Protein 5IPP (pdb70)

Radius of gyration: 40.01 Å; Cα contacts (8 Å, |Δi|>4): 2669; chains: 4; bounding box: 71×63×125 Å

Secondary structure (DSSP, 8-state):
-HHHHHHHHHHHHHH-SEEEEE-BSS--HHHHHHHHHHHHHHHHH-TTSEEEE-S---TTTTTT-------GGGGTT-EEEEES-SSGGGBSSTTGGGSSEEEEEESS--SS--SSEEEE-TTSS-HHHHHHHHHHHHGGGT----HHHHHHHHHHHHHHTTTTTSTT--HHHHHHHHHHHTSSS-HHHHHHHHH-B-HHHHHHHHHHHHH-EE-TTSEEEEEE-HHHHHHHT--HHHHHHGGGGGTTBTT--EEEEEEE-SS-EEEEEEESSS--HHHHHHTT-EEETTEEEEEES-HHHHHHHHHHHHHHHT-/--TTHHHHHHHHHHH-SEEEEE-BSS--HHHHHHHHHHHHHHHHH-TTSEEEE-SPPPGGGGGG-------GGGGTT-EEEEES-SSGGGBSSTTGGGSSEEEEEESS--SS---SEEEE-TTSS-HHHHHHHHHHHHGGGT----HHHHHHHHHHHHHHTTTTTSTT--HHHHHHHHHHHTSSS-HHHHHHHHH-B-HHHHHHHHHHHHT-EE-TTSEEEEEE-HHHHHHHT--HHHHHTTGGGGTTBTT--EEEEEEE-SS-EEEEEEESSS--HHHHHHTT-EEETTEEEEEES-HHHHHHHHHHHHHHHHH-/-HHHHHHHHHHHTT-SEEEEE-BSS--HHHHHHHHHHHHHHHHH-TTSEEEE-SPPPGGGGGG-------GGGGTT-EEEEES-SSGGGBSSTTGGGSSEEEEEESS--SS--SSEEEE-TTSS-HHHHHHHHHHHHGGGT----HHHHHHHHHHHHHHTTTTTSTT--HHHHHHHHHHHTSSS-HHHHHHHHH-B-HHHHHHHHHHHHH-EE-TTSEEEEEE-HHHHHHHT--HHHHHHGGGGGTTBTT--EEEEEEE-SS-EEEEEEESSS--HHHHHHTT-EEETTEEEEEES-HHHHHHHHHHHHHHHH-/--TTHHHHHHHHHHH-SEEEEE-BSS--HHHHHHHHHHHHHHHHH-TTSEEEE-SPPPGGGGGG-------GGGGTT-EEEEES-SSGGGBSSTTGGGSSEEEEEESS--SS--SSEEEE-TTSS-HHHHHHHHHHHHGGGT----HHHHHHHHHHHHHHHTTTTSTT--HHHHHHHHHHHTSSS-HHHHHHHHH-B-HHHHHHHHHHHHH-EE-TTSEEEEEE-HHHHHHHT--HHHHHTTGGGGTTBTT--EEEEEEE-SS-EEEEEEESSS--HHHHHHTT-EEETTEEEEEES-HHHHHHHHHHHHHHHHH-

Sequence (1261 aa):
SMASMKTELIRTISLYDTIILHRHVRPDPDAYGSQCGLTEILRETYPEKNIFAVGTPEPSLSFLYSLDEVDNETYEGALVIVCDTANQERIDDQRYPSGAKLMKIDAHPNEDPYGDLLWVDTSASSVSEMIYELYLEGKEHGWKLNTKAAELIYAGIVGDTGRFLFPNTTEKTLKYAGELIQYPFSSSELFNQLYETKLNVVKLNGFIFQNVSLSENGAASVFIKKDTLEKFGTTASEASQLVGTLGNISGIRAWVFFVEEDDQIRVRFRSKGPVINGLARKYNGGGHPLASGASIYSWDEADRILADLETLCKESMASMKTELIRTISLYDTIILHRHVRPDPDAYGSQCGLTEILRETYPEKNIFAVGTPEPSLSFLYSLDEVDNETYEGALVIVCDTANQERIDDQRYPSGAKLMKIDAHPNEDPYGDLLWVDTSASSVSEMIYELYLEGKEHGWKLNTKAAELIYAGIVGDTGRFLFPNTTEKTLKYAGELIQYPFSSSELFNQLYETKLNVVKLNGFIFQNVSLSENGAASVFIKKDTLEKFGTTASEASQLVGTLGNISGIRAWVFFVEEDDQIRVRFRSKGPVINGLARKYNGGGHPLASGASIYSWDEADRILADLETLCKEHMASMKTELIRTISLYDTIILHRHVRPDPDAYGSQCGLTEILRETYPEKNIFAVGTPEPSLSFLYSLDEVDNETYEGALVIVCDTANQERIDDQRYPSGAKLMKIDAHPNEDPYGDLLWVDTSASSVSEMIYELYLEGKEHGWKLNTKAAELIYAGIVGDTGRFLFPNTTEKTLKYAGELIQYPFSSSELFNQLYETKLNVVKLNGFIFQNVSLSENGAASVFIKKDTLEKFGTTASEASQLVGTLGNISGIRAWVFFVEEDDQIRVRFRSKGPVINGLARKYNGGGHPLASGASIYSWDEADRILADLETLCKESMASMKTELIRTISLYDTIILHRHVRPDPDAYGSQCGLTEILRETYPEKNIFAVGTPEPSLSFLYSLDEVDNETYEGALVIVCDTANQERIDDQRYPSGAKLMKIDAHPNEDPYGDLLWVDTSASSVSEMIYELYLEGKEHGWKLNTKAAELIYAGIVGDTGRFLFPNTTEKTLKYAGELIQYPFSSSELFNQLYETKLNVVKLNGFIFQNVSLSENGAASVFIKKDTLEKFGTTASEASQLVGTLGNISGIRAWVFFVEEDDQIRVRFRSKGPVINGLARKYNGGGHPLASGASIYSWDEADRILADLETLCKEH

Structure (mmCIF, N/CA/C/O backbone):
data_5IPP
#
_entry.id   5IPP
#
_cell.length_a   51.031
_cell.length_b   125.193
_cell.length_c   116.818
_cell.angle_alpha   90.00
_cell.angle_beta   90.20
_cell.angle_gamma   90.00
#
_symmetry.space_group_name_H-M   'P 1 21 1'
#
loop_
_entity.id
_entity.type
_entity.pdbx_description
1 polymer 'Bifunctional oligoribonuclease and PAP phosphatase NrnA'
2 non-polymer 'ADENOSINE MONOPHOSPHATE'
3 water water
#
loop_
_atom_site.group_PDB
_atom_site.id
_atom_site.type_symbol
_atom_site.label_atom_id
_atom_site.label_alt_id
_atom_site.label_comp_id
_atom_site.label_asym_id
_atom_site.label_entity_id
_atom_site.label_seq_id
_atom_site.pdbx_PDB_ins_code
_atom_site.Cartn_x
_atom_site.Cartn_y
_atom_site.Cartn_z
_atom_site.occupancy
_atom_site.B_iso_or_equiv
_atom_site.auth_seq_id
_atom_site.auth_comp_id
_atom_site.auth_asym_id
_atom_site.auth_atom_id
_atom_site.pdbx_PDB_model_num
ATOM 1 N N . SER A 1 17 ? 4.935 27.550 116.077 1.00 54.01 -4 SER A N 1
ATOM 2 C CA . SER A 1 17 ? 4.854 27.205 114.663 1.00 54.12 -4 SER A CA 1
ATOM 3 C C . SER A 1 17 ? 6.197 26.712 114.137 1.00 53.88 -4 SER A C 1
ATOM 4 O O . SER A 1 17 ? 7.223 26.847 114.803 1.00 53.54 -4 SER A O 1
ATOM 7 N N . MET A 1 18 ? 6.183 26.139 112.938 1.00 52.89 -3 MET A N 1
ATOM 8 C CA . MET A 1 18 ? 7.399 25.625 112.320 1.00 51.44 -3 MET A CA 1
ATOM 9 C C . MET A 1 18 ? 8.286 26.762 111.823 1.00 49.67 -3 MET A C 1
ATOM 10 O O . MET A 1 18 ? 9.511 26.648 111.813 1.00 49.00 -3 MET A O 1
ATOM 15 N N . ALA A 1 19 ? 7.657 27.858 111.411 1.00 46.86 -2 ALA A N 1
ATOM 16 C CA . ALA A 1 19 ? 8.387 29.019 110.914 1.00 45.20 -2 ALA A CA 1
ATOM 17 C C . ALA A 1 19 ? 9.296 29.600 111.992 1.00 43.09 -2 ALA A C 1
ATOM 18 O O . ALA A 1 19 ? 10.409 30.042 111.706 1.00 42.69 -2 ALA A O 1
ATOM 20 N N . SER A 1 20 ? 8.815 29.596 113.231 1.00 40.86 -1 SER A N 1
ATOM 21 C CA . SER A 1 20 ? 9.582 30.124 114.353 1.00 39.13 -1 SER A CA 1
ATOM 22 C C . SER A 1 20 ? 10.724 29.186 114.730 1.00 37.30 -1 SER A C 1
ATOM 23 O O . SER A 1 20 ? 11.784 29.629 115.170 0.00 36.26 -1 SER A O 1
ATOM 26 N N . MET A 1 21 ? 10.502 27.885 114.559 1.00 34.76 1 MET A N 1
ATOM 27 C CA . MET A 1 21 ? 11.520 26.897 114.893 1.00 34.03 1 MET A CA 1
ATOM 28 C C . MET A 1 21 ? 12.621 26.840 113.840 1.00 32.19 1 MET A C 1
ATOM 29 O O . MET A 1 21 ? 13.787 26.627 114.172 1.00 32.44 1 MET A O 1
ATOM 34 N N . LYS A 1 22 ? 12.261 27.032 112.573 1.00 29.32 2 LYS A N 1
ATOM 35 C CA . LYS A 1 22 ? 13.284 27.022 111.512 1.00 26.78 2 LYS A CA 1
ATOM 36 C C . LYS A 1 22 ? 14.195 28.228 111.669 1.00 25.94 2 LYS A C 1
ATOM 37 O O . LYS A 1 22 ? 15.407 28.154 111.487 1.00 26.14 2 LYS A O 1
ATOM 43 N N . THR A 1 23 ? 13.595 29.369 111.970 1.00 24.24 3 THR A N 1
ATOM 44 C CA . THR A 1 23 ? 14.369 30.597 112.155 1.00 25.56 3 THR A CA 1
ATOM 45 C C . THR A 1 23 ? 15.364 30.435 113.315 1.00 23.59 3 THR A C 1
ATOM 46 O O . THR A 1 23 ? 16.505 30.821 113.168 1.00 25.02 3 THR A O 1
ATOM 50 N N . GLU A 1 24 ? 14.939 29.833 114.432 1.00 22.99 4 GLU A N 1
ATOM 51 C CA . GLU A 1 24 ? 15.800 29.597 115.630 1.00 23.39 4 GLU A CA 1
ATOM 52 C C . GLU A 1 24 ? 16.924 28.639 115.361 1.00 21.63 4 GLU A C 1
ATOM 53 O O . GLU A 1 24 ? 18.045 28.785 115.897 1.00 19.69 4 GLU A O 1
ATOM 59 N N . LEU A 1 25 ? 16.636 27.662 114.493 1.00 20.42 5 LEU A N 1
ATOM 60 C CA . LEU A 1 25 ? 17.651 26.690 114.117 1.00 18.78 5 LEU A CA 1
ATOM 61 C C . LEU A 1 25 ? 18.756 27.402 113.381 1.00 17.53 5 LEU A C 1
ATOM 62 O O . LEU A 1 25 ? 19.930 27.179 113.639 1.00 16.11 5 LEU A O 1
ATOM 67 N N . ILE A 1 26 ? 18.359 28.230 112.419 1.00 16.43 6 ILE A N 1
ATOM 68 C CA . ILE A 1 26 ? 19.310 28.967 111.560 1.00 17.58 6 ILE A CA 1
ATOM 69 C C . ILE A 1 26 ? 20.141 29.941 112.456 1.00 19.06 6 ILE A C 1
ATOM 70 O O . ILE A 1 26 ? 21.365 30.041 112.319 1.00 18.17 6 ILE A O 1
ATOM 75 N N . ARG A 1 27 ? 19.464 30.642 113.369 1.00 20.95 7 ARG A N 1
ATOM 76 C CA . ARG A 1 27 ? 20.159 31.590 114.282 1.00 21.92 7 ARG A CA 1
ATOM 77 C C . ARG A 1 27 ? 21.187 30.840 115.082 1.00 20.99 7 ARG A C 1
ATOM 78 O O . ARG A 1 27 ? 22.325 31.235 115.119 1.00 20.41 7 ARG A O 1
ATOM 86 N N . THR A 1 28 ? 20.797 29.676 115.621 1.00 21.03 8 THR A N 1
ATOM 87 C CA . THR A 1 28 ? 21.673 28.882 116.467 1.00 19.58 8 THR A CA 1
ATOM 88 C C . THR A 1 28 ? 22.869 28.352 115.656 1.00 19.73 8 THR A C 1
ATOM 89 O O . THR A 1 28 ? 24.034 28.497 116.079 1.00 19.10 8 THR A O 1
ATOM 93 N N . ILE A 1 29 ? 22.597 27.795 114.456 1.00 19.22 9 ILE A N 1
ATOM 94 C CA . ILE A 1 29 ? 23.692 27.356 113.581 1.00 18.97 9 ILE A CA 1
ATOM 95 C C . ILE A 1 29 ? 24.699 28.476 113.297 1.00 20.23 9 ILE A C 1
ATOM 96 O O . ILE A 1 29 ? 25.885 28.230 113.310 1.00 19.05 9 ILE A O 1
ATOM 101 N N . SER A 1 30 ? 24.211 29.702 113.059 1.00 21.79 10 SER A N 1
ATOM 102 C CA . SER A 1 30 ? 25.042 30.906 112.916 1.00 24.99 10 SER A CA 1
ATOM 103 C C . SER A 1 30 ? 26.082 31.108 113.997 1.00 23.65 10 SER A C 1
ATOM 104 O O . SER A 1 30 ? 27.214 31.524 113.735 1.00 25.73 10 SER A O 1
ATOM 107 N N . LEU A 1 31 ? 25.672 30.851 115.222 1.00 24.76 11 LEU A N 1
ATOM 108 C CA . LEU A 1 31 ? 26.514 31.164 116.405 1.00 25.72 11 LEU A CA 1
ATOM 109 C C . LEU A 1 31 ? 27.722 30.261 116.656 1.00 26.80 11 LEU A C 1
ATOM 110 O O . LEU A 1 31 ? 28.718 30.694 117.252 1.00 26.75 11 LEU A O 1
ATOM 115 N N . TYR A 1 32 ? 27.636 28.995 116.250 1.00 24.91 12 TYR A N 1
ATOM 116 C CA . TYR A 1 32 ? 28.674 28.038 116.616 1.00 25.43 12 TYR A CA 1
ATOM 117 C C . TYR A 1 32 ? 29.828 27.928 115.669 1.00 26.12 12 TYR A C 1
ATOM 118 O O . TYR A 1 32 ? 29.634 27.720 114.474 1.00 26.35 12 TYR A O 1
ATOM 127 N N . ASP A 1 33 ? 31.032 28.015 116.209 1.00 26.58 13 ASP A N 1
ATOM 128 C CA . ASP A 1 33 ? 32.258 27.812 115.416 1.00 27.94 13 ASP A CA 1
ATOM 129 C C . ASP A 1 33 ? 32.390 26.377 114.885 1.00 25.30 13 ASP A C 1
ATOM 130 O O . ASP A 1 33 ? 32.856 26.154 113.781 1.00 23.45 13 ASP A O 1
ATOM 135 N N . THR A 1 34 ? 32.029 25.410 115.717 1.00 23.20 14 THR A N 1
ATOM 136 C CA . THR A 1 34 ? 32.170 23.998 115.356 1.00 21.24 14 THR A CA 1
ATOM 137 C C . THR A 1 34 ? 30.795 23.285 115.406 1.00 19.81 14 THR A C 1
ATOM 138 O O . THR A 1 34 ? 30.035 23.444 116.368 1.00 18.15 14 THR A O 1
ATOM 142 N N . ILE A 1 35 ? 30.486 22.521 114.359 1.00 19.19 15 ILE A N 1
ATOM 143 C CA . ILE A 1 35 ? 29.189 21.855 114.216 1.00 17.51 15 ILE A CA 1
ATOM 144 C C . ILE A 1 35 ? 29.400 20.402 113.743 1.00 16.49 15 ILE A C 1
ATOM 145 O O . ILE A 1 35 ? 30.097 20.143 112.747 1.00 18.34 15 ILE A O 1
ATOM 150 N N . ILE A 1 36 ? 28.823 19.469 114.464 1.00 15.87 16 ILE A N 1
ATOM 151 C CA . ILE A 1 36 ? 29.080 18.068 114.186 1.00 15.54 16 ILE A CA 1
ATOM 152 C C . ILE A 1 36 ? 27.727 17.384 113.992 1.00 16.09 16 ILE A C 1
ATOM 153 O O . ILE A 1 36 ? 26.793 17.565 114.841 1.00 18.07 16 ILE A O 1
ATOM 158 N N . LEU A 1 37 ? 27.578 16.569 112.945 1.00 15.52 17 LEU A N 1
ATOM 159 C CA . LEU A 1 37 ? 26.223 16.084 112.616 1.00 14.72 17 LEU A CA 1
ATOM 160 C C . LEU A 1 37 ? 26.206 14.576 112.675 1.00 15.34 17 LEU A C 1
ATOM 161 O O . LEU A 1 37 ? 27.097 13.908 112.108 1.00 15.63 17 LEU A O 1
ATOM 166 N N . HIS A 1 38 ? 25.175 14.055 113.342 1.00 16.50 18 HIS A N 1
ATOM 167 C CA . HIS A 1 38 ? 24.995 12.619 113.454 1.00 16.30 18 HIS A CA 1
ATOM 168 C C . HIS A 1 38 ? 23.685 12.229 112.772 1.00 15.27 18 HIS A C 1
ATOM 169 O O . HIS A 1 38 ? 22.784 13.047 112.507 1.00 15.80 18 HIS A O 1
ATOM 176 N N . ARG A 1 39 ? 23.542 10.922 112.565 1.00 15.70 19 ARG A N 1
ATOM 177 C CA . ARG A 1 39 ? 22.254 10.347 112.270 1.00 14.59 19 ARG A CA 1
ATOM 178 C C . ARG A 1 39 ? 22.162 8.900 112.888 1.00 16.19 19 ARG A C 1
ATOM 179 O O . ARG A 1 39 ? 22.979 8.559 113.747 1.00 16.25 19 ARG A O 1
ATOM 187 N N . HIS A 1 40 ? 21.159 8.110 112.454 1.00 16.69 20 HIS A N 1
ATOM 188 C CA . HIS A 1 40 ? 20.869 6.757 113.034 1.00 16.97 20 HIS A CA 1
ATOM 189 C C . HIS A 1 40 ? 21.846 5.664 112.617 1.00 18.07 20 HIS A C 1
ATOM 190 O O . HIS A 1 40 ? 22.414 5.745 111.505 1.00 18.04 20 HIS A O 1
ATOM 197 N N . VAL A 1 41 ? 22.107 4.659 113.508 1.00 17.49 21 VAL A N 1
ATOM 198 C CA . VAL A 1 41 ? 22.896 3.469 113.097 1.00 20.03 21 VAL A CA 1
ATOM 199 C C . VAL A 1 41 ? 22.230 2.738 111.939 1.00 17.52 21 VAL A C 1
ATOM 200 O O . VAL A 1 41 ? 20.998 2.829 111.800 1.00 18.80 21 VAL A O 1
ATOM 204 N N . ARG A 1 42 ? 23.012 1.993 111.141 1.00 18.19 22 ARG A N 1
ATOM 205 C CA . ARG A 1 42 ? 22.491 1.353 109.927 1.00 19.27 22 ARG A CA 1
ATOM 206 C C . ARG A 1 42 ? 21.800 2.372 109.032 1.00 17.98 22 ARG A C 1
ATOM 207 O O . ARG A 1 42 ? 20.591 2.384 108.901 1.00 17.43 22 ARG A O 1
ATOM 215 N N . PRO A 1 43 ? 22.589 3.305 108.503 1.00 18.11 23 PRO A N 1
ATOM 216 C CA . PRO A 1 43 ? 21.984 4.476 107.857 1.00 18.25 23 PRO A CA 1
ATOM 217 C C . PRO A 1 43 ? 21.334 4.069 106.542 1.00 17.54 23 PRO A C 1
ATOM 218 O O . PRO A 1 43 ? 21.790 3.146 105.888 1.00 18.54 23 PRO A O 1
ATOM 222 N N . ASP A 1 44 ? 20.296 4.781 106.167 1.00 17.80 24 ASP A N 1
ATOM 223 C CA . ASP A 1 44 ? 19.598 4.562 104.877 1.00 17.27 24 ASP A CA 1
ATOM 224 C C . ASP A 1 44 ? 19.787 5.854 104.040 1.00 16.36 24 ASP A C 1
ATOM 225 O O . ASP A 1 44 ? 20.540 6.733 104.439 1.00 17.70 24 ASP A O 1
ATOM 230 N N . PRO A 1 45 ? 19.217 5.906 102.840 1.00 16.68 25 PRO A N 1
ATOM 231 C CA . PRO A 1 45 ? 19.349 7.116 102.045 1.00 15.71 25 PRO A CA 1
ATOM 232 C C . PRO A 1 45 ? 18.907 8.364 102.797 1.00 14.73 25 PRO A C 1
ATOM 233 O O . PRO A 1 45 ? 19.585 9.371 102.683 1.00 15.93 25 PRO A O 1
ATOM 237 N N . ASP A 1 46 ? 17.822 8.315 103.563 1.00 14.22 26 ASP A N 1
ATOM 238 C CA . ASP A 1 46 ? 17.342 9.562 104.226 1.00 15.03 26 ASP A CA 1
ATOM 239 C C . ASP A 1 46 ? 18.399 10.014 105.282 1.00 14.88 26 ASP A C 1
ATOM 240 O O . ASP A 1 46 ? 18.584 11.224 105.517 1.00 14.74 26 ASP A O 1
ATOM 245 N N . ALA A 1 47 ? 19.109 9.058 105.888 1.00 14.13 27 ALA A N 1
ATOM 246 C CA . ALA A 1 47 ? 20.109 9.432 106.916 1.00 14.12 27 ALA A CA 1
ATOM 247 C C . ALA A 1 47 ? 21.233 10.169 106.262 1.00 14.10 27 ALA A C 1
ATOM 248 O O . ALA A 1 47 ? 21.704 11.227 106.749 1.00 13.74 27 ALA A O 1
ATOM 250 N N . TYR A 1 48 ? 21.705 9.629 105.138 1.00 15.10 28 TYR A N 1
ATOM 251 C CA . TYR A 1 48 ? 22.760 10.324 104.400 1.00 15.83 28 TYR A CA 1
ATOM 252 C C . TYR A 1 48 ? 22.286 11.656 103.828 1.00 16.06 28 TYR A C 1
ATOM 253 O O . TYR A 1 48 ? 22.977 12.674 103.935 1.00 17.79 28 TYR A O 1
ATOM 262 N N . GLY A 1 49 ? 21.128 11.644 103.200 1.00 16.92 29 GLY A N 1
ATOM 263 C CA . GLY A 1 49 ? 20.578 12.874 102.557 1.00 16.33 29 GLY A CA 1
ATOM 264 C C . GLY A 1 49 ? 20.366 14.008 103.550 1.00 17.36 29 GLY A C 1
ATOM 265 O O . GLY A 1 49 ? 20.668 15.149 103.245 1.00 16.81 29 GLY A O 1
ATOM 266 N N . SER A 1 50 ? 19.886 13.692 104.758 1.00 15.06 30 SER A N 1
ATOM 267 C CA . SER A 1 50 ? 19.649 14.759 105.729 1.00 16.27 30 SER A CA 1
ATOM 268 C C . SER A 1 50 ? 20.954 15.155 106.403 1.00 14.72 30 SER A C 1
ATOM 269 O O . SER A 1 50 ? 21.326 16.339 106.419 1.00 16.42 30 SER A O 1
ATOM 272 N N . GLN A 1 51 ? 21.659 14.187 106.993 1.00 17.37 31 GLN A N 1
ATOM 273 C CA . GLN A 1 51 ? 22.924 14.526 107.675 1.00 15.40 31 GLN A CA 1
ATOM 274 C C . GLN A 1 51 ? 23.993 15.150 106.755 1.00 16.07 31 GLN A C 1
ATOM 275 O O . GLN A 1 51 ? 24.558 16.209 107.072 1.00 13.80 31 GLN A O 1
ATOM 281 N N . CYS A 1 52 ? 24.287 14.474 105.639 1.00 15.15 32 CYS A N 1
ATOM 282 C CA . CYS A 1 52 ? 25.305 14.947 104.735 1.00 14.81 32 CYS A CA 1
ATOM 283 C C . CYS A 1 52 ? 24.859 16.137 103.850 1.00 15.52 32 CYS A C 1
ATOM 284 O O . CYS A 1 52 ? 25.676 16.982 103.469 1.00 16.53 32 CYS A O 1
ATOM 287 N N . GLY A 1 53 ? 23.577 16.166 103.507 1.00 14.77 33 GLY A N 1
ATOM 288 C CA . GLY A 1 53 ? 23.063 17.286 102.725 1.00 12.66 33 GLY A CA 1
ATOM 289 C C . GLY A 1 53 ? 23.205 18.553 103.550 1.00 13.70 33 GLY A C 1
ATOM 290 O O . GLY A 1 53 ? 23.626 19.617 103.029 1.00 12.77 33 GLY A O 1
ATOM 291 N N . LEU A 1 54 ? 22.792 18.468 104.817 1.00 12.46 34 LEU A N 1
ATOM 292 C CA . LEU A 1 54 ? 22.981 19.610 105.721 1.00 13.78 34 LEU A CA 1
ATOM 293 C C . LEU A 1 54 ? 24.453 19.922 105.949 1.00 13.91 34 LEU A C 1
ATOM 294 O O . LEU A 1 54 ? 24.849 21.075 105.923 1.00 15.66 34 LEU A O 1
ATOM 299 N N . THR A 1 55 ? 25.287 18.918 106.176 1.00 15.02 35 THR A N 1
ATOM 300 C CA . THR A 1 55 ? 26.733 19.171 106.281 1.00 14.83 35 THR A CA 1
ATOM 301 C C . THR A 1 55 ? 27.278 19.995 105.080 1.00 16.48 35 THR A C 1
ATOM 302 O O . THR A 1 55 ? 27.960 21.015 105.241 1.00 15.10 35 THR A O 1
ATOM 306 N N . GLU A 1 56 ? 26.915 19.567 103.882 1.00 15.30 36 GLU A N 1
ATOM 307 C CA . GLU A 1 56 ? 27.312 20.212 102.640 1.00 15.86 36 GLU A CA 1
ATOM 308 C C . GLU A 1 56 ? 26.768 21.618 102.424 1.00 16.54 36 GLU A C 1
ATOM 309 O O . GLU A 1 56 ? 27.507 22.492 101.916 1.00 16.73 36 GLU A O 1
ATOM 315 N N . ILE A 1 57 ? 25.528 21.879 102.849 1.00 17.26 37 ILE A N 1
ATOM 316 C CA . ILE A 1 57 ? 25.005 23.269 102.914 1.00 16.54 37 ILE A CA 1
ATOM 317 C C . ILE A 1 57 ? 25.867 24.146 103.823 1.00 17.80 37 ILE A C 1
ATOM 318 O O . ILE A 1 57 ? 26.292 25.240 103.452 1.00 16.48 37 ILE A O 1
ATOM 323 N N . LEU A 1 58 ? 26.207 23.616 104.987 1.00 16.37 38 LEU A N 1
ATOM 324 C CA . LEU A 1 58 ? 26.913 24.403 105.984 1.00 16.27 38 LEU A CA 1
ATOM 325 C C . LEU A 1 58 ? 28.379 24.601 105.546 1.00 17.06 38 LEU A C 1
ATOM 326 O O . LEU A 1 58 ? 28.935 25.714 105.690 1.00 17.83 38 LEU A O 1
ATOM 331 N N . ARG A 1 59 ? 28.972 23.594 104.930 1.00 15.96 39 ARG A N 1
ATOM 332 C CA . ARG A 1 59 ? 30.330 23.773 104.413 1.00 18.82 39 ARG A CA 1
ATOM 333 C C . ARG A 1 59 ? 30.361 24.820 103.297 1.00 20.34 39 ARG A C 1
ATOM 334 O O . ARG A 1 59 ? 31.256 25.700 103.280 1.00 21.57 39 ARG A O 1
ATOM 342 N N . GLU A 1 60 ? 29.403 24.747 102.389 1.00 19.95 40 GLU A N 1
ATOM 343 C CA . GLU A 1 60 ? 29.366 25.704 101.289 1.00 20.96 40 GLU A CA 1
ATOM 344 C C . GLU A 1 60 ? 29.059 27.143 101.829 1.00 20.06 40 GLU A C 1
ATOM 345 O O . GLU A 1 60 ? 29.566 28.147 101.347 1.00 21.73 40 GLU A O 1
ATOM 351 N N . THR A 1 61 ? 28.232 27.239 102.835 1.00 20.53 41 THR A N 1
ATOM 352 C CA . THR A 1 61 ? 27.718 28.525 103.320 1.00 20.13 41 THR A CA 1
ATOM 353 C C . THR A 1 61 ? 28.724 29.200 104.283 1.00 22.53 41 THR A C 1
ATOM 354 O O . THR A 1 61 ? 28.827 30.454 104.330 1.00 22.60 41 THR A O 1
ATOM 358 N N . TYR A 1 62 ? 29.415 28.360 105.068 1.00 21.20 42 TYR A N 1
ATOM 359 C CA . TYR A 1 62 ? 30.265 28.817 106.166 1.00 21.92 42 TYR A CA 1
ATOM 360 C C . TYR A 1 62 ? 31.634 28.132 106.062 1.00 22.64 42 TYR A C 1
ATOM 361 O O . TYR A 1 62 ? 31.978 27.286 106.905 1.00 22.37 42 TYR A O 1
ATOM 370 N N . PRO A 1 63 ? 32.431 28.500 105.023 1.00 24.66 43 PRO A N 1
ATOM 371 C CA . PRO A 1 63 ? 33.796 28.013 104.867 1.00 26.59 43 PRO A CA 1
ATOM 372 C C . PRO A 1 63 ? 34.628 28.216 106.116 1.00 26.92 43 PRO A C 1
ATOM 373 O O . PRO A 1 63 ? 35.495 27.405 106.363 1.00 29.85 43 PRO A O 1
ATOM 377 N N . GLU A 1 64 ? 34.353 29.246 106.913 1.00 28.34 44 GLU A N 1
ATOM 378 C CA . GLU A 1 64 ? 35.100 29.476 108.174 1.00 28.52 44 GLU A CA 1
ATOM 379 C C . GLU A 1 64 ? 34.787 28.459 109.294 1.00 29.17 44 GLU A C 1
ATOM 380 O O . GLU A 1 64 ? 35.630 28.236 110.184 1.00 29.53 44 GLU A O 1
ATOM 386 N N . LYS A 1 65 ? 33.603 27.837 109.266 1.00 26.68 45 LYS A N 1
ATOM 387 C CA . LYS A 1 65 ? 33.234 26.928 110.360 1.00 24.46 45 LYS A CA 1
ATOM 388 C C . LYS A 1 65 ? 33.945 25.570 110.250 1.00 24.27 45 LYS A C 1
ATOM 389 O O . LYS A 1 65 ? 34.420 25.174 109.172 1.00 23.35 45 LYS A O 1
ATOM 395 N N . ASN A 1 66 ? 33.995 24.836 111.364 1.00 23.82 46 ASN A N 1
ATOM 396 C CA . ASN A 1 66 ? 34.512 23.481 111.294 1.00 25.18 46 ASN A CA 1
ATOM 397 C C . ASN A 1 66 ? 33.323 22.541 111.340 1.00 22.93 46 ASN A C 1
ATOM 398 O O . ASN A 1 66 ? 32.651 22.454 112.369 1.00 24.08 46 ASN A O 1
ATOM 403 N N . ILE A 1 67 ? 33.036 21.881 110.230 1.00 22.40 47 ILE A N 1
ATOM 404 C CA . ILE A 1 67 ? 31.802 21.107 110.119 1.00 20.61 47 ILE A CA 1
ATOM 405 C C . ILE A 1 67 ? 32.176 19.646 109.881 1.00 19.63 47 ILE A C 1
ATOM 406 O O . ILE A 1 67 ? 32.973 19.353 108.988 1.00 20.37 47 ILE A O 1
ATOM 411 N N . PHE A 1 68 ? 31.585 18.735 110.659 1.00 18.12 48 PHE A N 1
ATOM 412 C CA . PHE A 1 68 ? 31.896 17.298 110.540 1.00 19.26 48 PHE A CA 1
ATOM 413 C C . PHE A 1 68 ? 30.665 16.437 110.511 1.00 17.89 48 PHE A C 1
ATOM 414 O O . PHE A 1 68 ? 29.708 16.734 111.186 1.00 16.29 48 PHE A O 1
ATOM 422 N N . ALA A 1 69 ? 30.749 15.326 109.798 1.00 18.62 49 ALA A N 1
ATOM 423 C CA . ALA A 1 69 ? 29.673 14.364 109.764 1.00 19.06 49 ALA A CA 1
ATOM 424 C C . ALA A 1 69 ? 30.288 13.068 110.208 1.00 18.52 49 ALA A C 1
ATOM 425 O O . ALA A 1 69 ? 31.202 12.611 109.541 1.00 20.17 49 ALA A O 1
ATOM 427 N N . VAL A 1 70 ? 29.736 12.479 111.260 1.00 18.99 50 VAL A N 1
ATOM 428 C CA . VAL A 1 70 ? 30.350 11.344 111.953 1.00 20.56 50 VAL A CA 1
ATOM 429 C C . VAL A 1 70 ? 29.431 10.128 111.857 1.00 20.52 50 VAL A C 1
ATOM 430 O O . VAL A 1 70 ? 28.300 10.266 111.448 1.00 20.53 50 VAL A O 1
ATOM 434 N N . GLY A 1 71 ? 29.918 8.947 112.252 1.00 21.19 51 GLY A N 1
ATOM 435 C CA . GLY A 1 71 ? 29.129 7.686 112.086 1.00 19.80 51 GLY A CA 1
ATOM 436 C C . GLY A 1 71 ? 29.910 6.688 111.272 1.00 21.22 51 GLY A C 1
ATOM 437 O O . GLY A 1 71 ? 30.943 7.027 110.698 1.00 21.34 51 GLY A O 1
ATOM 438 N N . THR A 1 72 ? 29.479 5.434 111.266 1.00 21.67 52 THR A N 1
ATOM 439 C CA . THR A 1 72 ? 30.169 4.421 110.462 1.00 22.69 52 THR A CA 1
ATOM 440 C C . THR A 1 72 ? 29.479 4.451 109.056 1.00 23.08 52 THR A C 1
ATOM 441 O O . THR A 1 72 ? 28.272 4.490 109.015 1.00 21.27 52 THR A O 1
ATOM 445 N N . PRO A 1 73 ? 30.250 4.491 107.951 1.00 24.05 53 PRO A N 1
ATOM 446 C CA . PRO A 1 73 ? 29.666 4.430 106.593 1.00 25.89 53 PRO A CA 1
ATOM 447 C C . PRO A 1 73 ? 28.891 3.151 106.354 1.00 27.96 53 PRO A C 1
ATOM 448 O O . PRO A 1 73 ? 29.195 2.107 106.969 1.00 28.41 53 PRO A O 1
ATOM 452 N N . GLU A 1 74 ? 27.849 3.257 105.526 1.00 27.20 54 GLU A N 1
ATOM 453 C CA . GLU A 1 74 ? 27.178 2.115 104.950 1.00 26.55 54 GLU A CA 1
ATOM 454 C C . GLU A 1 74 ? 27.845 1.919 103.580 1.00 27.47 54 GLU A C 1
ATOM 455 O O . GLU A 1 74 ? 27.836 2.830 102.726 1.00 26.09 54 GLU A O 1
ATOM 461 N N . PRO A 1 75 ? 28.532 0.768 103.393 1.00 28.45 55 PRO A N 1
ATOM 462 C CA . PRO A 1 75 ? 29.318 0.622 102.150 1.00 29.19 55 PRO A CA 1
ATOM 463 C C . PRO A 1 75 ? 28.462 0.818 100.865 1.00 28.72 55 PRO A C 1
ATOM 464 O O . PRO A 1 75 ? 28.970 1.362 99.878 1.00 28.68 55 PRO A O 1
ATOM 468 N N . SER A 1 76 ? 27.187 0.405 100.900 1.00 27.49 56 SER A N 1
ATOM 469 C CA . SER A 1 76 ? 26.265 0.618 99.758 1.00 26.72 56 SER A CA 1
ATOM 470 C C . SER A 1 76 ? 25.855 2.061 99.489 1.00 26.86 56 SER A C 1
ATOM 471 O O . SER A 1 76 ? 25.326 2.340 98.394 1.00 26.48 56 SER A O 1
ATOM 474 N N . LEU A 1 77 ? 26.136 2.975 100.430 1.00 24.48 57 LEU A N 1
ATOM 475 C CA . LEU A 1 77 ? 25.727 4.373 100.315 1.00 24.47 57 LEU A CA 1
ATOM 476 C C . LEU A 1 77 ? 26.945 5.289 100.385 1.00 25.87 57 LEU A C 1
ATOM 477 O O . LEU A 1 77 ? 26.880 6.538 100.220 1.00 23.02 57 LEU A O 1
ATOM 482 N N . SER A 1 78 ? 28.087 4.629 100.584 1.00 26.11 58 SER A N 1
ATOM 483 C CA . SER A 1 78 ? 29.373 5.310 100.685 1.00 27.83 58 SER A CA 1
ATOM 484 C C . SER A 1 78 ? 29.679 6.204 99.462 1.00 26.56 58 SER A C 1
ATOM 485 O O . SER A 1 78 ? 30.452 7.199 99.548 1.00 27.55 58 SER A O 1
ATOM 488 N N . PHE A 1 79 ? 29.070 5.889 98.312 1.00 24.65 59 PHE A N 1
ATOM 489 C CA . PHE A 1 79 ? 29.269 6.716 97.123 1.00 23.70 59 PHE A CA 1
ATOM 490 C C . PHE A 1 79 ? 28.725 8.151 97.226 1.00 23.00 59 PHE A C 1
ATOM 491 O O . PHE A 1 79 ? 29.221 9.033 96.514 1.00 22.08 59 PHE A O 1
ATOM 499 N N . LEU A 1 80 ? 27.673 8.364 98.041 1.00 21.76 60 LEU A N 1
ATOM 500 C CA . LEU A 1 80 ? 27.082 9.719 98.262 1.00 19.70 60 LEU A CA 1
ATOM 501 C C . LEU A 1 80 ? 28.029 10.724 98.950 1.00 20.89 60 LEU A C 1
ATOM 502 O O . LEU A 1 80 ? 28.035 11.908 98.647 1.00 21.00 60 LEU A O 1
ATOM 507 N N . TYR A 1 81 ? 28.845 10.269 99.900 1.00 20.93 61 TYR A N 1
ATOM 508 C CA . TYR A 1 81 ? 29.605 11.245 100.699 1.00 21.77 61 TYR A CA 1
ATOM 509 C C . TYR A 1 81 ? 30.542 10.421 101.616 1.00 21.42 61 TYR A C 1
ATOM 510 O O . TYR A 1 81 ? 30.165 9.343 102.090 1.00 21.39 61 TYR A O 1
ATOM 519 N N . SER A 1 82 ? 31.706 10.979 101.915 1.00 21.41 62 SER A N 1
ATOM 520 C CA . SER A 1 82 ? 32.602 10.424 102.944 1.00 21.95 62 SER A CA 1
ATOM 521 C C . SER A 1 82 ? 32.481 11.103 104.319 1.00 21.61 62 SER A C 1
ATOM 522 O O . SER A 1 82 ? 32.268 12.337 104.436 1.00 20.49 62 SER A O 1
ATOM 525 N N . LEU A 1 83 ? 32.650 10.300 105.363 1.00 19.81 63 LEU A N 1
ATOM 526 C CA . LEU A 1 83 ? 32.407 10.759 106.734 1.00 20.63 63 LEU A CA 1
ATOM 527 C C . LEU A 1 83 ? 33.707 11.166 107.405 1.00 21.57 63 LEU A C 1
ATOM 528 O O . LEU A 1 83 ? 34.762 10.852 106.880 1.00 21.47 63 LEU A O 1
ATOM 533 N N . ASP A 1 84 ? 33.624 11.806 108.568 1.00 20.87 64 ASP A N 1
ATOM 534 C CA . ASP A 1 84 ? 34.788 12.325 109.237 1.00 22.29 64 ASP A CA 1
ATOM 535 C C . ASP A 1 84 ? 35.089 11.525 110.498 1.00 24.15 64 ASP A C 1
ATOM 536 O O . ASP A 1 84 ? 34.167 11.083 111.185 1.00 24.13 64 ASP A O 1
ATOM 541 N N . GLU A 1 85 ? 36.365 11.455 110.845 1.00 26.07 65 GLU A N 1
ATOM 542 C CA . GLU A 1 85 ? 36.767 11.045 112.174 1.00 28.16 65 GLU A CA 1
ATOM 543 C C . GLU A 1 85 ? 37.194 12.215 113.015 1.00 27.94 65 GLU A C 1
ATOM 544 O O . GLU A 1 85 ? 38.025 13.025 112.611 1.00 29.57 65 GLU A O 1
ATOM 550 N N . VAL A 1 86 ? 36.625 12.318 114.194 1.00 26.35 66 VAL A N 1
ATOM 551 C CA . VAL A 1 86 ? 36.807 13.474 114.999 1.00 28.54 66 VAL A CA 1
ATOM 552 C C . VAL A 1 86 ? 37.224 13.067 116.417 1.00 29.26 66 VAL A C 1
ATOM 553 O O . VAL A 1 86 ? 36.754 12.031 116.896 1.00 28.22 66 VAL A O 1
ATOM 557 N N . ASP A 1 87 ? 38.080 13.880 117.052 1.00 31.06 67 ASP A N 1
ATOM 558 C CA . ASP A 1 87 ? 38.582 13.667 118.412 1.00 32.28 67 ASP A CA 1
ATOM 559 C C . ASP A 1 87 ? 37.481 14.034 119.400 1.00 31.30 67 ASP A C 1
ATOM 560 O O . ASP A 1 87 ? 36.655 14.900 119.089 1.00 29.61 67 ASP A O 1
ATOM 565 N N . ASN A 1 88 ? 37.482 13.444 120.607 1.00 30.65 68 ASN A N 1
ATOM 566 C CA . ASN A 1 88 ? 36.549 13.857 121.663 1.00 31.06 68 ASN A CA 1
ATOM 567 C C . ASN A 1 88 ? 36.646 15.376 121.922 1.00 31.33 68 ASN A C 1
ATOM 568 O O . ASN A 1 88 ? 35.626 16.018 122.077 1.00 31.65 68 ASN A O 1
ATOM 573 N N . GLU A 1 89 ? 37.844 15.929 121.929 1.00 31.31 69 GLU A N 1
ATOM 574 C CA . GLU A 1 89 ? 38.095 17.355 122.151 1.00 31.82 69 GLU A CA 1
ATOM 575 C C . GLU A 1 89 ? 37.227 18.282 121.295 1.00 30.50 69 GLU A C 1
ATOM 576 O O . GLU A 1 89 ? 36.718 19.271 121.723 1.00 31.84 69 GLU A O 1
ATOM 582 N N . THR A 1 90 ? 37.090 17.881 120.063 1.00 29.64 70 THR A N 1
ATOM 583 C CA . THR A 1 90 ? 36.357 18.591 118.989 1.00 27.21 70 THR A CA 1
ATOM 584 C C . THR A 1 90 ? 34.964 18.961 119.401 1.00 26.16 70 THR A C 1
ATOM 585 O O . THR A 1 90 ? 34.471 20.002 118.969 1.00 25.94 70 THR A O 1
ATOM 589 N N . TYR A 1 91 ? 34.351 18.146 120.276 1.00 24.72 71 TYR A N 1
ATOM 590 C CA . TYR A 1 91 ? 32.985 18.364 120.801 1.00 24.89 71 TYR A CA 1
ATOM 591 C C . TYR A 1 91 ? 32.874 19.517 121.790 1.00 25.34 71 TYR A C 1
ATOM 592 O O . TYR A 1 91 ? 31.789 20.059 122.017 1.00 23.96 71 TYR A O 1
ATOM 601 N N . GLU A 1 92 ? 33.982 19.812 122.473 1.00 26.95 72 GLU A N 1
ATOM 602 C CA . GLU A 1 92 ? 34.008 20.878 123.487 1.00 27.85 72 GLU A CA 1
ATOM 603 C C . GLU A 1 92 ? 33.420 22.209 122.950 1.00 25.57 72 GLU A C 1
ATOM 604 O O . GLU A 1 92 ? 33.984 22.837 122.056 1.00 24.12 72 GLU A O 1
ATOM 610 N N . GLY A 1 93 ? 32.264 22.628 123.446 1.00 24.19 73 GLY A N 1
ATOM 611 C CA . GLY A 1 93 ? 31.714 23.916 122.926 1.00 24.71 73 GLY A CA 1
ATOM 612 C C . GLY A 1 93 ? 31.042 23.853 121.529 1.00 23.99 73 GLY A C 1
ATOM 613 O O . GLY A 1 93 ? 30.533 24.860 121.021 1.00 23.92 73 GLY A O 1
ATOM 614 N N . ALA A 1 94 ? 31.014 22.658 120.937 1.00 22.74 74 ALA A N 1
ATOM 615 C CA . ALA A 1 94 ? 30.342 22.411 119.631 1.00 21.75 74 ALA A CA 1
ATOM 616 C C . ALA A 1 94 ? 28.817 22.368 119.680 1.00 20.55 74 ALA A C 1
ATOM 617 O O . ALA A 1 94 ? 28.162 22.048 120.728 1.00 20.04 74 ALA A O 1
ATOM 619 N N . LEU A 1 95 ? 28.216 22.718 118.539 1.00 19.20 75 LEU A N 1
ATOM 620 C CA . LEU A 1 95 ? 26.817 22.460 118.305 1.00 16.52 75 LEU A CA 1
ATOM 621 C C . LEU A 1 95 ? 26.750 21.039 117.712 1.00 16.77 75 LEU A C 1
ATOM 622 O O . LEU A 1 95 ? 27.446 20.735 116.718 1.00 16.34 75 LEU A O 1
ATOM 627 N N . VAL A 1 96 ? 25.897 20.199 118.270 1.00 16.64 76 VAL A N 1
ATOM 628 C CA . VAL A 1 96 ? 25.719 18.848 117.711 1.00 16.12 76 VAL A CA 1
ATOM 629 C C . VAL A 1 96 ? 24.304 18.779 117.135 1.00 15.87 76 VAL A C 1
ATOM 630 O O . VAL A 1 96 ? 23.364 19.188 117.775 1.00 15.91 76 VAL A O 1
ATOM 634 N N . ILE A 1 97 ? 24.174 18.312 115.893 1.00 16.22 77 ILE A N 1
ATOM 635 C CA . ILE A 1 97 ? 22.847 18.243 115.245 1.00 15.54 77 ILE A CA 1
ATOM 636 C C . ILE A 1 97 ? 22.620 16.754 114.942 1.00 15.65 77 ILE A C 1
ATOM 637 O O . ILE A 1 97 ? 23.486 16.101 114.371 1.00 17.09 77 ILE A O 1
ATOM 642 N N . VAL A 1 98 ? 21.487 16.219 115.352 1.00 16.90 78 VAL A N 1
ATOM 643 C CA . VAL A 1 98 ? 21.205 14.800 115.055 1.00 16.01 78 VAL A CA 1
ATOM 644 C C . VAL A 1 98 ? 20.036 14.783 114.092 1.00 14.39 78 VAL A C 1
ATOM 645 O O . VAL A 1 98 ? 18.970 15.345 114.392 1.00 15.55 78 VAL A O 1
ATOM 649 N N . CYS A 1 99 ? 20.229 14.145 112.940 1.00 14.26 79 CYS A N 1
ATOM 650 C CA . CYS A 1 99 ? 19.180 14.028 111.946 1.00 13.83 79 CYS A CA 1
ATOM 651 C C . CYS A 1 99 ? 18.560 12.669 111.916 1.00 13.19 79 CYS A C 1
ATOM 652 O O . CYS A 1 99 ? 19.307 11.697 112.008 1.00 12.88 79 CYS A O 1
ATOM 655 N N . ASP A 1 100 ? 17.219 12.617 111.746 1.00 13.55 80 ASP A N 1
ATOM 656 C CA . ASP A 1 100 ? 16.539 11.376 111.309 1.00 15.74 80 ASP A CA 1
ATOM 657 C C . ASP A 1 100 ? 16.731 10.217 112.348 1.00 17.19 80 ASP A C 1
ATOM 658 O O . ASP A 1 100 ? 16.841 9.058 111.947 1.00 16.31 80 ASP A O 1
ATOM 663 N N . THR A 1 101 ? 16.767 10.552 113.652 1.00 16.27 81 THR A N 1
ATOM 664 C CA . THR A 1 101 ? 16.930 9.498 114.682 1.00 16.41 81 THR A CA 1
ATOM 665 C C . THR A 1 101 ? 15.842 9.683 115.766 1.00 17.49 81 THR A C 1
ATOM 666 O O . THR A 1 101 ? 15.930 10.620 116.578 1.00 17.93 81 THR A O 1
ATOM 670 N N . ALA A 1 102 ? 14.841 8.800 115.764 1.00 16.25 82 ALA A N 1
ATOM 671 C CA . ALA A 1 102 ? 13.641 8.954 116.627 1.00 19.03 82 ALA A CA 1
ATOM 672 C C . ALA A 1 102 ? 14.062 8.699 118.069 1.00 20.20 82 ALA A C 1
ATOM 673 O O . ALA A 1 102 ? 13.552 9.351 118.999 1.00 22.28 82 ALA A O 1
ATOM 675 N N . ASN A 1 103 ? 14.926 7.710 118.262 1.00 19.45 83 ASN A N 1
ATOM 676 C CA . ASN A 1 103 ? 15.347 7.312 119.598 1.00 21.34 83 ASN A CA 1
ATOM 677 C C . ASN A 1 103 ? 16.823 7.593 119.798 1.00 19.45 83 ASN A C 1
ATOM 678 O O . ASN A 1 103 ? 17.663 7.116 119.034 1.00 19.58 83 ASN A O 1
ATOM 683 N N . GLN A 1 104 ? 17.141 8.374 120.822 1.00 19.77 84 GLN A N 1
ATOM 684 C CA . GLN A 1 104 ? 18.551 8.778 121.049 1.00 21.09 84 GLN A CA 1
ATOM 685 C C . GLN A 1 104 ? 19.485 7.618 121.273 1.00 20.83 84 GLN A C 1
ATOM 686 O O . GLN A 1 104 ? 20.658 7.684 120.926 1.00 21.18 84 GLN A O 1
ATOM 692 N N . GLU A 1 105 ? 18.958 6.490 121.731 1.00 23.62 85 GLU A N 1
ATOM 693 C CA . GLU A 1 105 ? 19.738 5.275 121.881 1.00 23.13 85 GLU A CA 1
ATOM 694 C C . GLU A 1 105 ? 20.221 4.667 120.561 1.00 24.27 85 GLU A C 1
ATOM 695 O O . GLU A 1 105 ? 21.203 3.895 120.528 1.00 23.79 85 GLU A O 1
ATOM 701 N N . ARG A 1 106 ? 19.590 5.060 119.446 1.00 22.20 86 ARG A N 1
ATOM 702 C CA . ARG A 1 106 ? 19.959 4.548 118.137 1.00 22.53 86 ARG A CA 1
ATOM 703 C C . ARG A 1 106 ? 20.903 5.541 117.349 1.00 22.16 86 ARG A C 1
ATOM 704 O O . ARG A 1 106 ? 21.228 5.335 116.155 1.00 21.85 86 ARG A O 1
ATOM 712 N N . ILE A 1 107 ? 21.320 6.620 118.007 1.00 20.22 87 ILE A N 1
ATOM 713 C CA . ILE A 1 107 ? 22.243 7.553 117.360 1.00 18.54 87 ILE A CA 1
ATOM 714 C C . ILE A 1 107 ? 23.592 6.889 117.139 1.00 18.44 87 ILE A C 1
ATOM 715 O O . ILE A 1 107 ? 24.172 6.317 118.077 1.00 18.45 87 ILE A O 1
ATOM 720 N N . ASP A 1 108 ? 24.086 7.020 115.910 1.00 16.86 88 ASP A N 1
ATOM 721 C CA . ASP A 1 108 ? 25.433 6.619 115.550 1.00 18.61 88 ASP A CA 1
ATOM 722 C C . ASP A 1 108 ? 26.432 7.597 116.158 1.00 20.05 88 ASP A C 1
ATOM 723 O O . ASP A 1 108 ? 26.353 8.808 115.949 1.00 18.17 88 ASP A O 1
ATOM 728 N N . ASP A 1 109 ? 27.366 7.043 116.915 1.00 19.86 89 ASP A N 1
ATOM 729 C CA . ASP A 1 109 ? 28.384 7.801 117.662 1.00 20.19 89 ASP A CA 1
ATOM 730 C C . ASP A 1 109 ? 27.681 8.436 118.838 1.00 19.77 89 ASP A C 1
ATOM 731 O O . ASP A 1 109 ? 26.929 9.430 118.721 1.00 16.67 89 ASP A O 1
ATOM 736 N N . GLN A 1 110 ? 27.881 7.817 120.007 1.00 19.48 90 GLN A N 1
ATOM 737 C CA . GLN A 1 110 ? 27.117 8.221 121.178 1.00 19.87 90 GLN A CA 1
ATOM 738 C C . GLN A 1 110 ? 27.700 9.422 121.914 1.00 20.54 90 GLN A C 1
ATOM 739 O O . GLN A 1 110 ? 27.288 9.737 123.030 1.00 23.08 90 GLN A O 1
ATOM 745 N N . ARG A 1 111 ? 28.622 10.122 121.277 1.00 21.33 91 ARG A N 1
ATOM 746 C CA . ARG A 1 111 ? 29.140 11.404 121.823 1.00 21.84 91 ARG A CA 1
ATOM 747 C C . ARG A 1 111 ? 28.204 12.630 121.622 1.00 22.38 91 ARG A C 1
ATOM 748 O O . ARG A 1 111 ? 28.508 13.771 122.056 1.00 20.51 91 ARG A O 1
ATOM 756 N N . TYR A 1 112 ? 27.059 12.382 120.996 1.00 20.80 92 TYR A N 1
ATOM 757 C CA . TYR A 1 112 ? 26.179 13.482 120.603 1.00 20.65 92 TYR A CA 1
ATOM 758 C C . TYR A 1 112 ? 25.749 14.445 121.776 1.00 21.45 92 TYR A C 1
ATOM 759 O O . TYR A 1 112 ? 25.534 15.619 121.519 1.00 19.70 92 TYR A O 1
ATOM 768 N N . PRO A 1 113 ? 25.639 13.968 123.071 1.00 21.90 93 PRO A N 1
ATOM 769 C CA . PRO A 1 113 ? 25.207 14.931 124.109 1.00 22.58 93 PRO A CA 1
ATOM 770 C C . PRO A 1 113 ? 26.391 15.690 124.777 1.00 24.56 93 PRO A C 1
ATOM 771 O O . PRO A 1 113 ? 26.185 16.416 125.781 1.00 23.96 93 PRO A O 1
ATOM 775 N N . SER A 1 114 ? 27.586 15.512 124.236 1.00 23.59 94 SER A N 1
ATOM 776 C CA . SER A 1 114 ? 28.799 16.062 124.802 1.00 25.50 94 SER A CA 1
ATOM 777 C C . SER A 1 114 ? 29.218 17.450 124.274 1.00 25.16 94 SER A C 1
ATOM 778 O O . SER A 1 114 ? 30.228 17.951 124.656 1.00 24.24 94 SER A O 1
ATOM 781 N N . GLY A 1 115 ? 28.416 18.055 123.408 1.00 25.08 95 GLY A N 1
ATOM 782 C CA . GLY A 1 115 ? 28.763 19.419 122.920 1.00 24.89 95 GLY A CA 1
ATOM 783 C C . GLY A 1 115 ? 28.182 20.471 123.861 1.00 24.23 95 GLY A C 1
ATOM 784 O O . GLY A 1 115 ? 27.623 20.140 124.884 1.00 23.14 95 GLY A O 1
ATOM 785 N N . ALA A 1 116 ? 28.266 21.746 123.490 1.00 23.22 96 ALA A N 1
ATOM 786 C CA . ALA A 1 116 ? 27.609 22.794 124.260 1.00 23.93 96 ALA A CA 1
ATOM 787 C C . ALA A 1 116 ? 26.112 22.804 124.036 1.00 24.42 96 ALA A C 1
ATOM 788 O O . ALA A 1 116 ? 25.366 23.314 124.898 1.00 23.89 96 ALA A O 1
ATOM 790 N N . LYS A 1 117 ? 25.667 22.268 122.905 1.00 22.05 97 LYS A N 1
ATOM 791 C CA . LYS A 1 117 ? 24.248 22.246 122.579 1.00 23.17 97 LYS A CA 1
ATOM 792 C C . LYS A 1 117 ? 23.875 20.977 121.823 1.00 21.13 97 LYS A C 1
ATOM 793 O O . LYS A 1 117 ? 24.744 20.235 121.366 1.00 20.09 97 LYS A O 1
ATOM 799 N N . LEU A 1 118 ? 22.575 20.737 121.695 1.00 20.82 98 LEU A N 1
ATOM 800 C CA . LEU A 1 118 ? 22.073 19.551 120.989 1.00 19.11 98 LEU A CA 1
ATOM 801 C C . LEU A 1 118 ? 20.825 19.978 120.214 1.00 19.24 98 LEU A C 1
ATOM 802 O O . LEU A 1 118 ? 19.843 20.521 120.768 1.00 17.22 98 LEU A O 1
ATOM 807 N N . MET A 1 119 ? 20.818 19.678 118.916 1.00 18.65 99 MET A N 1
ATOM 808 C CA . MET A 1 119 ? 19.696 20.035 118.063 1.00 17.62 99 MET A CA 1
ATOM 809 C C . MET A 1 119 ? 19.157 18.742 117.446 1.00 17.11 99 MET A C 1
ATOM 810 O O . MET A 1 119 ? 19.923 17.981 116.874 1.00 17.08 99 MET A O 1
ATOM 815 N N . LYS A 1 120 ? 17.849 18.529 117.550 1.00 16.38 100 LYS A N 1
ATOM 816 C CA . LYS A 1 120 ? 17.203 17.361 116.949 1.00 16.44 100 LYS A CA 1
ATOM 817 C C . LYS A 1 120 ? 16.323 17.758 115.762 1.00 15.42 100 LYS A C 1
ATOM 818 O O . LYS A 1 120 ? 15.460 18.577 115.912 1.00 15.68 100 LYS A O 1
ATOM 824 N N . ILE A 1 121 ? 16.517 17.119 114.605 1.00 14.75 101 ILE A N 1
ATOM 825 C CA . ILE A 1 121 ? 15.687 17.374 113.446 1.00 15.12 101 ILE A CA 1
ATOM 826 C C . ILE A 1 121 ? 15.182 15.969 112.981 1.00 14.72 101 ILE A C 1
ATOM 827 O O . ILE A 1 121 ? 15.965 15.170 112.591 1.00 16.47 101 ILE A O 1
ATOM 832 N N . ASP A 1 122 ? 13.886 15.735 112.980 1.00 16.92 102 ASP A N 1
ATOM 833 C CA . ASP A 1 122 ? 13.406 14.425 112.601 1.00 17.82 102 ASP A CA 1
ATOM 834 C C . ASP A 1 122 ? 12.016 14.512 112.064 1.00 17.90 102 ASP A C 1
ATOM 835 O O . ASP A 1 122 ? 11.269 15.495 112.309 1.00 18.35 102 ASP A O 1
ATOM 840 N N . ALA A 1 123 ? 11.638 13.483 111.299 1.00 18.20 103 ALA A N 1
ATOM 841 C CA . ALA A 1 123 ? 10.312 13.443 110.750 1.00 20.00 103 ALA A CA 1
ATOM 842 C C . ALA A 1 123 ? 9.464 12.310 111.353 1.00 20.70 103 ALA A C 1
ATOM 843 O O . ALA A 1 123 ? 8.393 12.009 110.808 1.00 21.98 103 ALA A O 1
ATOM 845 N N . HIS A 1 124 ? 9.919 11.687 112.436 1.00 20.24 104 HIS A N 1
ATOM 846 C CA . HIS A 1 124 ? 9.188 10.565 113.047 1.00 20.42 104 HIS A CA 1
ATOM 847 C C . HIS A 1 124 ? 8.560 11.089 114.333 1.00 19.40 104 HIS A C 1
ATOM 848 O O . HIS A 1 124 ? 9.039 12.093 114.891 1.00 18.62 104 HIS A O 1
ATOM 855 N N . PRO A 1 125 ? 7.526 10.405 114.840 1.00 19.89 105 PRO A N 1
ATOM 856 C CA . PRO A 1 125 ? 6.896 10.884 116.087 1.00 20.37 105 PRO A CA 1
ATOM 857 C C . PRO A 1 125 ? 7.890 11.131 117.213 1.00 19.74 105 PRO A C 1
ATOM 858 O O . PRO A 1 125 ? 8.830 10.364 117.425 1.00 19.09 105 PRO A O 1
ATOM 862 N N . ASN A 1 126 ? 7.680 12.240 117.896 1.00 20.31 106 ASN A N 1
ATOM 863 C CA . ASN A 1 126 ? 8.609 12.729 118.902 1.00 19.98 106 ASN A CA 1
ATOM 864 C C . ASN A 1 126 ? 8.412 12.013 120.257 1.00 21.54 106 ASN A C 1
ATOM 865 O O . ASN A 1 126 ? 8.272 12.657 121.303 1.00 20.94 106 ASN A O 1
ATOM 870 N N . GLU A 1 127 ? 8.445 10.685 120.228 1.00 20.77 107 GLU A N 1
ATOM 871 C CA . GLU A 1 127 ? 8.313 9.873 121.445 1.00 21.00 107 GLU A CA 1
ATOM 872 C C . GLU A 1 127 ? 9.466 10.024 122.401 1.00 21.58 107 GLU A C 1
ATOM 873 O O . GLU A 1 127 ? 9.288 9.782 123.607 1.00 20.84 107 GLU A O 1
ATOM 879 N N . ASP A 1 128 ? 10.648 10.338 121.859 1.00 19.91 108 ASP A N 1
ATOM 880 C CA . ASP A 1 128 ? 11.850 10.583 122.632 1.00 20.24 108 ASP A CA 1
ATOM 881 C C . ASP A 1 128 ? 12.271 12.029 122.368 1.00 21.03 108 ASP A C 1
ATOM 882 O O . ASP A 1 128 ? 13.129 12.281 121.491 1.00 20.99 108 ASP A O 1
ATOM 887 N N . PRO A 1 129 ? 11.706 12.980 123.137 1.00 21.20 109 PRO A N 1
ATOM 888 C CA . PRO A 1 129 ? 11.941 14.405 122.808 1.00 21.14 109 PRO A CA 1
ATOM 889 C C . PRO A 1 129 ? 13.234 14.990 123.402 1.00 20.81 109 PRO A C 1
ATOM 890 O O . PRO A 1 129 ? 13.217 15.914 124.252 1.00 20.55 109 PRO A O 1
ATOM 894 N N . TYR A 1 130 ? 14.361 14.485 122.913 1.00 19.63 110 TYR A N 1
ATOM 895 C CA . TYR A 1 130 ? 15.637 14.907 123.328 1.00 19.85 110 TYR A CA 1
ATOM 896 C C . TYR A 1 130 ? 16.082 16.175 122.563 1.00 19.81 110 TYR A C 1
ATOM 897 O O . TYR A 1 130 ? 15.574 16.440 121.474 1.00 20.05 110 TYR A O 1
ATOM 906 N N . GLY A 1 131 ? 17.059 16.882 123.115 1.00 19.49 111 GLY A N 1
ATOM 907 C CA . GLY A 1 131 ? 17.672 18.037 122.429 1.00 20.40 111 GLY A CA 1
ATOM 908 C C . GLY A 1 131 ? 17.364 19.326 123.195 1.00 19.98 111 GLY A C 1
ATOM 909 O O . GLY A 1 131 ? 16.393 19.406 123.960 1.00 19.96 111 GLY A O 1
ATOM 910 N N . ASP A 1 132 ? 18.198 20.329 122.968 1.00 20.25 112 ASP A N 1
ATOM 911 C CA . ASP A 1 132 ? 17.915 21.720 123.395 1.00 21.10 112 ASP A CA 1
ATOM 912 C C . ASP A 1 132 ? 17.015 22.446 122.418 1.00 22.08 112 ASP A C 1
ATOM 913 O O . ASP A 1 132 ? 16.190 23.265 122.798 1.00 23.71 112 ASP A O 1
ATOM 918 N N . LEU A 1 133 ? 17.177 22.197 121.127 1.00 21.99 113 LEU A N 1
ATOM 919 C CA . LEU A 1 133 ? 16.266 22.769 120.112 1.00 21.56 113 LEU A CA 1
ATOM 920 C C . LEU A 1 133 ? 15.743 21.543 119.352 1.00 21.23 113 LEU A C 1
ATOM 921 O O . LEU A 1 133 ? 16.541 20.723 118.963 1.00 20.52 113 LEU A O 1
ATOM 926 N N . LEU A 1 134 ? 14.433 21.467 119.146 1.00 20.49 114 LEU A N 1
ATOM 927 C CA . LEU A 1 134 ? 13.803 20.326 118.500 1.00 23.50 114 LEU A CA 1
ATOM 928 C C . LEU A 1 134 ? 12.962 20.796 117.330 1.00 22.93 114 LEU A C 1
ATOM 929 O O . LEU A 1 134 ? 12.163 21.763 117.437 1.00 24.66 114 LEU A O 1
ATOM 934 N N . TRP A 1 135 ? 13.135 20.165 116.183 1.00 20.29 115 TRP A N 1
ATOM 935 C CA . TRP A 1 135 ? 12.195 20.454 115.113 1.00 18.21 115 TRP A CA 1
ATOM 936 C C . TRP A 1 135 ? 11.789 19.082 114.585 1.00 18.38 115 TRP A C 1
ATOM 937 O O . TRP A 1 135 ? 12.608 18.382 114.014 1.00 16.57 115 TRP A O 1
ATOM 948 N N . VAL A 1 136 ? 10.546 18.696 114.827 1.00 18.09 116 VAL A N 1
ATOM 949 C CA . VAL A 1 136 ? 10.077 17.383 114.410 1.00 18.78 116 VAL A CA 1
ATOM 950 C C . VAL A 1 136 ? 8.795 17.653 113.603 1.00 20.70 116 VAL A C 1
ATOM 951 O O . VAL A 1 136 ? 7.854 18.262 114.073 1.00 21.15 116 VAL A O 1
ATOM 955 N N . ASP A 1 137 ? 8.762 17.229 112.364 1.00 21.58 117 ASP A N 1
ATOM 956 C CA . ASP A 1 137 ? 7.589 17.466 111.565 1.00 23.17 117 ASP A CA 1
ATOM 957 C C . ASP A 1 137 ? 7.200 16.146 110.948 1.00 23.08 117 ASP A C 1
ATOM 958 O O . ASP A 1 137 ? 7.838 15.690 109.992 1.00 21.55 117 ASP A O 1
ATOM 963 N N . THR A 1 138 ? 6.129 15.560 111.487 1.00 24.86 118 THR A N 1
ATOM 964 C CA . THR A 1 138 ? 5.668 14.238 111.008 1.00 25.45 118 THR A CA 1
ATOM 965 C C . THR A 1 138 ? 4.909 14.324 109.703 1.00 24.64 118 THR A C 1
ATOM 966 O O . THR A 1 138 ? 4.605 13.271 109.103 1.00 25.16 118 THR A O 1
ATOM 970 N N . SER A 1 139 ? 4.647 15.539 109.222 1.00 24.59 119 SER A N 1
ATOM 971 C CA . SER A 1 139 ? 3.982 15.693 107.909 1.00 24.06 119 SER A CA 1
ATOM 972 C C . SER A 1 139 ? 4.985 15.596 106.731 1.00 23.83 119 SER A C 1
ATOM 973 O O . SER A 1 139 ? 4.604 15.387 105.517 1.00 21.18 119 SER A O 1
ATOM 976 N N . ALA A 1 140 ? 6.273 15.728 107.072 1.00 20.66 120 ALA A N 1
ATOM 977 C CA . ALA A 1 140 ? 7.322 15.749 106.090 1.00 20.16 120 ALA A CA 1
ATOM 978 C C . ALA A 1 140 ? 7.522 14.310 105.595 1.00 20.11 120 ALA A C 1
ATOM 979 O O . ALA A 1 140 ? 7.376 13.321 106.379 1.00 21.39 120 ALA A O 1
ATOM 981 N N . SER A 1 141 ? 7.829 14.170 104.324 1.00 17.97 121 SER A N 1
ATOM 982 C CA . SER A 1 141 ? 8.138 12.837 103.764 1.00 17.62 121 SER A CA 1
ATOM 983 C C . SER A 1 141 ? 9.297 12.166 104.451 1.00 16.58 121 SER A C 1
ATOM 984 O O . SER A 1 141 ? 9.333 10.952 104.556 1.00 18.24 121 SER A O 1
ATOM 987 N N . SER A 1 142 ? 10.294 12.959 104.854 1.00 15.35 122 SER A N 1
ATOM 988 C CA . SER A 1 142 ? 11.609 12.418 105.092 1.00 14.47 122 SER A CA 1
ATOM 989 C C . SER A 1 142 ? 12.313 13.564 105.774 1.00 15.27 122 SER A C 1
ATOM 990 O O . SER A 1 142 ? 11.903 14.745 105.632 1.00 14.27 122 SER A O 1
ATOM 993 N N . VAL A 1 143 ? 13.437 13.287 106.414 1.00 15.25 123 VAL A N 1
ATOM 994 C CA . VAL A 1 143 ? 14.204 14.412 106.984 1.00 14.13 123 VAL A CA 1
ATOM 995 C C . VAL A 1 143 ? 14.978 15.137 105.891 1.00 15.84 123 VAL A C 1
ATOM 996 O O . VAL A 1 143 ? 15.255 16.323 105.992 1.00 15.45 123 VAL A O 1
ATOM 1000 N N . SER A 1 144 ? 15.287 14.448 104.793 1.00 14.78 124 SER A N 1
ATOM 1001 C CA . SER A 1 144 ? 15.905 15.158 103.673 1.00 16.21 124 SER A CA 1
ATOM 1002 C C . SER A 1 144 ? 14.973 16.278 103.136 1.00 15.36 124 SER A C 1
ATOM 1003 O O . SER A 1 144 ? 15.417 17.381 102.833 1.00 13.34 124 SER A O 1
ATOM 1006 N N . GLU A 1 145 ? 13.678 15.998 103.034 1.00 15.17 125 GLU A N 1
ATOM 1007 C CA . GLU A 1 145 ? 12.729 17.049 102.712 1.00 15.38 125 GLU A CA 1
ATOM 1008 C C . GLU A 1 145 ? 12.762 18.209 103.732 1.00 15.76 125 GLU A C 1
ATOM 1009 O O . GLU A 1 145 ? 12.765 19.403 103.332 1.00 14.29 125 GLU A O 1
ATOM 1015 N N . MET A 1 146 ? 12.771 17.852 105.025 1.00 14.01 126 MET A N 1
ATOM 1016 C CA . MET A 1 146 ? 12.978 18.860 106.085 1.00 14.23 126 MET A CA 1
ATOM 1017 C C . MET A 1 146 ? 14.278 19.695 105.898 1.00 14.02 126 MET A C 1
ATOM 1018 O O . MET A 1 146 ? 14.267 20.922 106.123 1.00 16.42 126 MET A O 1
ATOM 1023 N N . ILE A 1 147 ? 15.359 19.093 105.422 1.00 13.74 127 ILE A N 1
ATOM 1024 C CA . ILE A 1 147 ? 16.593 19.866 105.210 1.00 13.29 127 ILE A CA 1
ATOM 1025 C C . ILE A 1 147 ? 16.403 20.873 104.040 1.00 14.08 127 ILE A C 1
ATOM 1026 O O . ILE A 1 147 ? 16.878 22.014 104.114 1.00 13.47 127 ILE A O 1
ATOM 1031 N N . TYR A 1 148 ? 15.711 20.435 102.987 1.00 12.39 128 TYR A N 1
ATOM 1032 C CA . TYR A 1 148 ? 15.485 21.323 101.844 1.00 14.40 128 TYR A CA 1
ATOM 1033 C C . TYR A 1 148 ? 14.609 22.523 102.342 1.00 14.83 128 TYR A C 1
ATOM 1034 O O . TYR A 1 148 ? 14.842 23.695 101.957 1.00 17.31 128 TYR A O 1
ATOM 1043 N N . GLU A 1 149 ? 13.601 22.234 103.135 1.00 14.42 129 GLU A N 1
ATOM 1044 C CA . GLU A 1 149 ? 12.734 23.228 103.703 1.00 16.30 129 GLU A CA 1
ATOM 1045 C C . GLU A 1 149 ? 13.520 24.236 104.528 1.00 17.54 129 GLU A C 1
ATOM 1046 O O . GLU A 1 149 ? 13.307 25.406 104.412 1.00 18.61 129 GLU A O 1
ATOM 1052 N N . LEU A 1 150 ? 14.451 23.754 105.319 1.00 16.64 130 LEU A N 1
ATOM 1053 C CA . LEU A 1 150 ? 15.264 24.599 106.161 1.00 16.71 130 LEU A CA 1
ATOM 1054 C C . LEU A 1 150 ? 16.205 25.466 105.289 1.00 17.21 130 LEU A C 1
ATOM 1055 O O . LEU A 1 150 ? 16.441 26.675 105.578 1.00 15.34 130 LEU A O 1
ATOM 1060 N N . TYR A 1 151 ? 16.750 24.853 104.233 1.00 16.54 131 TYR A N 1
ATOM 1061 C CA . TYR A 1 151 ? 17.536 25.573 103.261 1.00 16.65 131 TYR A CA 1
ATOM 1062 C C . TYR A 1 151 ? 16.661 26.720 102.655 1.00 17.15 131 TYR A C 1
ATOM 1063 O O . TYR A 1 151 ? 17.166 27.867 102.511 1.00 17.24 131 TYR A O 1
ATOM 1072 N N . LEU A 1 152 ? 15.386 26.454 102.334 1.00 15.22 132 LEU A N 1
ATOM 1073 C CA . LEU A 1 152 ? 14.582 27.492 101.679 1.00 17.62 132 LEU A CA 1
ATOM 1074 C C . LEU A 1 152 ? 14.491 28.736 102.589 1.00 19.29 132 LEU A C 1
ATOM 1075 O O . LEU A 1 152 ? 14.589 29.888 102.107 1.00 18.05 132 LEU A O 1
ATOM 1080 N N . GLU A 1 153 ? 14.391 28.508 103.902 1.00 17.79 133 GLU A N 1
ATOM 1081 C CA . GLU A 1 153 ? 14.381 29.626 104.835 1.00 18.29 133 GLU A CA 1
ATOM 1082 C C . GLU A 1 153 ? 15.775 30.177 104.957 1.00 18.62 133 GLU A C 1
ATOM 1083 O O . GLU A 1 153 ? 15.965 31.408 104.899 1.00 19.25 133 GLU A O 1
ATOM 1089 N N . GLY A 1 154 ? 16.750 29.295 105.114 1.00 16.47 134 GLY A N 1
ATOM 1090 C CA . GLY A 1 154 ? 18.126 29.689 105.199 1.00 17.26 134 GLY A CA 1
ATOM 1091 C C . GLY A 1 154 ? 18.642 30.520 104.014 1.00 16.76 134 GLY A C 1
ATOM 1092 O O . GLY A 1 154 ? 19.589 31.296 104.159 1.00 16.74 134 GLY A O 1
ATOM 1093 N N . LYS A 1 155 ? 18.031 30.379 102.874 1.00 18.46 135 LYS A N 1
ATOM 1094 C CA . LYS A 1 155 ? 18.401 31.104 101.699 1.00 20.67 135 LYS A CA 1
ATOM 1095 C C . LYS A 1 155 ? 18.368 32.612 102.004 1.00 20.62 135 LYS A C 1
ATOM 1096 O O . LYS A 1 155 ? 19.178 33.353 101.559 1.00 19.94 135 LYS A O 1
ATOM 1102 N N . GLU A 1 156 ? 17.416 33.006 102.817 1.00 19.66 136 GLU A N 1
ATOM 1103 C CA . GLU A 1 156 ? 17.163 34.402 103.162 1.00 21.42 136 GLU A CA 1
ATOM 1104 C C . GLU A 1 156 ? 18.157 34.857 104.230 1.00 21.00 136 GLU A C 1
ATOM 1105 O O . GLU A 1 156 ? 18.147 36.036 104.681 1.00 20.88 136 GLU A O 1
ATOM 1111 N N . HIS A 1 157 ? 18.994 33.921 104.653 1.00 18.56 137 HIS A N 1
ATOM 1112 C CA . HIS A 1 157 ? 20.106 34.208 105.583 1.00 21.19 137 HIS A CA 1
ATOM 1113 C C . HIS A 1 157 ? 21.459 33.904 104.942 1.00 21.53 137 HIS A C 1
ATOM 1114 O O . HIS A 1 157 ? 22.501 33.780 105.643 1.00 22.92 137 HIS A O 1
ATOM 1121 N N . GLY A 1 158 ? 21.466 33.737 103.616 1.00 20.61 138 GLY A N 1
ATOM 1122 C CA . GLY A 1 158 ? 22.712 33.620 102.934 1.00 20.44 138 GLY A CA 1
ATOM 1123 C C . GLY A 1 158 ? 23.124 32.159 102.699 1.00 21.05 138 GLY A C 1
ATOM 1124 O O . GLY A 1 158 ? 24.206 31.905 102.166 1.00 18.33 138 GLY A O 1
ATOM 1125 N N . TRP A 1 159 ? 22.267 31.195 103.083 1.00 18.24 139 TRP A N 1
ATOM 1126 C CA . TRP A 1 159 ? 22.662 29.756 102.866 1.00 18.17 139 TRP A CA 1
ATOM 1127 C C . TRP A 1 159 ? 22.802 29.451 101.366 1.00 17.34 139 TRP A C 1
ATOM 1128 O O . TRP A 1 159 ? 22.024 29.964 100.566 1.00 18.57 139 TRP A O 1
ATOM 1139 N N . LYS A 1 160 ? 23.752 28.601 100.992 1.00 16.69 140 LYS A N 1
ATOM 1140 C CA . LYS A 1 160 ? 23.931 28.260 99.581 1.00 18.21 140 LYS A CA 1
ATOM 1141 C C . LYS A 1 160 ? 23.873 26.755 99.320 1.00 18.06 140 LYS A C 1
ATOM 1142 O O . LYS A 1 160 ? 24.585 25.981 99.958 1.00 19.10 140 LYS A O 1
ATOM 1148 N N . LEU A 1 161 ? 23.029 26.345 98.374 1.00 18.67 141 LEU A N 1
ATOM 1149 C CA . LEU A 1 161 ? 22.960 24.930 97.981 1.00 19.22 141 LEU A CA 1
ATOM 1150 C C . LEU A 1 161 ? 23.762 24.667 96.742 1.00 19.63 141 LEU A C 1
ATOM 1151 O O . LEU A 1 161 ? 23.505 25.281 95.694 1.00 20.33 141 LEU A O 1
ATOM 1156 N N . ASN A 1 162 ? 24.736 23.764 96.832 1.00 18.51 142 ASN A N 1
ATOM 1157 C CA . ASN A 1 162 ? 25.507 23.376 95.642 1.00 18.59 142 ASN A CA 1
ATOM 1158 C C . ASN A 1 162 ? 25.006 22.075 95.050 1.00 18.52 142 ASN A C 1
ATOM 1159 O O . ASN A 1 162 ? 24.060 21.493 95.571 1.00 17.20 142 ASN A O 1
ATOM 1164 N N . THR A 1 163 ? 25.652 21.645 93.963 1.00 18.14 143 THR A N 1
ATOM 1165 C CA . THR A 1 163 ? 25.305 20.420 93.264 1.00 19.69 143 THR A CA 1
ATOM 1166 C C . THR A 1 163 ? 25.401 19.150 94.13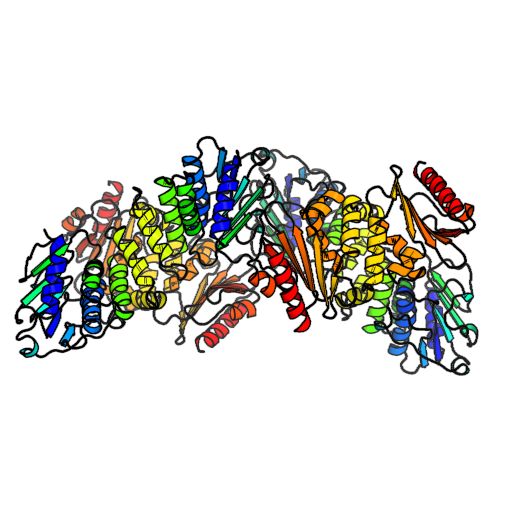5 1.00 19.24 143 THR A C 1
ATOM 1167 O O . THR A 1 163 ? 24.524 18.273 94.049 1.00 18.23 143 THR A O 1
ATOM 1171 N N . LYS A 1 164 ? 26.449 19.067 94.970 1.00 18.57 144 LYS A N 1
ATOM 1172 C CA . LYS A 1 164 ? 26.576 17.884 95.811 1.00 18.24 144 LYS A CA 1
ATOM 1173 C C . LYS A 1 164 ? 25.420 17.840 96.840 1.00 16.41 144 LYS A C 1
ATOM 1174 O O . LYS A 1 164 ? 24.760 16.774 97.028 1.00 17.37 144 LYS A O 1
ATOM 1180 N N . ALA A 1 165 ? 25.177 18.965 97.524 1.00 16.72 145 ALA A N 1
ATOM 1181 C CA . ALA A 1 165 ? 24.095 19.021 98.495 1.00 17.53 145 ALA A CA 1
ATOM 1182 C C . ALA A 1 165 ? 22.705 18.704 97.828 1.00 18.53 145 ALA A C 1
ATOM 1183 O O . ALA A 1 165 ? 21.813 18.013 98.415 1.00 15.28 145 ALA A O 1
ATOM 1185 N N . ALA A 1 166 ? 22.509 19.199 96.593 1.00 19.27 146 ALA A N 1
ATOM 1186 C CA . ALA A 1 166 ? 21.180 18.937 95.943 1.00 17.10 146 ALA A CA 1
ATOM 1187 C C . ALA A 1 166 ? 21.047 17.430 95.685 1.00 17.60 146 ALA A C 1
ATOM 1188 O O . ALA A 1 166 ? 19.952 16.796 95.835 1.00 18.21 146 ALA A O 1
ATOM 1190 N N . GLU A 1 167 ? 22.168 16.829 95.274 1.00 17.50 147 GLU A N 1
ATOM 1191 C CA . GLU A 1 167 ? 22.186 15.434 94.939 1.00 18.56 147 GLU A CA 1
ATOM 1192 C C . GLU A 1 167 ? 21.883 14.590 96.163 1.00 18.29 147 GLU A C 1
ATOM 1193 O O . GLU A 1 167 ? 21.049 13.670 96.126 1.00 17.78 147 GLU A O 1
ATOM 1199 N N . LEU A 1 168 ? 22.560 14.921 97.255 1.00 17.07 148 LEU A N 1
ATOM 1200 C CA . LEU A 1 168 ? 22.321 14.243 98.555 1.00 17.30 148 LEU A CA 1
ATOM 1201 C C . LEU A 1 168 ? 20.840 14.296 99.028 1.00 15.86 148 LEU A C 1
ATOM 1202 O O . LEU A 1 168 ? 20.248 13.296 99.463 1.00 15.41 148 LEU A O 1
ATOM 1207 N N . ILE A 1 169 ? 20.232 15.483 98.950 1.00 14.33 149 ILE A N 1
ATOM 1208 C CA . ILE A 1 169 ? 18.873 15.684 99.445 1.00 13.45 149 ILE A CA 1
ATOM 1209 C C . ILE A 1 169 ? 17.907 14.904 98.531 1.00 14.46 149 ILE A C 1
ATOM 1210 O O . ILE A 1 169 ? 16.980 14.163 98.990 1.00 14.71 149 ILE A O 1
ATOM 1215 N N . TYR A 1 170 ? 18.206 14.962 97.224 1.00 15.45 150 TYR A N 1
ATOM 1216 C CA . TYR A 1 170 ? 17.406 14.219 96.253 1.00 15.35 150 TYR A CA 1
ATOM 1217 C C . TYR A 1 170 ? 17.489 12.707 96.514 1.00 16.64 150 TYR A C 1
ATOM 1218 O O . TYR A 1 170 ? 16.467 12.017 96.569 1.00 16.60 150 TYR A O 1
ATOM 1227 N N . ALA A 1 171 ? 18.691 12.234 96.784 1.00 16.23 151 ALA A N 1
ATOM 1228 C CA . ALA A 1 171 ? 18.894 10.790 97.132 1.00 16.58 151 ALA A CA 1
ATOM 1229 C C . ALA A 1 171 ? 18.072 10.405 98.356 1.00 16.03 151 ALA A C 1
ATOM 1230 O O . ALA A 1 171 ? 17.475 9.335 98.399 1.00 16.07 151 ALA A O 1
ATOM 1232 N N . GLY A 1 172 ? 18.046 11.283 99.353 1.00 15.63 152 GLY A N 1
ATOM 1233 C CA . GLY A 1 172 ? 17.294 11.027 100.568 1.00 15.24 152 GLY A CA 1
ATOM 1234 C C . GLY A 1 172 ? 15.802 10.932 100.311 1.00 16.25 152 GLY A C 1
ATOM 1235 O O . GLY A 1 172 ? 15.147 9.978 100.728 1.00 16.75 152 GLY A O 1
ATOM 1236 N N . ILE A 1 173 ? 15.268 11.932 99.618 1.00 13.98 153 ILE A N 1
ATOM 1237 C CA . ILE A 1 173 ? 13.850 11.978 99.283 1.00 16.00 153 ILE A CA 1
ATOM 1238 C C . ILE A 1 173 ? 13.428 10.749 98.489 1.00 15.28 153 ILE A C 1
ATOM 1239 O O . ILE A 1 173 ? 12.424 10.104 98.793 1.00 16.85 153 ILE A O 1
ATOM 1244 N N . VAL A 1 174 ? 14.210 10.444 97.462 1.00 16.36 154 VAL A N 1
ATOM 1245 C CA . VAL A 1 174 ? 13.915 9.352 96.515 1.00 18.60 154 VAL A CA 1
ATOM 1246 C C . VAL A 1 174 ? 14.020 8.020 97.261 1.00 18.77 154 VAL A C 1
ATOM 1247 O O . VAL A 1 174 ? 13.127 7.167 97.109 1.00 19.36 154 VAL A O 1
ATOM 1251 N N . GLY A 1 175 ? 15.083 7.802 98.042 1.00 18.09 155 GLY A N 1
ATOM 1252 C CA . GLY A 1 175 ? 15.212 6.666 98.947 1.00 17.19 155 GLY A CA 1
ATOM 1253 C C . GLY A 1 175 ? 14.048 6.449 99.852 1.00 19.12 155 GLY A C 1
ATOM 1254 O O . GLY A 1 175 ? 13.495 5.330 99.953 1.00 20.51 155 GLY A O 1
ATOM 1255 N N . ASP A 1 176 ? 13.620 7.508 100.530 1.00 17.44 156 ASP A N 1
ATOM 1256 C CA . ASP A 1 176 ? 12.708 7.320 101.611 1.00 17.35 156 ASP A CA 1
ATOM 1257 C C . ASP A 1 176 ? 11.290 7.156 101.143 1.00 17.61 156 ASP A C 1
ATOM 1258 O O . ASP A 1 176 ? 10.463 6.662 101.899 1.00 17.38 156 ASP A O 1
ATOM 1263 N N . THR A 1 177 ? 10.985 7.616 99.914 1.00 17.03 157 THR A N 1
ATOM 1264 C CA . THR A 1 177 ? 9.618 7.484 99.400 1.00 15.52 157 THR A CA 1
ATOM 1265 C C . THR A 1 177 ? 9.492 6.373 98.427 1.00 15.48 157 THR A C 1
ATOM 1266 O O . THR A 1 177 ? 8.435 6.261 97.776 1.00 17.67 157 THR A O 1
ATOM 1270 N N . GLY A 1 178 ? 10.545 5.575 98.272 1.00 16.92 158 GLY A N 1
ATOM 1271 C CA . GLY A 1 178 ? 10.555 4.509 97.260 1.00 18.22 158 GLY A CA 1
ATOM 1272 C C . GLY A 1 178 ? 10.387 5.153 95.851 1.00 17.93 158 GLY A C 1
ATOM 1273 O O . GLY A 1 178 ? 9.718 4.614 95.003 1.00 19.58 158 GLY A O 1
ATOM 1274 N N . ARG A 1 179 ? 11.044 6.287 95.628 1.00 17.30 159 ARG A N 1
ATOM 1275 C CA . ARG A 1 179 ? 10.903 7.076 94.387 1.00 16.24 159 ARG A CA 1
ATOM 1276 C C . ARG A 1 179 ? 9.432 7.476 94.169 1.00 17.23 159 ARG A C 1
ATOM 1277 O O . ARG A 1 179 ? 8.806 7.136 93.144 1.00 20.19 159 ARG A O 1
ATOM 1285 N N . PHE A 1 180 ? 8.881 8.222 95.141 1.00 15.19 160 PHE A N 1
ATOM 1286 C CA . PHE A 1 180 ? 7.507 8.824 95.096 1.00 15.34 160 PHE A CA 1
ATOM 1287 C C . PHE A 1 180 ? 6.409 7.791 95.024 1.00 15.43 160 PHE A C 1
ATOM 1288 O O . PHE A 1 180 ? 5.336 8.082 94.492 1.00 17.48 160 PHE A O 1
ATOM 1296 N N . LEU A 1 181 ? 6.696 6.575 95.494 1.00 15.83 161 LEU A N 1
ATOM 1297 C CA . LEU A 1 181 ? 5.743 5.474 95.544 1.00 16.46 161 LEU A CA 1
ATOM 1298 C C . LEU A 1 181 ? 4.934 5.487 96.841 1.00 17.80 161 LEU A C 1
ATOM 1299 O O . LEU A 1 181 ? 3.717 5.376 96.792 1.00 18.72 161 LEU A O 1
ATOM 1304 N N . PHE A 1 182 ? 5.616 5.653 97.980 1.00 18.72 162 PHE A N 1
ATOM 1305 C CA . PHE A 1 182 ? 5.016 5.405 99.286 1.00 21.19 162 PHE A CA 1
ATOM 1306 C C . PHE A 1 182 ? 4.104 6.556 99.736 1.00 22.20 162 PHE A C 1
ATOM 1307 O O . PHE A 1 182 ? 4.232 7.682 99.260 1.00 21.28 162 PHE A O 1
ATOM 1315 N N . PRO A 1 183 ? 3.199 6.283 100.697 1.00 23.23 163 PRO A N 1
ATOM 1316 C CA . PRO A 1 183 ? 2.215 7.286 101.116 1.00 23.71 163 PRO A CA 1
ATOM 1317 C C . PRO A 1 183 ? 2.811 8.504 101.849 1.00 22.94 163 PRO A C 1
ATOM 1318 O O . PRO A 1 183 ? 2.104 9.469 102.045 1.00 22.04 163 PRO A O 1
ATOM 1322 N N . ASN A 1 184 ? 4.092 8.480 102.233 1.00 23.36 164 ASN A N 1
ATOM 1323 C CA . ASN A 1 184 ? 4.755 9.704 102.807 1.00 22.21 164 ASN A CA 1
ATOM 1324 C C . ASN A 1 184 ? 5.060 10.763 101.736 1.00 22.03 164 ASN A C 1
ATOM 1325 O O . ASN A 1 184 ? 5.363 11.902 102.099 1.00 20.60 164 ASN A O 1
ATOM 1330 N N . THR A 1 185 ? 4.918 10.400 100.436 1.00 19.95 165 THR A N 1
ATOM 1331 C CA . THR A 1 185 ? 5.108 11.342 99.329 1.00 20.70 165 THR A CA 1
ATOM 1332 C C . THR A 1 185 ? 3.986 12.362 99.344 1.00 20.95 165 THR A C 1
ATOM 1333 O O . THR A 1 185 ? 2.849 11.980 99.350 1.00 22.44 165 THR A O 1
ATOM 1337 N N . THR A 1 186 ? 4.267 13.661 99.312 1.00 20.77 166 THR A N 1
ATOM 1338 C CA . THR A 1 186 ? 3.195 14.649 99.201 1.00 19.40 166 THR A CA 1
ATOM 1339 C C . THR A 1 186 ? 3.475 15.605 98.053 1.00 20.04 166 THR A C 1
ATOM 1340 O O . THR A 1 186 ? 4.467 15.433 97.341 1.00 19.26 166 THR A O 1
ATOM 1344 N N . GLU A 1 187 ? 2.701 16.578 97.918 1.00 19.23 167 GLU A N 1
ATOM 1345 C CA . GLU A 1 187 ? 2.867 17.593 96.835 1.00 20.23 167 GLU A CA 1
ATOM 1346 C C . GLU A 1 187 ? 4.112 18.404 97.027 1.00 21.05 167 GLU A C 1
ATOM 1347 O O . GLU A 1 187 ? 4.763 18.778 96.059 1.00 20.21 167 GLU A O 1
ATOM 1353 N N . LYS A 1 188 ? 4.434 18.696 98.272 1.00 21.30 168 LYS A N 1
ATOM 1354 C CA . LYS A 1 188 ? 5.702 19.327 98.604 1.00 21.94 168 LYS A CA 1
ATOM 1355 C C . LYS A 1 188 ? 6.873 18.458 98.146 1.00 19.91 168 LYS A C 1
ATOM 1356 O O . LYS A 1 188 ? 7.803 18.922 97.581 1.00 20.54 168 LYS A O 1
ATOM 1362 N N . THR A 1 189 ? 6.789 17.175 98.418 1.00 18.61 169 THR A N 1
ATOM 1363 C CA . THR A 1 189 ? 7.900 16.275 98.101 1.00 17.66 169 THR A CA 1
ATOM 1364 C C . THR A 1 189 ? 8.247 16.358 96.618 1.00 18.20 169 THR A C 1
ATOM 1365 O O . THR A 1 189 ? 9.432 16.452 96.185 1.00 17.66 169 THR A O 1
ATOM 1369 N N . LEU A 1 190 ? 7.202 16.306 95.807 1.00 18.21 170 LEU A N 1
ATOM 1370 C CA . LEU A 1 190 ? 7.416 16.316 94.360 1.00 17.44 170 LEU A CA 1
ATOM 1371 C C . LEU A 1 190 ? 7.889 17.713 93.848 1.00 16.58 170 LEU A C 1
ATOM 1372 O O . LEU A 1 190 ? 8.775 17.839 92.985 1.00 17.07 170 LEU A O 1
ATOM 1377 N N . LYS A 1 191 ? 7.314 18.751 94.402 1.00 16.73 171 LYS A N 1
ATOM 1378 C CA . LYS A 1 191 ? 7.725 20.078 94.093 1.00 16.51 171 LYS A CA 1
ATOM 1379 C C . LYS A 1 191 ? 9.207 20.252 94.368 1.00 18.02 171 LYS A C 1
ATOM 1380 O O . LYS A 1 191 ? 9.915 20.670 93.501 1.00 17.32 171 LYS A O 1
ATOM 1386 N N . TYR A 1 192 ? 9.653 19.904 95.578 1.00 16.52 172 TYR A N 1
ATOM 1387 C CA . TYR A 1 192 ? 11.056 20.048 95.906 1.00 17.55 172 TYR A CA 1
ATOM 1388 C C . TYR A 1 192 ? 11.941 19.188 95.012 1.00 15.87 172 TYR A C 1
ATOM 1389 O O . TYR A 1 192 ? 12.994 19.630 94.613 1.00 16.50 172 TYR A O 1
ATOM 1398 N N . ALA A 1 193 ? 11.492 17.985 94.654 1.00 17.96 173 ALA A N 1
ATOM 1399 C CA . ALA A 1 193 ? 12.328 17.102 93.793 1.00 16.75 173 ALA A CA 1
ATOM 1400 C C . ALA A 1 193 ? 12.572 17.805 92.423 1.00 17.12 173 ALA A C 1
ATOM 1401 O O . ALA A 1 193 ? 13.634 17.707 91.801 1.00 16.31 173 ALA A O 1
ATOM 1403 N N . GLY A 1 194 ? 11.532 18.475 91.944 1.00 18.27 174 GLY A N 1
ATOM 1404 C CA . GLY A 1 194 ? 11.631 19.204 90.640 1.00 17.84 174 GLY A CA 1
ATOM 1405 C C . GLY A 1 194 ? 12.581 20.377 90.737 1.00 17.30 174 GLY A C 1
ATOM 1406 O O . GLY A 1 194 ? 13.333 20.616 89.824 1.00 18.45 174 GLY A O 1
ATOM 1407 N N . GLU A 1 195 ? 12.567 21.085 91.866 1.00 17.42 175 GLU A N 1
ATOM 1408 C CA . GLU A 1 195 ? 13.607 22.111 92.140 1.00 19.24 175 GLU A CA 1
ATOM 1409 C C . GLU A 1 195 ? 15.047 21.523 92.206 1.00 19.72 175 GLU A C 1
ATOM 1410 O O . GLU A 1 195 ? 15.978 22.110 91.634 1.00 18.77 175 GLU A O 1
ATOM 1416 N N . LEU A 1 196 ? 15.215 20.374 92.884 1.00 17.42 176 LEU A N 1
ATOM 1417 C CA . LEU A 1 196 ? 16.527 19.702 93.074 1.00 16.69 176 LEU A CA 1
ATOM 1418 C C . LEU A 1 196 ? 17.109 19.102 91.800 1.00 17.35 176 LEU A C 1
ATOM 1419 O O . LEU A 1 196 ? 18.327 19.155 91.556 1.00 16.89 176 LEU A O 1
ATOM 1424 N N . ILE A 1 197 ? 16.228 18.555 90.985 1.00 17.06 177 ILE A N 1
ATOM 1425 C CA . ILE A 1 197 ? 16.700 17.923 89.750 1.00 18.70 177 ILE A CA 1
ATOM 1426 C C . ILE A 1 197 ? 17.236 18.951 88.762 1.00 19.65 177 ILE A C 1
ATOM 1427 O O . ILE A 1 197 ? 17.976 18.587 87.801 1.00 19.71 177 ILE A O 1
ATOM 1432 N N . GLN A 1 198 ? 16.876 20.219 88.956 1.00 20.03 178 GLN A N 1
ATOM 1433 C CA . GLN A 1 198 ? 17.566 21.301 88.178 1.00 21.68 178 GLN A CA 1
ATOM 1434 C C . GLN A 1 198 ? 19.109 21.437 88.338 1.00 22.37 178 GLN A C 1
ATOM 1435 O O . GLN A 1 198 ? 19.810 22.024 87.458 1.00 22.27 178 GLN A O 1
ATOM 1441 N N . TYR A 1 199 ? 19.670 20.892 89.434 1.00 21.99 179 TYR A N 1
ATOM 1442 C CA . TYR A 1 199 ? 21.120 20.918 89.649 1.00 22.41 179 TYR A CA 1
ATOM 1443 C C . TYR A 1 199 ? 21.829 19.895 88.786 1.00 22.38 179 TYR A C 1
ATOM 1444 O O . TYR A 1 199 ? 21.286 18.795 88.539 1.00 22.27 179 TYR A O 1
ATOM 1453 N N . PRO A 1 200 ? 23.056 20.230 88.339 1.00 21.99 180 PRO A N 1
ATOM 1454 C CA . PRO A 1 200 ? 23.657 19.331 87.311 1.00 23.30 180 PRO A CA 1
ATOM 1455 C C . PRO A 1 200 ? 24.334 18.038 87.866 1.00 23.61 180 PRO A C 1
ATOM 1456 O O . PRO A 1 200 ? 25.502 17.817 87.655 1.00 24.27 180 PRO A O 1
ATOM 1460 N N . PHE A 1 201 ? 23.609 17.227 88.640 1.00 23.43 181 PHE A N 1
ATOM 1461 C CA . PHE A 1 201 ? 24.072 15.889 88.943 1.00 23.00 181 PHE A CA 1
ATOM 1462 C C . PHE A 1 201 ? 23.275 14.937 88.059 1.00 22.07 181 PHE A C 1
ATOM 1463 O O . PHE A 1 201 ? 22.171 15.252 87.609 1.00 22.18 181 PHE A O 1
ATOM 1471 N N . SER A 1 202 ? 23.815 13.757 87.875 1.00 23.17 182 SER A N 1
ATOM 1472 C CA . SER A 1 202 ? 23.173 12.774 87.040 1.00 23.55 182 SER A CA 1
ATOM 1473 C C . SER A 1 202 ? 22.211 11.938 87.853 1.00 23.64 182 SER A C 1
ATOM 1474 O O . SER A 1 202 ? 22.620 11.122 88.655 1.00 23.06 182 SER A O 1
ATOM 1477 N N . SER A 1 203 ? 20.919 12.151 87.610 1.00 24.47 183 SER A N 1
ATOM 1478 C CA . SER A 1 203 ? 19.870 11.418 88.256 1.00 25.09 183 SER A CA 1
ATOM 1479 C C . SER A 1 203 ? 19.922 9.919 87.917 1.00 25.66 183 SER A C 1
ATOM 1480 O O . SER A 1 203 ? 19.749 9.004 88.797 1.00 24.60 183 SER A O 1
ATOM 1483 N N . SER A 1 204 ? 20.156 9.643 86.635 1.00 24.67 184 SER A N 1
ATOM 1484 C CA . SER A 1 204 ? 20.247 8.252 86.201 1.00 26.26 184 SER A CA 1
ATOM 1485 C C . SER A 1 204 ? 21.441 7.513 86.868 1.00 24.73 184 SER A C 1
ATOM 1486 O O . SER A 1 204 ? 21.287 6.384 87.277 1.00 25.82 184 SER A O 1
ATOM 1489 N N . GLU A 1 205 ? 22.589 8.139 87.014 1.00 24.82 185 GLU A N 1
ATOM 1490 C CA . GLU A 1 205 ? 23.710 7.517 87.699 1.00 24.56 185 GLU A CA 1
ATOM 1491 C C . GLU A 1 205 ? 23.406 7.323 89.190 1.00 23.50 185 GLU A C 1
ATOM 1492 O O . GLU A 1 205 ? 23.805 6.348 89.774 1.00 22.10 185 GLU A O 1
ATOM 1498 N N . LEU A 1 206 ? 22.773 8.315 89.788 1.00 21.07 186 LEU A N 1
ATOM 1499 C CA . LEU A 1 206 ? 22.356 8.181 91.208 1.00 19.66 186 LEU A CA 1
ATOM 1500 C C . LEU A 1 206 ? 21.472 6.937 91.377 1.00 17.25 186 LEU A C 1
ATOM 1501 O O . LEU A 1 206 ? 21.673 6.137 92.278 1.00 15.05 186 LEU A O 1
ATOM 1506 N N . PHE A 1 207 ? 20.461 6.814 90.523 1.00 17.84 187 PHE A N 1
ATOM 1507 C CA . PHE A 1 207 ? 19.523 5.700 90.613 1.00 17.22 187 PHE A CA 1
ATOM 1508 C C . PHE A 1 207 ? 20.265 4.378 90.478 1.00 17.66 187 PHE A C 1
ATOM 1509 O O . PHE A 1 207 ? 20.087 3.462 91.282 1.00 16.22 187 PHE A O 1
ATOM 1517 N N . ASN A 1 208 ? 21.102 4.295 89.452 1.00 17.73 188 ASN A N 1
ATOM 1518 C CA . ASN A 1 208 ? 21.938 3.103 89.201 1.00 20.66 188 ASN A CA 1
ATOM 1519 C C . ASN A 1 208 ? 22.761 2.631 90.434 1.00 20.56 188 ASN A C 1
ATOM 1520 O O . ASN A 1 208 ? 22.806 1.448 90.753 1.00 19.21 188 ASN A O 1
ATOM 1525 N N . GLN A 1 209 ? 23.358 3.583 91.143 1.00 19.64 189 GLN A N 1
ATOM 1526 C CA . GLN A 1 209 ? 24.096 3.252 92.339 1.00 19.88 189 GLN A CA 1
ATOM 1527 C C . GLN A 1 209 ? 23.235 2.934 93.558 1.00 18.84 189 GLN A C 1
ATOM 1528 O O . GLN A 1 209 ? 23.592 2.052 94.347 1.00 17.65 189 GLN A O 1
ATOM 1534 N N . LEU A 1 210 ? 22.119 3.654 93.733 1.00 17.95 190 LEU A N 1
ATOM 1535 C CA . LEU A 1 210 ? 21.200 3.347 94.827 1.00 17.99 190 LEU A CA 1
ATOM 1536 C C . LEU A 1 210 ? 20.538 2.001 94.720 1.00 18.25 190 LEU A C 1
ATOM 1537 O O . LEU A 1 210 ? 20.268 1.383 95.754 1.00 15.80 190 LEU A O 1
ATOM 1542 N N . TYR A 1 211 ? 20.221 1.556 93.480 1.00 15.71 191 TYR A N 1
ATOM 1543 C CA . TYR A 1 211 ? 19.457 0.306 93.307 1.00 17.16 191 TYR A CA 1
ATOM 1544 C C . TYR A 1 211 ? 20.310 -0.945 93.098 1.00 16.88 191 TYR A C 1
ATOM 1545 O O . TYR A 1 211 ? 19.790 -2.050 93.043 1.00 17.61 191 TYR A O 1
ATOM 1554 N N . GLU A 1 212 ? 21.621 -0.777 92.987 1.00 18.38 192 GLU A N 1
ATOM 1555 C CA . GLU A 1 212 ? 22.573 -1.893 92.777 1.00 18.71 192 GLU A CA 1
ATOM 1556 C C . GLU A 1 212 ? 22.452 -2.888 93.852 1.00 19.27 192 GLU A C 1
ATOM 1557 O O . GLU A 1 212 ? 22.539 -2.539 95.038 1.00 19.17 192 GLU A O 1
ATOM 1563 N N . THR A 1 213 ? 22.254 -4.132 93.449 1.00 18.42 193 THR A N 1
ATOM 1564 C CA . THR A 1 213 ? 21.953 -5.209 94.352 1.00 19.98 193 THR A CA 1
ATOM 1565 C C . THR A 1 213 ? 22.922 -6.370 94.162 1.00 20.65 193 THR A C 1
ATOM 1566 O O . THR A 1 213 ? 23.145 -6.816 93.026 1.00 20.08 193 THR A O 1
ATOM 1570 N N . LYS A 1 214 ? 23.484 -6.865 95.285 1.00 21.31 194 LYS A N 1
ATOM 1571 C CA . LYS A 1 214 ? 24.348 -8.037 95.226 1.00 21.75 194 LYS A CA 1
ATOM 1572 C C . LYS A 1 214 ? 23.618 -9.206 94.595 1.00 21.37 194 LYS A C 1
ATOM 1573 O O . LYS A 1 214 ? 22.508 -9.557 94.979 1.00 20.01 194 LYS A O 1
ATOM 1579 N N . LEU A 1 215 ? 24.298 -9.870 93.672 1.00 20.62 195 LEU A N 1
ATOM 1580 C CA . LEU A 1 215 ? 23.788 -11.072 93.054 1.00 21.22 195 LEU A CA 1
ATOM 1581 C C . LEU A 1 215 ? 23.144 -12.092 94.051 1.00 21.71 195 LEU A C 1
ATOM 1582 O O . LEU A 1 215 ? 22.119 -12.692 93.735 1.00 21.07 195 LEU A O 1
ATOM 1587 N N . ASN A 1 216 ? 23.737 -12.323 95.210 1.00 21.24 196 ASN A N 1
ATOM 1588 C CA . ASN A 1 216 ? 23.201 -13.405 96.025 1.00 23.34 196 ASN A CA 1
ATOM 1589 C C . ASN A 1 216 ? 21.852 -13.020 96.682 1.00 22.24 196 ASN A C 1
ATOM 1590 O O . ASN A 1 216 ? 20.963 -13.886 96.809 1.00 21.74 196 ASN A O 1
ATOM 1595 N N . VAL A 1 217 ? 21.691 -11.733 97.006 1.00 19.78 197 VAL A N 1
ATOM 1596 C CA . VAL A 1 217 ? 20.438 -11.137 97.515 1.00 19.59 197 VAL A CA 1
ATOM 1597 C C . VAL A 1 217 ? 19.438 -11.205 96.377 1.00 19.01 197 VAL A C 1
ATOM 1598 O O . VAL A 1 217 ? 18.315 -11.616 96.592 1.00 18.79 197 VAL A O 1
ATOM 1602 N N . VAL A 1 218 ? 19.888 -10.925 95.134 1.00 18.36 198 VAL A N 1
ATOM 1603 C CA . VAL A 1 218 ? 18.999 -11.208 93.962 1.00 18.53 198 VAL A CA 1
ATOM 1604 C C . VAL A 1 218 ? 18.497 -12.671 93.872 1.00 18.50 198 VAL A C 1
ATOM 1605 O O . VAL A 1 218 ? 17.309 -12.961 93.610 1.00 18.34 198 VAL A O 1
ATOM 1609 N N . LYS A 1 219 ? 19.414 -13.590 94.067 1.00 18.42 199 LYS A N 1
ATOM 1610 C CA . LYS A 1 219 ? 19.054 -14.990 94.001 1.00 19.05 199 LYS A CA 1
ATOM 1611 C C . LYS A 1 219 ? 18.126 -15.384 95.128 1.00 18.06 199 LYS A C 1
ATOM 1612 O O . LYS A 1 219 ? 17.193 -16.140 94.915 1.00 19.72 199 LYS A O 1
ATOM 1618 N N . LEU A 1 220 ? 18.423 -14.903 96.335 1.00 20.56 200 LEU A N 1
ATOM 1619 C CA . LEU A 1 220 ? 17.512 -15.103 97.482 1.00 20.42 200 LEU A CA 1
ATOM 1620 C C . LEU A 1 220 ? 16.109 -14.541 97.134 1.00 19.32 200 LEU A C 1
ATOM 1621 O O . LEU A 1 220 ? 15.095 -15.189 97.376 1.00 20.17 200 LEU A O 1
ATOM 1626 N N . ASN A 1 221 ? 16.044 -13.345 96.529 1.00 18.97 201 ASN A N 1
ATOM 1627 C CA . ASN A 1 221 ? 14.732 -12.760 96.164 1.00 18.52 201 ASN A CA 1
ATOM 1628 C C . ASN A 1 221 ? 14.004 -13.674 95.185 1.00 18.43 201 ASN A C 1
ATOM 1629 O O . ASN A 1 221 ? 12.768 -13.766 95.202 1.00 20.98 201 ASN A O 1
ATOM 1634 N N . GLY A 1 222 ? 14.755 -14.363 94.318 1.00 18.50 202 GLY A N 1
ATOM 1635 C CA . GLY A 1 222 ? 14.142 -15.271 93.406 1.00 20.28 202 GLY A CA 1
ATOM 1636 C C . GLY A 1 222 ? 13.618 -16.507 94.118 1.00 20.75 202 GLY A C 1
ATOM 1637 O O . GLY A 1 222 ? 12.579 -16.991 93.785 1.00 18.66 202 GLY A O 1
ATOM 1638 N N . PHE A 1 223 ? 14.390 -17.027 95.083 1.00 20.65 203 PHE A N 1
ATOM 1639 C CA . PHE A 1 223 ? 13.846 -18.083 95.981 1.00 21.52 203 PHE A CA 1
ATOM 1640 C C . PHE A 1 223 ? 12.528 -17.593 96.618 1.00 19.68 203 PHE A C 1
ATOM 1641 O O . PHE A 1 223 ? 11.497 -18.297 96.572 1.00 21.65 203 PHE A O 1
ATOM 1649 N N . ILE A 1 224 ? 12.542 -16.375 97.152 1.00 21.37 204 ILE A N 1
ATOM 1650 C CA . ILE A 1 224 ? 11.349 -15.812 97.832 1.00 21.50 204 ILE A CA 1
ATOM 1651 C C . ILE A 1 224 ? 10.143 -15.775 96.851 1.00 23.42 204 ILE A C 1
ATOM 1652 O O . ILE A 1 224 ? 9.056 -16.263 97.177 1.00 22.63 204 ILE A O 1
ATOM 1657 N N . PHE A 1 225 ? 10.385 -15.276 95.626 1.00 22.47 205 PHE A N 1
ATOM 1658 C CA . PHE A 1 225 ? 9.346 -15.174 94.614 1.00 22.55 205 PHE A CA 1
ATOM 1659 C C . PHE A 1 225 ? 8.833 -16.531 94.185 1.00 23.71 205 PHE A C 1
ATOM 1660 O O . PHE A 1 225 ? 7.681 -16.694 94.007 1.00 24.12 205 PHE A O 1
ATOM 1668 N N . GLN A 1 226 ? 9.688 -17.529 94.033 1.00 24.69 206 GLN A N 1
ATOM 1669 C CA . GLN A 1 226 ? 9.183 -18.870 93.716 1.00 25.88 206 GLN A CA 1
ATOM 1670 C C . GLN A 1 226 ? 8.495 -19.565 94.882 1.00 25.26 206 GLN A C 1
ATOM 1671 O O . GLN A 1 226 ? 7.710 -20.437 94.652 1.00 24.53 206 GLN A O 1
ATOM 1677 N N . ASN A 1 227 ? 8.797 -19.191 96.126 1.00 25.76 207 ASN A N 1
ATOM 1678 C CA . ASN A 1 227 ? 8.294 -19.960 97.260 1.00 28.33 207 ASN A CA 1
ATOM 1679 C C . ASN A 1 227 ? 7.218 -19.266 98.100 1.00 28.53 207 ASN A C 1
ATOM 1680 O O . ASN A 1 227 ? 6.894 -19.721 99.166 1.00 29.61 207 ASN A O 1
ATOM 1685 N N . VAL A 1 228 ? 6.652 -18.195 97.552 1.00 28.01 208 VAL A N 1
ATOM 1686 C CA . VAL A 1 228 ? 5.554 -17.481 98.191 1.00 28.20 208 VAL A CA 1
ATOM 1687 C C . VAL A 1 228 ? 4.221 -18.202 97.989 1.00 28.34 208 VAL A C 1
ATOM 1688 O O . VAL A 1 228 ? 3.811 -18.479 96.862 1.00 27.77 208 VAL A O 1
ATOM 1692 N N . SER A 1 229 ? 3.561 -18.481 99.109 1.00 26.68 209 SER A N 1
ATOM 1693 C CA . SER A 1 229 ? 2.241 -19.092 99.117 1.00 28.26 209 SER A CA 1
ATOM 1694 C C . SER A 1 229 ? 1.175 -18.027 99.357 1.00 27.24 209 SER A C 1
ATOM 1695 O O . SER A 1 229 ? 1.269 -17.231 100.292 1.00 27.97 209 SER A O 1
ATOM 1698 N N . LEU A 1 230 ? 0.166 -18.026 98.497 1.00 26.98 210 LEU A N 1
ATOM 1699 C CA . LEU A 1 230 ? -0.925 -17.044 98.536 1.00 26.25 210 LEU A CA 1
ATOM 1700 C C . LEU A 1 230 ? -2.275 -17.797 98.682 1.00 27.27 210 LEU A C 1
ATOM 1701 O O . LEU A 1 230 ? -2.600 -18.680 97.863 1.00 26.39 210 LEU A O 1
ATOM 1706 N N . SER A 1 231 ? -3.024 -17.509 99.749 1.00 27.95 211 SER A N 1
ATOM 1707 C CA . SER A 1 231 ? -4.342 -18.145 99.950 1.00 29.92 211 SER A CA 1
ATOM 1708 C C . SER A 1 231 ? -5.404 -17.396 99.186 1.00 31.23 211 SER A C 1
ATOM 1709 O O . SER A 1 231 ? -5.161 -16.271 98.691 1.00 30.98 211 SER A O 1
ATOM 1712 N N . GLU A 1 232 ? -6.607 -17.983 99.134 1.00 33.47 212 GLU A N 1
ATOM 1713 C CA . GLU A 1 232 ? -7.733 -17.345 98.423 1.00 35.50 212 GLU A CA 1
ATOM 1714 C C . GLU A 1 232 ? -8.177 -16.070 99.108 1.00 34.98 212 GLU A C 1
ATOM 1715 O O . GLU A 1 232 ? -8.823 -15.231 98.487 1.00 35.13 212 GLU A O 1
ATOM 1721 N N . ASN A 1 233 ? -7.814 -15.917 100.374 1.00 32.62 213 ASN A N 1
ATOM 1722 C CA . ASN A 1 233 ? -8.136 -14.703 101.069 1.00 31.79 213 ASN A CA 1
ATOM 1723 C C . ASN A 1 233 ? -7.013 -13.674 101.021 1.00 30.32 213 ASN A C 1
ATOM 1724 O O . ASN A 1 233 ? -7.111 -12.630 101.663 1.00 29.43 213 ASN A O 1
ATOM 1729 N N . GLY A 1 234 ? -5.959 -13.941 100.252 1.00 29.50 214 GLY A N 1
ATOM 1730 C CA . GLY A 1 234 ? -4.968 -12.888 100.014 1.00 26.56 214 GLY A CA 1
ATOM 1731 C C . GLY A 1 234 ? -3.889 -12.883 101.081 1.00 25.98 214 GLY A C 1
ATOM 1732 O O . GLY A 1 234 ? -3.125 -11.885 101.195 1.00 25.60 214 GLY A O 1
ATOM 1733 N N . ALA A 1 235 ? -3.813 -13.981 101.863 1.00 23.42 215 ALA A N 1
ATOM 1734 C CA . ALA A 1 235 ? -2.755 -14.113 102.868 1.00 21.67 215 ALA A CA 1
ATOM 1735 C C . ALA A 1 235 ? -1.548 -14.790 102.275 1.00 19.97 215 ALA A C 1
ATOM 1736 O O . ALA A 1 235 ? -1.702 -15.748 101.578 1.00 20.84 215 ALA A O 1
ATOM 1738 N N . ALA A 1 236 ? -0.358 -14.251 102.505 1.00 20.85 216 ALA A N 1
ATOM 1739 C CA . ALA A 1 236 ? 0.841 -14.804 101.887 1.00 21.05 216 ALA A CA 1
ATOM 1740 C C . ALA A 1 236 ? 1.935 -15.006 102.920 1.00 21.52 216 ALA A C 1
ATOM 1741 O O . ALA A 1 236 ? 1.979 -14.301 103.928 1.00 21.43 216 ALA A O 1
ATOM 1743 N N . SER A 1 237 ? 2.802 -15.977 102.640 1.00 21.51 217 SER A N 1
ATOM 1744 C CA . SER A 1 237 ? 3.888 -16.344 103.534 1.00 22.88 217 SER A CA 1
ATOM 1745 C C . SER A 1 237 ? 5.142 -16.813 102.790 1.00 22.11 217 SER A C 1
ATOM 1746 O O . SER A 1 237 ? 5.076 -17.369 101.693 1.00 22.82 217 SER A O 1
ATOM 1749 N N . VAL A 1 238 ? 6.247 -16.465 103.420 1.00 21.32 218 VAL A N 1
ATOM 1750 C CA . VAL A 1 238 ? 7.528 -16.931 103.022 1.00 21.45 218 VAL A CA 1
ATOM 1751 C C . VAL A 1 238 ? 8.332 -17.311 104.261 1.00 20.42 218 VAL A C 1
ATOM 1752 O O . VAL A 1 238 ? 8.482 -16.516 105.202 1.00 19.45 218 VAL A O 1
ATOM 1756 N N . PHE A 1 239 ? 8.838 -18.542 104.234 1.00 20.97 219 PHE A N 1
ATOM 1757 C CA . PHE A 1 239 ? 9.705 -19.080 105.271 1.00 22.16 219 PHE A CA 1
ATOM 1758 C C . PHE A 1 239 ? 11.147 -19.030 104.789 1.00 21.48 219 PHE A C 1
ATOM 1759 O O . PHE A 1 239 ? 11.474 -19.561 103.727 1.00 19.91 219 PHE A O 1
ATOM 1767 N N . ILE A 1 240 ? 12.008 -18.393 105.572 1.00 20.56 220 ILE A N 1
ATOM 1768 C CA . ILE A 1 240 ? 13.426 -18.301 105.239 1.00 21.21 220 ILE A CA 1
ATOM 1769 C C . ILE A 1 240 ? 14.293 -18.899 106.346 1.00 23.34 220 ILE A C 1
ATOM 1770 O O . ILE A 1 240 ? 14.752 -18.194 107.244 1.00 22.09 220 ILE A O 1
ATOM 1775 N N . LYS A 1 241 ? 14.508 -20.208 106.267 1.00 23.31 221 LYS A N 1
ATOM 1776 C CA . LYS A 1 241 ? 15.298 -20.940 107.226 1.00 25.64 221 LYS A CA 1
ATOM 1777 C C . LYS A 1 241 ? 16.813 -20.930 106.992 1.00 25.90 221 LYS A C 1
ATOM 1778 O O . LYS A 1 241 ? 17.284 -20.555 105.954 1.00 24.39 221 LYS A O 1
ATOM 1784 N N . LYS A 1 242 ? 17.541 -21.327 108.032 1.00 26.83 222 LYS A N 1
ATOM 1785 C CA . LYS A 1 242 ? 18.997 -21.291 108.041 1.00 27.70 222 LYS A CA 1
ATOM 1786 C C . LYS A 1 242 ? 19.594 -21.938 106.799 1.00 27.91 222 LYS A C 1
ATOM 1787 O O . LYS A 1 242 ? 20.578 -21.449 106.245 1.00 28.28 222 LYS A O 1
ATOM 1793 N N . ASP A 1 243 ? 18.996 -23.042 106.366 1.00 28.71 223 ASP A N 1
ATOM 1794 C CA . ASP A 1 243 ? 19.489 -23.759 105.195 1.00 30.23 223 ASP A CA 1
ATOM 1795 C C . ASP A 1 243 ? 19.482 -22.871 103.954 1.00 29.12 223 ASP A C 1
ATOM 1796 O O . ASP A 1 243 ? 20.410 -22.908 103.146 1.00 27.92 223 ASP A O 1
ATOM 1801 N N . THR A 1 244 ? 18.428 -22.075 103.812 1.00 27.86 224 THR A N 1
ATOM 1802 C CA . THR A 1 244 ? 18.283 -21.180 102.673 1.00 27.23 224 THR A CA 1
ATOM 1803 C C . THR A 1 244 ? 19.268 -20.030 102.802 1.00 26.70 224 THR A C 1
ATOM 1804 O O . THR A 1 244 ? 19.964 -19.684 101.847 1.00 26.62 224 THR A O 1
ATOM 1808 N N . LEU A 1 245 ? 19.328 -19.444 103.993 1.00 26.84 225 LEU A N 1
ATOM 1809 C CA . LEU A 1 245 ? 20.293 -18.375 104.263 1.00 26.07 225 LEU A CA 1
ATOM 1810 C C . LEU A 1 245 ? 21.724 -18.822 103.868 1.00 27.60 225 LEU A C 1
ATOM 1811 O O . LEU A 1 245 ? 22.444 -18.125 103.156 1.00 26.09 225 LEU A O 1
ATOM 1816 N N . GLU A 1 246 ? 22.122 -19.998 104.365 1.00 29.56 226 GLU A N 1
ATOM 1817 C CA . GLU A 1 246 ? 23.429 -20.594 104.028 1.00 31.38 226 GLU A CA 1
ATOM 1818 C C . GLU A 1 246 ? 23.583 -20.850 102.556 1.00 30.43 226 GLU A C 1
ATOM 1819 O O . GLU A 1 246 ? 24.616 -20.512 102.007 1.00 30.20 226 GLU A O 1
ATOM 1825 N N . LYS A 1 247 ? 22.589 -21.457 101.915 1.00 28.95 227 LYS A N 1
ATOM 1826 C CA . LYS A 1 247 ? 22.706 -21.661 100.471 1.00 28.91 227 LYS A CA 1
ATOM 1827 C C . LYS A 1 247 ? 23.031 -20.382 99.645 1.00 29.79 227 LYS A C 1
ATOM 1828 O O . LYS A 1 247 ? 23.855 -20.403 98.724 1.00 27.02 227 LYS A O 1
ATOM 1834 N N . PHE A 1 248 ? 22.376 -19.264 99.965 1.00 28.45 228 PHE A N 1
ATOM 1835 C CA . PHE A 1 248 ? 22.530 -18.046 99.160 1.00 28.18 228 PHE A CA 1
ATOM 1836 C C . PHE A 1 248 ? 23.664 -17.149 99.679 1.00 28.06 228 PHE A C 1
ATOM 1837 O O . PHE A 1 248 ? 24.155 -16.242 98.990 1.00 28.28 228 PHE A O 1
ATOM 1845 N N . GLY A 1 249 ? 24.143 -17.446 100.877 1.00 28.11 229 GLY A N 1
ATOM 1846 C CA . GLY A 1 249 ? 25.213 -16.617 101.433 1.00 27.46 229 GLY A CA 1
ATOM 1847 C C . GLY A 1 249 ? 24.673 -15.268 101.869 1.00 27.91 229 GLY A C 1
ATOM 1848 O O . GLY A 1 249 ? 25.390 -14.234 101.833 1.00 28.51 229 GLY A O 1
ATOM 1849 N N . THR A 1 250 ? 23.405 -15.249 102.293 1.00 26.79 230 THR A N 1
ATOM 1850 C CA . THR A 1 250 ? 22.767 -13.995 102.681 1.00 25.01 230 THR A CA 1
ATOM 1851 C C . THR A 1 250 ? 22.563 -13.976 104.176 1.00 25.39 230 THR A C 1
ATOM 1852 O O . THR A 1 250 ? 22.305 -15.019 104.795 1.00 25.61 230 THR A O 1
ATOM 1856 N N . THR A 1 251 ? 22.676 -12.803 104.774 1.00 24.44 231 THR A N 1
ATOM 1857 C CA . THR A 1 251 ? 22.401 -12.700 106.214 1.00 24.95 231 THR A CA 1
ATOM 1858 C C . THR A 1 251 ? 20.888 -12.688 106.428 1.00 25.74 231 THR A C 1
ATOM 1859 O O . THR A 1 251 ? 20.087 -12.422 105.488 1.00 23.73 231 THR A O 1
ATOM 1863 N N . ALA A 1 252 ? 20.497 -12.958 107.672 1.00 26.17 232 ALA A N 1
ATOM 1864 C CA . ALA A 1 252 ? 19.124 -12.809 108.072 1.00 27.98 232 ALA A CA 1
ATOM 1865 C C . ALA A 1 252 ? 18.592 -11.372 107.859 1.00 27.89 232 ALA A C 1
ATOM 1866 O O . ALA A 1 252 ? 17.440 -11.226 107.501 1.00 28.43 232 ALA A O 1
ATOM 1868 N N . SER A 1 253 ? 19.396 -10.317 108.082 1.00 28.87 233 SER A N 1
ATOM 1869 C CA . SER A 1 253 ? 18.894 -8.949 107.811 1.00 29.11 233 SER A CA 1
ATOM 1870 C C . SER A 1 253 ? 18.613 -8.708 106.325 1.00 27.18 233 SER A C 1
ATOM 1871 O O . SER A 1 253 ? 17.638 -8.066 105.949 1.00 25.83 233 SER A O 1
ATOM 1874 N N . GLU A 1 254 ? 19.450 -9.273 105.483 1.00 26.48 234 GLU A N 1
ATOM 1875 C CA . GLU A 1 254 ? 19.251 -9.191 104.026 1.00 25.89 234 GLU A CA 1
ATOM 1876 C C . GLU A 1 254 ? 17.940 -9.825 103.627 1.00 25.86 234 GLU A C 1
ATOM 1877 O O . GLU A 1 254 ? 17.175 -9.259 102.842 1.00 24.76 234 GLU A O 1
ATOM 1883 N N . ALA A 1 255 ? 17.652 -10.987 104.188 1.00 24.44 235 ALA A N 1
ATOM 1884 C CA . ALA A 1 255 ? 16.395 -11.628 103.918 1.00 24.94 235 ALA A CA 1
ATOM 1885 C C . ALA A 1 255 ? 15.187 -10.793 104.362 1.00 25.11 235 ALA A C 1
ATOM 1886 O O . ALA A 1 255 ? 14.206 -10.643 103.594 1.00 25.31 235 ALA A O 1
ATOM 1888 N N . SER A 1 256 ? 15.249 -10.278 105.586 1.00 24.56 236 SER A N 1
ATOM 1889 C CA . SER A 1 256 ? 14.154 -9.505 106.156 1.00 26.54 236 SER A CA 1
ATOM 1890 C C . SER A 1 256 ? 13.892 -8.238 105.355 1.00 26.15 236 SER A C 1
ATOM 1891 O O . SER A 1 256 ? 12.751 -7.789 105.246 1.00 26.93 236 SER A O 1
ATOM 1894 N N . GLN A 1 257 ? 14.945 -7.665 104.781 1.00 26.19 237 GLN A N 1
ATOM 1895 C CA . GLN A 1 257 ? 14.818 -6.431 104.008 1.00 26.77 237 GLN A CA 1
ATOM 1896 C C . GLN A 1 257 ? 13.960 -6.607 102.754 1.00 25.70 237 GLN A C 1
ATOM 1897 O O . GLN A 1 257 ? 13.389 -5.644 102.242 1.00 26.68 237 GLN A O 1
ATOM 1903 N N . LEU A 1 258 ? 13.878 -7.840 102.265 1.00 23.12 238 LEU A N 1
ATOM 1904 C CA . LEU A 1 258 ? 13.124 -8.154 101.050 1.00 20.98 238 LEU A CA 1
ATOM 1905 C C . LEU A 1 258 ? 11.629 -8.310 101.302 1.00 20.48 238 LEU A C 1
ATOM 1906 O O . LEU A 1 258 ? 10.865 -8.642 100.357 1.00 18.03 238 LEU A O 1
ATOM 1911 N N . VAL A 1 259 ? 11.188 -8.061 102.541 1.00 20.33 239 VAL A N 1
ATOM 1912 C CA . VAL A 1 259 ? 9.739 -8.299 102.836 1.00 18.78 239 VAL A CA 1
ATOM 1913 C C . VAL A 1 259 ? 8.825 -7.433 102.001 1.00 18.52 239 VAL A C 1
ATOM 1914 O O . VAL A 1 259 ? 7.738 -7.853 101.710 1.00 20.33 239 VAL A O 1
ATOM 1918 N N . GLY A 1 260 ? 9.306 -6.294 101.525 1.00 18.01 240 GLY A N 1
ATOM 1919 C CA . GLY A 1 260 ? 8.440 -5.353 100.795 1.00 19.42 240 GLY A CA 1
ATOM 1920 C C . GLY A 1 260 ? 8.253 -5.783 99.340 1.00 20.04 240 GLY A C 1
ATOM 1921 O O . GLY A 1 260 ? 7.368 -5.281 98.656 1.00 20.09 240 GLY A O 1
ATOM 1922 N N . THR A 1 261 ? 9.026 -6.770 98.875 1.00 18.86 241 THR A N 1
ATOM 1923 C CA . THR A 1 261 ? 9.002 -7.093 97.430 1.00 18.61 241 THR A CA 1
ATOM 1924 C C . THR A 1 261 ? 7.787 -7.893 96.961 1.00 18.25 241 THR A C 1
ATOM 1925 O O . THR A 1 261 ? 7.647 -8.116 95.771 1.00 17.93 241 THR A O 1
ATOM 1929 N N . LEU A 1 262 ? 6.940 -8.323 97.869 1.00 16.82 242 LEU A N 1
ATOM 1930 C CA . LEU A 1 262 ? 5.734 -9.035 97.516 1.00 17.62 242 LEU A CA 1
ATOM 1931 C C . LEU A 1 262 ? 4.558 -8.123 97.197 1.00 15.92 242 LEU A C 1
ATOM 1932 O O . LEU A 1 262 ? 3.524 -8.611 96.811 1.00 15.66 242 LEU A O 1
ATOM 1937 N N . GLY A 1 263 ? 4.723 -6.819 97.404 1.00 18.44 243 GLY A N 1
ATOM 1938 C CA . GLY A 1 263 ? 3.622 -5.868 97.409 1.00 19.63 243 GLY A CA 1
ATOM 1939 C C . GLY A 1 263 ? 2.667 -5.780 96.228 1.00 21.47 243 GLY A C 1
ATOM 1940 O O . GLY A 1 263 ? 1.556 -5.270 96.370 1.00 21.93 243 GLY A O 1
ATOM 1941 N N . ASN A 1 264 ? 3.091 -6.259 95.065 1.00 20.75 244 ASN A N 1
ATOM 1942 C CA . ASN A 1 264 ? 2.312 -6.109 93.842 1.00 21.88 244 ASN A CA 1
ATOM 1943 C C . ASN A 1 264 ? 1.611 -7.383 93.384 1.00 22.28 244 ASN A C 1
ATOM 1944 O O . ASN A 1 264 ? 0.769 -7.342 92.487 1.00 20.02 244 ASN A O 1
ATOM 1949 N N . ILE A 1 265 ? 1.954 -8.513 93.993 1.00 20.45 245 ILE A N 1
ATOM 1950 C CA . ILE A 1 265 ? 1.334 -9.803 93.587 1.00 20.76 245 ILE A CA 1
ATOM 1951 C C . ILE A 1 265 ? -0.153 -9.628 93.554 1.00 20.88 245 ILE A C 1
ATOM 1952 O O . ILE A 1 265 ? -0.737 -9.126 94.543 1.00 21.35 245 ILE A O 1
ATOM 1957 N N . SER A 1 266 ? -0.779 -10.014 92.437 1.00 20.10 246 SER A N 1
ATOM 1958 C CA . SER A 1 266 ? -2.228 -9.819 92.268 1.00 21.18 246 SER A CA 1
ATOM 1959 C C . SER A 1 266 ? -3.015 -10.567 93.368 1.00 22.00 246 SER A C 1
ATOM 1960 O O . SER A 1 266 ? -2.722 -11.722 93.648 1.00 21.61 246 SER A O 1
ATOM 1963 N N . GLY A 1 267 ? -3.979 -9.891 93.992 1.00 21.89 247 GLY A N 1
ATOM 1964 C CA . GLY A 1 267 ? -4.779 -10.489 95.069 1.00 24.06 247 GLY A CA 1
ATOM 1965 C C . GLY A 1 267 ? -4.132 -10.466 96.471 1.00 24.63 247 GLY A C 1
ATOM 1966 O O . GLY A 1 267 ? -4.765 -10.902 97.456 1.00 26.34 247 GLY A O 1
ATOM 1967 N N . ILE A 1 268 ? -2.898 -9.965 96.610 1.00 23.11 248 ILE A N 1
ATOM 1968 C CA . ILE A 1 268 ? -2.234 -10.057 97.928 1.00 22.21 248 ILE A CA 1
ATOM 1969 C C . ILE A 1 268 ? -2.899 -9.038 98.870 1.00 23.76 248 ILE A C 1
ATOM 1970 O O . ILE A 1 268 ? -3.136 -7.934 98.473 1.00 22.52 248 ILE A O 1
ATOM 1975 N N . ARG A 1 269 ? -3.216 -9.429 100.105 1.00 23.89 249 ARG A N 1
ATOM 1976 C CA . ARG A 1 269 ? -3.759 -8.494 101.076 1.00 26.54 249 ARG A CA 1
ATOM 1977 C C . ARG A 1 269 ? -2.815 -8.247 102.261 1.00 24.68 249 ARG A C 1
ATOM 1978 O O . ARG A 1 269 ? -2.589 -7.125 102.667 1.00 24.75 249 ARG A O 1
ATOM 1986 N N . ALA A 1 270 ? -2.272 -9.319 102.824 1.00 24.26 250 ALA A N 1
ATOM 1987 C CA . ALA A 1 270 ? -1.351 -9.195 103.951 1.00 22.86 250 ALA A CA 1
ATOM 1988 C C . ALA A 1 270 ? -0.367 -10.351 103.920 1.00 21.41 250 ALA A C 1
ATOM 1989 O O . ALA A 1 270 ? -0.703 -11.432 103.438 1.00 22.48 250 ALA A O 1
ATOM 1991 N N . TRP A 1 271 ? 0.848 -10.142 104.420 1.00 21.11 251 TRP A N 1
ATOM 1992 C CA . TRP A 1 271 ? 1.830 -11.228 104.331 1.00 19.43 251 TRP A CA 1
ATOM 1993 C C . TRP A 1 271 ? 2.842 -11.190 105.432 1.00 19.04 251 TRP A C 1
ATOM 1994 O O . TRP A 1 271 ? 3.021 -10.178 106.169 1.00 18.25 251 TRP A O 1
ATOM 2005 N N . VAL A 1 272 ? 3.481 -12.332 105.598 1.00 18.76 252 VAL A N 1
ATOM 2006 C CA . VAL A 1 272 ? 4.502 -12.470 106.619 1.00 19.34 252 VAL A CA 1
ATOM 2007 C C . VAL A 1 272 ? 5.733 -13.192 106.082 1.00 18.63 252 VAL A C 1
ATOM 2008 O O . VAL A 1 272 ? 5.620 -14.114 105.254 1.00 19.31 252 VAL A O 1
ATOM 2012 N N . PHE A 1 273 ? 6.917 -12.758 106.552 1.00 20.53 253 PHE A N 1
ATOM 2013 C CA . PHE A 1 273 ? 8.181 -13.508 106.398 1.00 18.91 253 PHE A CA 1
ATOM 2014 C C . PHE A 1 273 ? 8.558 -14.077 107.763 1.00 19.60 253 PHE A C 1
ATOM 2015 O O . PHE A 1 273 ? 8.464 -13.387 108.786 1.00 18.84 253 PHE A O 1
ATOM 2023 N N . PHE A 1 274 ? 9.061 -15.309 107.755 1.00 19.00 254 PHE A N 1
ATOM 2024 C CA . PHE A 1 274 ? 9.676 -15.917 108.929 1.00 20.41 254 PHE A CA 1
ATOM 2025 C C . PHE A 1 274 ? 11.156 -16.185 108.645 1.00 19.38 254 PHE A C 1
ATOM 2026 O O . PHE A 1 274 ? 11.493 -17.093 107.885 1.00 19.72 254 PHE A O 1
ATOM 2034 N N . VAL A 1 275 ? 12.032 -15.388 109.251 1.00 20.48 255 VAL A N 1
ATOM 2035 C CA . VAL A 1 275 ? 13.468 -15.465 108.988 1.00 20.01 255 VAL A CA 1
ATOM 2036 C C . VAL A 1 275 ? 14.205 -16.038 110.219 1.00 20.66 255 VAL A C 1
ATOM 2037 O O . VAL A 1 275 ? 14.260 -15.386 111.257 1.00 20.48 255 VAL A O 1
ATOM 2041 N N . GLU A 1 276 ? 14.810 -17.219 110.056 1.00 22.44 256 GLU A N 1
ATOM 2042 C CA . GLU A 1 276 ? 15.443 -17.937 111.188 1.00 24.35 256 GLU A CA 1
ATOM 2043 C C . GLU A 1 276 ? 16.752 -17.294 111.568 1.00 25.43 256 GLU A C 1
ATOM 2044 O O . GLU A 1 276 ? 17.635 -17.054 110.712 1.00 24.01 256 GLU A O 1
ATOM 2050 N N . GLU A 1 277 ? 16.861 -16.944 112.842 1.00 25.93 257 GLU A N 1
ATOM 2051 C CA . GLU A 1 277 ? 18.174 -16.540 113.391 1.00 27.31 257 GLU A CA 1
ATOM 2052 C C . GLU A 1 277 ? 18.678 -17.577 114.412 1.00 28.20 257 GLU A C 1
ATOM 2053 O O . GLU A 1 277 ? 18.077 -18.641 114.602 1.00 27.37 257 GLU A O 1
ATOM 2059 N N . ASP A 1 278 ? 19.796 -17.278 115.057 1.00 30.16 258 ASP A N 1
ATOM 2060 C CA . ASP A 1 278 ? 20.406 -18.217 116.001 1.00 32.64 258 ASP A CA 1
ATOM 2061 C C . ASP A 1 278 ? 19.547 -18.406 117.238 1.00 32.84 258 ASP A C 1
ATOM 2062 O O . ASP A 1 278 ? 19.420 -19.536 117.742 1.00 32.73 258 ASP A O 1
ATOM 2067 N N . ASP A 1 279 ? 18.938 -17.321 117.728 1.00 32.41 259 ASP A N 1
ATOM 2068 C CA . ASP A 1 279 ? 18.242 -17.405 119.021 1.00 32.95 259 ASP A CA 1
ATOM 2069 C C . ASP A 1 279 ? 16.765 -16.989 118.977 1.00 31.82 259 ASP A C 1
ATOM 2070 O O . ASP A 1 279 ? 16.080 -16.914 120.029 1.00 31.12 259 ASP A O 1
ATOM 2075 N N . GLN A 1 280 ? 16.261 -16.814 117.751 1.00 30.55 260 GLN A N 1
ATOM 2076 C CA . GLN A 1 280 ? 14.876 -16.458 117.510 1.00 29.55 260 GLN A CA 1
ATOM 2077 C C . GLN A 1 280 ? 14.531 -16.608 116.030 1.00 27.82 260 GLN A C 1
ATOM 2078 O O . GLN A 1 280 ? 15.410 -16.659 115.171 1.00 28.13 260 GLN A O 1
ATOM 2084 N N . ILE A 1 281 ? 13.237 -16.715 115.759 1.00 26.68 261 ILE A N 1
ATOM 2085 C CA . ILE A 1 281 ? 12.728 -16.572 114.403 1.00 24.72 261 ILE A CA 1
ATOM 2086 C C . ILE A 1 281 ? 12.180 -15.130 114.309 1.00 24.28 261 ILE A C 1
ATOM 2087 O O . ILE A 1 281 ? 11.262 -14.771 115.063 1.00 21.93 261 ILE A O 1
ATOM 2092 N N . ARG A 1 282 ? 12.717 -14.318 113.386 1.00 25.06 262 ARG A N 1
ATOM 2093 C CA . ARG A 1 282 ? 12.150 -12.978 113.158 1.00 24.75 262 ARG A CA 1
ATOM 2094 C C . ARG A 1 282 ? 10.905 -13.075 112.331 1.00 24.88 262 ARG A C 1
ATOM 2095 O O . ARG A 1 282 ? 10.901 -13.766 111.283 1.00 25.97 262 ARG A O 1
ATOM 2103 N N . VAL A 1 283 ? 9.887 -12.342 112.715 1.00 22.66 263 VAL A N 1
ATOM 2104 C CA . VAL A 1 283 ? 8.673 -12.242 111.949 1.00 23.24 263 VAL A CA 1
ATOM 2105 C C . VAL A 1 283 ? 8.471 -10.809 111.454 1.00 24.39 263 VAL A C 1
ATOM 2106 O O . VAL A 1 283 ? 8.509 -9.909 112.233 1.00 22.75 263 VAL A O 1
ATOM 2110 N N . ARG A 1 284 ? 8.238 -10.663 110.152 1.00 23.02 264 ARG A N 1
ATOM 2111 C CA . ARG A 1 284 ? 7.963 -9.369 109.541 1.00 22.72 264 ARG A CA 1
ATOM 2112 C C . ARG A 1 284 ? 6.595 -9.376 108.859 1.00 21.21 264 ARG A C 1
ATOM 2113 O O . ARG A 1 284 ? 6.362 -10.126 107.912 1.00 20.12 264 ARG A O 1
ATOM 2121 N N . PHE A 1 285 ? 5.697 -8.532 109.356 1.00 19.96 265 PHE A N 1
ATOM 2122 C CA . PHE A 1 285 ? 4.355 -8.432 108.856 1.00 19.68 265 PHE A CA 1
ATOM 2123 C C . PHE A 1 285 ? 4.219 -7.254 107.907 1.00 18.44 265 PHE A C 1
ATOM 2124 O O . PHE A 1 285 ? 4.638 -6.213 108.236 1.00 19.20 265 PHE A O 1
ATOM 2132 N N . ARG A 1 286 ? 3.557 -7.439 106.768 1.00 18.40 266 ARG A N 1
ATOM 2133 C CA . ARG A 1 286 ? 3.257 -6.325 105.864 1.00 19.60 266 ARG A CA 1
ATOM 2134 C C . ARG A 1 286 ? 1.818 -6.418 105.353 1.00 17.95 266 ARG A C 1
ATOM 2135 O O . ARG A 1 286 ? 1.301 -7.520 105.170 1.00 18.46 266 ARG A O 1
ATOM 2143 N N . SER A 1 287 ? 1.164 -5.278 105.122 1.00 19.95 267 SER A N 1
ATOM 2144 C CA . SER A 1 287 ? -0.245 -5.327 104.647 1.00 21.57 267 SER A CA 1
ATOM 2145 C C . SER A 1 287 ? -0.524 -4.260 103.577 1.00 22.78 267 SER A C 1
ATOM 2146 O O . SER A 1 287 ? 0.079 -3.158 103.629 1.00 23.76 267 SER A O 1
ATOM 2149 N N . LYS A 1 288 ? -1.509 -4.540 102.730 1.00 24.91 268 LYS A N 1
ATOM 2150 C CA . LYS A 1 288 ? -2.092 -3.568 101.739 1.00 27.75 268 LYS A CA 1
ATOM 2151 C C . LYS A 1 288 ? -3.281 -2.765 102.328 1.00 28.70 268 LYS A C 1
ATOM 2152 O O . LYS A 1 288 ? -3.725 -1.765 101.751 1.00 28.97 268 LYS A O 1
ATOM 2158 N N . GLY A 1 289 ? -3.818 -3.261 103.438 1.00 29.04 269 GLY A N 1
ATOM 2159 C CA . GLY A 1 289 ? -5.010 -2.691 104.031 1.00 31.08 269 GLY A CA 1
ATOM 2160 C C . GLY A 1 289 ? -5.271 -3.198 105.435 1.00 29.88 269 GLY A C 1
ATOM 2161 O O . GLY A 1 289 ? -5.060 -2.470 106.405 1.00 30.60 269 GLY A O 1
ATOM 2162 N N . PRO A 1 290 ? -5.729 -4.442 105.557 1.00 30.95 270 PRO A N 1
ATOM 2163 C CA . PRO A 1 290 ? -6.018 -4.983 106.885 1.00 30.77 270 PRO A CA 1
ATOM 2164 C C . PRO A 1 290 ? -4.941 -4.684 107.935 1.00 30.36 270 PRO A C 1
ATOM 2165 O O . PRO A 1 290 ? -3.766 -4.949 107.727 1.00 31.58 270 PRO A O 1
ATOM 2169 N N . VAL A 1 291 ? -5.351 -4.151 109.079 1.00 29.47 271 VAL A N 1
ATOM 2170 C CA . VAL A 1 291 ? -4.449 -3.717 110.138 1.00 27.89 271 VAL A CA 1
ATOM 2171 C C . VAL A 1 291 ? -3.781 -4.952 110.785 1.00 26.69 271 VAL A C 1
ATOM 2172 O O . VAL A 1 291 ? -4.460 -5.911 111.126 1.00 25.17 271 VAL A O 1
ATOM 2176 N N . ILE A 1 292 ? -2.452 -4.921 110.923 1.00 24.79 272 ILE A N 1
ATOM 2177 C CA . ILE A 1 292 ? -1.700 -6.107 111.389 1.00 23.68 272 ILE A CA 1
ATOM 2178 C C . ILE A 1 292 ? -0.818 -5.822 112.611 1.00 22.15 272 ILE A C 1
ATOM 2179 O O . ILE A 1 292 ? -0.055 -6.664 113.048 1.00 19.68 272 ILE A O 1
ATOM 2184 N N . ASN A 1 293 ? -0.931 -4.640 113.193 1.00 22.51 273 ASN A N 1
ATOM 2185 C CA . ASN A 1 293 ? -0.148 -4.432 114.386 1.00 23.61 273 ASN A CA 1
ATOM 2186 C C . ASN A 1 293 ? -0.719 -5.051 115.634 1.00 23.47 273 ASN A C 1
ATOM 2187 O O . ASN A 1 293 ? 0.042 -5.347 116.554 1.00 22.01 273 ASN A O 1
ATOM 2192 N N . GLY A 1 294 ? -2.047 -5.242 115.674 1.00 25.21 274 GLY A N 1
ATOM 2193 C CA . GLY A 1 294 ? -2.660 -6.128 116.705 1.00 23.25 274 GLY A CA 1
ATOM 2194 C C . GLY A 1 294 ? -2.108 -7.550 116.622 1.00 24.16 274 GLY A C 1
ATOM 2195 O O . GLY A 1 294 ? -1.753 -8.158 117.665 1.00 24.12 274 GLY A O 1
ATOM 2196 N N . LEU A 1 295 ? -2.079 -8.129 115.398 1.00 23.37 275 LEU A N 1
ATOM 2197 C CA . LEU A 1 295 ? -1.534 -9.480 115.218 1.00 22.73 275 LEU A CA 1
ATOM 2198 C C . LEU A 1 295 ? -0.099 -9.529 115.715 1.00 22.56 275 LEU A C 1
ATOM 2199 O O . LEU A 1 295 ? 0.285 -10.483 116.412 1.00 22.52 275 LEU A O 1
ATOM 2204 N N . ALA A 1 296 ? 0.705 -8.524 115.388 1.00 22.13 276 ALA A N 1
ATOM 2205 C CA . ALA A 1 296 ? 2.094 -8.494 115.918 1.00 24.39 276 ALA A CA 1
ATOM 2206 C C . ALA A 1 296 ? 2.112 -8.394 117.474 1.00 25.38 276 ALA A C 1
ATOM 2207 O O . ALA A 1 296 ? 2.857 -9.121 118.133 1.00 26.34 276 ALA A O 1
ATOM 2209 N N . ARG A 1 297 ? 1.314 -7.475 118.025 1.00 25.96 277 ARG A N 1
ATOM 2210 C CA . ARG A 1 297 ? 1.069 -7.457 119.467 1.00 27.69 277 ARG A CA 1
ATOM 2211 C C . ARG A 1 297 ? 0.666 -8.833 120.026 1.00 27.71 277 ARG A C 1
ATOM 2212 O O . ARG A 1 297 ? 1.305 -9.326 120.963 1.00 29.16 277 ARG A O 1
ATOM 2220 N N . LYS A 1 298 ? -0.334 -9.476 119.441 1.00 27.32 278 LYS A N 1
ATOM 2221 C CA . LYS A 1 298 ? -0.754 -10.775 119.979 1.00 27.45 278 LYS A CA 1
ATOM 2222 C C . LYS A 1 298 ? 0.465 -11.702 120.204 1.00 28.25 278 LYS A C 1
ATOM 2223 O O . LYS A 1 298 ? 0.456 -12.503 121.151 1.00 27.07 278 LYS A O 1
ATOM 2229 N N . TYR A 1 299 ? 1.506 -11.581 119.363 1.00 27.15 279 TYR A N 1
ATOM 2230 C CA . TYR A 1 299 ? 2.735 -12.414 119.450 1.00 26.91 279 TYR A CA 1
ATOM 2231 C C . TYR A 1 299 ? 3.950 -11.703 120.034 1.00 28.15 279 TYR A C 1
ATOM 2232 O O . TYR A 1 299 ? 5.092 -12.005 119.707 1.00 27.14 279 TYR A O 1
ATOM 2241 N N . ASN A 1 300 ? 3.666 -10.732 120.888 1.00 30.27 280 ASN A N 1
ATOM 2242 C CA . ASN A 1 300 ? 4.659 -9.963 121.708 1.00 31.70 280 ASN A CA 1
ATOM 2243 C C . ASN A 1 300 ? 5.529 -9.006 120.919 1.00 31.99 280 ASN A C 1
ATOM 2244 O O . ASN A 1 300 ? 6.631 -8.614 121.407 1.00 31.06 280 ASN A O 1
ATOM 2249 N N . GLY A 1 301 ? 5.079 -8.641 119.712 1.00 31.00 281 GLY A N 1
ATOM 2250 C CA . GLY A 1 301 ? 5.787 -7.573 118.943 1.00 31.83 281 GLY A CA 1
ATOM 2251 C C . GLY A 1 301 ? 4.928 -6.305 118.836 1.00 31.60 281 GLY A C 1
ATOM 2252 O O . GLY A 1 301 ? 4.143 -6.006 119.754 1.00 30.28 281 GLY A O 1
ATOM 2253 N N . GLY A 1 302 ? 5.017 -5.606 117.702 1.00 30.93 282 GLY A N 1
ATOM 2254 C CA . GLY A 1 302 ? 4.167 -4.437 117.440 1.00 31.32 282 GLY A CA 1
ATOM 2255 C C . GLY A 1 302 ? 4.692 -3.683 116.235 1.00 31.82 282 GLY A C 1
ATOM 2256 O O . GLY A 1 302 ? 5.487 -4.232 115.469 1.00 30.34 282 GLY A O 1
ATOM 2257 N N . GLY A 1 303 ? 4.254 -2.436 116.063 1.00 30.92 283 GLY A N 1
ATOM 2258 C CA . GLY A 1 303 ? 4.730 -1.582 114.971 1.00 31.74 283 GLY A CA 1
ATOM 2259 C C . GLY A 1 303 ? 3.582 -0.791 114.380 1.00 32.46 283 GLY A C 1
ATOM 2260 O O . GLY A 1 303 ? 2.591 -0.560 115.062 1.00 31.98 283 GLY A O 1
ATOM 2261 N N . HIS A 1 304 ? 3.534 -0.441 113.150 1.00 33.78 284 HIS A N 1
ATOM 2262 C CA . HIS A 1 304 ? 2.545 0.301 112.398 1.00 34.09 284 HIS A CA 1
ATOM 2263 C C . HIS A 1 304 ? 1.430 -0.536 111.828 1.00 32.98 284 HIS A C 1
ATOM 2264 O O . HIS A 1 304 ? 1.566 -1.725 111.654 1.00 31.69 284 HIS A O 1
ATOM 2271 N N . PRO A 1 305 ? 0.343 0.055 111.661 1.00 32.08 285 PRO A N 1
ATOM 2272 C CA . PRO A 1 305 ? -0.834 -0.688 111.193 1.00 31.54 285 PRO A CA 1
ATOM 2273 C C . PRO A 1 305 ? -0.528 -1.587 109.986 1.00 30.50 285 PRO A C 1
ATOM 2274 O O . PRO A 1 305 ? -1.142 -2.646 109.849 1.00 30.48 285 PRO A O 1
ATOM 2278 N N . LEU A 1 306 ? 0.415 -1.153 109.135 1.00 28.78 286 LEU A N 1
ATOM 2279 C CA . LEU A 1 306 ? 0.698 -1.851 107.880 1.00 28.30 286 LEU A CA 1
ATOM 2280 C C . LEU A 1 306 ? 2.089 -2.473 107.793 1.00 25.81 286 LEU A C 1
ATOM 2281 O O . LEU A 1 306 ? 2.444 -2.983 106.743 1.00 26.25 286 LEU A O 1
ATOM 2286 N N . ALA A 1 307 ? 2.871 -2.389 108.881 1.00 25.09 287 ALA A N 1
ATOM 2287 C CA . ALA A 1 307 ? 4.262 -2.836 108.892 1.00 24.07 287 ALA A CA 1
ATOM 2288 C C . ALA A 1 307 ? 4.621 -3.084 110.355 1.00 24.83 287 ALA A C 1
ATOM 2289 O O . ALA A 1 307 ? 4.810 -2.127 111.128 1.00 23.63 287 ALA A O 1
ATOM 2291 N N . SER A 1 308 ? 4.696 -4.362 110.741 1.00 22.75 288 SER A N 1
ATOM 2292 C CA . SER A 1 308 ? 5.016 -4.677 112.116 1.00 24.52 288 SER A CA 1
ATOM 2293 C C . SER A 1 308 ? 5.944 -5.834 112.183 1.00 25.02 288 SER A C 1
ATOM 2294 O O . SER A 1 308 ? 6.211 -6.501 111.152 1.00 24.59 288 SER A O 1
ATOM 2297 N N . GLY A 1 309 ? 6.437 -6.109 113.399 1.00 25.38 289 GLY A N 1
ATOM 2298 C CA . GLY A 1 309 ? 7.301 -7.278 113.552 1.00 24.91 289 GLY A CA 1
ATOM 2299 C C . GLY A 1 309 ? 7.095 -7.938 114.913 1.00 26.41 289 GLY A C 1
ATOM 2300 O O . GLY A 1 309 ? 6.454 -7.370 115.819 1.00 26.24 289 GLY A O 1
ATOM 2301 N N . ALA A 1 310 ? 7.650 -9.130 115.042 1.00 25.20 290 ALA A N 1
ATOM 2302 C CA . ALA A 1 310 ? 7.676 -9.878 116.305 1.00 26.08 290 ALA A CA 1
ATOM 2303 C C . ALA A 1 310 ? 8.828 -10.857 116.229 1.00 26.92 290 ALA A C 1
ATOM 2304 O O . ALA A 1 310 ? 9.439 -11.016 115.175 1.00 24.80 290 ALA A O 1
ATOM 2306 N N . SER A 1 311 ? 9.105 -11.531 117.342 1.00 27.97 291 SER A N 1
ATOM 2307 C CA . SER A 1 311 ? 10.119 -12.566 117.421 1.00 28.62 291 SER A CA 1
ATOM 2308 C C . SER A 1 311 ? 9.496 -13.765 118.101 1.00 28.03 291 SER A C 1
ATOM 2309 O O . SER A 1 311 ? 8.903 -13.616 119.157 1.00 27.77 291 SER A O 1
ATOM 2312 N N . ILE A 1 312 ? 9.604 -14.940 117.500 1.00 25.91 292 ILE A N 1
ATOM 2313 C CA . ILE A 1 312 ? 8.985 -16.154 118.056 1.00 27.08 292 ILE A CA 1
ATOM 2314 C C . ILE A 1 312 ? 10.062 -17.214 118.255 1.00 28.62 292 ILE A C 1
ATOM 2315 O O . ILE A 1 312 ? 11.214 -17.007 117.838 1.00 28.50 292 ILE A O 1
ATOM 2320 N N . TYR A 1 313 ? 9.704 -18.341 118.889 1.00 30.15 293 TYR A N 1
ATOM 2321 C CA . TYR A 1 313 ? 10.709 -19.313 119.317 1.00 30.71 293 TYR A CA 1
ATOM 2322 C C . TYR A 1 313 ? 10.482 -20.749 118.867 1.00 32.03 293 TYR A C 1
ATOM 2323 O O . TYR A 1 313 ? 11.279 -21.643 119.216 1.00 32.83 293 TYR A O 1
ATOM 2332 N N . SER A 1 314 ? 9.439 -20.985 118.084 1.00 30.39 294 SER A N 1
ATOM 2333 C CA . SER A 1 314 ? 9.266 -22.312 117.492 1.00 31.54 294 SER A CA 1
ATOM 2334 C C . SER A 1 314 ? 8.543 -22.224 116.159 1.00 30.73 294 SER A C 1
ATOM 2335 O O . SER A 1 314 ? 7.820 -21.261 115.917 1.00 29.69 294 SER A O 1
ATOM 2338 N N . TRP A 1 315 ? 8.724 -23.234 115.309 1.00 31.00 295 TRP A N 1
ATOM 2339 C CA . TRP A 1 315 ? 7.996 -23.326 114.032 1.00 31.54 295 TRP A CA 1
ATOM 2340 C C . TRP A 1 315 ? 6.507 -23.598 114.260 1.00 32.34 295 TRP A C 1
ATOM 2341 O O . TRP A 1 315 ? 5.677 -23.408 113.345 1.00 30.62 295 TRP A O 1
ATOM 2352 N N . ASP A 1 316 ? 6.176 -24.047 115.482 1.00 32.64 296 ASP A N 1
ATOM 2353 C CA . ASP A 1 316 ? 4.781 -24.352 115.804 1.00 33.75 296 ASP A CA 1
ATOM 2354 C C . ASP A 1 316 ? 4.013 -23.041 115.948 1.00 32.17 296 ASP A C 1
ATOM 2355 O O . ASP A 1 316 ? 2.871 -22.931 115.459 1.00 32.04 296 ASP A O 1
ATOM 2360 N N . GLU A 1 317 ? 4.650 -22.063 116.585 1.00 30.57 297 GLU A N 1
ATOM 2361 C CA . GLU A 1 317 ? 4.090 -20.729 116.719 1.00 28.72 297 GLU A CA 1
ATOM 2362 C C . GLU A 1 317 ? 3.900 -20.099 115.345 1.00 28.99 297 GLU A C 1
ATOM 2363 O O . GLU A 1 317 ? 2.880 -19.459 115.089 1.00 28.02 297 GLU A O 1
ATOM 2369 N N . ALA A 1 318 ? 4.877 -20.281 114.459 1.00 28.64 298 ALA A N 1
ATOM 2370 C CA . ALA A 1 318 ? 4.743 -19.740 113.100 1.00 28.96 298 ALA A CA 1
ATOM 2371 C C . ALA A 1 318 ? 3.455 -20.207 112.462 1.00 29.15 298 ALA A C 1
ATOM 2372 O O . ALA A 1 318 ? 2.755 -19.421 111.851 1.00 27.78 298 ALA A O 1
ATOM 2374 N N . ASP A 1 319 ? 3.128 -21.495 112.607 1.00 29.98 299 ASP A N 1
ATOM 2375 C CA . ASP A 1 319 ? 1.886 -21.992 112.058 1.00 31.17 299 ASP A CA 1
ATOM 2376 C C . ASP A 1 319 ? 0.685 -21.323 112.714 1.00 31.02 299 ASP A C 1
ATOM 2377 O O . ASP A 1 319 ? -0.326 -21.091 112.038 1.00 29.88 299 ASP A O 1
ATOM 2382 N N . ARG A 1 320 ? 0.776 -21.043 114.023 1.00 30.63 300 ARG A N 1
ATOM 2383 C CA . ARG A 1 320 ? -0.316 -20.294 114.700 1.00 29.69 300 ARG A CA 1
ATOM 2384 C C . ARG A 1 320 ? -0.482 -18.872 114.096 1.00 27.78 300 ARG A C 1
ATOM 2385 O O . ARG A 1 320 ? -1.600 -18.430 113.799 1.00 26.53 300 ARG A O 1
ATOM 2393 N N . ILE A 1 321 ? 0.636 -18.192 113.864 1.00 26.28 301 ILE A N 1
ATOM 2394 C CA . ILE A 1 321 ? 0.604 -16.898 113.193 1.00 24.89 301 ILE A CA 1
ATOM 2395 C C . ILE A 1 321 ? -0.153 -16.994 111.867 1.00 24.33 301 ILE A C 1
ATOM 2396 O O . ILE A 1 321 ? -1.105 -16.250 111.629 1.00 25.50 301 ILE A O 1
ATOM 2401 N N . LEU A 1 322 ? 0.284 -17.919 111.016 1.00 24.96 302 LEU A N 1
ATOM 2402 C CA . LEU A 1 322 ? -0.355 -18.145 109.727 1.00 25.41 302 LEU A CA 1
ATOM 2403 C C . LEU A 1 322 ? -1.867 -18.219 109.890 1.00 26.21 302 LEU A C 1
ATOM 2404 O O . LEU A 1 322 ? -2.596 -17.368 109.382 1.00 24.77 302 LEU A O 1
ATOM 2409 N N . ALA A 1 323 ? -2.328 -19.218 110.634 1.00 25.13 303 ALA A N 1
ATOM 2410 C CA . ALA A 1 323 ? -3.750 -19.379 110.910 1.00 26.46 303 ALA A CA 1
ATOM 2411 C C . ALA A 1 323 ? -4.429 -18.048 111.231 1.00 24.75 303 ALA A C 1
ATOM 2412 O O . ALA A 1 323 ? -5.496 -17.746 110.697 1.00 27.29 303 ALA A O 1
ATOM 2414 N N . ASP A 1 324 ? -3.813 -17.255 112.105 1.00 24.46 304 ASP A N 1
ATOM 2415 C CA . ASP A 1 324 ? -4.402 -15.983 112.511 1.00 25.20 304 ASP A CA 1
ATOM 2416 C C . ASP A 1 324 ? -4.406 -14.953 111.362 1.00 26.07 304 ASP A C 1
ATOM 2417 O O . ASP A 1 324 ? -5.352 -14.125 111.195 1.00 25.96 304 ASP A O 1
ATOM 2422 N N . LEU A 1 325 ? -3.360 -15.030 110.547 1.00 24.77 305 LEU A N 1
ATOM 2423 C CA . LEU A 1 325 ? -3.272 -14.188 109.381 1.00 23.81 305 LEU A CA 1
ATOM 2424 C C . LEU A 1 325 ? -4.370 -14.559 108.380 1.00 24.13 305 LEU A C 1
ATOM 2425 O O . LEU A 1 325 ? -4.955 -13.646 107.790 1.00 24.18 305 LEU A O 1
ATOM 2430 N N . GLU A 1 326 ? -4.668 -15.826 108.177 1.00 25.42 306 GLU A N 1
ATOM 2431 C CA . GLU A 1 326 ? -5.721 -16.221 107.259 1.00 26.52 306 GLU A CA 1
ATOM 2432 C C . GLU A 1 326 ? -7.034 -15.630 107.715 1.00 28.39 306 GLU A C 1
ATOM 2433 O O . GLU A 1 326 ? -7.790 -15.095 106.975 1.00 28.21 306 GLU A O 1
ATOM 2439 N N . THR A 1 327 ? -7.242 -15.733 109.000 1.00 30.88 307 THR A N 1
ATOM 2440 C CA . THR A 1 327 ? -8.495 -15.234 109.605 1.00 31.88 307 THR A CA 1
ATOM 2441 C C . THR A 1 327 ? -8.660 -13.747 109.445 1.00 31.71 307 THR A C 1
ATOM 2442 O O . THR A 1 327 ? -9.706 -13.295 108.959 1.00 32.07 307 THR A O 1
ATOM 2446 N N . LEU A 1 328 ? -7.648 -12.983 109.844 1.00 30.91 308 LEU A N 1
ATOM 2447 C CA . LEU A 1 328 ? -7.697 -11.530 109.736 1.00 30.89 308 LEU A CA 1
ATOM 2448 C C . LEU A 1 328 ? -7.974 -11.093 108.302 1.00 31.74 308 LEU A C 1
ATOM 2449 O O . LEU A 1 328 ? -8.862 -10.278 108.051 1.00 32.40 308 LEU A O 1
ATOM 2454 N N . CYS A 1 329 ? -7.208 -11.641 107.364 1.00 31.66 309 CYS A N 1
ATOM 2455 C CA . CYS A 1 329 ? -7.370 -11.313 105.953 1.00 33.67 309 CYS A CA 1
ATOM 2456 C C . CYS A 1 329 ? -8.772 -11.655 105.464 1.00 36.14 309 CYS A C 1
ATOM 2457 O O . CYS A 1 329 ? -9.360 -10.922 104.669 1.00 37.61 309 CYS A O 1
ATOM 2460 N N . LYS A 1 330 ? -9.300 -12.776 105.943 1.00 38.08 310 LYS A N 1
ATOM 2461 C CA . LYS A 1 330 ? -10.615 -13.240 105.530 1.00 39.97 310 LYS A CA 1
ATOM 2462 C C . LYS A 1 330 ? -11.726 -12.350 106.076 1.00 41.08 310 LYS A C 1
ATOM 2463 O O . LYS A 1 330 ? -12.899 -12.558 105.770 1.00 40.70 310 LYS A O 1
ATOM 2469 N N . GLU A 1 331 ? -11.350 -11.363 106.884 1.00 30.00 311 GLU A N 1
ATOM 2470 C CA . GLU A 1 331 ? -12.317 -10.444 107.472 1.00 30.00 311 GLU A CA 1
ATOM 2471 C C . GLU A 1 331 ? -11.972 -8.996 107.145 1.00 30.00 311 GLU A C 1
ATOM 2472 O O . GLU A 1 331 ? -12.502 -8.068 107.756 1.00 30.00 311 GLU A O 1
ATOM 2478 N N . SER B 1 17 ? 19.982 -24.564 124.213 1.00 52.36 -4 SER B N 1
ATOM 2479 C CA . SER B 1 17 ? 19.066 -23.578 124.719 1.00 52.15 -4 SER B CA 1
ATOM 2480 C C . SER B 1 17 ? 19.846 -22.357 125.142 1.00 52.03 -4 SER B C 1
ATOM 2481 O O . SER B 1 17 ? 20.679 -21.875 124.413 1.00 52.36 -4 SER B O 1
ATOM 2484 N N . MET B 1 18 ? 19.537 -21.855 126.333 1.00 51.13 -3 MET B N 1
ATOM 2485 C CA . MET B 1 18 ? 20.148 -20.630 126.830 1.00 49.01 -3 MET B CA 1
ATOM 2486 C C . MET B 1 18 ? 20.735 -20.795 128.228 1.00 48.10 -3 MET B C 1
ATOM 2487 O O . MET B 1 18 ? 21.909 -20.499 128.449 1.00 47.89 -3 MET B O 1
ATOM 2492 N N . ALA B 1 19 ? 19.922 -21.258 129.174 1.00 46.71 -2 ALA B N 1
ATOM 2493 C CA . ALA B 1 19 ? 20.391 -21.371 130.550 1.00 44.00 -2 ALA B CA 1
ATOM 2494 C C . ALA B 1 19 ? 21.573 -22.330 130.651 1.00 42.26 -2 ALA B C 1
ATOM 2495 O O . ALA B 1 19 ? 22.152 -22.506 131.723 1.00 41.83 -2 ALA B O 1
ATOM 2497 N N . SER B 1 20 ? 21.926 -22.947 129.528 1.00 38.72 -1 SER B N 1
ATOM 2498 C CA . SER B 1 20 ? 23.039 -23.887 129.488 1.00 35.82 -1 SER B CA 1
ATOM 2499 C C . SER B 1 20 ? 24.283 -23.243 128.885 1.00 33.07 -1 SER B C 1
ATOM 2500 O O . SER B 1 20 ? 25.368 -23.824 128.909 1.00 32.27 -1 SER B O 1
ATOM 2503 N N . MET B 1 21 ? 24.118 -22.039 128.345 1.00 30.03 1 MET B N 1
ATOM 2504 C CA . MET B 1 21 ? 25.226 -21.313 127.736 1.00 27.95 1 MET B CA 1
ATOM 2505 C C . MET B 1 21 ? 26.217 -20.832 128.790 1.00 24.52 1 MET B C 1
ATOM 2506 O O . MET B 1 21 ? 27.296 -20.339 128.463 1.00 23.93 1 MET B O 1
ATOM 2511 N N . LYS B 1 22 ? 25.843 -20.980 130.057 1.00 23.02 2 LYS B N 1
ATOM 2512 C CA . LYS B 1 22 ? 26.694 -20.564 131.158 1.00 22.22 2 LYS B CA 1
ATOM 2513 C C . LYS B 1 22 ? 28.003 -21.334 131.132 1.00 21.39 2 LYS B C 1
ATOM 2514 O O . LYS B 1 22 ? 29.070 -20.755 131.337 1.00 20.37 2 LYS B O 1
ATOM 2520 N N . THR B 1 23 ? 27.892 -22.627 130.849 1.00 20.63 3 THR B N 1
ATOM 2521 C CA . THR B 1 23 ? 29.044 -23.499 130.725 1.00 22.01 3 THR B CA 1
ATOM 2522 C C . THR B 1 23 ? 29.841 -23.179 129.468 1.00 20.99 3 THR B C 1
ATOM 2523 O O . THR B 1 23 ? 31.052 -23.402 129.433 1.00 20.49 3 THR B O 1
ATOM 2527 N N . GLU B 1 24 ? 29.183 -22.659 128.432 1.00 21.04 4 GLU B N 1
ATOM 2528 C CA . GLU B 1 24 ? 29.943 -22.342 127.205 1.00 19.71 4 GLU B CA 1
ATOM 2529 C C . GLU B 1 24 ? 30.779 -21.075 127.447 1.00 18.36 4 GLU B C 1
ATOM 2530 O O . GLU B 1 24 ? 31.927 -20.948 127.016 1.00 16.72 4 GLU B O 1
ATOM 2536 N N . LEU B 1 25 ? 30.187 -20.138 128.181 1.00 17.10 5 LEU B N 1
ATOM 2537 C CA . LEU B 1 25 ? 30.872 -18.903 128.543 1.00 17.80 5 LEU B CA 1
ATOM 2538 C C . LEU B 1 25 ? 32.099 -19.185 129.407 1.00 14.90 5 LEU B C 1
ATOM 2539 O O . LEU B 1 25 ? 33.185 -18.668 129.145 1.00 14.80 5 LEU B O 1
ATOM 2544 N N . ILE B 1 26 ? 31.921 -20.008 130.437 1.00 15.99 6 ILE B N 1
ATOM 2545 C CA . ILE B 1 26 ? 33.034 -20.362 131.352 1.00 16.38 6 ILE B CA 1
ATOM 2546 C C . ILE B 1 26 ? 34.221 -21.042 130.603 1.00 16.04 6 ILE B C 1
ATOM 2547 O O . ILE B 1 26 ? 35.433 -20.691 130.730 1.00 14.84 6 ILE B O 1
ATOM 2552 N N . ARG B 1 27 ? 33.866 -22.039 129.796 1.00 15.83 7 ARG B N 1
ATOM 2553 C CA . ARG B 1 27 ? 34.868 -22.751 129.006 1.00 18.13 7 ARG B CA 1
ATOM 2554 C C . ARG B 1 27 ? 35.657 -21.767 128.096 1.00 16.77 7 ARG B C 1
ATOM 2555 O O . ARG B 1 27 ? 36.890 -21.827 128.013 1.00 17.51 7 ARG B O 1
ATOM 2563 N N . THR B 1 28 ? 34.953 -20.856 127.405 1.00 16.26 8 THR B N 1
ATOM 2564 C CA . THR B 1 28 ? 35.621 -19.955 126.442 1.00 17.89 8 THR B CA 1
ATOM 2565 C C . THR B 1 28 ? 36.563 -19.051 127.238 1.00 18.03 8 THR B C 1
ATOM 2566 O O . THR B 1 28 ? 37.728 -18.839 126.872 1.00 18.99 8 THR B O 1
ATOM 2570 N N . ILE B 1 29 ? 36.072 -18.528 128.373 1.00 18.66 9 ILE B N 1
ATOM 2571 C CA . ILE B 1 29 ? 36.872 -17.653 129.214 1.00 16.90 9 ILE B CA 1
ATOM 2572 C C . ILE B 1 29 ? 38.180 -18.335 129.614 1.00 18.81 9 ILE B C 1
ATOM 2573 O O . ILE B 1 29 ? 39.210 -17.699 129.613 1.00 19.84 9 ILE B O 1
ATOM 2578 N N . SER B 1 30 ? 38.131 -19.619 129.984 1.00 20.54 10 SER B N 1
ATOM 2579 C CA . SER B 1 30 ? 39.321 -20.362 130.399 1.00 20.97 10 SER B CA 1
ATOM 2580 C C . SER B 1 30 ? 40.396 -20.454 129.250 1.00 22.43 10 SER B C 1
ATOM 2581 O O . SER B 1 30 ? 41.574 -20.469 129.542 1.00 23.29 10 SER B O 1
ATOM 2584 N N . LEU B 1 31 ? 39.989 -20.442 127.976 1.00 22.65 11 LEU B N 1
ATOM 2585 C CA . LEU B 1 31 ? 40.906 -20.557 126.840 1.00 23.83 11 LEU B CA 1
ATOM 2586 C C . LEU B 1 31 ? 41.737 -19.337 126.477 1.00 24.15 11 LEU B C 1
ATOM 2587 O O . LEU B 1 31 ? 42.720 -19.490 125.772 1.00 25.29 11 LEU B O 1
ATOM 2592 N N . TYR B 1 32 ? 41.359 -18.145 126.880 1.00 21.77 12 TYR B N 1
ATOM 2593 C CA . TYR B 1 32 ? 41.992 -16.953 126.355 1.00 22.41 12 TYR B CA 1
ATOM 2594 C C . TYR B 1 32 ? 42.900 -16.285 127.372 1.00 22.58 12 TYR B C 1
ATOM 2595 O O . TYR B 1 32 ? 42.516 -16.148 128.491 1.00 23.72 12 TYR B O 1
ATOM 2604 N N . ASP B 1 33 ? 44.087 -15.879 126.940 1.00 23.74 13 ASP B N 1
ATOM 2605 C CA . ASP B 1 33 ? 45.050 -15.244 127.794 1.00 24.50 13 ASP B CA 1
ATOM 2606 C C . ASP B 1 33 ? 44.721 -13.789 128.084 1.00 21.62 13 ASP B C 1
ATOM 2607 O O . ASP B 1 33 ? 45.048 -13.281 129.098 1.00 20.77 13 ASP B O 1
ATOM 2612 N N . THR B 1 34 ? 44.111 -13.124 127.136 1.00 20.33 14 THR B N 1
ATOM 2613 C CA . THR B 1 34 ? 43.703 -11.736 127.320 1.00 18.96 14 THR B CA 1
ATOM 2614 C C . THR B 1 34 ? 42.190 -11.579 127.213 1.00 18.07 14 THR B C 1
ATOM 2615 O O . THR B 1 34 ? 41.578 -12.014 126.238 1.00 17.02 14 THR B O 1
ATOM 2619 N N . ILE B 1 35 ? 41.593 -10.953 128.222 1.00 17.75 15 ILE B N 1
ATOM 2620 C CA . ILE B 1 35 ? 40.162 -10.723 128.237 1.00 15.81 15 ILE B CA 1
ATOM 2621 C C . ILE B 1 35 ? 39.866 -9.252 128.538 1.00 16.04 15 ILE B C 1
ATOM 2622 O O . ILE B 1 35 ? 40.340 -8.727 129.526 1.00 16.35 15 ILE B O 1
ATOM 2627 N N . ILE B 1 36 ? 39.031 -8.605 127.733 1.00 15.47 16 ILE B N 1
ATOM 2628 C CA . ILE B 1 36 ? 38.804 -7.167 127.868 1.00 16.05 16 ILE B CA 1
ATOM 2629 C C . ILE B 1 36 ? 37.277 -7.018 127.979 1.00 15.58 16 ILE B C 1
ATOM 2630 O O . ILE B 1 36 ? 36.536 -7.614 127.178 1.00 14.74 16 ILE B O 1
ATOM 2635 N N . LEU B 1 37 ? 36.806 -6.247 128.982 1.00 14.25 17 LEU B N 1
ATOM 2636 C CA . LEU B 1 37 ? 35.357 -6.230 129.276 1.00 14.27 17 LEU B CA 1
ATOM 2637 C C . LEU B 1 37 ? 34.840 -4.789 129.058 1.00 12.88 17 LEU B C 1
ATOM 2638 O O . LEU B 1 37 ? 35.443 -3.840 129.546 1.00 13.49 17 LEU B O 1
ATOM 2643 N N . HIS B 1 38 ? 33.739 -4.663 128.354 1.00 14.06 18 HIS B N 1
ATOM 2644 C CA . HIS B 1 38 ? 33.087 -3.378 128.111 1.00 13.49 18 HIS B CA 1
ATOM 2645 C C . HIS B 1 38 ? 31.717 -3.389 128.747 1.00 13.15 18 HIS B C 1
ATOM 2646 O O . HIS B 1 38 ? 31.124 -4.481 129.056 1.00 13.40 18 HIS B O 1
ATOM 2653 N N . ARG B 1 39 ? 31.109 -2.204 128.807 1.00 12.26 19 ARG B N 1
ATOM 2654 C CA . ARG B 1 39 ? 29.712 -2.139 129.061 1.00 12.05 19 ARG B CA 1
ATOM 2655 C C . ARG B 1 39 ? 29.162 -0.906 128.353 1.00 13.22 19 ARG B C 1
ATOM 2656 O O . ARG B 1 39 ? 29.828 -0.401 127.448 1.00 14.04 19 ARG B O 1
ATOM 2664 N N . HIS B 1 40 ? 27.930 -0.479 128.706 1.00 13.94 20 HIS B N 1
ATOM 2665 C CA . HIS B 1 40 ? 27.252 0.602 127.919 1.00 15.32 20 HIS B CA 1
ATOM 2666 C C . HIS B 1 40 ? 27.814 2.019 128.232 1.00 15.92 20 HIS B C 1
ATOM 2667 O O . HIS B 1 40 ? 28.340 2.295 129.321 1.00 16.10 20 HIS B O 1
ATOM 2674 N N . VAL B 1 41 ? 27.724 2.925 127.248 1.00 15.97 21 VAL B N 1
ATOM 2675 C CA . VAL B 1 41 ? 28.011 4.368 127.544 1.00 16.29 21 VAL B CA 1
ATOM 2676 C C . VAL B 1 41 ? 27.146 4.926 128.620 1.00 15.20 21 VAL B C 1
ATOM 2677 O O . VAL B 1 41 ? 26.027 4.447 128.854 1.00 15.98 21 VAL B O 1
ATOM 2681 N N . ARG B 1 42 ? 27.701 5.938 129.309 1.00 16.12 22 ARG B N 1
ATOM 2682 C CA . ARG B 1 42 ? 27.052 6.582 130.402 1.00 16.53 22 ARG B CA 1
ATOM 2683 C C . ARG B 1 42 ? 26.573 5.506 131.402 1.00 15.43 22 ARG B C 1
ATOM 2684 O O . ARG B 1 42 ? 25.348 5.313 131.600 1.00 16.56 22 ARG B O 1
ATOM 2692 N N . PRO B 1 43 ? 27.548 4.825 132.045 1.00 15.88 23 PRO B N 1
ATOM 2693 C CA . PRO B 1 43 ? 27.250 3.638 132.865 1.00 15.33 23 PRO B CA 1
ATOM 2694 C C . PRO B 1 43 ? 26.412 3.970 134.096 1.00 17.06 23 PRO B C 1
ATOM 2695 O O . PRO B 1 43 ? 26.495 5.095 134.653 1.00 15.37 23 PRO B O 1
ATOM 2699 N N . ASP B 1 44 ? 25.614 3.002 134.537 1.00 16.66 24 ASP B N 1
ATOM 2700 C CA . ASP B 1 44 ? 24.872 3.102 135.790 1.00 16.76 24 ASP B CA 1
ATOM 2701 C C . ASP B 1 44 ? 25.411 2.020 136.717 1.00 15.68 24 ASP B C 1
ATOM 2702 O O . ASP B 1 44 ? 26.373 1.339 136.364 1.00 14.54 24 ASP B O 1
ATOM 2707 N N . PRO B 1 45 ? 24.814 1.841 137.894 1.00 14.28 25 PRO B N 1
ATOM 2708 C CA . PRO B 1 45 ? 25.316 0.783 138.773 1.00 14.65 25 PRO B CA 1
ATOM 2709 C C . PRO B 1 45 ? 25.363 -0.619 138.146 1.00 15.03 25 PRO B C 1
ATOM 2710 O O . PRO B 1 45 ? 26.294 -1.357 138.432 1.00 16.38 25 PRO B O 1
ATOM 2714 N N . ASP B 1 46 ? 24.341 -1.016 137.386 1.00 15.66 26 ASP B N 1
ATOM 2715 C CA . ASP B 1 46 ? 24.362 -2.389 136.837 1.00 16.39 26 ASP B CA 1
ATOM 2716 C C . ASP B 1 46 ? 25.544 -2.579 135.870 1.00 14.98 26 ASP B C 1
ATOM 2717 O O . ASP B 1 46 ? 26.148 -3.673 135.804 1.00 15.02 26 ASP B O 1
ATOM 2722 N N . ALA B 1 47 ? 25.899 -1.514 135.151 1.00 14.76 27 ALA B N 1
ATOM 2723 C CA . ALA B 1 47 ? 27.035 -1.589 134.201 1.00 14.60 27 ALA B CA 1
ATOM 2724 C C . ALA B 1 47 ? 28.341 -1.888 134.914 1.00 14.08 27 ALA B C 1
ATOM 2725 O O . ALA B 1 47 ? 29.109 -2.755 134.501 1.00 14.30 27 ALA B O 1
ATOM 2727 N N . TYR B 1 48 ? 28.573 -1.136 135.996 1.00 14.21 28 TYR B N 1
ATOM 2728 C CA . TYR B 1 48 ? 29.736 -1.349 136.855 1.00 13.70 28 TYR B CA 1
ATOM 2729 C C . TYR B 1 48 ? 29.657 -2.699 137.540 1.00 14.64 28 TYR B C 1
ATOM 2730 O O . TYR B 1 48 ? 30.663 -3.446 137.535 1.00 15.19 28 TYR B O 1
ATOM 2739 N N . GLY B 1 49 ? 28.475 -2.999 138.115 1.00 14.77 29 GLY B N 1
ATOM 2740 C CA . GLY B 1 49 ? 28.274 -4.274 138.847 1.00 15.97 29 GLY B CA 1
ATOM 2741 C C . GLY B 1 49 ? 28.651 -5.475 137.963 1.00 16.80 29 GLY B C 1
ATOM 2742 O O . GLY B 1 49 ? 29.289 -6.469 138.423 1.00 16.51 29 GLY B O 1
ATOM 2743 N N . SER B 1 50 ? 28.222 -5.436 136.712 1.00 13.19 30 SER B N 1
ATOM 2744 C CA . SER B 1 50 ? 28.385 -6.624 135.848 1.00 13.48 30 SER B CA 1
ATOM 2745 C C . SER B 1 50 ? 29.786 -6.671 135.234 1.00 14.70 30 SER B C 1
ATOM 2746 O O . SER B 1 50 ? 30.525 -7.613 135.459 1.00 15.10 30 SER B O 1
ATOM 2749 N N . GLN B 1 51 ? 30.211 -5.600 134.554 1.00 13.41 31 GLN B N 1
ATOM 2750 C CA . GLN B 1 51 ? 31.557 -5.574 133.910 1.00 14.31 31 GLN B CA 1
ATOM 2751 C C . GLN B 1 51 ? 32.662 -5.719 134.989 1.00 12.82 31 GLN B C 1
ATOM 2752 O O . GLN B 1 51 ? 33.561 -6.552 134.839 1.00 12.57 31 GLN B O 1
ATOM 2758 N N . CYS B 1 52 ? 32.626 -4.865 136.017 1.00 11.78 32 CYS B N 1
ATOM 2759 C CA . CYS B 1 52 ? 33.683 -4.898 137.080 1.00 11.29 32 CYS B CA 1
ATOM 2760 C C . CYS B 1 52 ? 33.595 -6.100 138.017 1.00 13.14 32 CYS B C 1
ATOM 2761 O O . CYS B 1 52 ? 34.636 -6.605 138.469 1.00 15.11 32 CYS B O 1
ATOM 2764 N N . GLY B 1 53 ? 32.379 -6.511 138.346 1.00 12.84 33 GLY B N 1
ATOM 2765 C CA . GLY B 1 53 ? 32.164 -7.704 139.171 1.00 14.76 33 GLY B CA 1
ATOM 2766 C C . GLY B 1 53 ? 32.804 -8.863 138.423 1.00 15.26 33 GLY B C 1
ATOM 2767 O O . GLY B 1 53 ? 33.629 -9.589 139.012 1.00 15.06 33 GLY B O 1
ATOM 2768 N N . LEU B 1 54 ? 32.462 -9.010 137.133 1.00 13.39 34 LEU B N 1
ATOM 2769 C CA . LEU B 1 54 ? 33.043 -10.104 136.359 1.00 13.53 34 LEU B CA 1
ATOM 2770 C C . LEU B 1 54 ? 34.571 -9.948 136.246 1.00 14.47 34 LEU B C 1
ATOM 2771 O O . LEU B 1 54 ? 35.336 -10.956 136.383 1.00 14.02 34 LEU B O 1
ATOM 2776 N N . THR B 1 55 ? 35.024 -8.713 135.956 1.00 14.67 35 THR B N 1
ATOM 2777 C CA . THR B 1 55 ? 36.444 -8.462 135.843 1.00 14.18 35 THR B CA 1
ATOM 2778 C C . THR B 1 55 ? 37.150 -8.955 137.134 1.00 14.92 35 THR B C 1
ATOM 2779 O O . THR B 1 55 ? 38.207 -9.619 137.068 1.00 14.21 35 THR B O 1
ATOM 2783 N N . GLU B 1 56 ? 36.605 -8.589 138.288 1.00 13.85 36 GLU B N 1
ATOM 2784 C CA . GLU B 1 56 ? 37.257 -8.936 139.558 1.00 15.43 36 GLU B CA 1
ATOM 2785 C C . GLU B 1 56 ? 37.204 -10.456 139.856 1.00 16.54 36 GLU B C 1
ATOM 2786 O O . GLU B 1 56 ? 38.143 -11.002 140.458 1.00 15.84 36 GLU B O 1
ATOM 2792 N N . ILE B 1 57 ? 36.117 -11.139 139.463 1.00 15.01 37 ILE B N 1
ATOM 2793 C CA . ILE B 1 57 ? 36.091 -12.640 139.597 1.00 16.39 37 ILE B CA 1
ATOM 2794 C C . ILE B 1 57 ? 37.232 -13.196 138.750 1.00 16.74 37 ILE B C 1
ATOM 2795 O O . ILE B 1 57 ? 38.035 -14.121 139.174 1.00 14.98 37 ILE B O 1
ATOM 2800 N N . LEU B 1 58 ? 37.315 -12.661 137.521 1.00 16.24 38 LEU B N 1
ATOM 2801 C CA . LEU B 1 58 ? 38.332 -13.199 136.565 1.00 17.55 38 LEU B CA 1
ATOM 2802 C C . LEU B 1 58 ? 39.770 -12.967 137.062 1.00 18.02 38 LEU B C 1
ATOM 2803 O O . LEU B 1 58 ? 40.639 -13.869 136.922 1.00 17.29 38 LEU B O 1
ATOM 2808 N N . ARG B 1 59 ? 39.998 -11.798 137.698 1.00 18.26 39 ARG B N 1
ATOM 2809 C CA . ARG B 1 59 ? 41.296 -11.425 138.186 1.00 18.62 39 ARG B CA 1
ATOM 2810 C C . ARG B 1 59 ? 41.650 -12.301 139.368 1.00 20.55 39 ARG B C 1
ATOM 2811 O O . ARG B 1 59 ? 42.795 -12.706 139.503 1.00 21.83 39 ARG B O 1
ATOM 2819 N N . GLU B 1 60 ? 40.679 -12.561 140.232 1.00 20.56 40 GLU B N 1
ATOM 2820 C CA . GLU B 1 60 ? 40.922 -13.425 141.422 1.00 21.69 40 GLU B CA 1
ATOM 2821 C C . GLU B 1 60 ? 41.162 -14.873 140.988 1.00 21.63 40 GLU B C 1
ATOM 2822 O O . GLU B 1 60 ? 42.056 -15.578 141.483 1.00 21.96 40 GLU B O 1
ATOM 2828 N N . THR B 1 61 ? 40.396 -15.309 140.010 1.00 20.38 41 THR B N 1
ATOM 2829 C CA . THR B 1 61 ? 40.413 -16.684 139.588 1.00 21.17 41 THR B CA 1
ATOM 2830 C C . THR B 1 61 ? 41.645 -17.013 138.719 1.00 21.57 41 THR B C 1
ATOM 2831 O O . THR B 1 61 ? 42.188 -18.118 138.824 1.00 17.79 41 THR B O 1
ATOM 2835 N N . TYR B 1 62 ? 42.044 -16.074 137.853 1.00 20.56 42 TYR B N 1
ATOM 2836 C CA . TYR B 1 62 ? 43.086 -16.277 136.867 1.00 21.75 42 TYR B CA 1
ATOM 2837 C C . TYR B 1 62 ? 44.125 -15.175 136.945 1.00 23.00 42 TYR B C 1
ATOM 2838 O O . TYR B 1 62 ? 44.212 -14.316 136.029 1.00 22.35 42 TYR B O 1
ATOM 2847 N N . PRO B 1 63 ? 44.960 -15.189 137.995 1.00 24.56 43 PRO B N 1
ATOM 2848 C CA . PRO B 1 63 ? 45.896 -14.078 138.066 1.00 25.16 43 PRO B CA 1
ATOM 2849 C C . PRO B 1 63 ? 46.966 -14.082 136.966 1.00 26.04 43 PRO B C 1
ATOM 2850 O O . PRO B 1 63 ? 47.599 -13.068 136.785 1.00 27.30 43 PRO B O 1
ATOM 2854 N N . GLU B 1 64 ? 47.089 -15.177 136.223 1.00 24.99 44 GLU B N 1
ATOM 2855 C CA . GLU B 1 64 ? 48.024 -15.244 135.105 1.00 25.43 44 GLU B CA 1
ATOM 2856 C C . GLU B 1 64 ? 47.508 -14.512 133.863 1.00 25.46 44 GLU B C 1
ATOM 2857 O O . GLU B 1 64 ? 48.297 -14.039 133.045 1.00 24.95 44 GLU B O 1
ATOM 2863 N N . LYS B 1 65 ? 46.187 -14.422 133.722 1.00 24.29 45 LYS B N 1
ATOM 2864 C CA . LYS B 1 65 ? 45.584 -13.775 132.556 1.00 23.48 45 LYS B CA 1
ATOM 2865 C C . LYS B 1 65 ? 45.762 -12.250 132.600 1.00 23.25 45 LYS B C 1
ATOM 2866 O O . LYS B 1 65 ? 45.981 -11.645 133.669 1.00 22.40 45 LYS B O 1
ATOM 2872 N N . ASN B 1 66 ? 45.675 -11.634 131.437 1.00 21.64 46 ASN B N 1
ATOM 2873 C CA . ASN B 1 66 ? 45.667 -10.202 131.346 1.00 21.39 46 ASN B CA 1
ATOM 2874 C C . ASN B 1 66 ? 44.215 -9.772 131.182 1.00 20.76 46 ASN B C 1
ATOM 2875 O O . ASN B 1 66 ? 43.605 -10.021 130.148 1.00 20.00 46 ASN B O 1
ATOM 2880 N N . ILE B 1 67 ? 43.679 -9.141 132.203 1.00 19.03 47 ILE B N 1
ATOM 2881 C CA . ILE B 1 67 ? 42.251 -8.849 132.248 1.00 19.52 47 ILE B CA 1
ATOM 2882 C C . ILE B 1 67 ? 42.129 -7.332 132.377 1.00 19.55 47 ILE B C 1
ATOM 2883 O O . ILE B 1 67 ? 42.767 -6.722 133.279 1.00 19.72 47 ILE B O 1
ATOM 2888 N N . PHE B 1 68 ? 41.260 -6.746 131.561 1.00 16.65 48 PHE B N 1
ATOM 2889 C CA . PHE B 1 68 ? 41.042 -5.307 131.557 1.00 17.08 48 PHE B CA 1
ATOM 2890 C C . PHE B 1 68 ? 39.589 -4.922 131.489 1.00 17.22 48 PHE B C 1
ATOM 2891 O O . PHE B 1 68 ? 38.829 -5.513 130.740 1.00 15.27 48 PHE B O 1
ATOM 2899 N N . ALA B 1 69 ? 39.244 -3.815 132.177 1.00 17.16 49 ALA B N 1
ATOM 2900 C CA . ALA B 1 69 ? 37.901 -3.249 132.093 1.00 16.20 49 ALA B CA 1
ATOM 2901 C C . ALA B 1 69 ? 38.036 -1.805 131.528 1.00 16.46 49 ALA B C 1
ATOM 2902 O O . ALA B 1 69 ? 38.677 -0.930 132.139 1.00 16.33 49 ALA B O 1
ATOM 2904 N N . VAL B 1 70 ? 37.403 -1.562 130.392 1.00 16.19 50 VAL B N 1
ATOM 2905 C CA . VAL B 1 70 ? 37.616 -0.314 129.646 1.00 17.74 50 VAL B CA 1
ATOM 2906 C C . VAL B 1 70 ? 36.364 0.524 129.591 1.00 17.53 50 VAL B C 1
ATOM 2907 O O . VAL B 1 70 ? 35.269 0.088 130.026 1.00 19.59 50 VAL B O 1
ATOM 2911 N N . GLY B 1 71 ? 36.466 1.749 129.036 1.00 17.96 51 GLY B N 1
ATOM 2912 C CA . GLY B 1 71 ? 35.307 2.606 128.996 1.00 15.49 51 GLY B CA 1
ATOM 2913 C C . GLY B 1 71 ? 35.641 3.925 129.705 1.00 18.58 51 GLY B C 1
ATOM 2914 O O . GLY B 1 71 ? 36.707 4.063 130.276 1.00 18.53 51 GLY B O 1
ATOM 2915 N N . THR B 1 72 ? 34.722 4.865 129.667 1.00 17.97 52 THR B N 1
ATOM 2916 C CA . THR B 1 72 ? 34.915 6.135 130.365 1.00 21.19 52 THR B CA 1
ATOM 2917 C C . THR B 1 72 ? 34.189 6.042 131.693 1.00 21.31 52 THR B C 1
ATOM 2918 O O . THR B 1 72 ? 33.024 5.644 131.709 1.00 21.54 52 THR B O 1
ATOM 2922 N N . PRO B 1 73 ? 34.850 6.424 132.797 1.00 24.10 53 PRO B N 1
ATOM 2923 C CA . PRO B 1 73 ? 34.162 6.393 134.122 1.00 25.06 53 PRO B CA 1
ATOM 2924 C C . PRO B 1 73 ? 32.952 7.260 134.222 1.00 26.27 53 PRO B C 1
ATOM 2925 O O . PRO B 1 73 ? 32.797 8.193 133.422 1.00 27.82 53 PRO B O 1
ATOM 2929 N N . GLU B 1 74 ? 32.038 6.909 135.128 1.00 24.76 54 GLU B N 1
ATOM 2930 C CA . GLU B 1 74 ? 31.014 7.802 135.577 1.00 24.14 54 GLU B CA 1
ATOM 2931 C C . GLU B 1 74 ? 31.499 8.410 136.919 1.00 24.92 54 GLU B C 1
ATOM 2932 O O . GLU B 1 74 ? 31.823 7.680 137.874 1.00 23.82 54 GLU B O 1
ATOM 2938 N N . PRO B 1 75 ? 31.660 9.745 136.959 1.00 26.14 55 PRO B N 1
ATOM 2939 C CA . PRO B 1 75 ? 32.285 10.316 138.187 1.00 26.50 55 PRO B CA 1
ATOM 2940 C C . PRO B 1 75 ? 31.540 9.859 139.500 1.00 25.10 55 PRO B C 1
ATOM 2941 O O . PRO B 1 75 ? 32.151 9.607 140.514 1.00 24.62 55 PRO B O 1
ATOM 2945 N N . SER B 1 76 ? 30.234 9.748 139.427 1.00 23.81 56 SER B N 1
ATOM 2946 C CA . SER B 1 76 ? 29.447 9.344 140.546 1.00 25.18 56 SER B CA 1
ATOM 2947 C C . SER B 1 76 ? 29.540 7.884 140.963 1.00 25.19 56 SER B C 1
ATOM 2948 O O . SER B 1 76 ? 28.981 7.510 141.962 1.00 24.12 56 SER B O 1
ATOM 2951 N N . LEU B 1 77 ? 30.236 7.089 140.171 1.00 22.83 57 LEU B N 1
ATOM 2952 C CA . LEU B 1 77 ? 30.329 5.626 140.438 1.00 22.08 57 LEU B CA 1
ATOM 2953 C C . LEU B 1 77 ? 31.746 5.181 140.491 1.00 21.95 57 LEU B C 1
ATOM 2954 O O . LEU B 1 77 ? 32.022 3.989 140.710 1.00 21.37 57 LEU B O 1
ATOM 2959 N N . SER B 1 78 ? 32.683 6.128 140.362 1.00 20.91 58 SER B N 1
ATOM 2960 C CA . SER B 1 78 ? 34.109 5.723 140.167 1.00 22.24 58 SER B CA 1
ATOM 2961 C C . SER B 1 78 ? 34.694 5.176 141.484 1.00 22.18 58 SER B C 1
ATOM 2962 O O . SER B 1 78 ? 35.669 4.408 141.498 1.00 22.71 58 SER B O 1
ATOM 2965 N N . PHE B 1 79 ? 34.006 5.475 142.592 1.00 22.62 59 PHE B N 1
ATOM 2966 C CA . PHE B 1 79 ? 34.341 4.890 143.901 1.00 22.64 59 PHE B CA 1
ATOM 2967 C C . PHE B 1 79 ? 34.296 3.370 143.838 1.00 22.04 59 PHE B C 1
ATOM 2968 O O . PHE B 1 79 ? 35.017 2.679 144.561 1.00 21.68 59 PHE B O 1
ATOM 2976 N N . LEU B 1 80 ? 33.474 2.836 142.946 1.00 21.50 60 LEU B N 1
ATOM 2977 C CA . LEU B 1 80 ? 33.309 1.360 142.874 1.00 20.30 60 LEU B CA 1
ATOM 2978 C C . LEU B 1 80 ? 34.539 0.640 142.339 1.00 20.32 60 LEU B C 1
ATOM 2979 O O . LEU B 1 80 ? 34.855 -0.436 142.832 1.00 19.91 60 LEU B O 1
ATOM 2984 N N . TYR B 1 81 ? 35.194 1.212 141.319 1.00 19.17 61 TYR B N 1
ATOM 2985 C CA . TYR B 1 81 ? 36.261 0.512 140.596 1.00 20.49 61 TYR B CA 1
ATOM 2986 C C . TYR B 1 81 ? 36.986 1.428 139.629 1.00 22.41 61 TYR B C 1
ATOM 2987 O O . TYR B 1 81 ? 36.356 2.284 139.002 1.00 23.75 61 TYR B O 1
ATOM 2996 N N . SER B 1 82 ? 38.292 1.227 139.467 1.00 22.43 62 SER B N 1
ATOM 2997 C CA . SER B 1 82 ? 39.072 2.024 138.503 1.00 24.07 62 SER B CA 1
ATOM 2998 C C . SER B 1 82 ? 39.116 1.250 137.207 1.00 23.66 62 SER B C 1
ATOM 2999 O O . SER B 1 82 ? 39.300 0.024 137.264 1.00 22.92 62 SER B O 1
ATOM 3002 N N . LEU B 1 83 ? 39.093 1.973 136.087 1.00 21.60 63 LEU B N 1
ATOM 3003 C CA . LEU B 1 83 ? 39.158 1.375 134.754 1.00 22.20 63 LEU B CA 1
ATOM 3004 C C . LEU B 1 83 ? 40.596 1.418 134.154 1.00 22.68 63 LEU B C 1
ATOM 3005 O O . LEU B 1 83 ? 41.464 2.097 134.671 1.00 21.95 63 LEU B O 1
ATOM 3010 N N . ASP B 1 84 ? 40.810 0.679 133.078 1.00 21.19 64 ASP B N 1
ATOM 3011 C CA . ASP B 1 84 ? 42.110 0.471 132.455 1.00 20.98 64 ASP B CA 1
ATOM 3012 C C . ASP B 1 84 ? 42.142 1.182 131.144 1.00 20.70 64 ASP B C 1
ATOM 3013 O O . ASP B 1 84 ? 41.105 1.229 130.443 1.00 20.02 64 ASP B O 1
ATOM 3018 N N . GLU B 1 85 ? 43.330 1.716 130.798 1.00 20.92 65 GLU B N 1
ATOM 3019 C CA . GLU B 1 85 ? 43.564 2.258 129.432 1.00 22.04 65 GLU B CA 1
ATOM 3020 C C . GLU B 1 85 ? 44.372 1.214 128.658 1.00 23.12 65 GLU B C 1
ATOM 3021 O O . GLU B 1 85 ? 45.340 0.671 129.183 1.00 23.88 65 GLU B O 1
ATOM 3027 N N . VAL B 1 86 ? 43.915 0.856 127.463 1.00 23.64 66 VAL B N 1
ATOM 3028 C CA . VAL B 1 86 ? 44.485 -0.282 126.731 1.00 24.23 66 VAL B CA 1
ATOM 3029 C C . VAL B 1 86 ? 44.826 0.141 125.300 1.00 23.55 66 VAL B C 1
ATOM 3030 O O . VAL B 1 86 ? 44.014 0.842 124.676 1.00 22.85 66 VAL B O 1
ATOM 3034 N N . ASP B 1 87 ? 45.976 -0.308 124.786 1.00 23.15 67 ASP B N 1
ATOM 3035 C CA . ASP B 1 87 ? 46.431 -0.036 123.382 1.00 25.72 67 ASP B CA 1
ATOM 3036 C C . ASP B 1 87 ? 45.516 -0.747 122.427 1.00 24.39 67 ASP B C 1
ATOM 3037 O O . ASP B 1 87 ? 44.983 -1.802 122.772 1.00 24.89 67 ASP B O 1
ATOM 3042 N N . ASN B 1 88 ? 45.389 -0.226 121.206 1.00 23.92 68 ASN B N 1
ATOM 3043 C CA . ASN B 1 88 ? 44.666 -0.956 120.124 1.00 24.21 68 ASN B CA 1
ATOM 3044 C C . ASN B 1 88 ? 45.201 -2.378 119.964 1.00 23.17 68 ASN B C 1
ATOM 3045 O O . ASN B 1 88 ? 44.453 -3.386 119.781 1.00 21.66 68 ASN B O 1
ATOM 3050 N N . GLU B 1 89 ? 46.523 -2.472 120.039 1.00 22.70 69 GLU B N 1
ATOM 3051 C CA . GLU B 1 89 ? 47.233 -3.737 119.760 1.00 22.62 69 GLU B CA 1
ATOM 3052 C C . GLU B 1 89 ? 46.922 -4.800 120.807 1.00 22.58 69 GLU B C 1
ATOM 3053 O O . GLU B 1 89 ? 47.023 -6.007 120.516 1.00 21.79 69 GLU B O 1
ATOM 3059 N N . THR B 1 90 ? 46.615 -4.371 122.044 1.00 21.94 70 THR B N 1
ATOM 3060 C CA . THR B 1 90 ? 46.254 -5.371 123.111 1.00 22.73 70 THR B CA 1
ATOM 3061 C C . THR B 1 90 ? 45.020 -6.227 122.679 1.00 20.78 70 THR B C 1
ATOM 3062 O O . THR B 1 90 ? 44.897 -7.375 123.121 1.00 21.52 70 THR B O 1
ATOM 3066 N N . TYR B 1 91 ? 44.133 -5.700 121.841 1.00 19.16 71 TYR B N 1
ATOM 3067 C CA . TYR B 1 91 ? 42.945 -6.470 121.370 1.00 20.22 71 TYR B CA 1
ATOM 3068 C C . TYR B 1 91 ? 43.279 -7.746 120.559 1.00 21.40 71 TYR B C 1
ATOM 3069 O O . TYR B 1 91 ? 42.487 -8.703 120.509 1.00 21.38 71 TYR B O 1
ATOM 3078 N N . GLU B 1 92 ? 44.453 -7.801 119.924 1.00 21.84 72 GLU B N 1
ATOM 3079 C CA . GLU B 1 92 ? 44.697 -8.916 118.979 1.00 21.45 72 GLU B CA 1
ATOM 3080 C C . GLU B 1 92 ? 44.743 -10.251 119.701 1.00 19.86 72 GLU B C 1
ATOM 3081 O O . GLU B 1 92 ? 45.509 -10.437 120.616 1.00 20.74 72 GLU B O 1
ATOM 3087 N N . GLY B 1 93 ? 43.898 -11.186 119.349 1.00 20.81 73 GLY B N 1
ATOM 3088 C CA . GLY B 1 93 ? 43.962 -12.478 120.065 1.00 19.80 73 GLY B CA 1
ATOM 3089 C C . GLY B 1 93 ? 43.090 -12.487 121.332 1.00 19.12 73 GLY B C 1
ATOM 3090 O O . GLY B 1 93 ? 42.881 -13.525 121.939 1.00 17.77 73 GLY B O 1
ATOM 3091 N N . ALA B 1 94 ? 42.552 -11.335 121.709 1.00 18.50 74 ALA B N 1
ATOM 3092 C CA . ALA B 1 94 ? 41.799 -11.309 123.011 1.00 18.18 74 ALA B CA 1
ATOM 3093 C C . ALA B 1 94 ? 40.349 -11.790 122.878 1.00 18.13 74 ALA B C 1
ATOM 3094 O O . ALA B 1 94 ? 39.733 -11.682 121.827 1.00 16.73 74 ALA B O 1
ATOM 3096 N N . LEU B 1 95 ? 39.788 -12.214 124.014 1.00 17.83 75 LEU B N 1
ATOM 3097 C CA . LEU B 1 95 ? 38.392 -12.422 124.163 1.00 16.71 75 LEU B CA 1
ATOM 3098 C C . LEU B 1 95 ? 37.812 -11.092 124.697 1.00 14.43 75 LEU B C 1
ATOM 3099 O O . LEU B 1 95 ? 38.294 -10.511 125.701 1.00 14.28 75 LEU B O 1
ATOM 3104 N N . VAL B 1 96 ? 36.758 -10.638 124.040 1.00 13.68 76 VAL B N 1
ATOM 3105 C CA . VAL B 1 96 ? 36.120 -9.375 124.434 1.00 12.91 76 VAL B CA 1
ATOM 3106 C C . VAL B 1 96 ? 34.737 -9.756 125.011 1.00 13.81 76 VAL B C 1
ATOM 3107 O O . VAL B 1 96 ? 33.968 -10.449 124.335 1.00 14.79 76 VAL B O 1
ATOM 3111 N N . ILE B 1 97 ? 34.426 -9.268 126.209 1.00 13.30 77 ILE B N 1
ATOM 3112 C CA . ILE B 1 97 ? 33.123 -9.504 126.823 1.00 13.98 77 ILE B CA 1
ATOM 3113 C C . ILE B 1 97 ? 32.377 -8.195 127.089 1.00 12.46 77 ILE B C 1
ATOM 3114 O O . ILE B 1 97 ? 32.847 -7.345 127.845 1.00 14.76 77 ILE B O 1
ATOM 3119 N N . VAL B 1 98 ? 31.213 -8.044 126.463 1.00 14.28 78 VAL B N 1
ATOM 3120 C CA . VAL B 1 98 ? 30.393 -6.879 126.639 1.00 13.25 78 VAL B CA 1
ATOM 3121 C C . VAL B 1 98 ? 29.180 -7.195 127.587 1.00 13.78 78 VAL B C 1
ATOM 3122 O O . VAL B 1 98 ? 28.333 -8.104 127.342 1.00 13.87 78 VAL B O 1
ATOM 3126 N N . CYS B 1 99 ? 29.096 -6.451 128.665 1.00 14.12 79 CYS B N 1
ATOM 3127 C CA . CYS B 1 99 ? 27.982 -6.661 129.620 1.00 14.22 79 CYS B CA 1
ATOM 3128 C C . CYS B 1 99 ? 26.986 -5.522 129.514 1.00 15.16 79 CYS B C 1
ATOM 3129 O O . CYS B 1 99 ? 27.385 -4.361 129.280 1.00 14.26 79 CYS B O 1
ATOM 3132 N N . ASP B 1 100 ? 25.710 -5.876 129.682 1.00 14.87 80 ASP B N 1
ATOM 3133 C CA . ASP B 1 100 ? 24.646 -4.930 129.945 1.00 16.86 80 ASP B CA 1
ATOM 3134 C C . ASP B 1 100 ? 24.501 -3.922 128.808 1.00 16.58 80 ASP B C 1
ATOM 3135 O O . ASP B 1 100 ? 24.239 -2.743 129.059 1.00 16.52 80 ASP B O 1
ATOM 3140 N N . THR B 1 101 ? 24.685 -4.354 127.569 1.00 15.93 81 THR B N 1
ATOM 3141 C CA . THR B 1 101 ? 24.563 -3.430 126.447 1.00 15.77 81 THR B CA 1
ATOM 3142 C C . THR B 1 101 ? 23.637 -4.010 125.396 1.00 17.94 81 THR B C 1
ATOM 3143 O O . THR B 1 101 ? 24.020 -4.929 124.672 1.00 14.27 81 THR B O 1
ATOM 3147 N N . ALA B 1 102 ? 22.415 -3.492 125.307 1.00 16.96 82 ALA B N 1
ATOM 3148 C CA . ALA B 1 102 ? 21.479 -4.085 124.366 1.00 21.55 82 ALA B CA 1
ATOM 3149 C C . ALA B 1 102 ? 21.913 -3.850 122.899 1.00 21.35 82 ALA B C 1
ATOM 3150 O O . ALA B 1 102 ? 21.797 -4.749 122.097 1.00 23.05 82 ALA B O 1
ATOM 3152 N N . ASN B 1 103 ? 22.401 -2.674 122.532 1.00 21.59 83 ASN B N 1
ATOM 3153 C CA . ASN B 1 103 ? 22.821 -2.463 121.118 1.00 23.49 83 ASN B CA 1
ATOM 3154 C C . ASN B 1 103 ? 24.238 -2.050 120.984 1.00 21.50 83 ASN B C 1
ATOM 3155 O O . ASN B 1 103 ? 24.716 -1.232 121.752 1.00 18.90 83 ASN B O 1
ATOM 3160 N N . GLN B 1 104 ? 24.878 -2.607 119.974 1.00 21.57 84 GLN B N 1
ATOM 3161 C CA . GLN B 1 104 ? 26.267 -2.358 119.638 1.00 21.94 84 GLN B CA 1
ATOM 3162 C C . GLN B 1 104 ? 26.717 -0.931 119.738 1.00 21.01 84 GLN B C 1
ATOM 3163 O O . GLN B 1 104 ? 27.858 -0.664 120.185 1.00 19.92 84 GLN B O 1
ATOM 3169 N N . GLU B 1 105 ? 25.856 -0.018 119.344 1.00 19.51 85 GLU B N 1
ATOM 3170 C CA . GLU B 1 105 ? 26.229 1.374 119.177 1.00 21.13 85 GLU B CA 1
ATOM 3171 C C . GLU B 1 105 ? 26.351 2.074 120.500 1.00 20.85 85 GLU B C 1
ATOM 3172 O O . GLU B 1 105 ? 26.946 3.100 120.604 1.00 21.79 85 GLU B O 1
ATOM 3178 N N . ARG B 1 106 ? 25.787 1.455 121.509 1.00 19.35 86 ARG B N 1
ATOM 3179 C CA . ARG B 1 106 ? 25.861 2.005 122.859 1.00 18.90 86 ARG B CA 1
ATOM 3180 C C . ARG B 1 106 ? 27.045 1.390 123.632 1.00 17.00 86 ARG B C 1
ATOM 3181 O O . ARG B 1 106 ? 27.247 1.696 124.789 1.00 16.08 86 ARG B O 1
ATOM 3189 N N . ILE B 1 107 ? 27.844 0.520 122.993 1.00 17.14 87 ILE B N 1
ATOM 3190 C CA . ILE B 1 107 ? 28.987 -0.032 123.704 1.00 17.21 87 ILE B CA 1
ATOM 3191 C C . ILE B 1 107 ? 30.020 1.060 123.907 1.00 17.98 87 ILE B C 1
ATOM 3192 O O . ILE B 1 107 ? 30.433 1.719 122.936 1.00 18.04 87 ILE B O 1
ATOM 3197 N N . ASP B 1 108 ? 30.406 1.266 125.157 1.00 17.40 88 ASP B N 1
ATOM 3198 C CA . ASP B 1 108 ? 31.469 2.216 125.473 1.00 17.67 88 ASP B CA 1
ATOM 3199 C C . ASP B 1 108 ? 32.818 1.617 125.124 1.00 16.96 88 ASP B C 1
ATOM 3200 O O . ASP B 1 108 ? 33.202 0.550 125.622 1.00 16.56 88 ASP B O 1
ATOM 3205 N N . ASP B 1 109 ? 33.536 2.334 124.258 1.00 16.53 89 ASP B N 1
ATOM 3206 C CA . ASP B 1 109 ? 34.761 1.885 123.580 1.00 17.26 89 ASP B CA 1
ATOM 3207 C C . ASP B 1 109 ? 34.430 0.974 122.400 1.00 18.21 89 ASP B C 1
ATOM 3208 O O . ASP B 1 109 ? 34.144 -0.211 122.570 1.00 16.23 89 ASP B O 1
ATOM 3213 N N . GLN B 1 110 ? 34.467 1.551 121.203 1.00 17.10 90 GLN B N 1
ATOM 3214 C CA . GLN B 1 110 ? 34.091 0.851 119.979 1.00 17.34 90 GLN B CA 1
ATOM 3215 C C . GLN B 1 110 ? 35.126 -0.152 119.407 1.00 18.21 90 GLN B C 1
ATOM 3216 O O . GLN B 1 110 ? 34.921 -0.726 118.330 1.00 17.94 90 GLN B O 1
ATOM 3222 N N . ARG B 1 111 ? 36.199 -0.422 120.143 1.00 18.70 91 ARG B N 1
ATOM 3223 C CA . ARG B 1 111 ? 37.121 -1.457 119.743 1.00 19.98 91 ARG B CA 1
ATOM 3224 C C . ARG B 1 111 ? 36.632 -2.878 120.062 1.00 18.85 91 ARG B C 1
ATOM 3225 O O . ARG B 1 111 ? 37.282 -3.855 119.705 1.00 20.47 91 ARG B O 1
ATOM 3233 N N . TYR B 1 112 ? 35.459 -3.005 120.663 1.00 17.96 92 TYR B N 1
ATOM 3234 C CA . TYR B 1 112 ? 34.955 -4.306 121.072 1.00 16.94 92 TYR B CA 1
ATOM 3235 C C . TYR B 1 112 ? 35.032 -5.435 119.987 1.00 19.13 92 TYR B C 1
ATOM 3236 O O . TYR B 1 112 ? 35.227 -6.577 120.350 1.00 16.19 92 TYR B O 1
ATOM 3245 N N . PRO B 1 113 ? 34.835 -5.124 118.677 1.00 20.30 93 PRO B N 1
ATOM 3246 C CA . PRO B 1 113 ? 34.870 -6.290 117.788 1.00 21.07 93 PRO B CA 1
ATOM 3247 C C . PRO B 1 113 ? 36.296 -6.594 117.200 1.00 23.24 93 PRO B C 1
ATOM 3248 O O . PRO B 1 113 ? 36.429 -7.499 116.381 1.00 22.57 93 PRO B O 1
ATOM 3252 N N . SER B 1 114 ? 37.330 -5.884 117.643 1.00 23.08 94 SER B N 1
ATOM 3253 C CA . SER B 1 114 ? 38.706 -6.120 117.112 1.00 23.09 94 SER B CA 1
ATOM 3254 C C . SER B 1 114 ? 39.483 -7.255 117.784 1.00 22.60 94 SER B C 1
ATOM 3255 O O . SER B 1 114 ? 40.650 -7.479 117.455 1.00 18.95 94 SER B O 1
ATOM 3258 N N . GLY B 1 115 ? 38.878 -7.947 118.765 1.00 20.58 95 GLY B N 1
ATOM 3259 C CA . GLY B 1 115 ? 39.551 -9.097 119.393 1.00 20.01 95 GLY B CA 1
ATOM 3260 C C . GLY B 1 115 ? 39.360 -10.359 118.527 1.00 20.43 95 GLY B C 1
ATOM 3261 O O . GLY B 1 115 ? 38.771 -10.277 117.434 1.00 18.92 95 GLY B O 1
ATOM 3262 N N . ALA B 1 116 ? 39.835 -11.500 119.029 1.00 20.46 96 ALA B N 1
ATOM 3263 C CA . ALA B 1 116 ? 39.622 -12.841 118.434 1.00 20.89 96 ALA B CA 1
ATOM 3264 C C . ALA B 1 116 ? 38.176 -13.351 118.561 1.00 22.91 96 ALA B C 1
ATOM 3265 O O . ALA B 1 116 ? 37.680 -14.033 117.676 1.00 22.00 96 ALA B O 1
ATOM 3267 N N . LYS B 1 117 ? 37.540 -13.058 119.687 1.00 21.22 97 LYS B N 1
ATOM 3268 C CA . LYS B 1 117 ? 36.194 -13.547 119.942 1.00 22.63 97 LYS B CA 1
ATOM 3269 C C . LYS B 1 117 ? 35.388 -12.485 120.664 1.00 20.58 97 LYS B C 1
ATOM 3270 O O . LYS B 1 117 ? 35.948 -11.623 121.341 1.00 20.73 97 LYS B O 1
ATOM 3276 N N . LEU B 1 118 ? 34.070 -12.543 120.519 1.00 20.23 98 LEU B N 1
ATOM 3277 C CA . LEU B 1 118 ? 33.221 -11.548 121.145 1.00 18.97 98 LEU B CA 1
ATOM 3278 C C . LEU B 1 118 ? 32.085 -12.222 121.891 1.00 18.85 98 LEU B C 1
ATOM 3279 O O . LEU B 1 118 ? 31.364 -13.050 121.279 1.00 20.13 98 LEU B O 1
ATOM 3284 N N . MET B 1 119 ? 31.872 -11.855 123.170 1.00 16.48 99 MET B N 1
ATOM 3285 C CA . MET B 1 119 ? 30.824 -12.546 123.986 1.00 16.39 99 MET B CA 1
ATOM 3286 C C . MET B 1 119 ? 29.873 -11.463 124.499 1.00 16.24 99 MET B C 1
ATOM 3287 O O . MET B 1 119 ? 30.340 -10.400 124.986 1.00 16.60 99 MET B O 1
ATOM 3292 N N . LYS B 1 120 ? 28.557 -11.748 124.401 1.00 15.01 100 LYS B N 1
ATOM 3293 C CA . LYS B 1 120 ? 27.514 -10.782 124.870 1.00 14.36 100 LYS B CA 1
ATOM 3294 C C . LYS B 1 120 ? 26.762 -11.321 126.099 1.00 13.96 100 LYS B C 1
ATOM 3295 O O . LYS B 1 120 ? 26.300 -12.460 126.061 1.00 13.84 100 LYS B O 1
ATOM 3301 N N . ILE B 1 121 ? 26.641 -10.522 127.177 1.00 14.70 101 ILE B N 1
ATOM 3302 C CA . ILE B 1 121 ? 25.945 -10.982 128.404 1.00 13.18 101 ILE B CA 1
ATOM 3303 C C . ILE B 1 121 ? 24.998 -9.835 128.717 1.00 14.40 101 ILE B C 1
ATOM 3304 O O . ILE B 1 121 ? 25.425 -8.701 128.993 1.00 15.72 101 ILE B O 1
ATOM 3309 N N . ASP B 1 122 ? 23.693 -10.100 128.645 1.00 16.16 102 ASP B N 1
ATOM 3310 C CA . ASP B 1 122 ? 22.735 -8.996 128.837 1.00 15.91 102 ASP B CA 1
ATOM 3311 C C . ASP B 1 122 ? 21.408 -9.519 129.363 1.00 17.06 102 ASP B C 1
ATOM 3312 O O . ASP B 1 122 ? 21.120 -10.743 129.222 1.00 16.70 102 ASP B O 1
ATOM 3317 N N . ALA B 1 123 ? 20.647 -8.627 130.022 1.00 17.16 103 ALA B N 1
ATOM 3318 C CA . ALA B 1 123 ? 19.339 -8.940 130.593 1.00 19.15 103 ALA B CA 1
ATOM 3319 C C . ALA B 1 123 ? 18.205 -8.167 129.874 1.00 20.83 103 ALA B C 1
ATOM 3320 O O . ALA B 1 123 ? 17.110 -8.088 130.387 1.00 21.31 103 ALA B O 1
ATOM 3322 N N . HIS B 1 124 ? 18.496 -7.580 128.721 1.00 20.94 104 HIS B N 1
ATOM 3323 C CA . HIS B 1 124 ? 17.501 -6.799 127.974 1.00 21.87 104 HIS B CA 1
ATOM 3324 C C . HIS B 1 124 ? 17.138 -7.642 126.753 1.00 21.98 104 HIS B C 1
ATOM 3325 O O . HIS B 1 124 ? 17.943 -8.508 126.349 1.00 20.83 104 HIS B O 1
ATOM 3332 N N . PRO B 1 125 ? 15.960 -7.388 126.152 1.00 22.88 105 PRO B N 1
ATOM 3333 C CA . PRO B 1 125 ? 15.538 -8.146 124.966 1.00 23.47 105 PRO B CA 1
ATOM 3334 C C . PRO B 1 125 ? 16.635 -8.175 123.865 1.00 23.98 105 PRO B C 1
ATOM 3335 O O . PRO B 1 125 ? 17.270 -7.166 123.579 1.00 20.40 105 PRO B O 1
ATOM 3339 N N . ASN B 1 126 ? 16.830 -9.353 123.272 1.00 24.33 106 ASN B N 1
ATOM 3340 C CA . ASN B 1 126 ? 17.910 -9.586 122.321 1.00 24.83 106 ASN B CA 1
ATOM 3341 C C . ASN B 1 126 ? 17.556 -9.111 120.888 1.00 26.04 106 ASN B C 1
ATOM 3342 O O . ASN B 1 126 ? 17.603 -9.910 119.937 1.00 26.02 106 ASN B O 1
ATOM 3347 N N . GLU B 1 127 ? 17.094 -7.832 120.759 1.00 26.35 107 GLU B N 1
ATOM 3348 C CA . GLU B 1 127 ? 16.646 -7.111 119.497 1.00 29.27 107 GLU B CA 1
ATOM 3349 C C . GLU B 1 127 ? 17.879 -6.968 118.603 1.00 30.32 107 GLU B C 1
ATOM 3350 O O . GLU B 1 127 ? 17.782 -7.074 117.392 1.00 28.58 107 GLU B O 1
ATOM 3356 N N . ASP B 1 128 ? 19.039 -6.750 119.221 1.00 28.32 108 ASP B N 1
ATOM 3357 C CA . ASP B 1 128 ? 20.352 -6.652 118.523 1.00 30.79 108 ASP B CA 1
ATOM 3358 C C . ASP B 1 128 ? 21.337 -7.806 118.817 1.00 30.58 108 ASP B C 1
ATOM 3359 O O . ASP B 1 128 ? 22.086 -7.762 119.736 1.00 30.46 108 ASP B O 1
ATOM 3364 N N . PRO B 1 129 ? 21.238 -8.821 117.960 1.00 31.32 109 PRO B N 1
ATOM 3365 C CA . PRO B 1 129 ? 22.024 -10.052 118.049 1.00 31.77 109 PRO B CA 1
ATOM 3366 C C . PRO B 1 129 ? 23.456 -9.846 117.587 1.00 32.18 109 PRO B C 1
ATOM 3367 O O . PRO B 1 129 ? 23.742 -9.703 116.399 1.00 35.31 109 PRO B O 1
ATOM 3371 N N . TYR B 1 130 ? 24.349 -9.824 118.572 1.00 28.54 110 TYR B N 1
ATOM 3372 C CA . TYR B 1 130 ? 25.774 -9.659 118.347 1.00 26.25 110 TYR B CA 1
ATOM 3373 C C . TYR B 1 130 ? 26.554 -10.531 119.326 1.00 25.43 110 TYR B C 1
ATOM 3374 O O . TYR B 1 130 ? 26.108 -10.787 120.444 1.00 23.63 110 TYR B O 1
ATOM 3383 N N . GLY B 1 131 ? 27.718 -10.979 118.869 1.00 24.66 111 GLY B N 1
ATOM 3384 C CA . GLY B 1 131 ? 28.570 -11.850 119.644 1.00 23.94 111 GLY B CA 1
ATOM 3385 C C . GLY B 1 131 ? 28.778 -13.186 118.965 1.00 24.88 111 GLY B C 1
ATOM 3386 O O . GLY B 1 131 ? 27.899 -13.672 118.234 1.00 24.50 111 GLY B O 1
ATOM 3387 N N . ASP B 1 132 ? 29.949 -13.776 119.216 1.00 24.97 112 ASP B N 1
ATOM 3388 C CA . ASP B 1 132 ? 30.250 -15.130 118.785 1.00 25.36 112 ASP B CA 1
ATOM 3389 C C . ASP B 1 132 ? 29.493 -16.061 119.715 1.00 26.08 112 ASP B C 1
ATOM 3390 O O . ASP B 1 132 ? 28.883 -17.036 119.275 1.00 24.54 112 ASP B O 1
ATOM 3395 N N . LEU B 1 133 ? 29.526 -15.748 121.004 1.00 22.88 113 LEU B N 1
ATOM 3396 C CA . LEU B 1 133 ? 28.694 -16.381 122.022 1.00 22.43 113 LEU B CA 1
ATOM 3397 C C . LEU B 1 133 ? 27.695 -15.359 122.559 1.00 22.36 113 LEU B C 1
ATOM 3398 O O . LEU B 1 133 ? 27.994 -14.166 122.619 1.00 20.49 113 LEU B O 1
ATOM 3403 N N . LEU B 1 134 ? 26.512 -15.823 122.950 1.00 21.91 114 LEU B N 1
ATOM 3404 C CA . LEU B 1 134 ? 25.493 -14.930 123.498 1.00 21.98 114 LEU B CA 1
ATOM 3405 C C . LEU B 1 134 ? 24.969 -15.376 124.799 1.00 22.24 114 LEU B C 1
ATOM 3406 O O . LEU B 1 134 ? 24.818 -16.573 125.030 1.00 22.28 114 LEU B O 1
ATOM 3411 N N . TRP B 1 135 ? 24.649 -14.427 125.663 1.00 18.27 115 TRP B N 1
ATOM 3412 C CA . TRP B 1 135 ? 23.914 -14.904 126.817 1.00 18.27 115 TRP B CA 1
ATOM 3413 C C . TRP B 1 135 ? 22.921 -13.880 127.224 1.00 17.99 115 TRP B C 1
ATOM 3414 O O . TRP B 1 135 ? 23.305 -12.770 127.651 1.00 17.21 115 TRP B O 1
ATOM 3425 N N . VAL B 1 136 ? 21.634 -14.188 127.101 1.00 19.61 116 VAL B N 1
ATOM 3426 C CA . VAL B 1 136 ? 20.684 -13.121 127.376 1.00 19.27 116 VAL B CA 1
ATOM 3427 C C . VAL B 1 136 ? 19.494 -13.677 128.138 1.00 21.14 116 VAL B C 1
ATOM 3428 O O . VAL B 1 136 ? 18.746 -14.507 127.621 1.00 20.91 116 VAL B O 1
ATOM 3432 N N . ASP B 1 137 ? 19.325 -13.222 129.373 1.00 19.83 117 ASP B N 1
ATOM 3433 C CA . ASP B 1 137 ? 18.250 -13.750 130.235 1.00 20.22 117 ASP B CA 1
ATOM 3434 C C . ASP B 1 137 ? 17.368 -12.570 130.671 1.00 21.39 117 ASP B C 1
ATOM 3435 O O . ASP B 1 137 ? 17.691 -11.817 131.615 1.00 19.94 117 ASP B O 1
ATOM 3440 N N . THR B 1 138 ? 16.255 -12.399 129.981 1.00 22.47 118 THR B N 1
ATOM 3441 C CA . THR B 1 138 ? 15.345 -11.278 130.298 1.00 25.41 118 THR B CA 1
ATOM 3442 C C . THR B 1 138 ? 14.542 -11.448 131.577 1.00 25.85 118 THR B C 1
ATOM 3443 O O . THR B 1 138 ? 13.991 -10.473 132.076 1.00 27.60 118 THR B O 1
ATOM 3447 N N . SER B 1 139 ? 14.527 -12.647 132.140 1.00 26.59 119 SER B N 1
ATOM 3448 C CA . SER B 1 139 ? 13.935 -12.855 133.502 1.00 26.26 119 SER B CA 1
ATOM 3449 C C . SER B 1 139 ? 14.854 -12.417 134.646 1.00 26.02 119 SER B C 1
ATOM 3450 O O . SER B 1 139 ? 14.425 -12.325 135.823 1.00 25.35 119 SER B O 1
ATOM 3453 N N . ALA B 1 140 ? 16.130 -12.133 134.346 1.00 24.55 120 ALA B N 1
ATOM 3454 C CA . ALA B 1 140 ? 17.027 -11.733 135.439 1.00 23.07 120 ALA B CA 1
ATOM 3455 C C . ALA B 1 140 ? 16.712 -10.311 135.883 1.00 21.39 120 ALA B C 1
ATOM 3456 O O . ALA B 1 140 ? 16.355 -9.528 135.046 1.00 21.01 120 ALA B O 1
ATOM 3458 N N . SER B 1 141 ? 16.961 -9.938 137.146 1.00 18.72 121 SER B N 1
ATOM 3459 C CA . SER B 1 141 ? 16.711 -8.562 137.552 1.00 19.25 121 SER B CA 1
ATOM 3460 C C . SER B 1 141 ? 17.656 -7.563 136.804 1.00 19.02 121 SER B C 1
ATOM 3461 O O . SER B 1 141 ? 17.275 -6.446 136.526 1.00 18.84 121 SER B O 1
ATOM 3464 N N . SER B 1 142 ? 18.880 -8.007 136.506 1.00 17.33 122 SER B N 1
ATOM 3465 C CA . SER B 1 142 ? 19.956 -7.106 136.204 1.00 15.77 122 SER B CA 1
ATOM 3466 C C . SER B 1 142 ? 21.021 -7.987 135.647 1.00 15.81 122 SER B C 1
ATOM 3467 O O . SER B 1 142 ? 21.057 -9.202 135.964 1.00 16.20 122 SER B O 1
ATOM 3470 N N . VAL B 1 143 ? 21.944 -7.411 134.876 1.00 14.12 123 VAL B N 1
ATOM 3471 C CA . VAL B 1 143 ? 23.117 -8.166 134.463 1.00 13.05 123 VAL B CA 1
ATOM 3472 C C . VAL B 1 143 ? 23.993 -8.538 135.661 1.00 13.47 123 VAL B C 1
ATOM 3473 O O . VAL B 1 143 ? 24.604 -9.561 135.660 1.00 13.65 123 VAL B O 1
ATOM 3477 N N . SER B 1 144 ? 24.008 -7.733 136.723 1.00 13.45 124 SER B N 1
ATOM 3478 C CA . SER B 1 144 ? 24.826 -8.068 137.902 1.00 14.97 124 SER B CA 1
ATOM 3479 C C . SER B 1 144 ? 24.359 -9.416 138.495 1.00 15.44 124 SER B C 1
ATOM 3480 O O . SER B 1 144 ? 25.192 -10.228 138.904 1.00 15.16 124 SER B O 1
ATOM 3483 N N . GLU B 1 145 ? 23.041 -9.595 138.554 1.00 15.99 125 GLU B N 1
ATOM 3484 C CA . GLU B 1 145 ? 22.472 -10.852 138.994 1.00 17.44 125 GLU B CA 1
ATOM 3485 C C . GLU B 1 145 ? 22.929 -12.018 138.096 1.00 17.97 125 GLU B C 1
ATOM 3486 O O . GLU B 1 145 ? 23.275 -13.099 138.612 1.00 17.60 125 GLU B O 1
ATOM 3492 N N . MET B 1 146 ? 22.926 -11.802 136.782 1.00 16.09 126 MET B N 1
ATOM 3493 C CA . MET B 1 146 ? 23.429 -12.834 135.830 1.00 16.98 126 MET B CA 1
ATOM 3494 C C . MET B 1 146 ? 24.886 -13.186 136.088 1.00 14.86 126 MET B C 1
ATOM 3495 O O . MET B 1 146 ? 25.274 -14.357 136.015 1.00 15.55 126 MET B O 1
ATOM 3500 N N . ILE B 1 147 ? 25.688 -12.205 136.468 1.00 15.23 127 ILE B N 1
ATOM 3501 C CA . ILE B 1 147 ? 27.084 -12.498 136.770 1.00 14.18 127 ILE B CA 1
ATOM 3502 C C . ILE B 1 147 ? 27.159 -13.364 138.045 1.00 15.91 127 ILE B C 1
ATOM 3503 O O . ILE B 1 147 ? 27.992 -14.330 138.123 1.00 14.21 127 ILE B O 1
ATOM 3508 N N . TYR B 1 148 ? 26.314 -13.060 139.059 1.00 14.25 128 TYR B N 1
ATOM 3509 C CA . TYR B 1 148 ? 26.378 -13.937 140.225 1.00 14.00 128 TYR B CA 1
ATOM 3510 C C . TYR B 1 148 ? 25.980 -15.388 139.834 1.00 15.22 128 TYR B C 1
ATOM 3511 O O . TYR B 1 148 ? 26.641 -16.358 140.215 1.00 15.91 128 TYR B O 1
ATOM 3520 N N . GLU B 1 149 ? 24.913 -15.511 139.052 1.00 15.18 129 GLU B N 1
ATOM 3521 C CA . GLU B 1 149 ? 24.483 -16.811 138.553 1.00 18.12 129 GLU B CA 1
ATOM 3522 C C . GLU B 1 149 ? 25.636 -17.512 137.840 1.00 17.30 129 GLU B C 1
ATOM 3523 O O . GLU B 1 149 ? 25.955 -18.663 138.136 1.00 15.87 129 GLU B O 1
ATOM 3529 N N . LEU B 1 150 ? 26.259 -16.805 136.902 1.00 17.05 130 LEU B N 1
ATOM 3530 C CA . LEU B 1 150 ? 27.418 -17.336 136.164 1.00 17.28 130 LEU B CA 1
ATOM 3531 C C . LEU B 1 150 ? 28.554 -17.786 137.102 1.00 17.24 130 LEU B C 1
ATOM 3532 O O . LEU B 1 150 ? 29.221 -18.862 136.925 1.00 16.91 130 LEU B O 1
ATOM 3537 N N . TYR B 1 151 ? 28.761 -17.011 138.161 1.00 17.30 131 TYR B N 1
ATOM 3538 C CA . TYR B 1 151 ? 29.709 -17.420 139.188 1.00 15.08 131 TYR B CA 1
ATOM 3539 C C . TYR B 1 151 ? 29.278 -18.750 139.802 1.00 17.73 131 TYR B C 1
ATOM 3540 O O . TYR B 1 151 ? 30.072 -19.685 139.899 1.00 17.66 131 TYR B O 1
ATOM 3549 N N . LEU B 1 152 ? 28.016 -18.826 140.220 1.00 16.94 132 LEU B N 1
ATOM 3550 C CA . LEU B 1 152 ? 27.486 -20.051 140.879 1.00 17.63 132 LEU B CA 1
ATOM 3551 C C . LEU B 1 152 ? 27.767 -21.291 140.008 1.00 18.43 132 LEU B C 1
ATOM 3552 O O . LEU B 1 152 ? 28.048 -22.322 140.573 1.00 18.30 132 LEU B O 1
ATOM 3557 N N . GLU B 1 153 ? 27.721 -21.195 138.682 1.00 17.48 133 GLU B N 1
ATOM 3558 C CA . GLU B 1 153 ? 28.106 -22.351 137.866 1.00 19.48 133 GLU B CA 1
ATOM 3559 C C . GLU B 1 153 ? 29.622 -22.412 137.705 1.00 20.75 133 GLU B C 1
ATOM 3560 O O . GLU B 1 153 ? 30.200 -23.494 137.601 1.00 21.64 133 GLU B O 1
ATOM 3566 N N . GLY B 1 154 ? 30.267 -21.251 137.736 1.00 20.15 134 GLY B N 1
ATOM 3567 C CA . GLY B 1 154 ? 31.714 -21.181 137.638 1.00 19.23 134 GLY B CA 1
ATOM 3568 C C . GLY B 1 154 ? 32.448 -21.799 138.816 1.00 20.97 134 GLY B C 1
ATOM 3569 O O . GLY B 1 154 ? 33.532 -22.359 138.652 1.00 18.44 134 GLY B O 1
ATOM 3570 N N . LYS B 1 155 ? 31.862 -21.689 140.004 1.00 21.04 135 LYS B N 1
ATOM 3571 C CA . LYS B 1 155 ? 32.482 -22.214 141.216 1.00 24.02 135 LYS B CA 1
ATOM 3572 C C . LYS B 1 155 ? 32.974 -23.645 141.024 1.00 24.84 135 LYS B C 1
ATOM 3573 O O . LYS B 1 155 ? 34.090 -23.986 141.416 1.00 25.93 135 LYS B O 1
ATOM 3579 N N . GLU B 1 156 ? 32.133 -24.477 140.419 1.00 26.87 136 GLU B N 1
ATOM 3580 C CA . GLU B 1 156 ? 32.466 -25.878 140.189 1.00 29.93 136 GLU B CA 1
ATOM 3581 C C . GLU B 1 156 ? 33.662 -26.023 139.253 1.00 29.88 136 GLU B C 1
ATOM 3582 O O . GLU B 1 156 ? 34.332 -27.056 139.243 1.00 32.13 136 GLU B O 1
ATOM 3588 N N . HIS B 1 157 ? 33.924 -24.983 138.469 1.00 27.08 137 HIS B N 1
ATOM 3589 C CA . HIS B 1 157 ? 35.036 -24.995 137.523 1.00 26.21 137 HIS B CA 1
ATOM 3590 C C . HIS B 1 157 ? 36.202 -24.152 137.995 1.00 26.41 137 HIS B C 1
ATOM 3591 O O . HIS B 1 157 ? 37.000 -23.704 137.167 1.00 25.95 137 HIS B O 1
ATOM 3598 N N . GLY B 1 158 ? 36.324 -23.914 139.296 1.00 25.48 138 GLY B N 1
ATOM 3599 C CA . GLY B 1 158 ? 37.477 -23.137 139.762 1.00 24.04 138 GLY B CA 1
ATOM 3600 C C . GLY B 1 158 ? 37.278 -21.664 140.107 1.00 23.60 138 GLY B C 1
ATOM 3601 O O . GLY B 1 158 ? 38.163 -21.052 140.725 1.00 23.90 138 GLY B O 1
ATOM 3602 N N . TRP B 1 159 ? 36.124 -21.063 139.743 1.00 22.34 139 TRP B N 1
ATOM 3603 C CA . TRP B 1 159 ? 35.969 -19.610 139.926 1.00 20.46 139 TRP B CA 1
ATOM 3604 C C . TRP B 1 159 ? 35.901 -19.233 141.406 1.00 21.19 139 TRP B C 1
ATOM 3605 O O . TRP B 1 159 ? 35.370 -19.974 142.214 1.00 19.91 139 TRP B O 1
ATOM 3616 N N . LYS B 1 160 ? 36.395 -18.059 141.730 1.00 19.98 140 LYS B N 1
ATOM 3617 C CA . LYS B 1 160 ? 36.511 -17.587 143.082 1.00 21.48 140 LYS B CA 1
ATOM 3618 C C . LYS B 1 160 ? 35.910 -16.185 143.192 1.00 21.14 140 LYS B C 1
ATOM 3619 O O . LYS B 1 160 ? 36.277 -15.269 142.442 1.00 20.60 140 LYS B O 1
ATOM 3625 N N . LEU B 1 161 ? 35.051 -15.995 144.182 1.00 22.41 141 LEU B N 1
ATOM 3626 C CA . LEU B 1 161 ? 34.449 -14.703 144.418 1.00 22.34 141 LEU B CA 1
ATOM 3627 C C . LEU B 1 161 ? 35.125 -14.097 145.626 1.00 22.94 141 LEU B C 1
ATOM 3628 O O . LEU B 1 161 ? 35.074 -14.716 146.704 1.00 25.23 141 LEU B O 1
ATOM 3633 N N . ASN B 1 162 ? 35.716 -12.906 145.501 1.00 21.20 142 ASN B N 1
ATOM 3634 C CA . ASN B 1 162 ? 36.257 -12.200 146.680 1.00 22.09 142 ASN B CA 1
ATOM 3635 C C . ASN B 1 162 ? 35.340 -11.070 147.187 1.00 21.10 142 ASN B C 1
ATOM 3636 O O . ASN B 1 162 ? 34.274 -10.756 146.605 1.00 18.97 142 ASN B O 1
ATOM 3641 N N . THR B 1 163 ? 35.783 -10.423 148.239 1.00 20.77 143 THR B N 1
ATOM 3642 C CA . THR B 1 163 ? 34.964 -9.325 148.821 1.00 22.05 143 THR B CA 1
ATOM 3643 C C . THR B 1 163 ? 34.613 -8.130 147.883 1.00 21.50 143 THR B C 1
ATOM 3644 O O . THR B 1 163 ? 33.486 -7.609 147.877 1.00 19.28 143 THR B O 1
ATOM 3648 N N . LYS B 1 164 ? 35.613 -7.645 147.174 1.00 20.73 144 LYS B N 1
ATOM 3649 C CA . LYS B 1 164 ? 35.437 -6.608 146.184 1.00 20.49 144 LYS B CA 1
ATOM 3650 C C . LYS B 1 164 ? 34.456 -7.024 145.100 1.00 19.08 144 LYS B C 1
ATOM 3651 O O . LYS B 1 164 ? 33.575 -6.239 144.724 1.00 19.61 144 LYS B O 1
ATOM 3657 N N . ALA B 1 165 ? 34.653 -8.200 144.499 1.00 18.37 145 ALA B N 1
ATOM 3658 C CA . ALA B 1 165 ? 33.672 -8.687 143.492 1.00 17.45 145 ALA B CA 1
ATOM 3659 C C . ALA B 1 165 ? 32.265 -8.760 144.086 1.00 16.87 145 ALA B C 1
ATOM 3660 O O . ALA B 1 165 ? 31.292 -8.337 143.435 1.00 15.24 145 ALA B O 1
ATOM 3662 N N . ALA B 1 166 ? 32.133 -9.271 145.317 1.00 16.03 146 ALA B N 1
ATOM 3663 C CA . ALA B 1 166 ? 30.760 -9.361 145.891 1.00 14.04 146 ALA B CA 1
ATOM 3664 C C . ALA B 1 166 ? 30.131 -7.967 146.075 1.00 14.35 146 ALA B C 1
ATOM 3665 O O . ALA B 1 166 ? 28.937 -7.752 145.774 1.00 14.43 146 ALA B O 1
ATOM 3667 N N . GLU B 1 167 ? 30.906 -7.035 146.638 1.00 14.54 147 GLU B N 1
ATOM 3668 C CA . GLU B 1 167 ? 30.425 -5.671 146.815 1.00 16.61 147 GLU B CA 1
ATOM 3669 C C . GLU B 1 167 ? 29.980 -5.111 145.435 1.00 17.16 147 GLU B C 1
ATOM 3670 O O . GLU B 1 167 ? 28.986 -4.382 145.361 1.00 17.26 147 GLU B O 1
ATOM 3676 N N . LEU B 1 168 ? 30.758 -5.381 144.379 1.00 15.49 148 LEU B N 1
ATOM 3677 C CA . LEU B 1 168 ? 30.384 -4.820 143.068 1.00 14.98 148 LEU B CA 1
ATOM 3678 C C . LEU B 1 168 ? 29.086 -5.360 142.589 1.00 13.45 148 LEU B C 1
ATOM 3679 O O . LEU B 1 168 ? 28.214 -4.603 142.082 1.00 15.71 148 LEU B O 1
ATOM 3684 N N . ILE B 1 169 ? 28.917 -6.670 142.765 1.00 13.14 149 ILE B N 1
ATOM 3685 C CA . ILE B 1 169 ? 27.668 -7.341 142.270 1.00 13.50 149 ILE B CA 1
ATOM 3686 C C . ILE B 1 169 ? 26.467 -6.832 143.075 1.00 13.28 149 ILE B C 1
ATOM 3687 O O . ILE B 1 169 ? 25.405 -6.467 142.556 1.00 12.12 149 ILE B O 1
ATOM 3692 N N . TYR B 1 170 ? 26.651 -6.771 144.365 1.00 14.48 150 TYR B N 1
ATOM 3693 C CA . TYR B 1 170 ? 25.587 -6.223 145.231 1.00 14.76 150 TYR B CA 1
ATOM 3694 C C . TYR B 1 170 ? 25.229 -4.788 144.847 1.00 14.47 150 TYR B C 1
ATOM 3695 O O . TYR B 1 170 ? 24.035 -4.443 144.768 1.00 15.67 150 TYR B O 1
ATOM 3704 N N . ALA B 1 171 ? 26.243 -3.939 144.592 1.00 15.12 151 ALA B N 1
ATOM 3705 C CA . ALA B 1 171 ? 25.975 -2.549 144.169 1.00 15.03 151 ALA B CA 1
ATOM 3706 C C . ALA B 1 171 ? 25.118 -2.539 142.891 1.00 15.66 151 ALA B C 1
ATOM 3707 O O . ALA B 1 171 ? 24.154 -1.737 142.735 1.00 14.55 151 ALA B O 1
ATOM 3709 N N . GLY B 1 172 ? 25.494 -3.381 141.937 1.00 16.06 152 GLY B N 1
ATOM 3710 C CA . GLY B 1 172 ? 24.734 -3.402 140.673 1.00 16.10 152 GLY B CA 1
ATOM 3711 C C . GLY B 1 172 ? 23.280 -3.807 140.892 1.00 18.05 152 GLY B C 1
ATOM 3712 O O . GLY B 1 172 ? 22.340 -3.179 140.339 1.00 19.32 152 GLY B O 1
ATOM 3713 N N . ILE B 1 173 ? 23.078 -4.812 141.741 1.00 15.14 153 ILE B N 1
ATOM 3714 C CA . ILE B 1 173 ? 21.742 -5.364 142.047 1.00 17.09 153 ILE B CA 1
ATOM 3715 C C . ILE B 1 173 ? 20.899 -4.275 142.771 1.00 16.59 153 ILE B C 1
ATOM 3716 O O . ILE B 1 173 ? 19.793 -3.979 142.374 1.00 15.98 153 ILE B O 1
ATOM 3721 N N . VAL B 1 174 ? 21.498 -3.666 143.783 1.00 16.26 154 VAL B N 1
ATOM 3722 C CA . VAL B 1 174 ? 20.809 -2.618 144.545 1.00 18.08 154 VAL B CA 1
ATOM 3723 C C . VAL B 1 174 ? 20.511 -1.408 143.655 1.00 19.09 154 VAL B C 1
ATOM 3724 O O . VAL B 1 174 ? 19.383 -0.871 143.670 1.00 19.21 154 VAL B O 1
ATOM 3728 N N . GLY B 1 175 ? 21.489 -1.013 142.837 1.00 19.09 155 GLY B N 1
ATOM 3729 C CA . GLY B 1 175 ? 21.244 0.105 141.893 1.00 19.00 155 GLY B CA 1
ATOM 3730 C C . GLY B 1 175 ? 20.105 -0.195 140.957 1.00 19.06 155 GLY B C 1
ATOM 3731 O O . GLY B 1 175 ? 19.156 0.591 140.824 1.00 20.61 155 GLY B O 1
ATOM 3732 N N . ASP B 1 176 ? 20.196 -1.343 140.296 1.00 17.56 156 ASP B N 1
ATOM 3733 C CA . ASP B 1 176 ? 19.241 -1.726 139.263 1.00 18.09 156 ASP B CA 1
ATOM 3734 C C . ASP B 1 176 ? 17.805 -1.881 139.760 1.00 17.78 156 ASP B C 1
ATOM 3735 O O . ASP B 1 176 ? 16.861 -1.582 139.029 1.00 18.10 156 ASP B O 1
ATOM 3740 N N . THR B 1 177 ? 17.633 -2.356 140.990 1.00 16.03 157 THR B N 1
ATOM 3741 C CA . THR B 1 177 ? 16.280 -2.642 141.486 1.00 15.83 157 THR B CA 1
ATOM 3742 C C . THR B 1 177 ? 15.716 -1.543 142.392 1.00 15.90 157 THR B C 1
ATOM 3743 O O . THR B 1 177 ? 14.711 -1.750 143.008 1.00 16.74 157 THR B O 1
ATOM 3747 N N . GLY B 1 178 ? 16.412 -0.407 142.485 1.00 17.51 158 GLY B N 1
ATOM 3748 C CA . GLY B 1 178 ? 16.053 0.655 143.437 1.00 18.67 158 GLY B CA 1
ATOM 3749 C C . GLY B 1 178 ? 16.059 0.103 144.838 1.00 17.80 158 GLY B C 1
ATOM 3750 O O . GLY B 1 178 ? 15.197 0.468 145.674 1.00 18.70 158 GLY B O 1
ATOM 3751 N N . ARG B 1 179 ? 17.056 -0.729 145.138 1.00 16.41 159 ARG B N 1
ATOM 3752 C CA . ARG B 1 179 ? 17.148 -1.378 146.441 1.00 17.31 159 ARG B CA 1
ATOM 3753 C C . ARG B 1 179 ? 15.910 -2.249 146.742 1.00 16.99 159 ARG B C 1
ATOM 3754 O O . ARG B 1 179 ? 15.154 -2.058 147.748 1.00 17.80 159 ARG B O 1
ATOM 3762 N N . PHE B 1 180 ? 15.709 -3.201 145.853 1.00 16.33 160 PHE B N 1
ATOM 3763 C CA . PHE B 1 180 ? 14.609 -4.149 145.952 1.00 17.73 160 PHE B CA 1
ATOM 3764 C C . PHE B 1 180 ? 13.214 -3.534 145.946 1.00 18.46 160 PHE B C 1
ATOM 3765 O O . PHE B 1 180 ? 12.269 -4.153 146.458 1.00 19.06 160 PHE B O 1
ATOM 3773 N N . LEU B 1 181 ? 13.064 -2.351 145.340 1.00 18.40 161 LEU B N 1
ATOM 3774 C CA . LEU B 1 181 ? 11.751 -1.720 145.220 1.00 18.61 161 LEU B CA 1
ATOM 3775 C C . LEU B 1 181 ? 11.052 -2.113 143.917 1.00 20.02 161 LEU B C 1
ATOM 3776 O O . LEU B 1 181 ? 9.870 -2.393 143.942 1.00 20.22 161 LEU B O 1
ATOM 3781 N N . PHE B 1 182 ? 11.807 -2.168 142.814 1.00 19.11 162 PHE B N 1
ATOM 3782 C CA . PHE B 1 182 ? 11.264 -2.262 141.478 1.00 21.44 162 PHE B CA 1
ATOM 3783 C C . PHE B 1 182 ? 10.828 -3.661 141.115 1.00 21.79 162 PHE B C 1
ATOM 3784 O O . PHE B 1 182 ? 11.317 -4.636 141.670 1.00 22.44 162 PHE B O 1
ATOM 3792 N N . PRO B 1 183 ? 9.924 -3.766 140.137 1.00 23.00 163 PRO B N 1
ATOM 3793 C CA . PRO B 1 183 ? 9.324 -5.079 139.920 1.00 24.14 163 PRO B CA 1
ATOM 3794 C C . PRO B 1 183 ? 10.321 -6.042 139.146 1.00 23.99 163 PRO B C 1
ATOM 3795 O O . PRO B 1 183 ? 9.997 -7.186 138.935 1.00 23.01 163 PRO B O 1
ATOM 3799 N N . ASN B 1 184 ? 11.532 -5.587 138.793 1.00 23.07 164 ASN B N 1
ATOM 3800 C CA . ASN B 1 184 ? 12.520 -6.524 138.287 1.00 22.61 164 ASN B CA 1
ATOM 3801 C C . ASN B 1 184 ? 13.084 -7.324 139.416 1.00 21.66 164 ASN B C 1
ATOM 3802 O O . ASN B 1 184 ? 13.792 -8.286 139.159 1.00 20.98 164 ASN B O 1
ATOM 3807 N N . THR B 1 185 ? 12.768 -6.944 140.668 1.00 20.56 165 THR B N 1
ATOM 3808 C CA . THR B 1 185 ? 13.155 -7.726 141.855 1.00 20.38 165 THR B CA 1
ATOM 3809 C C . THR B 1 185 ? 12.433 -9.054 141.928 1.00 20.67 165 THR B C 1
ATOM 3810 O O . THR B 1 185 ? 11.222 -9.071 141.816 1.00 22.73 165 THR B O 1
ATOM 3814 N N . THR B 1 186 ? 13.153 -10.159 142.119 1.00 20.25 166 THR B N 1
ATOM 3815 C CA . THR B 1 186 ? 12.533 -11.476 142.247 1.00 19.46 166 THR B CA 1
ATOM 3816 C C . THR B 1 186 ? 13.040 -12.191 143.481 1.00 19.83 166 THR B C 1
ATOM 3817 O O . THR B 1 186 ? 13.925 -11.707 144.206 1.00 16.16 166 THR B O 1
ATOM 3821 N N . GLU B 1 187 ? 12.443 -13.355 143.778 1.00 20.45 167 GLU B N 1
ATOM 3822 C CA . GLU B 1 187 ? 12.909 -14.155 144.887 1.00 22.49 167 GLU B CA 1
ATOM 3823 C C . GLU B 1 187 ? 14.390 -14.556 144.760 1.00 21.18 167 GLU B C 1
ATOM 3824 O O . GLU B 1 187 ? 15.095 -14.678 145.752 1.00 20.27 167 GLU B O 1
ATOM 3830 N N . LYS B 1 188 ? 14.875 -14.756 143.529 1.00 20.07 168 LYS B N 1
ATOM 3831 C CA . LYS B 1 188 ? 16.283 -15.039 143.336 1.00 21.16 168 LYS B CA 1
ATOM 3832 C C . LYS B 1 188 ? 17.115 -13.794 143.722 1.00 19.60 168 LYS B C 1
ATOM 3833 O O . LYS B 1 188 ? 18.220 -13.891 144.285 1.00 19.14 168 LYS B O 1
ATOM 3839 N N . THR B 1 189 ? 16.584 -12.619 143.356 1.00 18.57 169 THR B N 1
ATOM 3840 C CA . THR B 1 189 ? 17.348 -11.412 143.518 1.00 18.19 169 THR B CA 1
ATOM 3841 C C . THR B 1 189 ? 17.659 -11.219 145.021 1.00 17.89 169 THR B C 1
ATOM 3842 O O . THR B 1 189 ? 18.816 -10.932 145.404 1.00 19.13 169 THR B O 1
ATOM 3846 N N . LEU B 1 190 ? 16.623 -11.412 145.857 1.00 16.39 170 LEU B N 1
ATOM 3847 C CA . LEU B 1 190 ? 16.755 -11.245 147.308 1.00 16.38 170 LEU B CA 1
ATOM 3848 C C . LEU B 1 190 ? 17.631 -12.357 147.886 1.00 16.06 170 LEU B C 1
ATOM 3849 O O . LEU B 1 190 ? 18.485 -12.125 148.787 1.00 17.27 170 LEU B O 1
ATOM 3854 N N . LYS B 1 191 ? 17.422 -13.570 147.385 1.00 16.48 171 LYS B N 1
ATOM 3855 C CA . LYS B 1 191 ? 18.183 -14.728 147.835 1.00 16.44 171 LYS B CA 1
ATOM 3856 C C . LYS B 1 191 ? 19.669 -14.524 147.574 1.00 16.06 171 LYS B C 1
ATOM 3857 O O . LYS B 1 191 ? 20.507 -14.828 148.423 1.00 16.11 171 LYS B O 1
ATOM 3863 N N . TYR B 1 192 ? 19.989 -14.004 146.394 1.00 14.85 172 TYR B N 1
ATOM 3864 C CA . TYR B 1 192 ? 21.416 -13.725 146.023 1.00 15.98 172 TYR B CA 1
ATOM 3865 C C . TYR B 1 192 ? 22.000 -12.604 146.855 1.00 15.22 172 TYR B C 1
ATOM 3866 O O . TYR B 1 192 ? 23.172 -12.672 147.286 1.00 16.24 172 TYR B O 1
ATOM 3875 N N . ALA B 1 193 ? 21.187 -11.555 147.067 1.00 15.85 173 ALA B N 1
ATOM 3876 C CA . ALA B 1 193 ? 21.631 -10.414 147.865 1.00 16.48 173 ALA B CA 1
ATOM 3877 C C . ALA B 1 193 ? 22.039 -10.913 149.275 1.00 17.54 173 ALA B C 1
ATOM 3878 O O . ALA B 1 193 ? 23.083 -10.493 149.871 1.00 16.60 173 ALA B O 1
ATOM 3880 N N . GLY B 1 194 ? 21.223 -11.821 149.825 1.00 17.35 174 GLY B N 1
ATOM 3881 C CA . GLY B 1 194 ? 21.574 -12.324 151.162 1.00 19.95 174 GLY B CA 1
ATOM 3882 C C . GLY B 1 194 ? 22.830 -13.153 151.181 1.00 19.45 174 GLY B C 1
ATOM 3883 O O . GLY B 1 194 ? 23.623 -13.071 152.169 1.00 20.04 174 GLY B O 1
ATOM 3884 N N . GLU B 1 195 ? 23.064 -13.915 150.089 1.00 18.68 175 GLU B N 1
ATOM 3885 C CA . GLU B 1 195 ? 24.394 -14.527 149.884 1.00 19.53 175 GLU B CA 1
ATOM 3886 C C . GLU B 1 195 ? 25.579 -13.532 149.768 1.00 19.73 175 GLU B C 1
ATOM 3887 O O . GLU B 1 195 ? 26.620 -13.731 150.423 1.00 18.44 175 GLU B O 1
ATOM 3893 N N . LEU B 1 196 ? 25.406 -12.458 148.975 1.00 16.94 176 LEU B N 1
ATOM 3894 C CA . LEU B 1 196 ? 26.464 -11.450 148.785 1.00 18.45 176 LEU B CA 1
ATOM 3895 C C . LEU B 1 196 ? 26.851 -10.663 150.047 1.00 18.44 176 LEU B C 1
ATOM 3896 O O . LEU B 1 196 ? 28.043 -10.402 150.286 1.00 19.21 176 LEU B O 1
ATOM 3901 N N . ILE B 1 197 ? 25.848 -10.320 150.830 1.00 18.44 177 ILE B N 1
ATOM 3902 C CA . ILE B 1 197 ? 26.017 -9.479 152.056 1.00 21.19 177 ILE B CA 1
ATOM 3903 C C . ILE B 1 197 ? 26.842 -10.171 153.163 1.00 21.97 177 ILE B C 1
ATOM 3904 O O . ILE B 1 197 ? 27.417 -9.516 154.045 1.00 21.25 177 ILE B O 1
ATOM 3909 N N . GLN B 1 198 ? 26.955 -11.494 153.057 1.00 22.25 178 GLN B N 1
ATOM 3910 C CA . GLN B 1 198 ? 27.851 -12.297 153.906 1.00 22.92 178 GLN B CA 1
ATOM 3911 C C . GLN B 1 198 ? 29.296 -11.930 153.690 1.00 24.17 178 GLN B C 1
ATOM 3912 O O . GLN B 1 198 ? 30.129 -12.190 154.585 1.00 22.64 178 GLN B O 1
ATOM 3918 N N . TYR B 1 199 ? 29.627 -11.296 152.545 1.00 22.11 179 TYR B N 1
ATOM 3919 C CA . TYR B 1 199 ? 31.022 -10.859 152.376 1.00 23.31 179 TYR B CA 1
ATOM 3920 C C . TYR B 1 199 ? 31.324 -9.633 153.220 1.00 24.40 179 TYR B C 1
ATOM 3921 O O . TYR B 1 199 ? 30.429 -8.826 153.471 1.00 24.27 179 TYR B O 1
ATOM 3930 N N . PRO B 1 200 ? 32.586 -9.489 153.668 1.00 24.73 180 PRO B N 1
ATOM 3931 C CA . PRO B 1 200 ? 32.791 -8.433 154.648 1.00 26.06 180 PRO B CA 1
ATOM 3932 C C . PRO B 1 200 ? 33.031 -7.111 153.942 1.00 26.44 180 PRO B C 1
ATOM 3933 O O . PRO B 1 200 ? 34.093 -6.504 154.149 1.00 26.62 180 PRO B O 1
ATOM 3937 N N . PHE B 1 201 ? 32.103 -6.659 153.072 1.00 23.03 181 PHE B N 1
ATOM 3938 C CA . PHE B 1 201 ? 32.201 -5.236 152.655 1.00 22.68 181 PHE B CA 1
ATOM 3939 C C . PHE B 1 201 ? 31.162 -4.462 153.492 1.00 21.10 181 PHE B C 1
ATOM 3940 O O . PHE B 1 201 ? 30.269 -5.056 154.055 1.00 20.79 181 PHE B O 1
ATOM 3948 N N . SER B 1 202 ? 31.322 -3.163 153.625 1.00 21.41 182 SER B N 1
ATOM 3949 C CA . SER B 1 202 ? 30.348 -2.343 154.353 1.00 22.56 182 SER B CA 1
ATOM 3950 C C . SER B 1 202 ? 29.168 -1.981 153.453 1.00 21.87 182 SER B C 1
ATOM 3951 O O . SER B 1 202 ? 29.284 -1.062 152.641 1.00 21.08 182 SER B O 1
ATOM 3954 N N . SER B 1 203 ? 28.018 -2.583 153.663 1.00 22.70 183 SER B N 1
ATOM 3955 C CA . SER B 1 203 ? 26.876 -2.153 152.867 1.00 25.16 183 SER B CA 1
ATOM 3956 C C . SER B 1 203 ? 26.494 -0.695 153.188 1.00 25.45 183 SER B C 1
ATOM 3957 O O . SER B 1 203 ? 26.041 0.042 152.294 1.00 25.68 183 SER B O 1
ATOM 3960 N N . SER B 1 204 ? 26.685 -0.272 154.439 1.00 25.95 184 SER B N 1
ATOM 3961 C CA . SER B 1 204 ? 26.399 1.112 154.859 1.00 25.54 184 SER B CA 1
ATOM 3962 C C . SER B 1 204 ? 27.190 2.157 154.085 1.00 24.73 184 SER B C 1
ATOM 3963 O O . SER B 1 204 ? 26.599 3.106 153.542 1.00 23.26 184 SER B O 1
ATOM 3966 N N . GLU B 1 205 ? 28.498 1.983 154.004 1.00 23.22 185 GLU B N 1
ATOM 3967 C CA . GLU B 1 205 ? 29.333 2.856 153.240 1.00 23.20 185 GLU B CA 1
ATOM 3968 C C . GLU B 1 205 ? 28.978 2.807 151.758 1.00 21.34 185 GLU B C 1
ATOM 3969 O O . GLU B 1 205 ? 29.029 3.796 151.102 1.00 21.05 185 GLU B O 1
ATOM 3975 N N . LEU B 1 206 ? 28.650 1.618 151.262 1.00 19.70 186 LEU B N 1
ATOM 3976 C CA . LEU B 1 206 ? 28.248 1.451 149.860 1.00 17.47 186 LEU B CA 1
ATOM 3977 C C . LEU B 1 206 ? 27.011 2.353 149.613 1.00 18.17 186 LEU B C 1
ATOM 3978 O O . LEU B 1 206 ? 26.997 3.222 148.722 1.00 17.90 186 LEU B O 1
ATOM 3983 N N . PHE B 1 207 ? 25.986 2.189 150.452 1.00 18.71 187 PHE B N 1
ATOM 3984 C CA . PHE B 1 207 ? 24.799 2.993 150.316 1.00 19.14 187 PHE B CA 1
ATOM 3985 C C . PHE B 1 207 ? 25.142 4.492 150.422 1.00 20.43 187 PHE B C 1
ATOM 3986 O O . PHE B 1 207 ? 24.614 5.297 149.612 1.00 20.55 187 PHE B O 1
ATOM 3994 N N . ASN B 1 208 ? 25.968 4.894 151.402 1.00 20.27 188 ASN B N 1
ATOM 3995 C CA . ASN B 1 208 ? 26.273 6.342 151.572 1.00 20.24 188 ASN B CA 1
ATOM 3996 C C . ASN B 1 208 ? 26.807 6.907 150.278 1.00 19.80 188 ASN B C 1
ATOM 3997 O O . ASN B 1 208 ? 26.470 8.014 149.882 1.00 18.15 188 ASN B O 1
ATOM 4002 N N . GLN B 1 209 ? 27.656 6.127 149.606 1.00 18.10 189 GLN B N 1
ATOM 4003 C CA . GLN B 1 209 ? 28.261 6.594 148.371 1.00 18.21 189 GLN B CA 1
ATOM 4004 C C . GLN B 1 209 ? 27.309 6.555 147.181 1.00 17.65 189 GLN B C 1
ATOM 4005 O O . GLN B 1 209 ? 27.320 7.477 146.373 1.00 16.99 189 GLN B O 1
ATOM 4011 N N . LEU B 1 210 ? 26.498 5.510 147.041 1.00 16.52 190 LEU B N 1
ATOM 4012 C CA . LEU B 1 210 ? 25.554 5.482 145.912 1.00 17.77 190 LEU B CA 1
ATOM 4013 C C . LEU B 1 210 ? 24.562 6.636 145.997 1.00 17.83 190 LEU B C 1
ATOM 4014 O O . LEU B 1 210 ? 24.146 7.201 144.976 1.00 17.14 190 LEU B O 1
ATOM 4019 N N . TYR B 1 211 ? 24.141 6.952 147.227 1.00 15.95 191 TYR B N 1
ATOM 4020 C CA . TYR B 1 211 ? 23.037 7.928 147.414 1.00 17.19 191 TYR B CA 1
ATOM 4021 C C . TYR B 1 211 ? 23.417 9.377 147.748 1.00 17.91 191 TYR B C 1
ATOM 4022 O O . TYR B 1 211 ? 22.555 10.295 147.808 1.00 19.50 191 TYR B O 1
ATOM 4031 N N . GLU B 1 212 ? 24.688 9.588 147.998 1.00 18.46 192 GLU B N 1
ATOM 4032 C CA . GLU B 1 212 ? 25.176 10.919 148.278 1.00 19.72 192 GLU B CA 1
ATOM 4033 C C . GLU B 1 212 ? 24.638 11.943 147.252 1.00 19.36 192 GLU B C 1
ATOM 4034 O O . GLU B 1 212 ? 24.758 11.732 146.042 1.00 19.05 192 GLU B O 1
ATOM 4040 N N . THR B 1 213 ? 24.115 13.066 147.754 1.00 17.61 193 THR B N 1
ATOM 4041 C CA . THR B 1 213 ? 23.417 14.028 146.972 1.00 19.71 193 THR B CA 1
ATOM 4042 C C . THR B 1 213 ? 23.909 15.445 147.356 1.00 19.98 193 THR B C 1
ATOM 4043 O O . THR B 1 213 ? 23.932 15.788 148.551 1.00 18.18 193 THR B O 1
ATOM 4047 N N . LYS B 1 214 ? 24.275 16.252 146.366 1.00 19.40 194 LYS B N 1
ATOM 4048 C CA . LYS B 1 214 ? 24.754 17.607 146.626 1.00 21.34 194 LYS B CA 1
ATOM 4049 C C . LYS B 1 214 ? 23.730 18.446 147.394 1.00 19.94 194 LYS B C 1
ATOM 4050 O O . LYS B 1 214 ? 22.536 18.409 147.096 1.00 18.72 194 LYS B O 1
ATOM 4056 N N . LEU B 1 215 ? 24.194 19.177 148.384 1.00 19.12 195 LEU B N 1
ATOM 4057 C CA . LEU B 1 215 ? 23.306 20.013 149.144 1.00 19.44 195 LEU B CA 1
ATOM 4058 C C . LEU B 1 215 ? 22.470 20.962 148.274 1.00 20.94 195 LEU B C 1
ATOM 4059 O O . LEU B 1 215 ? 21.315 21.152 148.571 1.00 21.18 195 LEU B O 1
ATOM 4064 N N . ASN B 1 216 ? 23.001 21.502 147.187 1.00 20.50 196 ASN B N 1
ATOM 4065 C CA . ASN B 1 216 ? 22.141 22.350 146.365 1.00 23.50 196 ASN B CA 1
ATOM 4066 C C . ASN B 1 216 ? 20.968 21.605 145.709 1.00 22.70 196 ASN B C 1
ATOM 4067 O O . ASN B 1 216 ? 19.874 22.163 145.626 1.00 22.24 196 ASN B O 1
ATOM 4072 N N . VAL B 1 217 ? 21.173 20.355 145.307 1.00 21.29 197 VAL B N 1
ATOM 4073 C CA . VAL B 1 217 ? 20.079 19.549 144.771 1.00 20.18 197 VAL B CA 1
ATOM 4074 C C . VAL B 1 217 ? 19.012 19.290 145.838 1.00 18.78 197 VAL B C 1
ATOM 4075 O O . VAL B 1 217 ? 17.814 19.346 145.563 1.00 18.29 197 VAL B O 1
ATOM 4079 N N . VAL B 1 218 ? 19.466 19.009 147.056 1.00 17.74 198 VAL B N 1
ATOM 4080 C CA . VAL B 1 218 ? 18.595 18.744 148.193 1.00 17.21 198 VAL B CA 1
ATOM 4081 C C . VAL B 1 218 ? 17.725 19.957 148.499 1.00 17.35 198 VAL B C 1
ATOM 4082 O O . VAL B 1 218 ? 16.541 19.820 148.809 1.00 16.45 198 VAL B O 1
ATOM 4086 N N . LYS B 1 219 ? 18.340 21.133 148.409 1.00 17.38 199 LYS B N 1
ATOM 4087 C CA . LYS B 1 219 ? 17.648 22.394 148.619 1.00 18.88 199 LYS B CA 1
ATOM 4088 C C . LYS B 1 219 ? 16.624 22.606 147.516 1.00 18.48 199 LYS B C 1
ATOM 4089 O O . LYS B 1 219 ? 15.488 22.996 147.785 1.00 20.02 199 LYS B O 1
ATOM 4095 N N . LEU B 1 220 ? 17.020 22.345 146.273 1.00 18.84 200 LEU B N 1
ATOM 4096 C CA . LEU B 1 220 ? 16.055 22.463 145.152 1.00 19.75 200 LEU B CA 1
ATOM 4097 C C . LEU B 1 220 ? 14.898 21.473 145.326 1.00 19.50 200 LEU B C 1
ATOM 4098 O O . LEU B 1 220 ? 13.721 21.823 145.143 1.00 19.26 200 LEU B O 1
ATOM 4103 N N . ASN B 1 221 ? 15.232 20.241 145.729 1.00 18.82 201 ASN B N 1
ATOM 4104 C CA . ASN B 1 221 ? 14.175 19.301 146.019 1.00 18.71 201 ASN B CA 1
ATOM 4105 C C . ASN B 1 221 ? 13.220 19.825 147.114 1.00 19.48 201 ASN B C 1
ATOM 4106 O O . ASN B 1 221 ? 11.978 19.595 147.078 1.00 19.40 201 ASN B O 1
ATOM 4111 N N . GLY B 1 222 ? 13.788 20.543 148.078 1.00 18.39 202 GLY B N 1
ATOM 4112 C CA . GLY B 1 222 ? 12.999 21.174 149.118 1.00 19.03 202 GLY B CA 1
ATOM 4113 C C . GLY B 1 222 ? 12.004 22.140 148.505 1.00 18.93 202 GLY B C 1
ATOM 4114 O O . GLY B 1 222 ? 10.800 22.042 148.739 1.00 19.48 202 GLY B O 1
ATOM 4115 N N . PHE B 1 223 ? 12.515 23.074 147.709 1.00 21.14 203 PHE B N 1
ATOM 4116 C CA . PHE B 1 223 ? 11.666 24.013 146.977 1.00 22.99 203 PHE B CA 1
ATOM 4117 C C . PHE B 1 223 ? 10.504 23.243 146.255 1.00 22.95 203 PHE B C 1
ATOM 4118 O O . PHE B 1 223 ? 9.346 23.638 146.321 1.00 22.02 203 PHE B O 1
ATOM 4126 N N . ILE B 1 224 ? 10.837 22.136 145.613 1.00 23.20 204 ILE B N 1
ATOM 4127 C CA . ILE B 1 224 ? 9.826 21.373 144.836 1.00 25.11 204 ILE B CA 1
ATOM 4128 C C . ILE B 1 224 ? 8.747 20.839 145.776 1.00 25.03 204 ILE B C 1
ATOM 4129 O O . ILE B 1 224 ? 7.532 21.016 145.545 1.00 26.92 204 ILE B O 1
ATOM 4134 N N . PHE B 1 225 ? 9.173 20.248 146.887 1.00 23.09 205 PHE B N 1
ATOM 4135 C CA . PHE B 1 225 ? 8.213 19.732 147.862 1.00 24.04 205 PHE B CA 1
ATOM 4136 C C . PHE B 1 225 ? 7.371 20.815 148.494 1.00 25.01 205 PHE B C 1
ATOM 4137 O O . PHE B 1 225 ? 6.205 20.598 148.779 1.00 26.95 205 PHE B O 1
ATOM 4145 N N . GLN B 1 226 ? 7.970 21.965 148.769 1.00 25.91 206 GLN B N 1
ATOM 4146 C CA . GLN B 1 226 ? 7.207 23.061 149.382 1.00 27.47 206 GLN B CA 1
ATOM 4147 C C . GLN B 1 226 ? 6.244 23.683 148.363 1.00 28.97 206 GLN B C 1
ATOM 4148 O O . GLN B 1 226 ? 5.186 24.150 148.718 1.00 29.57 206 GLN B O 1
ATOM 4154 N N . ASN B 1 227 ? 6.642 23.674 147.095 1.00 29.97 207 ASN B N 1
ATOM 4155 C CA . ASN B 1 227 ? 5.894 24.371 146.054 1.00 31.24 207 ASN B CA 1
ATOM 4156 C C . ASN B 1 227 ? 5.097 23.491 145.090 1.00 31.69 207 ASN B C 1
ATOM 4157 O O . ASN B 1 227 ? 4.844 23.893 143.955 1.00 32.94 207 ASN B O 1
ATOM 4162 N N . VAL B 1 228 ? 4.647 22.326 145.542 1.00 31.36 208 VAL B N 1
ATOM 4163 C CA . VAL B 1 228 ? 3.818 21.467 144.695 1.00 30.44 208 VAL B CA 1
ATOM 4164 C C . VAL B 1 228 ? 2.324 21.768 144.856 1.00 30.74 208 VAL B C 1
ATOM 4165 O O . VAL B 1 228 ? 1.813 21.802 145.976 1.00 30.56 208 VAL B O 1
ATOM 4169 N N . SER B 1 229 ? 1.636 21.971 143.737 1.00 29.97 209 SER B N 1
ATOM 4170 C CA . SER B 1 229 ? 0.201 22.227 143.755 1.00 30.82 209 SER B CA 1
ATOM 4171 C C . SER B 1 229 ? -0.579 20.963 143.402 1.00 29.41 209 SER B C 1
ATOM 4172 O O . SER B 1 229 ? -0.442 20.426 142.303 1.00 29.96 209 SER B O 1
ATOM 4175 N N . LEU B 1 230 ? -1.394 20.493 144.341 1.00 26.78 210 LEU B N 1
ATOM 4176 C CA . LEU B 1 230 ? -2.169 19.290 144.140 1.00 28.10 210 LEU B CA 1
ATOM 4177 C C . LEU B 1 230 ? -3.673 19.569 144.158 1.00 27.16 210 LEU B C 1
ATOM 4178 O O . LEU B 1 230 ? -4.170 20.076 145.097 1.00 27.67 210 LEU B O 1
ATOM 4183 N N . SER B 1 231 ? -4.387 19.235 143.112 1.00 28.12 211 SER B N 1
ATOM 4184 C CA . SER B 1 231 ? -5.829 19.521 143.067 1.00 29.12 211 SER B CA 1
ATOM 4185 C C . SER B 1 231 ? -6.657 18.392 143.676 1.00 30.33 211 SER B C 1
ATOM 4186 O O . SER B 1 231 ? -6.110 17.333 143.968 1.00 30.54 211 SER B O 1
ATOM 4189 N N . GLU B 1 232 ? -7.962 18.593 143.778 1.00 32.41 212 GLU B N 1
ATOM 4190 C CA . GLU B 1 232 ? -8.890 17.609 144.311 1.00 33.51 212 GLU B CA 1
ATOM 4191 C C . GLU B 1 232 ? -9.006 16.408 143.431 1.00 33.62 212 GLU B C 1
ATOM 4192 O O . GLU B 1 232 ? -9.475 15.385 143.853 1.00 33.90 212 GLU B O 1
ATOM 4198 N N . ASN B 1 233 ? -8.590 16.561 142.198 1.00 33.14 213 ASN B N 1
ATOM 4199 C CA . ASN B 1 233 ? -8.531 15.418 141.253 1.00 33.90 213 ASN B CA 1
ATOM 4200 C C . ASN B 1 233 ? -7.173 14.697 141.118 1.00 32.45 213 ASN B C 1
ATOM 4201 O O . ASN B 1 233 ? -7.023 13.741 140.337 1.00 33.18 213 ASN B O 1
ATOM 4206 N N . GLY B 1 234 ? -6.200 15.145 141.909 1.00 30.32 214 GLY B N 1
ATOM 4207 C CA . GLY B 1 234 ? -4.972 14.407 142.074 1.00 26.51 214 GLY B CA 1
ATOM 4208 C C . GLY B 1 234 ? -3.984 14.821 140.993 1.00 25.90 214 GLY B C 1
ATOM 4209 O O . GLY B 1 234 ? -3.021 14.105 140.778 1.00 25.07 214 GLY B O 1
ATOM 4210 N N . ALA B 1 235 ? -4.246 15.924 140.318 1.00 23.49 215 ALA B N 1
ATOM 4211 C CA . ALA B 1 235 ? -3.312 16.484 139.377 1.00 22.58 215 ALA B CA 1
ATOM 4212 C C . ALA B 1 235 ? -2.375 17.413 140.104 1.00 21.37 215 ALA B C 1
ATOM 4213 O O . ALA B 1 235 ? -2.785 18.193 140.908 1.00 20.98 215 ALA B O 1
ATOM 4215 N N . ALA B 1 236 ? -1.091 17.275 139.788 1.00 20.25 216 ALA B N 1
ATOM 4216 C CA . ALA B 1 236 ? -0.039 18.042 140.433 1.00 19.98 216 ALA B CA 1
ATOM 4217 C C . ALA B 1 236 ? 0.954 18.614 139.426 1.00 20.39 216 ALA B C 1
ATOM 4218 O O . ALA B 1 236 ? 1.239 18.016 138.388 1.00 18.69 216 ALA B O 1
ATOM 4220 N N . SER B 1 237 ? 1.471 19.786 139.766 1.00 21.22 217 SER B N 1
ATOM 4221 C CA . SER B 1 237 ? 2.445 20.505 138.995 1.00 19.62 217 SER B CA 1
ATOM 4222 C C . SER B 1 237 ? 3.511 21.247 139.825 1.00 19.56 217 SER B C 1
ATOM 4223 O O . SER B 1 237 ? 3.272 21.648 140.905 1.00 19.72 217 SER B O 1
ATOM 4226 N N . VAL B 1 238 ? 4.660 21.447 139.229 1.00 18.04 218 VAL B N 1
ATOM 4227 C CA . VAL B 1 238 ? 5.740 22.262 139.799 1.00 18.74 218 VAL B CA 1
ATOM 4228 C C . VAL B 1 238 ? 6.329 23.034 138.667 1.00 19.39 218 VAL B C 1
ATOM 4229 O O . VAL B 1 238 ? 6.583 22.478 137.624 1.00 19.19 218 VAL B O 1
ATOM 4233 N N . PHE B 1 239 ? 6.534 24.337 138.886 1.00 20.25 219 PHE B N 1
ATOM 4234 C CA . PHE B 1 239 ? 7.206 25.215 137.940 1.00 20.53 219 PHE B CA 1
ATOM 4235 C C . PHE B 1 239 ? 8.571 25.561 138.509 1.00 22.33 219 PHE B C 1
ATOM 4236 O O . PHE B 1 239 ? 8.692 26.000 139.701 1.00 20.04 219 PHE B O 1
ATOM 4244 N N . ILE B 1 240 ? 9.587 25.318 137.689 1.00 20.70 220 ILE B N 1
ATOM 4245 C CA . ILE B 1 240 ? 10.932 25.589 138.087 1.00 21.76 220 ILE B CA 1
ATOM 4246 C C . ILE B 1 240 ? 11.501 26.523 137.080 1.00 22.24 220 ILE B C 1
ATOM 4247 O O . ILE B 1 240 ? 12.008 26.121 136.015 1.00 20.24 220 ILE B O 1
ATOM 4252 N N . LYS B 1 241 ? 11.433 27.810 137.413 1.00 22.83 221 LYS B N 1
ATOM 4253 C CA . LYS B 1 241 ? 11.894 28.823 136.452 1.00 24.20 221 LYS B CA 1
ATOM 4254 C C . LYS B 1 241 ? 13.366 29.131 136.634 1.00 25.03 221 LYS B C 1
ATOM 4255 O O . LYS B 1 241 ? 14.031 28.676 137.590 1.00 24.45 221 LYS B O 1
ATOM 4261 N N . LYS B 1 242 ? 13.883 29.923 135.701 1.00 26.02 222 LYS B N 1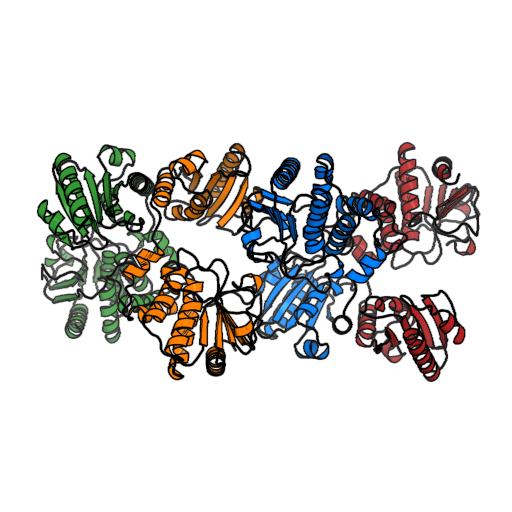
ATOM 4262 C CA . LYS B 1 242 ? 15.297 30.265 135.658 1.00 27.22 222 LYS B CA 1
ATOM 4263 C C . LYS B 1 242 ? 15.818 30.874 136.956 1.00 27.51 222 LYS B C 1
ATOM 4264 O O . LYS B 1 242 ? 16.960 30.623 137.341 1.00 27.06 222 LYS B O 1
ATOM 4270 N N . ASP B 1 243 ? 15.000 31.679 137.628 1.00 26.99 223 ASP B N 1
ATOM 4271 C CA . ASP B 1 243 ? 15.496 32.374 138.837 1.00 28.43 223 ASP B CA 1
ATOM 4272 C C . ASP B 1 243 ? 15.651 31.406 140.014 1.00 27.05 223 ASP B C 1
ATOM 4273 O O . ASP B 1 243 ? 16.554 31.569 140.870 1.00 27.12 223 ASP B O 1
ATOM 4278 N N . THR B 1 244 ? 14.819 30.370 140.010 1.00 25.43 224 THR B N 1
ATOM 4279 C CA . THR B 1 244 ? 14.933 29.300 140.981 1.00 24.55 224 THR B CA 1
ATOM 4280 C C . THR B 1 244 ? 16.177 28.481 140.746 1.00 24.55 224 THR B C 1
ATOM 4281 O O . THR B 1 244 ? 16.857 28.137 141.734 1.00 24.86 224 THR B O 1
ATOM 4285 N N . LEU B 1 245 ? 16.478 28.165 139.475 1.00 22.61 225 LEU B N 1
ATOM 4286 C CA . LEU B 1 245 ? 17.665 27.427 139.158 1.00 22.90 225 LEU B CA 1
ATOM 4287 C C . LEU B 1 245 ? 18.869 28.243 139.611 1.00 24.96 225 LEU B C 1
ATOM 4288 O O . LEU B 1 245 ? 19.828 27.718 140.212 1.00 23.65 225 LEU B O 1
ATOM 4293 N N . GLU B 1 246 ? 18.828 29.535 139.338 1.00 25.49 226 GLU B N 1
ATOM 4294 C CA . GLU B 1 246 ? 19.977 30.349 139.761 1.00 27.42 226 GLU B CA 1
ATOM 4295 C C . GLU B 1 246 ? 20.096 30.475 141.282 1.00 26.27 226 GLU B C 1
ATOM 4296 O O . GLU B 1 246 ? 21.176 30.375 141.815 1.00 27.79 226 GLU B O 1
ATOM 4302 N N . LYS B 1 247 ? 18.992 30.651 141.987 1.00 26.63 227 LYS B N 1
ATOM 4303 C CA . LYS B 1 247 ? 19.011 30.728 143.464 1.00 27.03 227 LYS B CA 1
ATOM 4304 C C . LYS B 1 247 ? 19.740 29.518 144.064 1.00 28.21 227 LYS B C 1
ATOM 4305 O O . LYS B 1 247 ? 20.649 29.690 144.886 1.00 26.39 227 LYS B O 1
ATOM 4311 N N . PHE B 1 248 ? 19.362 28.286 143.655 1.00 26.27 228 PHE B N 1
ATOM 4312 C CA . PHE B 1 248 ? 19.994 27.090 144.214 1.00 25.86 228 PHE B CA 1
ATOM 4313 C C . PHE B 1 248 ? 21.251 26.676 143.520 1.00 25.24 228 PHE B C 1
ATOM 4314 O O . PHE B 1 248 ? 21.900 25.743 143.990 1.00 26.09 228 PHE B O 1
ATOM 4322 N N . GLY B 1 249 ? 21.610 27.362 142.417 1.00 25.00 229 GLY B N 1
ATOM 4323 C CA . GLY B 1 249 ? 22.730 26.980 141.561 1.00 23.61 229 GLY B CA 1
ATOM 4324 C C . GLY B 1 249 ? 22.665 25.557 140.954 1.00 24.21 229 GLY B C 1
ATOM 4325 O O . GLY B 1 249 ? 23.695 24.870 140.772 1.00 22.27 229 GLY B O 1
ATOM 4326 N N . THR B 1 250 ? 21.452 25.129 140.590 1.00 24.76 230 THR B N 1
ATOM 4327 C CA . THR B 1 250 ? 21.256 23.798 139.991 1.00 22.91 230 THR B CA 1
ATOM 4328 C C . THR B 1 250 ? 21.043 23.952 138.505 1.00 23.68 230 THR B C 1
ATOM 4329 O O . THR B 1 250 ? 20.556 25.000 138.030 1.00 21.70 230 THR B O 1
ATOM 4333 N N . THR B 1 251 ? 21.433 22.929 137.752 1.00 22.41 231 THR B N 1
ATOM 4334 C CA . THR B 1 251 ? 21.138 22.945 136.327 1.00 23.42 231 THR B CA 1
ATOM 4335 C C . THR B 1 251 ? 19.706 22.553 136.101 1.00 22.84 231 THR B C 1
ATOM 4336 O O . THR B 1 251 ? 19.043 21.973 137.020 1.00 20.90 231 THR B O 1
ATOM 4340 N N . ALA B 1 252 ? 19.207 22.877 134.897 1.00 21.93 232 ALA B N 1
ATOM 4341 C CA . ALA B 1 252 ? 17.881 22.475 134.425 1.00 22.70 232 ALA B CA 1
ATOM 4342 C C . ALA B 1 252 ? 17.720 20.982 134.501 1.00 22.86 232 ALA B C 1
ATOM 4343 O O . ALA B 1 252 ? 16.728 20.474 134.940 1.00 21.93 232 ALA B O 1
ATOM 4345 N N . SER B 1 253 ? 18.730 20.291 134.017 1.00 23.17 233 SER B N 1
ATOM 4346 C CA . SER B 1 253 ? 18.767 18.842 134.053 1.00 25.35 233 SER B CA 1
ATOM 4347 C C . SER B 1 253 ? 18.661 18.276 135.491 1.00 24.28 233 SER B C 1
ATOM 4348 O O . SER B 1 253 ? 17.940 17.318 135.738 1.00 23.30 233 SER B O 1
ATOM 4351 N N . GLU B 1 254 ? 19.396 18.854 136.440 1.00 23.31 234 GLU B N 1
ATOM 4352 C CA . GLU B 1 254 ? 19.161 18.450 137.842 1.00 22.40 234 GLU B CA 1
ATOM 4353 C C . GLU B 1 254 ? 17.713 18.583 138.312 1.00 22.27 234 GLU B C 1
ATOM 4354 O O . GLU B 1 254 ? 17.205 17.684 139.060 1.00 21.45 234 GLU B O 1
ATOM 4360 N N . ALA B 1 255 ? 17.037 19.659 137.899 1.00 20.86 235 ALA B N 1
ATOM 4361 C CA . ALA B 1 255 ? 15.672 19.865 138.269 1.00 21.32 235 ALA B CA 1
ATOM 4362 C C . ALA B 1 255 ? 14.750 18.786 137.624 1.00 21.38 235 ALA B C 1
ATOM 4363 O O . ALA B 1 255 ? 13.924 18.195 138.307 1.00 19.64 235 ALA B O 1
ATOM 4365 N N . SER B 1 256 ? 14.914 18.541 136.327 1.00 19.83 236 SER B N 1
ATOM 4366 C CA . SER B 1 256 ? 14.129 17.532 135.605 1.00 21.06 236 SER B CA 1
ATOM 4367 C C . SER B 1 256 ? 14.238 16.114 136.179 1.00 20.39 236 SER B C 1
ATOM 4368 O O . SER B 1 256 ? 13.221 15.375 136.190 1.00 21.29 236 SER B O 1
ATOM 4371 N N . GLN B 1 257 ? 15.417 15.765 136.672 1.00 18.94 237 GLN B N 1
ATOM 4372 C CA . GLN B 1 257 ? 15.731 14.512 137.323 1.00 19.10 237 GLN B CA 1
ATOM 4373 C C . GLN B 1 257 ? 14.917 14.287 138.617 1.00 20.13 237 GLN B C 1
ATOM 4374 O O . GLN B 1 257 ? 14.864 13.204 139.076 1.00 20.33 237 GLN B O 1
ATOM 4380 N N . LEU B 1 258 ? 14.336 15.332 139.190 1.00 18.87 238 LEU B N 1
ATOM 4381 C CA . LEU B 1 258 ? 13.594 15.218 140.457 1.00 18.88 238 LEU B CA 1
ATOM 4382 C C . LEU B 1 258 ? 12.097 14.973 140.248 1.00 18.63 238 LEU B C 1
ATOM 4383 O O . LEU B 1 258 ? 11.343 14.860 141.231 1.00 18.60 238 LEU B O 1
ATOM 4388 N N . VAL B 1 259 ? 11.675 14.816 138.982 1.00 17.90 239 VAL B N 1
ATOM 4389 C CA . VAL B 1 259 ? 10.259 14.675 138.638 1.00 17.10 239 VAL B CA 1
ATOM 4390 C C . VAL B 1 259 ? 9.640 13.466 139.339 1.00 17.74 239 VAL B C 1
ATOM 4391 O O . VAL B 1 259 ? 8.518 13.541 139.809 1.00 16.60 239 VAL B O 1
ATOM 4395 N N . GLY B 1 260 ? 10.421 12.403 139.526 1.00 18.17 240 GLY B N 1
ATOM 4396 C CA . GLY B 1 260 ? 9.891 11.185 140.171 1.00 18.52 240 GLY B CA 1
ATOM 4397 C C . GLY B 1 260 ? 9.678 11.320 141.701 1.00 20.23 240 GLY B C 1
ATOM 4398 O O . GLY B 1 260 ? 9.054 10.422 142.335 1.00 19.31 240 GLY B O 1
ATOM 4399 N N . THR B 1 261 ? 10.217 12.390 142.298 1.00 19.15 241 THR B N 1
ATOM 4400 C CA . THR B 1 261 ? 10.162 12.514 143.783 1.00 19.57 241 THR B CA 1
ATOM 4401 C C . THR B 1 261 ? 8.816 12.830 144.377 1.00 17.89 241 THR B C 1
ATOM 4402 O O . THR B 1 261 ? 8.653 12.758 145.594 1.00 17.68 241 THR B O 1
ATOM 4406 N N . LEU B 1 262 ? 7.830 13.106 143.549 1.00 17.17 242 LEU B N 1
ATOM 4407 C CA . LEU B 1 262 ? 6.501 13.349 144.020 1.00 16.56 242 LEU B CA 1
ATOM 4408 C C . LEU B 1 262 ? 5.592 12.109 144.135 1.00 17.11 242 LEU B C 1
ATOM 4409 O O . LEU B 1 262 ? 4.487 12.249 144.542 1.00 16.37 242 LEU B O 1
ATOM 4414 N N . GLY B 1 263 ? 6.085 10.941 143.735 1.00 17.60 243 GLY B N 1
ATOM 4415 C CA . GLY B 1 263 ? 5.263 9.747 143.621 1.00 17.25 243 GLY B CA 1
ATOM 4416 C C . GLY B 1 263 ? 4.518 9.286 144.861 1.00 16.85 243 GLY B C 1
ATOM 4417 O O . GLY B 1 263 ? 3.465 8.657 144.760 1.00 17.81 243 GLY B O 1
ATOM 4418 N N . ASN B 1 264 ? 5.092 9.555 146.029 1.00 17.58 244 ASN B N 1
ATOM 4419 C CA . ASN B 1 264 ? 4.509 9.112 147.294 1.00 18.98 244 ASN B CA 1
ATOM 4420 C C . ASN B 1 264 ? 3.454 10.030 147.900 1.00 18.68 244 ASN B C 1
ATOM 4421 O O . ASN B 1 264 ? 2.781 9.651 148.858 1.00 18.47 244 ASN B O 1
ATOM 4426 N N . ILE B 1 265 ? 3.305 11.231 147.356 1.00 19.46 245 ILE B N 1
ATOM 4427 C CA . ILE B 1 265 ? 2.312 12.159 147.902 1.00 18.84 245 ILE B CA 1
ATOM 4428 C C . ILE B 1 265 ? 0.911 11.524 147.961 1.00 20.21 245 ILE B C 1
ATOM 4429 O O . ILE B 1 265 ? 0.431 10.980 146.966 1.00 20.12 245 ILE B O 1
ATOM 4434 N N . SER B 1 266 ? 0.263 11.596 149.125 1.00 18.66 246 SER B N 1
ATOM 4435 C CA . SER B 1 266 ? -1.083 11.046 149.314 1.00 20.90 246 SER B CA 1
ATOM 4436 C C . SER B 1 266 ? -2.093 11.638 148.346 1.00 20.62 246 SER B C 1
ATOM 4437 O O . SER B 1 266 ? -2.203 12.848 148.238 1.00 20.97 246 SER B O 1
ATOM 4440 N N . GLY B 1 267 ? -2.770 10.779 147.602 1.00 21.20 247 GLY B N 1
ATOM 4441 C CA . GLY B 1 267 ? -3.811 11.204 146.640 1.00 23.25 247 GLY B CA 1
ATOM 4442 C C . GLY B 1 267 ? -3.296 11.676 145.283 1.00 25.15 247 GLY B C 1
ATOM 4443 O O . GLY B 1 267 ? -4.072 12.188 144.457 1.00 26.46 247 GLY B O 1
ATOM 4444 N N . ILE B 1 268 ? -2.000 11.514 144.998 1.00 23.97 248 ILE B N 1
ATOM 4445 C CA . ILE B 1 268 ? -1.475 12.038 143.732 1.00 22.98 248 ILE B CA 1
ATOM 4446 C C . ILE B 1 268 ? -1.819 11.016 142.615 1.00 23.41 248 ILE B C 1
ATOM 4447 O O . ILE B 1 268 ? -1.807 9.791 142.842 1.00 21.53 248 ILE B O 1
ATOM 4452 N N . ARG B 1 269 ? -2.130 11.522 141.418 1.00 22.47 249 ARG B N 1
ATOM 4453 C CA . ARG B 1 269 ? -2.551 10.654 140.309 1.00 23.23 249 ARG B CA 1
ATOM 4454 C C . ARG B 1 269 ? -1.628 10.865 139.115 1.00 22.12 249 ARG B C 1
ATOM 4455 O O . ARG B 1 269 ? -1.051 9.911 138.574 1.00 20.13 249 ARG B O 1
ATOM 4463 N N . ALA B 1 270 ? -1.429 12.141 138.755 1.00 21.59 250 ALA B N 1
ATOM 4464 C CA . ALA B 1 270 ? -0.490 12.442 137.705 1.00 20.05 250 ALA B CA 1
ATOM 4465 C C . ALA B 1 270 ? 0.029 13.843 137.881 1.00 19.08 250 ALA B C 1
ATOM 4466 O O . ALA B 1 270 ? -0.632 14.714 138.514 1.00 19.47 250 ALA B O 1
ATOM 4468 N N . TRP B 1 271 ? 1.241 14.053 137.365 1.00 18.59 251 TRP B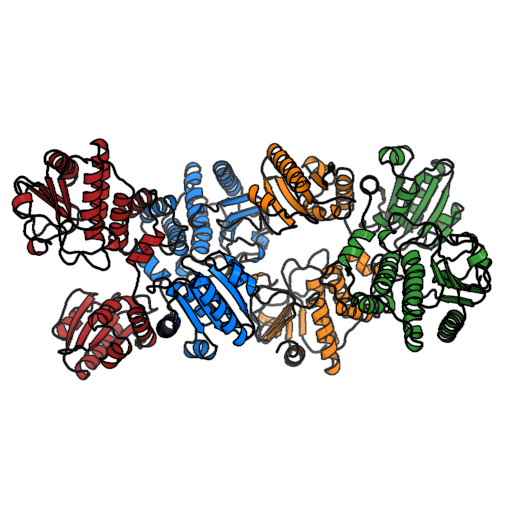 N 1
ATOM 4469 C CA . TRP B 1 271 ? 1.874 15.311 137.594 1.00 18.43 251 TRP B CA 1
ATOM 4470 C C . TRP B 1 271 ? 2.778 15.758 136.463 1.00 18.30 251 TRP B C 1
ATOM 4471 O O . TRP B 1 271 ? 3.120 14.975 135.568 1.00 18.71 251 TRP B O 1
ATOM 4482 N N . VAL B 1 272 ? 3.120 17.042 136.497 1.00 17.37 252 VAL B N 1
ATOM 4483 C CA . VAL B 1 272 ? 3.973 17.662 135.483 1.00 18.61 252 VAL B CA 1
ATOM 4484 C C . VAL B 1 272 ? 5.001 18.617 136.089 1.00 19.33 252 VAL B C 1
ATOM 4485 O O . VAL B 1 272 ? 4.658 19.333 137.028 1.00 18.23 252 VAL B O 1
ATOM 4489 N N . PHE B 1 273 ? 6.247 18.586 135.594 1.00 18.45 253 PHE B N 1
ATOM 4490 C CA . PHE B 1 273 ? 7.244 19.591 135.872 1.00 19.32 253 PHE B CA 1
ATOM 4491 C C . PHE B 1 273 ? 7.411 20.434 134.633 1.00 20.40 253 PHE B C 1
ATOM 4492 O O . PHE B 1 273 ? 7.531 19.885 133.512 1.00 21.55 253 PHE B O 1
ATOM 4500 N N . PHE B 1 274 ? 7.465 21.747 134.845 1.00 19.34 254 PHE B N 1
ATOM 4501 C CA . PHE B 1 274 ? 7.941 22.665 133.819 1.00 19.85 254 PHE B CA 1
ATOM 4502 C C . PHE B 1 274 ? 9.243 23.262 134.262 1.00 19.78 254 PHE B C 1
ATOM 4503 O O . PHE B 1 274 ? 9.281 23.887 135.351 1.00 20.46 254 PHE B O 1
ATOM 4511 N N . VAL B 1 275 ? 10.311 23.083 133.465 1.00 20.08 255 VAL B N 1
ATOM 4512 C CA . VAL B 1 275 ? 11.655 23.567 133.862 1.00 20.42 255 VAL B CA 1
ATOM 4513 C C . VAL B 1 275 ? 12.096 24.472 132.715 1.00 21.00 255 VAL B C 1
ATOM 4514 O O . VAL B 1 275 ? 12.158 24.042 131.535 1.00 21.53 255 VAL B O 1
ATOM 4518 N N . GLU B 1 276 ? 12.356 25.734 133.041 1.00 21.05 256 GLU B N 1
ATOM 4519 C CA . GLU B 1 276 ? 12.695 26.732 132.035 1.00 20.77 256 GLU B CA 1
ATOM 4520 C C . GLU B 1 276 ? 14.156 26.630 131.627 1.00 21.45 256 GLU B C 1
ATOM 4521 O O . GLU B 1 276 ? 15.053 26.748 132.462 1.00 22.56 256 GLU B O 1
ATOM 4527 N N . GLU B 1 277 ? 14.392 26.409 130.339 1.00 20.44 257 GLU B N 1
ATOM 4528 C CA . GLU B 1 277 ? 15.764 26.301 129.832 1.00 21.94 257 GLU B CA 1
ATOM 4529 C C . GLU B 1 277 ? 16.092 27.483 128.913 1.00 23.29 257 GLU B C 1
ATOM 4530 O O . GLU B 1 277 ? 15.253 28.363 128.721 1.00 25.34 257 GLU B O 1
ATOM 4536 N N . ASP B 1 278 ? 17.299 27.513 128.345 1.00 24.99 258 ASP B N 1
ATOM 4537 C CA . ASP B 1 278 ? 17.664 28.630 127.454 1.00 27.06 258 ASP B CA 1
ATOM 4538 C C . ASP B 1 278 ? 16.784 28.730 126.244 1.00 27.92 258 ASP B C 1
ATOM 4539 O O . ASP B 1 278 ? 16.439 29.835 125.860 1.00 27.94 258 ASP B O 1
ATOM 4544 N N . ASP B 1 279 ? 16.399 27.584 125.651 1.00 27.68 259 ASP B N 1
ATOM 4545 C CA . ASP B 1 279 ? 15.785 27.549 124.316 1.00 26.73 259 ASP B CA 1
ATOM 4546 C C . ASP B 1 279 ? 14.386 27.028 124.369 1.00 25.94 259 ASP B C 1
ATOM 4547 O O . ASP B 1 279 ? 13.695 27.005 123.368 1.00 24.58 259 ASP B O 1
ATOM 4552 N N . GLN B 1 280 ? 13.941 26.607 125.552 1.00 24.80 260 GLN B N 1
ATOM 4553 C CA . GLN B 1 280 ? 12.670 25.969 125.657 1.00 23.42 260 GLN B CA 1
ATOM 4554 C C . GLN B 1 280 ? 12.251 25.814 127.121 1.00 22.81 260 GLN B C 1
ATOM 4555 O O . GLN B 1 280 ? 13.073 25.992 128.035 1.00 23.02 260 GLN B O 1
ATOM 4561 N N . ILE B 1 281 ? 10.975 25.486 127.318 1.00 20.77 261 ILE B N 1
ATOM 4562 C CA . ILE B 1 281 ? 10.506 25.013 128.602 1.00 21.19 261 ILE B CA 1
ATOM 4563 C C . ILE B 1 281 ? 10.397 23.472 128.460 1.00 20.97 261 ILE B C 1
ATOM 4564 O O . ILE B 1 281 ? 9.687 22.965 127.596 1.00 21.43 261 ILE B O 1
ATOM 4569 N N . ARG B 1 282 ? 11.134 22.764 129.306 1.00 20.50 262 ARG B N 1
ATOM 4570 C CA . ARG B 1 282 ? 11.113 21.301 129.266 1.00 20.17 262 ARG B CA 1
ATOM 4571 C C . ARG B 1 282 ? 9.961 20.840 130.112 1.00 19.98 262 ARG B C 1
ATOM 4572 O O . ARG B 1 282 ? 9.849 21.285 131.247 1.00 19.90 262 ARG B O 1
ATOM 4580 N N . VAL B 1 283 ? 9.126 19.927 129.570 1.00 18.98 263 VAL B N 1
ATOM 4581 C CA . VAL B 1 283 ? 7.961 19.440 130.241 1.00 17.22 263 VAL B CA 1
ATOM 4582 C C . VAL B 1 283 ? 8.170 17.929 130.526 1.00 17.46 263 VAL B C 1
ATOM 4583 O O . VAL B 1 283 ? 8.509 17.157 129.635 1.00 15.27 263 VAL B O 1
ATOM 4587 N N . ARG B 1 284 ? 7.979 17.516 131.761 1.00 16.87 264 ARG B N 1
ATOM 4588 C CA . ARG B 1 284 ? 7.989 16.063 131.997 1.00 17.21 264 ARG B CA 1
ATOM 4589 C C . ARG B 1 284 ? 6.726 15.690 132.712 1.00 17.22 264 ARG B C 1
ATOM 4590 O O . ARG B 1 284 ? 6.363 16.361 133.710 1.00 17.93 264 ARG B O 1
ATOM 4598 N N . PHE B 1 285 ? 6.084 14.635 132.204 1.00 15.04 265 PHE B N 1
ATOM 4599 C CA . PHE B 1 285 ? 4.808 14.070 132.685 1.00 16.10 265 PHE B CA 1
ATOM 4600 C C . PHE B 1 285 ? 5.014 12.738 133.414 1.00 16.47 265 PHE B C 1
ATOM 4601 O O . PHE B 1 285 ? 5.722 11.862 132.903 1.00 17.53 265 PHE B O 1
ATOM 4609 N N . ARG B 1 286 ? 4.438 12.589 134.601 1.00 16.79 266 ARG B N 1
ATOM 4610 C CA . ARG B 1 286 ? 4.484 11.263 135.247 1.00 17.22 266 ARG B CA 1
ATOM 4611 C C . ARG B 1 286 ? 3.108 10.891 135.717 1.00 16.29 266 ARG B C 1
ATOM 4612 O O . ARG B 1 286 ? 2.281 11.782 136.018 1.00 17.85 266 ARG B O 1
ATOM 4620 N N . SER B 1 287 ? 2.886 9.587 135.915 1.00 17.62 267 SER B N 1
ATOM 4621 C CA . SER B 1 287 ? 1.560 9.169 136.370 1.00 17.32 267 SER B CA 1
ATOM 4622 C C . SER B 1 287 ? 1.618 7.902 137.210 1.00 19.17 267 SER B C 1
ATOM 4623 O O . SER B 1 287 ? 2.470 7.099 137.021 1.00 17.65 267 SER B O 1
ATOM 4626 N N . LYS B 1 288 ? 0.663 7.751 138.111 1.00 22.33 268 LYS B N 1
ATOM 4627 C CA . LYS B 1 288 ? 0.536 6.504 138.877 1.00 24.84 268 LYS B CA 1
ATOM 4628 C C . LYS B 1 288 ? -0.734 5.775 138.464 1.00 27.13 268 LYS B C 1
ATOM 4629 O O . LYS B 1 288 ? -1.112 4.753 139.093 1.00 27.27 268 LYS B O 1
ATOM 4635 N N . GLY B 1 289 ? -1.404 6.271 137.431 1.00 26.73 269 GLY B N 1
ATOM 4636 C CA . GLY B 1 289 ? -2.637 5.653 136.982 1.00 27.91 269 GLY B CA 1
ATOM 4637 C C . GLY B 1 289 ? -3.040 6.034 135.574 1.00 26.69 269 GLY B C 1
ATOM 4638 O O . GLY B 1 289 ? -2.853 5.262 134.634 1.00 26.19 269 GLY B O 1
ATOM 4639 N N . PRO B 1 290 ? -3.602 7.229 135.427 1.00 26.61 270 PRO B N 1
ATOM 4640 C CA . PRO B 1 290 ? -4.103 7.685 134.117 1.00 26.93 270 PRO B CA 1
ATOM 4641 C C . PRO B 1 290 ? -2.992 7.884 133.067 1.00 25.33 270 PRO B C 1
ATOM 4642 O O . PRO B 1 290 ? -1.911 8.329 133.389 1.00 24.34 270 PRO B O 1
ATOM 4646 N N . VAL B 1 291 ? -3.239 7.390 131.849 1.00 23.93 271 VAL B N 1
ATOM 4647 C CA . VAL B 1 291 ? -2.258 7.317 130.777 1.00 24.33 271 VAL B CA 1
ATOM 4648 C C . VAL B 1 291 ? -1.971 8.773 130.377 1.00 22.22 271 VAL B C 1
ATOM 4649 O O . VAL B 1 291 ? -2.913 9.511 130.241 1.00 20.63 271 VAL B O 1
ATOM 4653 N N . ILE B 1 292 ? -0.703 9.182 130.269 1.00 22.07 272 ILE B N 1
ATOM 4654 C CA . ILE B 1 292 ? -0.376 10.589 129.950 1.00 21.64 272 ILE B CA 1
ATOM 4655 C C . ILE B 1 292 ? 0.411 10.786 128.642 1.00 21.69 272 ILE B C 1
ATOM 4656 O O . ILE B 1 292 ? 0.816 11.908 128.322 1.00 20.44 272 ILE B O 1
ATOM 4661 N N . ASN B 1 293 ? 0.628 9.713 127.870 1.00 20.42 273 ASN B N 1
ATOM 4662 C CA . ASN B 1 293 ? 1.325 9.864 126.653 1.00 21.30 273 ASN B CA 1
ATOM 4663 C C . ASN B 1 293 ? 0.514 10.566 125.549 1.00 21.75 273 ASN B C 1
ATOM 4664 O O . ASN B 1 293 ? 1.114 11.232 124.682 1.00 20.04 273 ASN B O 1
ATOM 4669 N N . GLY B 1 294 ? -0.818 10.496 125.681 1.00 23.06 274 GLY B N 1
ATOM 4670 C CA . GLY B 1 294 ? -1.721 11.179 124.722 1.00 23.42 274 GLY B CA 1
ATOM 4671 C C . GLY B 1 294 ? -1.600 12.675 124.971 1.00 23.37 274 GLY B C 1
ATOM 4672 O O . GLY B 1 294 ? -1.522 13.488 124.029 1.00 22.19 274 GLY B O 1
ATOM 4673 N N . LEU B 1 295 ? -1.593 13.048 126.257 1.00 21.78 275 LEU B N 1
ATOM 4674 C CA . LEU B 1 295 ? -1.414 14.441 126.624 1.00 21.12 275 LEU B CA 1
ATOM 4675 C C . LEU B 1 295 ? -0.022 14.972 126.114 1.00 21.67 275 LEU B C 1
ATOM 4676 O O . LEU B 1 295 ? 0.053 16.091 125.503 1.00 19.78 275 LEU B O 1
ATOM 4681 N N . ALA B 1 296 ? 1.052 14.188 126.316 1.00 20.23 276 ALA B N 1
ATOM 4682 C CA . ALA B 1 296 ? 2.326 14.585 125.782 1.00 21.05 276 ALA B CA 1
ATOM 4683 C C . ALA B 1 296 ? 2.284 14.730 124.275 1.00 22.39 276 ALA B C 1
ATOM 4684 O O . ALA B 1 296 ? 2.833 15.703 123.749 1.00 22.06 276 ALA B O 1
ATOM 4686 N N . ARG B 1 297 ? 1.673 13.766 123.577 1.00 22.04 277 ARG B N 1
ATOM 4687 C CA . ARG B 1 297 ? 1.568 13.845 122.092 1.00 24.47 277 ARG B CA 1
ATOM 4688 C C . ARG B 1 297 ? 0.793 15.023 121.618 1.00 24.61 277 ARG B C 1
ATOM 4689 O O . ARG B 1 297 ? 1.125 15.600 120.589 1.00 27.15 277 ARG B O 1
ATOM 4697 N N . LYS B 1 298 ? -0.218 15.420 122.367 1.00 25.33 278 LYS B N 1
ATOM 4698 C CA . LYS B 1 298 ? -0.956 16.577 122.004 1.00 26.46 278 LYS B CA 1
ATOM 4699 C C . LYS B 1 298 ? -0.096 17.823 121.995 1.00 27.54 278 LYS B C 1
ATOM 4700 O O . LYS B 1 298 ? -0.311 18.693 121.137 1.00 27.93 278 LYS B O 1
ATOM 4706 N N . TYR B 1 299 ? 0.902 17.890 122.889 1.00 25.66 279 TYR B N 1
ATOM 4707 C CA . TYR B 1 299 ? 1.841 18.983 122.881 1.00 23.56 279 TYR B CA 1
ATOM 4708 C C . TYR B 1 299 ? 3.117 18.685 122.101 1.00 22.65 279 TYR B C 1
ATOM 4709 O O . TYR B 1 299 ? 4.147 19.240 122.409 1.00 24.55 279 TYR B O 1
ATOM 4718 N N . ASN B 1 300 ? 3.049 17.804 121.104 1.00 21.94 280 ASN B N 1
ATOM 4719 C CA . ASN B 1 300 ? 4.181 17.565 120.194 1.00 22.78 280 ASN B CA 1
ATOM 4720 C C . ASN B 1 300 ? 5.303 16.638 120.694 1.00 22.15 280 ASN B C 1
ATOM 4721 O O . ASN B 1 300 ? 6.292 16.416 119.996 1.00 21.44 280 ASN B O 1
ATOM 4726 N N . GLY B 1 301 ? 5.138 16.108 121.899 1.00 21.20 281 GLY B N 1
ATOM 4727 C CA . GLY B 1 301 ? 6.105 15.190 122.540 1.00 20.39 281 GLY B CA 1
ATOM 4728 C C . GLY B 1 301 ? 5.509 13.780 122.563 1.00 22.09 281 GLY B C 1
ATOM 4729 O O . GLY B 1 301 ? 4.873 13.345 121.590 1.00 19.63 281 GLY B O 1
ATOM 4730 N N . GLY B 1 302 ? 5.752 13.033 123.636 1.00 21.32 282 GLY B N 1
ATOM 4731 C CA . GLY B 1 302 ? 5.237 11.659 123.707 1.00 21.39 282 GLY B CA 1
ATOM 4732 C C . GLY B 1 302 ? 6.106 10.857 124.635 1.00 20.51 282 GLY B C 1
ATOM 4733 O O . GLY B 1 302 ? 6.832 11.444 125.497 1.00 18.79 282 GLY B O 1
ATOM 4734 N N . GLY B 1 303 ? 6.080 9.525 124.472 1.00 20.23 283 GLY B N 1
ATOM 4735 C CA . GLY B 1 303 ? 6.821 8.656 125.378 1.00 19.24 283 GLY B CA 1
ATOM 4736 C C . GLY B 1 303 ? 5.930 7.523 125.947 1.00 21.44 283 GLY B C 1
ATOM 4737 O O . GLY B 1 303 ? 4.969 7.080 125.322 1.00 20.52 283 GLY B O 1
ATOM 4738 N N . HIS B 1 304 ? 6.263 7.071 127.135 1.00 20.68 284 HIS B N 1
ATOM 4739 C CA . HIS B 1 304 ? 5.540 5.968 127.804 1.00 21.90 284 HIS B CA 1
ATOM 4740 C C . HIS B 1 304 ? 4.250 6.377 128.506 1.00 21.11 284 HIS B C 1
ATOM 4741 O O . HIS B 1 304 ? 4.052 7.553 128.869 1.00 20.29 284 HIS B O 1
ATOM 4748 N N . PRO B 1 305 ? 3.360 5.395 128.726 1.00 21.84 285 PRO B N 1
ATOM 4749 C CA . PRO B 1 305 ? 2.054 5.720 129.283 1.00 21.37 285 PRO B CA 1
ATOM 4750 C C . PRO B 1 305 ? 2.142 6.426 130.637 1.00 20.72 285 PRO B C 1
ATOM 4751 O O . PRO B 1 305 ? 1.327 7.292 130.917 1.00 21.26 285 PRO B O 1
ATOM 4755 N N . LEU B 1 306 ? 3.124 6.104 131.471 1.00 19.73 286 LEU B N 1
ATOM 4756 C CA . LEU B 1 306 ? 3.206 6.785 132.766 1.00 18.58 286 LEU B CA 1
ATOM 4757 C C . LEU B 1 306 ? 4.416 7.681 132.885 1.00 17.45 286 LEU B C 1
ATOM 4758 O O . LEU B 1 306 ? 4.744 8.132 133.989 1.00 17.78 286 LEU B O 1
ATOM 4763 N N . ALA B 1 307 ? 5.225 7.801 131.830 1.00 17.16 287 ALA B N 1
ATOM 4764 C CA . ALA B 1 307 ? 6.344 8.782 131.867 1.00 16.53 287 ALA B CA 1
ATOM 4765 C C . ALA B 1 307 ? 6.527 9.281 130.426 1.00 16.99 287 ALA B C 1
ATOM 4766 O O . ALA B 1 307 ? 7.031 8.542 129.557 1.00 17.35 287 ALA B O 1
ATOM 4768 N N . SER B 1 308 ? 6.173 10.545 130.182 1.00 16.56 288 SER B N 1
ATOM 4769 C CA . SER B 1 308 ? 6.457 11.139 128.885 1.00 16.04 288 SER B CA 1
ATOM 4770 C C . SER B 1 308 ? 7.033 12.555 129.027 1.00 16.87 288 SER B C 1
ATOM 4771 O O . SER B 1 308 ? 7.222 13.070 130.153 1.00 15.88 288 SER B O 1
ATOM 4774 N N . GLY B 1 309 ? 7.260 13.196 127.881 1.00 17.52 289 GLY B N 1
ATOM 4775 C CA . GLY B 1 309 ? 7.890 14.525 127.872 1.00 18.00 289 GLY B CA 1
ATOM 4776 C C . GLY B 1 309 ? 7.405 15.338 126.683 1.00 20.14 289 GLY B C 1
ATOM 4777 O O . GLY B 1 309 ? 6.836 14.787 125.698 1.00 19.64 289 GLY B O 1
ATOM 4778 N N . ALA B 1 310 ? 7.687 16.645 126.753 1.00 19.39 290 ALA B N 1
ATOM 4779 C CA . ALA B 1 310 ? 7.476 17.573 125.599 1.00 20.14 290 ALA B CA 1
ATOM 4780 C C . ALA B 1 310 ? 8.348 18.798 125.816 1.00 21.05 290 ALA B C 1
ATOM 4781 O O . ALA B 1 310 ? 8.870 18.986 126.930 1.00 20.22 290 ALA B O 1
ATOM 4783 N N . SER B 1 311 ? 8.506 19.612 124.762 1.00 21.86 291 SER B N 1
ATOM 4784 C CA . SER B 1 311 ? 9.209 20.895 124.878 1.00 24.16 291 SER B CA 1
ATOM 4785 C C . SER B 1 311 ? 8.201 21.969 124.436 1.00 26.34 291 SER B C 1
ATOM 4786 O O . SER B 1 311 ? 7.532 21.798 123.408 1.00 26.74 291 SER B O 1
ATOM 4789 N N . ILE B 1 312 ? 8.019 23.022 125.221 1.00 25.65 292 ILE B N 1
ATOM 4790 C CA . ILE B 1 312 ? 7.085 24.098 124.857 1.00 25.24 292 ILE B CA 1
ATOM 4791 C C . ILE B 1 312 ? 7.787 25.475 124.941 1.00 26.38 292 ILE B C 1
ATOM 4792 O O . ILE B 1 312 ? 8.957 25.551 125.348 1.00 25.47 292 ILE B O 1
ATOM 4797 N N . TYR B 1 313 ? 7.075 26.568 124.639 1.00 26.82 293 TYR B N 1
ATOM 4798 C CA . TYR B 1 313 ? 7.783 27.814 124.345 1.00 27.99 293 TYR B CA 1
ATOM 4799 C C . TYR B 1 313 ? 7.215 29.052 125.035 1.00 29.29 293 TYR B C 1
ATOM 4800 O O . TYR B 1 313 ? 7.774 30.114 124.913 1.00 31.65 293 TYR B O 1
ATOM 4809 N N . SER B 1 314 ? 6.128 28.923 125.788 1.00 29.88 294 SER B N 1
ATOM 4810 C CA . SER B 1 314 ? 5.589 30.017 126.577 1.00 29.31 294 SER B CA 1
ATOM 4811 C C . SER B 1 314 ? 4.983 29.442 127.810 1.00 29.86 294 SER B C 1
ATOM 4812 O O . SER B 1 314 ? 4.618 28.224 127.837 1.00 28.83 294 SER B O 1
ATOM 4815 N N . TRP B 1 315 ? 4.789 30.318 128.803 1.00 29.22 295 TRP B N 1
ATOM 4816 C CA . TRP B 1 315 ? 4.067 29.971 130.043 1.00 29.66 295 TRP B CA 1
ATOM 4817 C C . TRP B 1 315 ? 2.559 29.873 129.811 1.00 29.89 295 TRP B C 1
ATOM 4818 O O . TRP B 1 315 ? 1.874 29.062 130.441 1.00 29.06 295 TRP B O 1
ATOM 4829 N N . ASP B 1 316 ? 2.008 30.638 128.899 1.00 30.72 296 ASP B N 1
ATOM 4830 C CA . ASP B 1 316 ? 0.609 30.433 128.535 1.00 30.70 296 ASP B CA 1
ATOM 4831 C C . ASP B 1 316 ? 0.377 28.942 128.143 1.00 30.11 296 ASP B C 1
ATOM 4832 O O . ASP B 1 316 ? -0.563 28.329 128.537 1.00 28.90 296 ASP B O 1
ATOM 4837 N N . GLU B 1 317 ? 1.286 28.384 127.383 1.00 28.00 297 GLU B N 1
ATOM 4838 C CA . GLU B 1 317 ? 1.190 26.991 126.955 1.00 29.31 297 GLU B CA 1
ATOM 4839 C C . GLU B 1 317 ? 1.242 26.013 128.130 1.00 28.68 297 GLU B C 1
ATOM 4840 O O . GLU B 1 317 ? 0.613 24.955 128.095 1.00 27.69 297 GLU B O 1
ATOM 4846 N N . ALA B 1 318 ? 2.001 26.368 129.124 1.00 27.54 298 ALA B N 1
ATOM 4847 C CA . ALA B 1 318 ? 2.173 25.518 130.288 1.00 27.39 298 ALA B CA 1
ATOM 4848 C C . ALA B 1 318 ? 0.827 25.490 131.005 1.00 27.78 298 ALA B C 1
ATOM 4849 O O . ALA B 1 318 ? 0.322 24.421 131.427 1.00 27.67 298 ALA B O 1
ATOM 4851 N N . ASP B 1 319 ? 0.216 26.673 131.124 1.00 28.16 299 ASP B N 1
ATOM 4852 C CA . ASP B 1 319 ? -1.114 26.780 131.720 1.00 28.03 299 ASP B CA 1
ATOM 4853 C C . ASP B 1 319 ? -2.199 25.947 131.002 1.00 27.24 299 ASP B C 1
ATOM 4854 O O . ASP B 1 319 ? -3.106 25.463 131.662 1.00 26.91 299 ASP B O 1
ATOM 4859 N N . ARG B 1 320 ? -2.063 25.816 129.685 1.00 27.76 300 ARG B N 1
ATOM 4860 C CA . ARG B 1 320 ? -2.956 24.998 128.882 1.00 27.51 300 ARG B CA 1
ATOM 4861 C C . ARG B 1 320 ? -2.712 23.532 129.199 1.00 27.71 300 ARG B C 1
ATOM 4862 O O . ARG B 1 320 ? -3.657 22.773 129.414 1.00 27.06 300 ARG B O 1
ATOM 4870 N N . ILE B 1 321 ? -1.443 23.131 129.237 1.00 27.16 301 ILE B N 1
ATOM 4871 C CA . ILE B 1 321 ? -1.120 21.715 129.635 1.00 27.11 301 ILE B CA 1
ATOM 4872 C C . ILE B 1 321 ? -1.746 21.361 131.001 1.00 26.67 301 ILE B C 1
ATOM 4873 O O . ILE B 1 321 ? -2.388 20.317 131.184 1.00 27.00 301 ILE B O 1
ATOM 4878 N N . LEU B 1 322 ? -1.572 22.262 131.950 1.00 27.04 302 LEU B N 1
ATOM 4879 C CA . LEU B 1 322 ? -2.068 22.085 133.294 1.00 28.23 302 LEU B CA 1
ATOM 4880 C C . LEU B 1 322 ? -3.608 21.916 133.336 1.00 27.35 302 LEU B C 1
ATOM 4881 O O . LEU B 1 322 ? -4.124 21.063 134.049 1.00 26.97 302 LEU B O 1
ATOM 4886 N N . ALA B 1 323 ? -4.334 22.704 132.544 1.00 25.82 303 ALA B N 1
ATOM 4887 C CA . ALA B 1 323 ? -5.777 22.576 132.502 1.00 25.72 303 ALA B CA 1
ATOM 4888 C C . ALA B 1 323 ? -6.183 21.231 131.896 1.00 25.71 303 ALA B C 1
ATOM 4889 O O . ALA B 1 323 ? -7.193 20.622 132.345 1.00 25.24 303 ALA B O 1
ATOM 4891 N N . ASP B 1 324 ? -5.427 20.811 130.862 1.00 25.81 304 ASP B N 1
ATOM 4892 C CA . ASP B 1 324 ? -5.591 19.515 130.256 1.00 26.79 304 ASP B CA 1
ATOM 4893 C C . ASP B 1 324 ? -5.251 18.342 131.233 1.00 26.49 304 ASP B C 1
ATOM 4894 O O . ASP B 1 324 ? -5.838 17.285 131.195 1.00 25.64 304 ASP B O 1
ATOM 4899 N N . LEU B 1 325 ? -4.269 18.539 132.102 1.00 26.65 305 LEU B N 1
ATOM 4900 C CA . LEU B 1 325 ? -3.891 17.492 133.037 1.00 24.64 305 LEU B CA 1
ATOM 4901 C C . LEU B 1 325 ? -4.983 17.287 134.055 1.00 25.37 305 LEU B C 1
ATOM 4902 O O . LEU B 1 325 ? -5.267 16.147 134.479 1.00 25.38 305 LEU B O 1
ATOM 4907 N N . GLU B 1 326 ? -5.538 18.415 134.502 1.00 26.86 306 GLU B N 1
ATOM 4908 C CA . GLU B 1 326 ? -6.625 18.468 135.468 1.00 28.02 306 GLU B CA 1
ATOM 4909 C C . GLU B 1 326 ? -7.857 17.707 134.917 1.00 28.84 306 GLU B C 1
ATOM 4910 O O . GLU B 1 326 ? -8.486 16.905 135.620 1.00 27.35 306 GLU B O 1
ATOM 4916 N N . THR B 1 327 ? -8.171 17.971 133.647 1.00 30.35 307 THR B N 1
ATOM 4917 C CA . THR B 1 327 ? -9.275 17.261 132.964 1.00 30.92 307 THR B CA 1
ATOM 4918 C C . THR B 1 327 ? -8.984 15.774 132.873 1.00 30.86 307 THR B C 1
ATOM 4919 O O . THR B 1 327 ? -9.846 14.918 133.173 1.00 31.72 307 THR B O 1
ATOM 4923 N N . LEU B 1 328 ? -7.765 15.449 132.462 1.00 29.97 308 LEU B N 1
ATOM 4924 C CA . LEU B 1 328 ? -7.417 14.061 132.353 1.00 30.20 308 LEU B CA 1
ATOM 4925 C C . LEU B 1 328 ? -7.572 13.363 133.726 1.00 30.88 308 LEU B C 1
ATOM 4926 O O . LEU B 1 328 ? -8.078 12.242 133.819 1.00 30.90 308 LEU B O 1
ATOM 4931 N N . CYS B 1 329 ? -7.107 14.010 134.790 1.00 31.67 309 CYS B N 1
ATOM 4932 C CA . CYS B 1 329 ? -7.207 13.423 136.125 1.00 32.13 309 CYS B CA 1
ATOM 4933 C C . CYS B 1 329 ? -8.658 13.271 136.625 1.00 33.93 309 CYS B C 1
ATOM 4934 O O . CYS B 1 329 ? -8.998 12.248 137.260 1.00 32.86 309 CYS B O 1
ATOM 4937 N N . LYS B 1 330 ? -9.490 14.267 136.308 1.00 35.64 310 LYS B N 1
ATOM 4938 C CA . LYS B 1 330 ? -10.913 14.252 136.647 1.00 38.61 310 LYS B CA 1
ATOM 4939 C C . LYS B 1 330 ? -11.671 13.116 135.913 1.00 40.21 310 LYS B C 1
ATOM 4940 O O . LYS B 1 330 ? -12.540 12.496 136.503 1.00 41.56 310 LYS B O 1
ATOM 4946 N N . GLU B 1 331 ? -11.324 12.875 134.653 1.00 41.66 311 GLU B N 1
ATOM 4947 C CA . GLU B 1 331 ? -11.970 11.830 133.867 1.00 44.04 311 GLU B CA 1
ATOM 4948 C C . GLU B 1 331 ? -11.649 10.446 134.422 1.00 45.88 311 GLU B C 1
ATOM 4949 O O . GLU B 1 331 ? -12.469 9.837 135.108 1.00 46.74 311 GLU B O 1
ATOM 4955 N N . HIS B 1 332 ? -10.451 9.956 134.120 1.00 30.00 312 HIS B N 1
ATOM 4956 C CA . HIS B 1 332 ? -10.022 8.651 134.586 1.00 30.00 312 HIS B CA 1
ATOM 4957 C C . HIS B 1 332 ? -9.659 8.688 136.041 1.00 30.00 312 HIS B C 1
ATOM 4958 O O . HIS B 1 332 ? -8.611 9.249 136.426 1.00 30.00 312 HIS B O 1
ATOM 4965 N N . MET C 1 18 ? 17.979 -20.681 171.913 1.00 44.94 -3 MET C N 1
ATOM 4966 C CA . MET C 1 18 ? 17.148 -20.301 170.794 1.00 45.53 -3 MET C CA 1
ATOM 4967 C C . MET C 1 18 ? 16.250 -21.404 170.291 1.00 44.66 -3 MET C C 1
ATOM 4968 O O . MET C 1 18 ? 15.068 -21.226 170.273 1.00 44.20 -3 MET C O 1
ATOM 4973 N N . ALA C 1 19 ? 16.827 -22.530 169.904 1.00 42.45 -2 ALA C N 1
ATOM 4974 C CA . ALA C 1 19 ? 16.037 -23.617 169.371 1.00 41.79 -2 ALA C CA 1
ATOM 4975 C C . ALA C 1 19 ? 15.104 -24.224 170.402 1.00 40.39 -2 ALA C C 1
ATOM 4976 O O . ALA C 1 19 ? 13.994 -24.501 170.069 1.00 40.63 -2 ALA C O 1
ATOM 4978 N N . SER C 1 20 ? 15.579 -24.386 171.633 1.00 38.89 -1 SER C N 1
ATOM 4979 C CA . SER C 1 20 ? 14.755 -24.905 172.715 1.00 37.66 -1 SER C CA 1
ATOM 4980 C C . SER C 1 20 ? 13.651 -23.917 173.079 1.00 35.49 -1 SER C C 1
ATOM 4981 O O . SER C 1 20 ? 12.533 -24.319 173.402 1.00 33.85 -1 SER C O 1
ATOM 4984 N N . MET C 1 21 ? 13.964 -22.625 173.027 1.00 33.62 1 MET C N 1
ATOM 4985 C CA . MET C 1 21 ? 12.975 -21.601 173.346 1.00 33.42 1 MET C CA 1
ATOM 4986 C C . MET C 1 21 ? 11.899 -21.510 172.271 1.00 32.03 1 MET C C 1
ATOM 4987 O O . MET C 1 21 ? 10.733 -21.272 172.583 1.00 31.61 1 MET C O 1
ATOM 4992 N N . LYS C 1 22 ? 12.275 -21.702 171.008 1.00 30.15 2 LYS C N 1
ATOM 4993 C CA . LYS C 1 22 ? 11.255 -21.666 169.951 1.00 27.94 2 LYS C CA 1
ATOM 4994 C C . LYS C 1 22 ? 10.341 -22.882 170.120 1.00 26.63 2 LYS C C 1
ATOM 4995 O O . LYS C 1 22 ? 9.129 -22.816 169.979 1.00 24.54 2 LYS C O 1
ATOM 5001 N N . THR C 1 23 ? 10.953 -23.999 170.460 1.00 25.57 3 THR C N 1
ATOM 5002 C CA . THR C 1 23 ? 10.191 -25.230 170.642 1.00 27.44 3 THR C CA 1
ATOM 5003 C C . THR C 1 23 ? 9.146 -25.109 171.763 1.00 25.87 3 THR C C 1
ATOM 5004 O O . THR C 1 23 ? 8.012 -25.527 171.572 1.00 26.29 3 THR C O 1
ATOM 5008 N N . GLU C 1 24 ? 9.537 -24.490 172.888 1.00 25.21 4 GLU C N 1
ATOM 5009 C CA . GLU C 1 24 ? 8.705 -24.254 174.075 1.00 25.07 4 GLU C CA 1
ATOM 5010 C C . GLU C 1 24 ? 7.523 -23.306 173.802 1.00 23.28 4 GLU C C 1
ATOM 5011 O O . GLU C 1 24 ? 6.388 -23.534 174.261 1.00 21.17 4 GLU C O 1
ATOM 5017 N N . LEU C 1 25 ? 7.801 -22.247 173.018 1.00 21.47 5 LEU C N 1
ATOM 5018 C CA . LEU C 1 25 ? 6.762 -21.290 172.611 1.00 19.38 5 LEU C CA 1
ATOM 5019 C C . LEU C 1 25 ? 5.672 -22.027 171.834 1.00 17.70 5 LEU C C 1
ATOM 5020 O O . LEU C 1 25 ? 4.483 -21.842 172.090 1.00 17.89 5 LEU C O 1
ATOM 5025 N N . ILE C 1 26 ? 6.099 -22.835 170.873 1.00 16.99 6 ILE C N 1
ATOM 5026 C CA . ILE C 1 26 ? 5.202 -23.629 170.001 1.00 17.88 6 ILE C CA 1
ATOM 5027 C C . ILE C 1 26 ? 4.369 -24.622 170.856 1.00 18.82 6 ILE C C 1
ATOM 5028 O O . ILE C 1 26 ? 3.143 -24.715 170.693 1.00 18.84 6 ILE C O 1
ATOM 5033 N N . ARG C 1 27 ? 5.102 -25.306 171.774 1.00 20.79 7 ARG C N 1
ATOM 5034 C CA . ARG C 1 27 ? 4.429 -26.223 172.685 1.00 23.02 7 ARG C CA 1
ATOM 5035 C C . ARG C 1 27 ? 3.388 -25.492 173.528 1.00 22.25 7 ARG C C 1
ATOM 5036 O O . ARG C 1 27 ? 2.259 -25.961 173.677 1.00 20.08 7 ARG C O 1
ATOM 5044 N N . THR C 1 28 ? 3.706 -24.354 174.072 1.00 21.99 8 THR C N 1
ATOM 5045 C CA . THR C 1 28 ? 2.791 -23.565 174.891 1.00 20.18 8 THR C CA 1
ATOM 5046 C C . THR C 1 28 ? 1.598 -23.073 174.080 1.00 20.41 8 THR C C 1
ATOM 5047 O O . THR C 1 28 ? 0.450 -23.193 174.533 1.00 19.42 8 THR C O 1
ATOM 5051 N N . ILE C 1 29 ? 1.865 -22.563 172.883 1.00 20.30 9 ILE C N 1
ATOM 5052 C CA . ILE C 1 29 ? 0.810 -22.089 171.995 1.00 19.58 9 ILE C CA 1
ATOM 5053 C C . ILE C 1 29 ? -0.203 -23.184 171.665 1.00 20.71 9 ILE C C 1
ATOM 5054 O O . ILE C 1 29 ? -1.404 -22.923 171.603 1.00 20.92 9 ILE C O 1
ATOM 5059 N N . SER C 1 30 ? 0.279 -24.406 171.450 1.00 23.09 10 SER C N 1
ATOM 5060 C CA . SER C 1 30 ? -0.613 -25.513 171.083 1.00 24.46 10 SER C CA 1
ATOM 5061 C C . SER C 1 30 ? -1.504 -26.010 172.223 1.00 24.04 10 SER C C 1
ATOM 5062 O O . SER C 1 30 ? -2.332 -26.899 172.027 1.00 24.97 10 SER C O 1
ATOM 5065 N N . LEU C 1 31 ? -1.327 -25.439 173.408 1.00 24.21 11 LEU C N 1
ATOM 5066 C CA . LEU C 1 31 ? -2.058 -25.874 174.596 1.00 24.30 11 LEU C CA 1
ATOM 5067 C C . LEU C 1 31 ? -3.205 -24.956 174.971 1.00 25.31 11 LEU C C 1
ATOM 5068 O O . LEU C 1 31 ? -4.161 -25.395 175.610 1.00 23.91 11 LEU C O 1
ATOM 5073 N N . TYR C 1 32 ? -3.125 -23.685 174.589 1.00 24.39 12 TYR C N 1
ATOM 5074 C CA . TYR C 1 32 ? -4.189 -22.760 174.988 1.00 25.17 12 TYR C CA 1
ATOM 5075 C C . TYR C 1 32 ? -5.295 -22.623 173.991 1.00 26.20 12 TYR C C 1
ATOM 5076 O O . TYR C 1 32 ? -5.007 -22.427 172.795 1.00 25.79 12 TYR C O 1
ATOM 5085 N N . ASP C 1 33 ? -6.538 -22.615 174.489 1.00 25.36 13 ASP C N 1
ATOM 5086 C CA . ASP C 1 33 ? -7.756 -22.416 173.662 1.00 27.92 13 ASP C CA 1
ATOM 5087 C C . ASP C 1 33 ? -7.919 -20.977 173.146 1.00 26.08 13 ASP C C 1
ATOM 5088 O O . ASP C 1 33 ? -8.439 -20.723 172.048 1.00 24.50 13 ASP C O 1
ATOM 5093 N N . THR C 1 34 ? -7.545 -20.038 174.001 1.00 23.92 14 THR C N 1
ATOM 5094 C CA . THR C 1 34 ? -7.702 -18.631 173.692 1.00 22.95 14 THR C CA 1
ATOM 5095 C C . THR C 1 34 ? -6.306 -17.957 173.736 1.00 21.40 14 THR C C 1
ATOM 5096 O O . THR C 1 34 ? -5.543 -18.148 174.709 1.00 21.91 14 THR C O 1
ATOM 5100 N N . ILE C 1 35 ? -5.973 -17.173 172.698 1.00 19.96 15 ILE C N 1
ATOM 5101 C CA . ILE C 1 35 ? -4.669 -16.502 172.595 1.00 18.31 15 ILE C CA 1
ATOM 5102 C C . ILE C 1 35 ? -4.876 -15.039 172.158 1.00 17.39 15 ILE C C 1
ATOM 5103 O O . ILE C 1 35 ? -5.526 -14.766 171.163 1.00 18.15 15 ILE C O 1
ATOM 5108 N N . ILE C 1 36 ? -4.353 -14.121 172.947 1.00 16.80 16 ILE C N 1
ATOM 5109 C CA . ILE C 1 36 ? -4.549 -12.707 172.666 1.00 16.89 16 ILE C CA 1
ATOM 5110 C C . ILE C 1 36 ? -3.198 -12.037 172.480 1.00 16.81 16 ILE C C 1
ATOM 5111 O O . ILE C 1 36 ? -2.271 -12.231 173.321 1.00 16.98 16 ILE C O 1
ATOM 5116 N N . LEU C 1 37 ? -3.044 -11.266 171.389 1.00 15.48 17 LEU C N 1
ATOM 5117 C CA . LEU C 1 37 ? -1.723 -10.762 171.008 1.00 15.38 17 LEU C CA 1
ATOM 5118 C C . LEU C 1 37 ? -1.707 -9.258 171.080 1.00 15.18 17 LEU C C 1
ATOM 5119 O O . LEU C 1 37 ? -2.574 -8.614 170.483 1.00 15.59 17 LEU C O 1
ATOM 5124 N N . HIS C 1 38 ? -0.676 -8.723 171.725 1.00 16.31 18 HIS C N 1
ATOM 5125 C CA . HIS C 1 38 ? -0.532 -7.263 171.809 1.00 17.17 18 HIS C CA 1
ATOM 5126 C C . HIS C 1 38 ? 0.786 -6.880 171.144 1.00 16.89 18 HIS C C 1
ATOM 5127 O O . HIS C 1 38 ? 1.682 -7.724 170.914 1.00 18.57 18 HIS C O 1
ATOM 5134 N N . ARG C 1 39 ? 0.984 -5.562 170.994 1.00 15.71 19 ARG C N 1
ATOM 5135 C CA . ARG C 1 39 ? 2.284 -5.018 170.669 1.00 14.63 19 ARG C CA 1
ATOM 5136 C C . ARG C 1 39 ? 2.372 -3.593 171.276 1.00 16.64 19 ARG C C 1
ATOM 5137 O O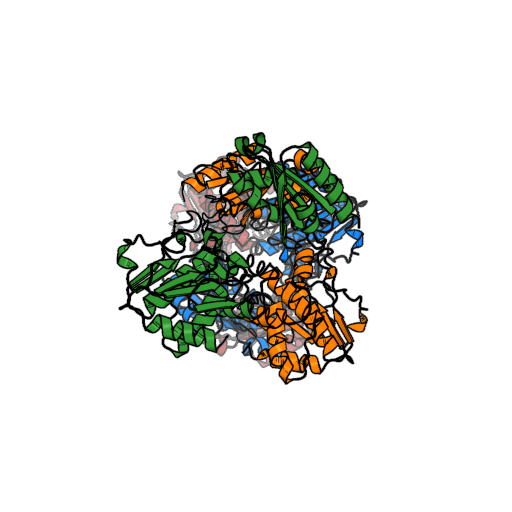 . ARG C 1 39 ? 1.498 -3.218 172.110 1.00 15.91 19 ARG C O 1
ATOM 5145 N N . HIS C 1 40 ? 3.374 -2.809 170.831 1.00 16.02 20 HIS C N 1
ATOM 5146 C CA . HIS C 1 40 ? 3.628 -1.444 171.399 1.00 16.47 20 HIS C CA 1
ATOM 5147 C C . HIS C 1 40 ? 2.676 -0.337 171.004 1.00 18.44 20 HIS C C 1
ATOM 5148 O O . HIS C 1 40 ? 2.118 -0.372 169.898 1.00 19.01 20 HIS C O 1
ATOM 5155 N N . VAL C 1 41 ? 2.433 0.660 171.895 1.00 17.47 21 VAL C N 1
ATOM 5156 C CA . VAL C 1 41 ? 1.617 1.805 171.472 1.00 18.53 21 VAL C CA 1
ATOM 5157 C C . VAL C 1 41 ? 2.284 2.571 170.339 1.00 16.81 21 VAL C C 1
ATOM 5158 O O . VAL C 1 41 ? 3.513 2.492 170.194 1.00 19.09 21 VAL C O 1
ATOM 5162 N N . ARG C 1 42 ? 1.511 3.338 169.571 1.00 18.71 22 ARG C N 1
ATOM 5163 C CA . ARG C 1 42 ? 2.053 3.995 168.374 1.00 19.01 22 ARG C CA 1
ATOM 5164 C C . ARG C 1 42 ? 2.751 2.952 167.448 1.00 17.75 22 ARG C C 1
ATOM 5165 O O . ARG C 1 42 ? 3.974 2.985 167.270 1.00 16.44 22 ARG C O 1
ATOM 5173 N N . PRO C 1 43 ? 1.962 2.007 166.899 1.00 17.24 23 PRO C N 1
ATOM 5174 C CA . PRO C 1 43 ? 2.525 0.824 166.236 1.00 17.78 23 PRO C CA 1
ATOM 5175 C C . PRO C 1 43 ? 3.204 1.250 164.945 1.00 17.81 23 PRO C C 1
ATOM 5176 O O . PRO C 1 43 ? 2.691 2.149 164.273 1.00 17.13 23 PRO C O 1
ATOM 5180 N N . ASP C 1 44 ? 4.344 0.625 164.636 1.00 18.86 24 ASP C N 1
ATOM 5181 C CA . ASP C 1 44 ? 5.021 0.807 163.344 1.00 17.92 24 ASP C CA 1
ATOM 5182 C C . ASP C 1 44 ? 4.819 -0.488 162.472 1.00 18.15 24 ASP C C 1
ATOM 5183 O O . ASP C 1 44 ? 4.049 -1.387 162.849 1.00 17.13 24 ASP C O 1
ATOM 5188 N N . PRO C 1 45 ? 5.437 -0.548 161.267 1.00 17.51 25 PRO C N 1
ATOM 5189 C CA . PRO C 1 45 ? 5.247 -1.781 160.445 1.00 16.45 25 PRO C CA 1
ATOM 5190 C C . PRO C 1 45 ? 5.687 -3.015 161.178 1.00 14.67 25 PRO C C 1
ATOM 5191 O O . PRO C 1 45 ? 5.012 -4.017 161.072 1.00 14.94 25 PRO C O 1
ATOM 5195 N N . ASP C 1 46 ? 6.792 -2.950 161.929 1.00 13.28 26 ASP C N 1
ATOM 5196 C CA . ASP C 1 46 ? 7.248 -4.159 162.627 1.00 14.29 26 ASP C CA 1
ATOM 5197 C C . ASP C 1 46 ? 6.192 -4.635 163.683 1.00 14.12 26 ASP C C 1
ATOM 5198 O O . ASP C 1 46 ? 5.987 -5.880 163.879 1.00 14.09 26 ASP C O 1
ATOM 5203 N N . ALA C 1 47 ? 5.500 -3.677 164.331 1.00 13.99 27 ALA C N 1
ATOM 5204 C CA . ALA C 1 47 ? 4.490 -4.087 165.345 1.00 14.52 27 ALA C CA 1
ATOM 5205 C C . ALA C 1 47 ? 3.354 -4.846 164.665 1.00 14.71 27 ALA C C 1
ATOM 5206 O O . ALA C 1 47 ? 2.839 -5.878 165.180 1.00 15.73 27 ALA C O 1
ATOM 5208 N N . TYR C 1 48 ? 2.896 -4.325 163.530 1.00 14.70 28 TYR C N 1
ATOM 5209 C CA . TYR C 1 48 ? 1.813 -5.024 162.818 1.00 15.18 28 TYR C CA 1
ATOM 5210 C C . TYR C 1 48 ? 2.263 -6.342 162.220 1.00 15.92 28 TYR C C 1
ATOM 5211 O O . TYR C 1 48 ? 1.540 -7.348 162.330 1.00 18.44 28 TYR C O 1
ATOM 5220 N N . GLY C 1 49 ? 3.430 -6.340 161.592 1.00 15.47 29 GLY C N 1
ATOM 5221 C CA . GLY C 1 49 ? 3.986 -7.549 160.929 1.00 16.18 29 GLY C CA 1
ATOM 5222 C C . GLY C 1 49 ? 4.141 -8.693 161.927 1.00 17.63 29 GLY C C 1
ATOM 5223 O O . GLY C 1 49 ? 3.803 -9.857 161.622 1.00 16.61 29 GLY C O 1
ATOM 5224 N N . SER C 1 50 ? 4.594 -8.373 163.149 1.00 15.80 30 SER C N 1
ATOM 5225 C CA . SER C 1 50 ? 4.895 -9.452 164.090 1.00 15.13 30 SER C CA 1
ATOM 5226 C C . SER C 1 50 ? 3.639 -9.887 164.812 1.00 15.33 30 SER C C 1
ATOM 5227 O O . SER C 1 50 ? 3.315 -11.100 164.866 1.00 16.42 30 SER C O 1
ATOM 5230 N N . GLN C 1 51 ? 2.934 -8.919 165.424 1.00 16.31 31 GLN C N 1
ATOM 5231 C CA . GLN C 1 51 ? 1.673 -9.220 166.098 1.00 15.08 31 GLN C CA 1
ATOM 5232 C C . GLN C 1 51 ? 0.602 -9.828 165.132 1.00 15.29 31 GLN C C 1
ATOM 5233 O O . GLN C 1 51 ? -0.001 -10.871 165.436 1.00 14.98 31 GLN C O 1
ATOM 5239 N N . CYS C 1 52 ? 0.300 -9.125 164.037 1.00 13.87 32 CYS C N 1
ATOM 5240 C CA . CYS C 1 52 ? -0.706 -9.620 163.099 1.00 13.10 32 CYS C CA 1
ATOM 5241 C C . CYS C 1 52 ? -0.202 -10.780 162.239 1.00 14.13 32 CYS C C 1
ATOM 5242 O O . CYS C 1 52 ? -0.997 -11.672 161.898 1.00 15.37 32 CYS C O 1
ATOM 5245 N N . GLY C 1 53 ? 1.064 -10.755 161.839 1.00 14.08 33 GLY C N 1
ATOM 5246 C CA . GLY C 1 53 ? 1.626 -11.966 161.126 1.00 14.20 33 GLY C CA 1
ATOM 5247 C C . GLY C 1 53 ? 1.401 -13.211 161.982 1.00 15.34 33 GLY C C 1
ATOM 5248 O O . GLY C 1 53 ? 0.961 -14.264 161.504 1.00 15.21 33 GLY C O 1
ATOM 5249 N N . LEU C 1 54 ? 1.774 -13.128 163.250 1.00 15.02 34 LEU C N 1
ATOM 5250 C CA . LEU C 1 54 ? 1.576 -14.259 164.134 1.00 14.22 34 LEU C CA 1
ATOM 5251 C C . LEU C 1 54 ? 0.098 -14.598 164.334 1.00 14.86 34 LEU C C 1
ATOM 5252 O O . LEU C 1 54 ? -0.261 -15.752 164.291 1.00 16.98 34 LEU C O 1
ATOM 5257 N N . THR C 1 55 ? -0.764 -13.612 164.567 1.00 14.96 35 THR C N 1
ATOM 5258 C CA . THR C 1 55 ? -2.219 -13.857 164.630 1.00 14.75 35 THR C CA 1
ATOM 5259 C C . THR C 1 55 ? -2.756 -14.684 163.429 1.00 15.68 35 THR C C 1
ATOM 5260 O O . THR C 1 55 ? -3.447 -15.698 163.573 1.00 14.35 35 THR C O 1
ATOM 5264 N N . GLU C 1 56 ? -2.399 -14.239 162.237 1.00 13.97 36 GLU C N 1
ATOM 5265 C CA . GLU C 1 56 ? -2.790 -14.914 161.007 1.00 14.35 36 GLU C CA 1
ATOM 5266 C C . GLU C 1 56 ? -2.202 -16.344 160.804 1.00 15.55 36 GLU C C 1
ATOM 5267 O O . GLU C 1 56 ? -2.895 -17.228 160.248 1.00 14.66 36 GLU C O 1
ATOM 5273 N N . ILE C 1 57 ? -0.955 -16.587 161.231 1.00 14.10 37 ILE C N 1
ATOM 5274 C CA . ILE C 1 57 ? -0.409 -17.965 161.276 1.00 15.75 37 ILE C CA 1
ATOM 5275 C C . ILE C 1 57 ? -1.264 -18.837 162.212 1.00 17.10 37 ILE C C 1
ATOM 5276 O O . ILE C 1 57 ? -1.729 -19.915 161.855 1.00 16.83 37 ILE C O 1
ATOM 5281 N N . LEU C 1 58 ? -1.578 -18.303 163.375 1.00 15.94 38 LEU C N 1
ATOM 5282 C CA . LEU C 1 58 ? -2.357 -19.064 164.376 1.00 16.60 38 LEU C CA 1
ATOM 5283 C C . LEU C 1 58 ? -3.810 -19.259 163.938 1.00 16.49 38 LEU C C 1
ATOM 5284 O O . LEU C 1 58 ? -4.367 -20.345 164.125 1.00 17.78 38 LEU C O 1
ATOM 5289 N N . ARG C 1 59 ? -4.400 -18.288 163.278 1.00 16.71 39 ARG C N 1
ATOM 5290 C CA . ARG C 1 59 ? -5.803 -18.485 162.834 1.00 18.08 39 ARG C CA 1
ATOM 5291 C C . ARG C 1 59 ? -5.803 -19.536 161.732 1.00 20.11 39 ARG C C 1
ATOM 5292 O O . ARG C 1 59 ? -6.699 -20.422 161.694 1.00 20.20 39 ARG C O 1
ATOM 5300 N N . GLU C 1 60 ? -4.800 -19.487 160.866 1.00 18.98 40 GLU C N 1
ATOM 5301 C CA . GLU C 1 60 ? -4.833 -20.389 159.717 1.00 21.00 40 GLU C CA 1
ATOM 5302 C C . GLU C 1 60 ? -4.545 -21.811 160.269 1.00 21.06 40 GLU C C 1
ATOM 5303 O O . GLU C 1 60 ? -5.125 -22.797 159.832 1.00 20.61 40 GLU C O 1
ATOM 5309 N N . THR C 1 61 ? -3.650 -21.901 161.234 1.00 20.53 41 THR C N 1
ATOM 5310 C CA . THR C 1 61 ? -3.172 -23.188 161.771 1.00 19.60 41 THR C CA 1
ATOM 5311 C C . THR C 1 61 ? -4.195 -23.874 162.718 1.00 21.58 41 THR C C 1
ATOM 5312 O O . THR C 1 61 ? -4.356 -25.119 162.704 1.00 20.47 41 THR C O 1
ATOM 5316 N N . TYR C 1 62 ? -4.851 -23.061 163.533 1.00 18.56 42 TYR C N 1
ATOM 5317 C CA . TYR C 1 62 ? -5.676 -23.544 164.623 1.00 20.90 42 TYR C CA 1
ATOM 5318 C C . TYR C 1 62 ? -6.994 -22.830 164.507 1.00 22.77 42 TYR C C 1
ATOM 5319 O O . TYR C 1 62 ? -7.318 -21.936 165.303 1.00 23.02 42 TYR C O 1
ATOM 5328 N N . PRO C 1 63 ? -7.773 -23.216 163.499 1.00 25.76 43 PRO C N 1
ATOM 5329 C CA . PRO C 1 63 ? -9.100 -22.684 163.257 1.00 26.80 43 PRO C CA 1
ATOM 5330 C C . PRO C 1 63 ? -10.030 -22.834 164.479 1.00 27.06 43 PRO C C 1
ATOM 5331 O O . PRO C 1 63 ? -10.949 -22.031 164.665 1.00 28.37 43 PRO C O 1
ATOM 5335 N N . GLU C 1 64 ? -9.814 -23.866 165.271 1.00 27.13 44 GLU C N 1
ATOM 5336 C CA . GLU C 1 64 ? -10.625 -24.089 166.464 1.00 28.28 44 GLU C CA 1
ATOM 5337 C C . GLU C 1 64 ? -10.293 -23.124 167.621 1.00 28.50 44 GLU C C 1
ATOM 5338 O O . GLU C 1 64 ? -11.116 -22.953 168.533 1.00 29.09 44 GLU C O 1
ATOM 5344 N N . LYS C 1 65 ? -9.128 -22.463 167.591 1.00 25.83 45 LYS C N 1
ATOM 5345 C CA . LYS C 1 65 ? -8.779 -21.573 168.723 1.00 24.50 45 LYS C CA 1
ATOM 5346 C C . LYS C 1 65 ? -9.478 -20.200 168.642 1.00 24.17 45 LYS C C 1
ATOM 5347 O O . LYS C 1 65 ? -9.970 -19.789 167.555 1.00 22.57 45 LYS C O 1
ATOM 5353 N N . ASN C 1 66 ? -9.514 -19.477 169.777 1.00 22.41 46 ASN C N 1
ATOM 5354 C CA . ASN C 1 66 ? -10.007 -18.090 169.730 1.00 23.97 46 ASN C CA 1
ATOM 5355 C C . ASN C 1 66 ? -8.757 -17.196 169.814 1.00 22.74 46 ASN C C 1
ATOM 5356 O O . ASN C 1 66 ? -8.072 -17.186 170.858 1.00 21.80 46 ASN C O 1
ATOM 5361 N N . ILE C 1 67 ? -8.452 -16.546 168.695 1.00 22.21 47 ILE C N 1
ATOM 5362 C CA . ILE C 1 67 ? -7.220 -15.773 168.514 1.00 20.99 47 ILE C CA 1
ATOM 5363 C C . ILE C 1 67 ? -7.637 -14.316 168.303 1.00 21.10 47 ILE C C 1
ATOM 5364 O O . ILE C 1 67 ? -8.484 -14.022 167.459 1.00 21.44 47 ILE C O 1
ATOM 5369 N N . PHE C 1 68 ? -7.019 -13.392 169.035 1.00 19.77 48 PHE C N 1
ATOM 5370 C CA . PHE C 1 68 ? -7.404 -11.995 168.948 1.00 19.77 48 PHE C CA 1
ATOM 5371 C C . PHE C 1 68 ? -6.150 -11.125 168.888 1.00 19.59 48 PHE C C 1
ATOM 5372 O O . PHE C 1 68 ? -5.199 -11.394 169.598 1.00 16.69 48 PHE C O 1
ATOM 5380 N N . ALA C 1 69 ? -6.213 -10.029 168.128 1.00 18.97 49 ALA C N 1
ATOM 5381 C CA . ALA C 1 69 ? -5.164 -9.043 168.149 1.00 18.23 49 ALA C CA 1
ATOM 5382 C C . ALA C 1 69 ? -5.771 -7.713 168.607 1.00 17.89 49 ALA C C 1
ATOM 5383 O O . ALA C 1 69 ? -6.668 -7.234 167.958 1.00 19.05 49 ALA C O 1
ATOM 5385 N N . VAL C 1 70 ? -5.230 -7.142 169.671 1.00 18.50 50 VAL C N 1
ATOM 5386 C CA . VAL C 1 70 ? -5.830 -5.995 170.367 1.00 19.60 50 VAL C CA 1
ATOM 5387 C C . VAL C 1 70 ? -4.904 -4.799 170.222 1.00 20.21 50 VAL C C 1
ATOM 5388 O O . VAL C 1 70 ? -3.811 -4.957 169.714 1.00 19.99 50 VAL C O 1
ATOM 5392 N N . GLY C 1 71 ? -5.312 -3.617 170.683 1.00 21.20 51 GLY C N 1
ATOM 5393 C CA . GLY C 1 71 ? -4.571 -2.383 170.391 1.00 20.21 51 GLY C CA 1
ATOM 5394 C C . GLY C 1 71 ? -5.426 -1.370 169.671 1.00 21.45 51 GLY C C 1
ATOM 5395 O O . GLY C 1 71 ? -6.449 -1.731 169.124 1.00 21.85 51 GLY C O 1
ATOM 5396 N N . THR C 1 72 ? -5.014 -0.103 169.659 1.00 21.04 52 THR C N 1
ATOM 5397 C CA . THR C 1 72 ? -5.647 0.933 168.826 1.00 22.75 52 THR C CA 1
ATOM 5398 C C . THR C 1 72 ? -5.006 0.941 167.416 1.00 23.02 52 THR C C 1
ATOM 5399 O O . THR C 1 72 ? -3.781 0.916 167.307 1.00 20.51 52 THR C O 1
ATOM 5403 N N . PRO C 1 73 ? -5.814 0.936 166.349 1.00 23.62 53 PRO C N 1
ATOM 5404 C CA . PRO C 1 73 ? -5.199 0.942 165.011 1.00 25.22 53 PRO C CA 1
ATOM 5405 C C . PRO C 1 73 ? -4.388 2.213 164.752 1.00 27.35 53 PRO C C 1
ATOM 5406 O O . PRO C 1 73 ? -4.636 3.268 165.382 1.00 26.44 53 PRO C O 1
ATOM 5410 N N . GLU C 1 74 ? -3.352 2.089 163.915 1.00 27.42 54 GLU C N 1
ATOM 5411 C CA . GLU C 1 74 ? -2.644 3.225 163.365 1.00 26.63 54 GLU C CA 1
ATOM 5412 C C . GLU C 1 74 ? -3.317 3.444 162.000 1.00 27.98 54 GLU C C 1
ATOM 5413 O O . GLU C 1 74 ? -3.352 2.513 161.161 1.00 25.93 54 GLU C O 1
ATOM 5419 N N . PRO C 1 75 ? -3.925 4.646 161.804 1.00 28.87 55 PRO C N 1
ATOM 5420 C CA . PRO C 1 75 ? -4.655 4.886 160.559 1.00 29.72 55 PRO C CA 1
ATOM 5421 C C . PRO C 1 75 ? -3.806 4.575 159.293 1.00 28.79 55 PRO C C 1
ATOM 5422 O O . PRO C 1 75 ? -4.324 3.932 158.348 1.00 30.14 55 PRO C O 1
ATOM 5426 N N . SER C 1 76 ? -2.535 4.998 159.299 1.00 27.89 56 SER C N 1
ATOM 5427 C CA . SER C 1 76 ? -1.611 4.768 158.159 1.00 27.35 56 SER C CA 1
ATOM 5428 C C . SER C 1 76 ? -1.220 3.306 157.895 1.00 27.18 56 SER C C 1
ATOM 5429 O O . SER C 1 76 ? -0.757 2.975 156.775 1.00 24.54 56 SER C O 1
ATOM 5432 N N . LEU C 1 77 ? -1.481 2.430 158.872 1.00 25.73 57 LEU C N 1
ATOM 5433 C CA . LEU C 1 77 ? -1.121 1.013 158.763 1.00 26.29 57 LEU C CA 1
ATOM 5434 C C . LEU C 1 77 ? -2.364 0.062 158.744 1.00 27.32 57 LEU C C 1
ATOM 5435 O O . LEU C 1 77 ? -2.260 -1.203 158.606 1.00 25.08 57 LEU C O 1
ATOM 5440 N N . SER C 1 78 ? -3.543 0.687 158.845 1.00 27.50 58 SER C N 1
ATOM 5441 C CA . SER C 1 78 ? -4.831 -0.043 158.933 1.00 28.39 58 SER C CA 1
ATOM 5442 C C . SER C 1 78 ? -5.110 -0.952 157.771 1.00 27.23 58 SER C C 1
ATOM 5443 O O . SER C 1 78 ? -5.798 -1.969 157.920 1.00 27.13 58 SER C O 1
ATOM 5446 N N . PHE C 1 79 ? -4.582 -0.590 156.606 1.00 25.59 59 PHE C N 1
ATOM 5447 C CA . PHE C 1 79 ? -4.723 -1.452 155.413 1.00 24.66 59 PHE C CA 1
ATOM 5448 C C . PHE C 1 79 ? -4.133 -2.876 155.580 1.00 23.09 59 PHE C C 1
ATOM 5449 O O . PHE C 1 79 ? -4.536 -3.769 154.849 1.00 22.20 59 PHE C O 1
ATOM 5457 N N . LEU C 1 80 ? -3.160 -3.060 156.487 1.00 20.74 60 LEU C N 1
ATOM 5458 C CA . LEU C 1 80 ? -2.531 -4.397 156.722 1.00 20.43 60 LEU C CA 1
ATOM 5459 C C . LEU C 1 80 ? -3.469 -5.438 157.362 1.00 20.98 60 LEU C C 1
ATOM 5460 O O . LEU C 1 80 ? -3.419 -6.613 157.042 1.00 20.68 60 LEU C O 1
ATOM 5465 N N . TYR C 1 81 ? -4.361 -5.010 158.250 1.00 20.94 61 TYR C N 1
ATOM 5466 C CA . TYR C 1 81 ? -5.089 -5.971 159.084 1.00 21.32 61 TYR C CA 1
ATOM 5467 C C . TYR C 1 81 ? -5.983 -5.150 159.983 1.00 21.33 61 TYR C C 1
ATOM 5468 O O . TYR C 1 81 ? -5.530 -4.113 160.433 1.00 20.09 61 TYR C O 1
ATOM 5477 N N . SER C 1 82 ? -7.165 -5.683 160.340 1.00 21.19 62 SER C N 1
ATOM 5478 C CA . SER C 1 82 ? -8.044 -5.070 161.339 1.00 22.87 62 SER C CA 1
ATOM 5479 C C . SER C 1 82 ? -7.867 -5.740 162.701 1.00 23.71 62 SER C C 1
ATOM 5480 O O . SER C 1 82 ? -7.627 -6.975 162.783 1.00 22.34 62 SER C O 1
ATOM 5483 N N . LEU C 1 83 ? -8.036 -4.945 163.761 1.00 21.75 63 LEU C N 1
ATOM 5484 C CA . LEU C 1 83 ? -7.839 -5.407 165.113 1.00 22.74 63 LEU C CA 1
ATOM 5485 C C . LEU C 1 83 ? -9.181 -5.804 165.800 1.00 22.93 63 LEU C C 1
ATOM 5486 O O . LEU C 1 83 ? -10.272 -5.535 165.256 1.00 22.05 63 LEU C O 1
ATOM 5491 N N . ASP C 1 84 ? -9.095 -6.486 166.938 1.00 21.97 64 ASP C N 1
ATOM 5492 C CA . ASP C 1 84 ? -10.291 -7.003 167.629 1.00 21.21 64 ASP C CA 1
ATOM 5493 C C . ASP C 1 84 ? -10.594 -6.153 168.871 1.00 22.23 64 ASP C C 1
ATOM 5494 O O . ASP C 1 84 ? -9.665 -5.663 169.531 1.00 22.83 64 ASP C O 1
ATOM 5499 N N . GLU C 1 85 ? -11.861 -6.088 169.267 1.00 23.23 65 GLU C N 1
ATOM 5500 C CA . GLU C 1 85 ? -12.221 -5.554 170.580 1.00 24.91 65 GLU C CA 1
ATOM 5501 C C . GLU C 1 85 ? -12.769 -6.684 171.459 1.00 25.90 65 GLU C C 1
ATOM 5502 O O . GLU C 1 85 ? -13.806 -7.265 171.139 1.00 28.57 65 GLU C O 1
ATOM 5508 N N . VAL C 1 86 ? -12.080 -7.009 172.555 1.00 25.17 66 VAL C N 1
ATOM 5509 C CA . VAL C 1 86 ? -12.497 -8.142 173.371 1.00 27.60 66 VAL C CA 1
ATOM 5510 C C . VAL C 1 86 ? -12.853 -7.674 174.774 1.00 27.81 66 VAL C C 1
ATOM 5511 O O . VAL C 1 86 ? -12.270 -6.710 175.256 1.00 26.50 66 VAL C O 1
ATOM 5515 N N . ASP C 1 87 ? -13.803 -8.375 175.404 1.00 30.39 67 ASP C N 1
ATOM 5516 C CA . ASP C 1 87 ? -14.175 -8.160 176.822 1.00 31.62 67 ASP C CA 1
ATOM 5517 C C . ASP C 1 87 ? -13.019 -8.592 177.737 1.00 30.30 67 ASP C C 1
ATOM 5518 O O . ASP C 1 87 ? -12.250 -9.496 177.360 1.00 29.54 67 ASP C O 1
ATOM 5523 N N . ASN C 1 88 ? -12.934 -8.011 178.954 1.00 29.94 68 ASN C N 1
ATOM 5524 C CA . ASN C 1 88 ? -11.979 -8.453 180.012 1.00 30.21 68 ASN C CA 1
ATOM 5525 C C . ASN C 1 88 ? -12.081 -9.957 180.327 1.00 30.18 68 ASN C C 1
ATOM 5526 O O . ASN C 1 88 ? -11.065 -10.581 180.613 1.00 29.82 68 ASN C O 1
ATOM 5531 N N . GLU C 1 89 ? -13.294 -10.515 180.243 1.00 29.20 69 GLU C N 1
ATOM 5532 C CA . GLU C 1 89 ? -13.536 -11.948 180.555 1.00 30.43 69 GLU C CA 1
ATOM 5533 C C . GLU C 1 89 ? -12.764 -12.884 179.586 1.00 29.39 69 GLU C C 1
ATOM 5534 O O . GLU C 1 89 ? -12.282 -13.916 179.999 1.00 29.55 69 GLU C O 1
ATOM 5536 N N . THR C 1 90 ? -12.605 -12.458 178.338 1.00 28.68 70 THR C N 1
ATOM 5537 C CA . THR C 1 90 ? -11.880 -13.230 177.290 1.00 27.25 70 THR C CA 1
ATOM 5538 C C . THR C 1 90 ? -10.499 -13.574 177.768 1.00 26.24 70 THR C C 1
ATOM 5539 O O . THR C 1 90 ? -9.953 -14.617 177.395 1.00 25.16 70 THR C O 1
ATOM 5543 N N . TYR C 1 91 ? -9.933 -12.738 178.619 1.00 24.97 71 TYR C N 1
ATOM 5544 C CA . TYR C 1 91 ? -8.605 -12.977 179.138 1.00 24.86 71 TYR C CA 1
ATOM 5545 C C . TYR C 1 91 ? -8.473 -14.127 180.152 1.00 25.51 71 TYR C C 1
ATOM 5546 O O . TYR C 1 91 ? -7.411 -14.540 180.404 1.00 23.67 71 TYR C O 1
ATOM 5555 N N . GLU C 1 92 ? -9.561 -14.613 180.735 1.00 26.72 72 GLU C N 1
ATOM 5556 C CA . GLU C 1 92 ? -9.431 -15.682 181.730 1.00 25.84 72 GLU C CA 1
ATOM 5557 C C . GLU C 1 92 ? -8.832 -16.954 181.119 1.00 24.93 72 GLU C C 1
ATOM 5558 O O . GLU C 1 92 ? -9.342 -17.448 180.113 1.00 24.33 72 GLU C O 1
ATOM 5564 N N . GLY C 1 93 ? -7.762 -17.492 181.711 1.00 23.73 73 GLY C N 1
ATOM 5565 C CA . GLY C 1 93 ? -7.184 -18.707 181.163 1.00 24.02 73 GLY C CA 1
ATOM 5566 C C . GLY C 1 93 ? -6.479 -18.599 179.817 1.00 23.17 73 GLY C C 1
ATOM 5567 O O . GLY C 1 93 ? -5.913 -19.542 179.339 1.00 23.42 73 GLY C O 1
ATOM 5568 N N . ALA C 1 94 ? -6.577 -17.335 179.270 1.00 22.97 74 ALA C N 1
ATOM 5569 C CA . ALA C 1 94 ? -5.875 -17.156 177.982 1.00 21.28 74 ALA C CA 1
ATOM 5570 C C . ALA C 1 94 ? -4.339 -16.977 178.018 1.00 21.22 74 ALA C C 1
ATOM 5571 O O . ALA C 1 94 ? -3.784 -16.485 179.001 1.00 20.49 74 ALA C O 1
ATOM 5573 N N . LEU C 1 95 ? -3.673 -17.374 176.927 1.00 18.72 75 LEU C N 1
ATOM 5574 C CA . LEU C 1 95 ? -2.266 -17.129 176.715 1.00 19.28 75 LEU C CA 1
ATOM 5575 C C . LEU C 1 95 ? -2.233 -15.730 176.103 1.00 18.10 75 LEU C C 1
ATOM 5576 O O . LEU C 1 95 ? -3.014 -15.419 175.158 1.00 18.36 75 LEU C O 1
ATOM 5581 N N . VAL C 1 96 ? -1.356 -14.897 176.637 1.00 17.49 76 VAL C N 1
ATOM 5582 C CA . VAL C 1 96 ? -1.172 -13.544 176.086 1.00 16.52 76 VAL C CA 1
ATOM 5583 C C . VAL C 1 96 ? 0.260 -13.501 175.518 1.00 16.01 76 VAL C C 1
ATOM 5584 O O . VAL C 1 96 ? 1.217 -13.933 176.167 1.00 15.20 76 VAL C O 1
ATOM 5588 N N . ILE C 1 97 ? 0.380 -13.035 174.280 1.00 15.95 77 ILE C N 1
ATOM 5589 C CA . ILE C 1 97 ? 1.704 -12.967 173.639 1.00 15.43 77 ILE C CA 1
ATOM 5590 C C . ILE C 1 97 ? 1.940 -11.480 173.379 1.00 15.66 77 ILE C C 1
ATOM 5591 O O . ILE C 1 97 ? 1.073 -10.835 172.797 1.00 15.86 77 ILE C O 1
ATOM 5596 N N . VAL C 1 98 ? 3.089 -10.927 173.777 1.00 16.46 78 VAL C N 1
ATOM 5597 C CA . VAL C 1 98 ? 3.343 -9.501 173.454 1.00 15.77 78 VAL C CA 1
ATOM 5598 C C . VAL C 1 98 ? 4.543 -9.460 172.502 1.00 14.39 78 VAL C C 1
ATOM 5599 O O . VAL C 1 98 ? 5.621 -9.945 172.853 1.00 14.36 78 VAL C O 1
ATOM 5603 N N . CYS C 1 99 ? 4.334 -8.870 171.330 1.00 15.49 79 CYS C N 1
ATOM 5604 C CA . CYS C 1 99 ? 5.378 -8.702 170.319 1.00 15.02 79 CYS C CA 1
ATOM 5605 C C . CYS C 1 99 ? 5.996 -7.340 170.331 1.00 14.57 79 CYS C C 1
ATOM 5606 O O . CYS C 1 99 ? 5.245 -6.379 170.437 1.00 14.39 79 CYS C O 1
ATOM 5609 N N . ASP C 1 100 ? 7.343 -7.281 170.172 1.00 13.60 80 ASP C N 1
ATOM 5610 C CA . ASP C 1 100 ? 8.011 -6.035 169.724 1.00 16.14 80 ASP C CA 1
ATOM 5611 C C . ASP C 1 100 ? 7.857 -4.893 170.754 1.00 16.73 80 ASP C C 1
ATOM 5612 O O . ASP C 1 100 ? 7.764 -3.730 170.371 1.00 15.27 80 ASP C O 1
ATOM 5617 N N . THR C 1 101 ? 7.792 -5.231 172.035 1.00 15.09 81 THR C N 1
ATOM 5618 C CA . THR C 1 101 ? 7.630 -4.217 173.070 1.00 16.45 81 THR C CA 1
ATOM 5619 C C . THR C 1 101 ? 8.716 -4.389 174.114 1.00 16.04 81 THR C C 1
ATOM 5620 O O . THR C 1 101 ? 8.702 -5.357 174.875 1.00 15.17 81 THR C O 1
ATOM 5624 N N . ALA C 1 102 ? 9.668 -3.462 174.151 1.00 13.39 82 ALA C N 1
ATOM 5625 C CA . ALA C 1 102 ? 10.824 -3.641 175.073 1.00 16.73 82 ALA C CA 1
ATOM 5626 C C . ALA C 1 102 ? 10.394 -3.343 176.515 1.00 18.02 82 ALA C C 1
ATOM 5627 O O . ALA C 1 102 ? 10.814 -4.025 177.449 1.00 19.09 82 ALA C O 1
ATOM 5629 N N . ASN C 1 103 ? 9.490 -2.389 176.714 1.00 19.23 83 ASN C N 1
ATOM 5630 C CA . ASN C 1 103 ? 8.993 -2.119 178.070 1.00 20.71 83 ASN C CA 1
ATOM 5631 C C . ASN C 1 103 ? 7.494 -2.387 178.269 1.00 20.91 83 ASN C C 1
ATOM 5632 O O . ASN C 1 103 ? 6.683 -2.034 177.413 1.00 19.63 83 ASN C O 1
ATOM 5637 N N . GLN C 1 104 ? 7.156 -3.014 179.366 1.00 21.26 84 GLN C N 1
ATOM 5638 C CA . GLN C 1 104 ? 5.775 -3.217 179.689 1.00 23.50 84 GLN C CA 1
ATOM 5639 C C . GLN C 1 104 ? 4.915 -1.986 179.671 1.00 23.92 84 GLN C C 1
ATOM 5640 O O . GLN C 1 104 ? 3.816 -2.134 179.253 1.00 24.80 84 GLN C O 1
ATOM 5646 N N . GLU C 1 105 ? 5.366 -0.843 180.182 1.00 25.15 85 GLU C N 1
ATOM 5647 C CA . GLU C 1 105 ? 4.495 0.331 180.313 1.00 25.26 85 GLU C CA 1
ATOM 5648 C C . GLU C 1 105 ? 3.965 0.798 178.969 1.00 25.73 85 GLU C C 1
ATOM 5649 O O . GLU C 1 105 ? 2.929 1.465 178.878 1.00 25.68 85 GLU C O 1
ATOM 5655 N N . ARG C 1 106 ? 4.701 0.425 177.930 1.00 23.47 86 ARG C N 1
ATOM 5656 C CA . ARG C 1 106 ? 4.431 0.798 176.554 1.00 22.68 86 ARG C CA 1
ATOM 5657 C C . ARG C 1 106 ? 3.568 -0.192 175.731 1.00 20.97 86 ARG C C 1
ATOM 5658 O O . ARG C 1 106 ? 3.289 0.026 174.601 1.00 20.51 86 ARG C O 1
ATOM 5666 N N . ILE C 1 107 ? 3.190 -1.280 176.346 1.00 19.30 87 ILE C N 1
ATOM 5667 C CA . ILE C 1 107 ? 2.267 -2.232 175.734 1.00 18.70 87 ILE C CA 1
ATOM 5668 C C . ILE C 1 107 ? 0.878 -1.629 175.520 1.00 19.11 87 ILE C C 1
ATOM 5669 O O . ILE C 1 107 ? 0.238 -1.175 176.467 1.00 20.51 87 ILE C O 1
ATOM 5674 N N . ASP C 1 108 ? 0.417 -1.632 174.271 1.00 18.22 88 ASP C N 1
ATOM 5675 C CA . ASP C 1 108 ? -0.928 -1.120 173.939 1.00 18.90 88 ASP C CA 1
ATOM 5676 C C . ASP C 1 108 ? -2.004 -2.077 174.402 1.00 19.69 88 ASP C C 1
ATOM 5677 O O . ASP C 1 108 ? -2.006 -3.235 173.954 1.00 17.92 88 ASP C O 1
ATOM 5682 N N . ASP C 1 109 ? -2.930 -1.580 175.250 1.00 17.77 89 ASP C N 1
ATOM 5683 C CA . ASP C 1 109 ? -3.911 -2.409 175.984 1.00 19.75 89 ASP C CA 1
ATOM 5684 C C . ASP C 1 109 ? -3.258 -3.071 177.174 1.00 20.35 89 ASP C C 1
ATOM 5685 O O . ASP C 1 109 ? -2.476 -4.046 177.046 1.00 18.30 89 ASP C O 1
ATOM 5690 N N . GLN C 1 110 ? -3.504 -2.494 178.348 1.00 20.03 90 GLN C N 1
ATOM 5691 C CA . GLN C 1 110 ? -2.763 -2.833 179.561 1.00 20.66 90 GLN C CA 1
ATOM 5692 C C . GLN C 1 110 ? -3.359 -4.001 180.334 1.00 21.58 90 GLN C C 1
ATOM 5693 O O . GLN C 1 110 ? -3.068 -4.193 181.515 1.00 21.74 90 GLN C O 1
ATOM 5699 N N . ARG C 1 111 ? -4.183 -4.795 179.658 1.00 23.47 91 ARG C N 1
ATOM 5700 C CA . ARG C 1 111 ? -4.797 -5.962 180.272 1.00 23.86 91 ARG C CA 1
ATOM 5701 C C . ARG C 1 111 ? -3.963 -7.216 179.993 1.00 24.06 91 ARG C C 1
ATOM 5702 O O . ARG C 1 111 ? -4.374 -8.331 180.313 1.00 23.19 91 ARG C O 1
ATOM 5710 N N . TYR C 1 112 ? -2.781 -7.031 179.417 1.00 21.83 92 TYR C N 1
ATOM 5711 C CA . TYR C 1 112 ? -1.941 -8.163 179.028 1.00 21.50 92 TYR C CA 1
ATOM 5712 C C . TYR C 1 112 ? -1.634 -9.160 180.153 1.00 21.47 92 TYR C C 1
ATOM 5713 O O . TYR C 1 112 ? -1.746 -10.370 179.951 1.00 19.81 92 TYR C O 1
ATOM 5722 N N . PRO C 1 113 ? -1.244 -8.668 181.327 1.00 22.35 93 PRO C N 1
ATOM 5723 C CA . PRO C 1 113 ? -0.858 -9.573 182.427 1.00 22.52 93 PRO C CA 1
ATOM 5724 C C . PRO C 1 113 ? -1.989 -10.342 183.130 1.00 23.96 93 PRO C C 1
ATOM 5725 O O . PRO C 1 113 ? -1.790 -11.042 184.087 1.00 23.50 93 PRO C O 1
ATOM 5729 N N . SER C 1 114 ? -3.204 -10.178 182.618 1.00 23.08 94 SER C N 1
ATOM 5730 C CA . SER C 1 114 ? -4.389 -10.751 183.250 1.00 24.09 94 SER C CA 1
ATOM 5731 C C . SER C 1 114 ? -4.683 -12.179 182.798 1.00 24.97 94 SER C C 1
ATOM 5732 O O . SER C 1 114 ? -5.571 -12.836 183.342 1.00 23.33 94 SER C O 1
ATOM 5735 N N . GLY C 1 115 ? -3.942 -12.656 181.804 1.00 24.15 95 GLY C N 1
ATOM 5736 C CA . GLY C 1 115 ? -4.155 -14.016 181.280 1.00 25.42 95 GLY C CA 1
ATOM 5737 C C . GLY C 1 115 ? -3.633 -15.075 182.241 1.00 24.58 95 GLY C C 1
ATOM 5738 O O . GLY C 1 115 ? -3.118 -14.766 183.281 1.00 23.94 95 GLY C O 1
ATOM 5739 N N . ALA C 1 116 ? -3.721 -16.347 181.860 1.00 23.81 96 ALA C N 1
ATOM 5740 C CA . ALA C 1 116 ? -3.068 -17.423 182.614 1.00 23.17 96 ALA C CA 1
ATOM 5741 C C . ALA C 1 116 ? -1.576 -17.486 182.377 1.00 23.18 96 ALA C C 1
ATOM 5742 O O . ALA C 1 116 ? -0.852 -18.008 183.199 1.00 22.97 96 ALA C O 1
ATOM 5744 N N . LYS C 1 117 ? -1.123 -16.951 181.252 1.00 21.37 97 LYS C N 1
ATOM 5745 C CA . LYS C 1 117 ? 0.280 -16.952 180.912 1.00 21.47 97 LYS C CA 1
ATOM 5746 C C . LYS C 1 117 ? 0.656 -15.799 179.997 1.00 21.14 97 LYS C C 1
ATOM 5747 O O . LYS C 1 117 ? -0.124 -15.382 179.211 1.00 19.85 97 LYS C O 1
ATOM 5753 N N . LEU C 1 118 ? 1.895 -15.358 180.111 1.00 21.49 98 LEU C N 1
ATOM 5754 C CA . LEU C 1 118 ? 2.399 -14.204 179.358 1.00 19.37 98 LEU C CA 1
ATOM 5755 C C . LEU C 1 118 ? 3.677 -14.624 178.620 1.00 19.28 98 LEU C C 1
ATOM 5756 O O . LEU C 1 118 ? 4.668 -15.123 179.227 1.00 17.74 98 LEU C O 1
ATOM 5761 N N . MET C 1 119 ? 3.709 -14.338 177.317 1.00 18.65 99 MET C N 1
ATOM 5762 C CA . MET C 1 119 ? 4.837 -14.703 176.473 1.00 16.58 99 MET C CA 1
ATOM 5763 C C . MET C 1 119 ? 5.365 -13.408 175.821 1.00 16.69 99 MET C C 1
ATOM 5764 O O . MET C 1 119 ? 4.594 -12.634 175.284 1.00 15.18 99 MET C O 1
ATOM 5769 N N . LYS C 1 120 ? 6.662 -13.176 175.914 1.00 15.71 100 LYS C N 1
ATOM 5770 C CA . LYS C 1 120 ? 7.288 -11.985 175.337 1.00 15.70 100 LYS C CA 1
ATOM 5771 C C . LYS C 1 120 ? 8.151 -12.398 174.155 1.00 15.98 100 LYS C C 1
ATOM 5772 O O . LYS C 1 120 ? 9.019 -13.206 174.333 1.00 15.28 100 LYS C O 1
ATOM 5778 N N . ILE C 1 121 ? 7.968 -11.784 172.987 1.00 14.97 101 ILE C N 1
ATOM 5779 C CA . ILE C 1 121 ? 8.809 -12.046 171.825 1.00 16.29 101 ILE C CA 1
ATOM 5780 C C . ILE C 1 121 ? 9.274 -10.654 171.356 1.00 16.21 101 ILE C C 1
ATOM 5781 O O . ILE C 1 121 ? 8.447 -9.803 171.049 1.00 16.21 101 ILE C O 1
ATOM 5786 N N . ASP C 1 122 ? 10.587 -10.436 171.346 1.00 16.94 102 ASP C N 1
ATOM 5787 C CA . ASP C 1 122 ? 11.103 -9.117 171.007 1.00 17.38 102 ASP C CA 1
ATOM 5788 C C . ASP C 1 122 ? 12.505 -9.210 170.476 1.00 16.56 102 ASP C C 1
ATOM 5789 O O . ASP C 1 122 ? 13.210 -10.218 170.689 1.00 18.24 102 ASP C O 1
ATOM 5794 N N . ALA C 1 123 ? 12.923 -8.169 169.762 1.00 16.38 103 ALA C N 1
ATOM 5795 C CA . ALA C 1 123 ? 14.248 -8.125 169.182 1.00 17.77 103 ALA C CA 1
ATOM 5796 C C . ALA C 1 123 ? 15.086 -6.982 169.782 1.00 19.80 103 ALA C C 1
ATOM 5797 O O . ALA C 1 123 ? 16.127 -6.597 169.197 1.00 22.07 103 ALA C O 1
ATOM 5799 N N . HIS C 1 124 ? 14.620 -6.384 170.868 1.00 18.66 104 HIS C N 1
ATOM 5800 C CA . HIS C 1 124 ? 15.344 -5.286 171.506 1.00 19.02 104 HIS C CA 1
ATOM 5801 C C . HIS C 1 124 ? 15.963 -5.810 172.789 1.00 19.45 104 HIS C C 1
ATOM 5802 O O . HIS C 1 124 ? 15.492 -6.814 173.336 1.00 18.54 104 HIS C O 1
ATOM 5809 N N . PRO C 1 125 ? 17.011 -5.134 173.284 1.00 20.19 105 PRO C N 1
ATOM 5810 C CA . PRO C 1 125 ? 17.673 -5.543 174.522 1.00 20.33 105 PRO C CA 1
ATOM 5811 C C . PRO C 1 125 ? 16.642 -5.830 175.644 1.00 20.02 105 PRO C C 1
ATOM 5812 O O . PRO C 1 125 ? 15.631 -5.121 175.779 1.00 17.03 105 PRO C O 1
ATOM 5816 N N . ASN C 1 126 ? 16.866 -6.906 176.383 1.00 19.37 106 ASN C N 1
ATOM 5817 C CA . ASN C 1 126 ? 15.877 -7.415 177.348 1.00 19.36 106 ASN C CA 1
ATOM 5818 C C . ASN C 1 126 ? 16.069 -6.687 178.698 1.00 19.40 106 ASN C C 1
ATOM 5819 O O . ASN C 1 126 ? 16.258 -7.314 179.733 1.00 19.80 106 ASN C O 1
ATOM 5824 N N . GLU C 1 127 ? 16.015 -5.370 178.664 1.00 19.28 107 GLU C N 1
ATOM 5825 C CA . GLU C 1 127 ? 16.156 -4.519 179.865 1.00 20.45 107 GLU C CA 1
ATOM 5826 C C . GLU C 1 127 ? 15.004 -4.655 180.829 1.00 20.95 107 GLU C C 1
ATOM 5827 O O . GLU C 1 127 ? 15.165 -4.444 182.051 1.00 19.91 107 GLU C O 1
ATOM 5833 N N . ASP C 1 128 ? 13.847 -4.995 180.270 1.00 21.41 108 ASP C N 1
ATOM 5834 C CA . ASP C 1 128 ? 12.617 -5.246 181.022 1.00 21.22 108 ASP C CA 1
ATOM 5835 C C . ASP C 1 128 ? 12.167 -6.701 180.738 1.00 22.17 108 ASP C C 1
ATOM 5836 O O . ASP C 1 128 ? 11.310 -6.919 179.884 1.00 21.29 108 ASP C O 1
ATOM 5841 N N . PRO C 1 129 ? 12.735 -7.683 181.469 1.00 21.43 109 PRO C N 1
ATOM 5842 C CA . PRO C 1 129 ? 12.535 -9.117 181.169 1.00 22.58 109 PRO C CA 1
ATOM 5843 C C . PRO C 1 129 ? 11.257 -9.692 181.760 1.00 22.68 109 PRO C C 1
ATOM 5844 O O . PRO C 1 129 ? 11.299 -10.627 182.619 1.00 21.35 109 PRO C O 1
ATOM 5848 N N . TYR C 1 130 ? 10.131 -9.177 181.284 1.00 21.35 110 TYR C N 1
ATOM 5849 C CA . TYR C 1 130 ? 8.825 -9.623 181.728 1.00 21.60 110 TYR C CA 1
ATOM 5850 C C . TYR C 1 130 ? 8.364 -10.861 180.972 1.00 22.12 110 TYR C C 1
ATOM 5851 O O . TYR C 1 130 ? 8.891 -11.190 179.910 1.00 21.32 110 TYR C O 1
ATOM 5860 N N . GLY C 1 131 ? 7.366 -11.536 181.530 1.00 21.56 111 GLY C N 1
ATOM 5861 C CA . GLY C 1 131 ? 6.729 -12.690 180.870 1.00 23.22 111 GLY C CA 1
ATOM 5862 C C . GLY C 1 131 ? 7.067 -13.986 181.594 1.00 22.75 111 GLY C C 1
ATOM 5863 O O . GLY C 1 131 ? 8.037 -14.068 182.377 1.00 22.26 111 GLY C O 1
ATOM 5864 N N . ASP C 1 132 ? 6.234 -14.989 181.355 1.00 22.76 112 ASP C N 1
ATOM 5865 C CA . ASP C 1 132 ? 6.522 -16.381 181.799 1.00 22.08 112 ASP C CA 1
ATOM 5866 C C . ASP C 1 132 ? 7.475 -17.111 180.847 1.00 23.01 112 ASP C C 1
ATOM 5867 O O . ASP C 1 132 ? 8.316 -17.913 181.274 1.00 23.00 112 ASP C O 1
ATOM 5872 N N . LEU C 1 133 ? 7.330 -16.834 179.556 1.00 21.62 113 LEU C N 1
ATOM 5873 C CA . LEU C 1 133 ? 8.207 -17.393 178.535 1.00 22.53 113 LEU C CA 1
ATOM 5874 C C . LEU C 1 133 ? 8.728 -16.250 177.676 1.00 22.38 113 LEU C C 1
ATOM 5875 O O . LEU C 1 133 ? 7.944 -15.491 177.107 1.00 22.94 113 LEU C O 1
ATOM 5880 N N . LEU C 1 134 ? 10.047 -16.115 177.591 1.00 21.15 114 LEU C N 1
ATOM 5881 C CA . LEU C 1 134 ? 10.638 -14.935 176.905 1.00 23.44 114 LEU C CA 1
ATOM 5882 C C . LEU C 1 134 ? 11.501 -15.421 175.783 1.00 23.11 114 LEU C C 1
ATOM 5883 O O . LEU C 1 134 ? 12.315 -16.347 175.970 1.00 26.33 114 LEU C O 1
ATOM 5888 N N . TRP C 1 135 ? 11.329 -14.862 174.605 1.00 19.54 115 TRP C N 1
ATOM 5889 C CA . TRP C 1 135 ? 12.322 -15.124 173.583 1.00 18.67 115 TRP C CA 1
ATOM 5890 C C . TRP C 1 135 ? 12.738 -13.755 173.089 1.00 18.18 115 TRP C C 1
ATOM 5891 O O . TRP C 1 135 ? 11.932 -13.076 172.493 1.00 17.23 115 TRP C O 1
ATOM 5902 N N . VAL C 1 136 ? 13.980 -13.369 173.333 1.00 17.18 116 VAL C N 1
ATOM 5903 C CA . VAL C 1 136 ? 14.499 -12.113 172.861 1.00 19.05 116 VAL C CA 1
ATOM 5904 C C . VAL C 1 136 ? 15.749 -12.419 172.051 1.00 21.17 116 VAL C C 1
ATOM 5905 O O . VAL C 1 136 ? 16.669 -13.122 172.513 1.00 22.78 116 VAL C O 1
ATOM 5909 N N . ASP C 1 137 ? 15.769 -11.964 170.818 1.00 20.92 117 ASP C N 1
ATOM 5910 C CA . ASP C 1 137 ? 16.924 -12.148 169.986 1.00 23.67 117 ASP C CA 1
ATOM 5911 C C . ASP C 1 137 ? 17.372 -10.811 169.408 1.00 23.18 117 ASP C C 1
ATOM 5912 O O . ASP C 1 137 ? 16.779 -10.357 168.425 1.00 21.86 117 ASP C O 1
ATOM 5917 N N . THR C 1 138 ? 18.464 -10.231 169.932 1.00 24.25 118 THR C N 1
ATOM 5918 C CA . THR C 1 138 ? 18.902 -8.901 169.426 1.00 24.52 118 THR C CA 1
ATOM 5919 C C . THR C 1 138 ? 19.669 -8.987 168.113 1.00 25.08 118 THR C C 1
ATOM 5920 O O . THR C 1 138 ? 19.983 -7.956 167.508 1.00 25.98 118 THR C O 1
ATOM 5924 N N . SER C 1 139 ? 19.934 -10.195 167.638 1.00 24.82 119 SER C N 1
ATOM 5925 C CA . SER C 1 139 ? 20.621 -10.363 166.354 1.00 24.23 119 SER C CA 1
ATOM 5926 C C . SER C 1 139 ? 19.625 -10.265 165.168 1.00 23.67 119 SER C C 1
ATOM 5927 O O . SER C 1 139 ? 20.023 -10.081 163.972 1.00 23.11 119 SER C O 1
ATOM 5930 N N . ALA C 1 140 ? 18.335 -10.352 165.506 1.00 21.24 120 ALA C N 1
ATOM 5931 C CA . ALA C 1 140 ? 17.243 -10.366 164.543 1.00 21.11 120 ALA C CA 1
ATOM 5932 C C . ALA C 1 140 ? 17.062 -8.961 164.021 1.00 19.78 120 ALA C C 1
ATOM 5933 O O . ALA C 1 140 ? 17.122 -7.985 164.787 1.00 20.92 120 ALA C O 1
ATOM 5935 N N . SER C 1 141 ? 16.816 -8.826 162.737 1.00 19.55 121 SER C N 1
ATOM 5936 C CA . SER C 1 141 ? 16.536 -7.474 162.203 1.00 18.10 121 SER C CA 1
ATOM 5937 C C . SER C 1 141 ? 15.322 -6.829 162.883 1.00 17.19 121 SER C C 1
ATOM 5938 O O . SER C 1 141 ? 15.234 -5.613 162.999 1.00 16.37 121 SER C O 1
ATOM 5941 N N . SER C 1 142 ? 14.335 -7.643 163.226 1.00 15.36 122 SER C N 1
ATOM 5942 C CA . SER C 1 142 ? 13.031 -7.130 163.506 1.00 14.78 122 SER C CA 1
ATOM 5943 C C . SER C 1 142 ? 12.305 -8.288 164.182 1.00 15.95 122 SER C C 1
ATOM 5944 O O . SER C 1 142 ? 12.727 -9.471 164.074 1.00 15.54 122 SER C O 1
ATOM 5947 N N . VAL C 1 143 ? 11.188 -7.993 164.839 1.00 14.97 123 VAL C N 1
ATOM 5948 C CA . VAL C 1 143 ? 10.390 -9.090 165.415 1.00 13.75 123 VAL C CA 1
ATOM 5949 C C . VAL C 1 143 ? 9.617 -9.832 164.307 1.00 15.19 123 VAL C C 1
ATOM 5950 O O . VAL C 1 143 ? 9.276 -10.998 164.442 1.00 15.35 123 VAL C O 1
ATOM 5954 N N . SER C 1 144 ? 9.340 -9.141 163.199 1.00 14.53 124 SER C N 1
ATOM 5955 C CA . SER C 1 144 ? 8.719 -9.778 162.050 1.00 17.06 124 SER C CA 1
ATOM 5956 C C . SER C 1 144 ? 9.623 -10.915 161.546 1.00 17.09 124 SER C C 1
ATOM 5957 O O . SER C 1 144 ? 9.144 -12.046 161.306 1.00 15.93 124 SER C O 1
ATOM 5960 N N . GLU C 1 145 ? 10.932 -10.639 161.469 1.00 16.00 125 GLU C N 1
ATOM 5961 C CA . GLU C 1 145 ? 11.909 -11.671 161.168 1.00 16.79 125 GLU C CA 1
ATOM 5962 C C . GLU C 1 145 ? 11.847 -12.856 162.150 1.00 17.03 125 GLU C C 1
ATOM 5963 O O . GLU C 1 145 ? 11.798 -14.051 161.730 1.00 15.08 125 GLU C O 1
ATOM 5969 N N . MET C 1 146 ? 11.810 -12.527 163.427 1.00 13.60 126 MET C N 1
ATOM 5970 C CA . MET C 1 146 ? 11.615 -13.554 164.456 1.00 14.75 126 MET C CA 1
ATOM 5971 C C . MET C 1 146 ? 10.345 -14.414 164.267 1.00 14.64 126 MET C C 1
ATOM 5972 O O . MET C 1 146 ? 10.354 -15.669 164.483 1.00 15.86 126 MET C O 1
ATOM 5977 N N . ILE C 1 147 ? 9.257 -13.791 163.848 1.00 14.71 127 ILE C N 1
ATOM 5978 C CA . ILE C 1 147 ? 8.006 -14.531 163.667 1.00 13.95 127 ILE C CA 1
ATOM 5979 C C . ILE C 1 147 ? 8.161 -15.543 162.492 1.00 15.96 127 ILE C C 1
ATOM 5980 O O . ILE C 1 147 ? 7.705 -16.693 162.577 1.00 13.72 127 ILE C O 1
ATOM 5985 N N . TYR C 1 148 ? 8.802 -15.097 161.405 1.00 14.78 128 TYR C N 1
ATOM 5986 C CA . TYR C 1 148 ? 9.095 -16.002 160.290 1.00 15.96 128 TYR C CA 1
ATOM 5987 C C . TYR C 1 148 ? 9.972 -17.169 160.778 1.00 16.19 128 TYR C C 1
ATOM 5988 O O . TYR C 1 148 ? 9.734 -18.314 160.403 1.00 17.06 128 TYR C O 1
ATOM 5997 N N . GLU C 1 149 ? 11.029 -16.870 161.551 1.00 16.22 129 GLU C N 1
ATOM 5998 C CA . GLU C 1 149 ? 11.888 -17.914 162.085 1.00 17.70 129 GLU C CA 1
ATOM 5999 C C . GLU C 1 149 ? 11.090 -18.880 162.967 1.00 19.15 129 GLU C C 1
ATOM 6000 O O . GLU C 1 149 ? 11.292 -20.119 162.864 1.00 18.24 129 GLU C O 1
ATOM 6006 N N . LEU C 1 150 ? 10.152 -18.347 163.773 1.00 16.40 130 LEU C N 1
ATOM 6007 C CA . LEU C 1 150 ? 9.304 -19.200 164.598 1.00 17.56 130 LEU C CA 1
ATOM 6008 C C . LEU C 1 150 ? 8.411 -20.103 163.735 1.00 17.40 130 LEU C C 1
ATOM 6009 O O . LEU C 1 150 ? 8.239 -21.328 164.030 1.00 15.78 130 LEU C O 1
ATOM 6014 N N . TYR C 1 151 ? 7.879 -19.501 162.663 1.00 17.62 131 TYR C N 1
ATOM 6015 C CA . TYR C 1 151 ? 7.096 -20.220 161.665 1.00 16.80 131 TYR C CA 1
ATOM 6016 C C . TYR C 1 151 ? 7.952 -21.379 161.024 1.00 17.33 131 TYR C C 1
ATOM 6017 O O . TYR C 1 151 ? 7.443 -22.531 160.879 1.00 17.60 131 TYR C O 1
ATOM 6026 N N . LEU C 1 152 ? 9.226 -21.140 160.738 1.00 16.67 132 LEU C N 1
ATOM 6027 C CA . LEU C 1 152 ? 10.056 -22.171 160.110 1.00 17.92 132 LEU C CA 1
ATOM 6028 C C . LEU C 1 152 ? 10.084 -23.402 161.035 1.00 20.00 132 LEU C C 1
ATOM 6029 O O . LEU C 1 152 ? 9.981 -24.537 160.537 1.00 18.85 132 LEU C O 1
ATOM 6034 N N . GLU C 1 153 ? 10.209 -23.192 162.354 1.00 16.69 133 GLU C N 1
ATOM 6035 C CA . GLU C 1 153 ? 10.170 -24.310 163.283 1.00 17.76 133 GLU C CA 1
ATOM 6036 C C . GLU C 1 153 ? 8.767 -24.817 163.419 1.00 18.06 133 GLU C C 1
ATOM 6037 O O . GLU C 1 153 ? 8.530 -26.060 163.318 1.00 18.16 133 GLU C O 1
ATOM 6043 N N . GLY C 1 154 ? 7.822 -23.907 163.575 1.00 15.26 134 GLY C N 1
ATOM 6044 C CA . GLY C 1 154 ? 6.404 -24.289 163.568 1.00 18.01 134 GLY C CA 1
ATOM 6045 C C . GLY C 1 154 ? 5.911 -25.171 162.394 1.00 17.66 134 GLY C C 1
ATOM 6046 O O . GLY C 1 154 ? 4.939 -25.939 162.541 1.00 19.44 134 GLY C O 1
ATOM 6047 N N . LYS C 1 155 ? 6.560 -25.040 161.241 1.00 18.68 135 LYS C N 1
ATOM 6048 C CA . LYS C 1 155 ? 6.182 -25.808 160.061 1.00 20.10 135 LYS C CA 1
ATOM 6049 C C . LYS C 1 155 ? 6.322 -27.299 160.335 1.00 20.89 135 LYS C C 1
ATOM 6050 O O . LYS C 1 155 ? 5.631 -28.125 159.738 1.00 20.76 135 LYS C O 1
ATOM 6056 N N . GLU C 1 156 ? 7.226 -27.631 161.250 1.00 19.38 136 GLU C N 1
ATOM 6057 C CA . GLU C 1 156 ? 7.466 -29.012 161.648 1.00 21.89 136 GLU C CA 1
ATOM 6058 C C . GLU C 1 156 ? 6.416 -29.500 162.660 1.00 21.95 136 GLU C C 1
ATOM 6059 O O . GLU C 1 156 ? 6.373 -30.684 163.019 1.00 21.29 136 GLU C O 1
ATOM 6065 N N . HIS C 1 157 ? 5.600 -28.573 163.144 1.00 20.59 137 HIS C N 1
ATOM 6066 C CA . HIS C 1 157 ? 4.454 -28.908 163.998 1.00 21.00 137 HIS C CA 1
ATOM 6067 C C . HIS C 1 157 ? 3.144 -28.598 163.312 1.00 21.18 137 HIS C C 1
ATOM 6068 O O . HIS C 1 157 ? 2.109 -28.456 163.993 1.00 22.67 137 HIS C O 1
ATOM 6075 N N . GLY C 1 158 ? 3.152 -28.439 161.983 1.00 19.11 138 GLY C N 1
ATOM 6076 C CA . GLY C 1 158 ? 1.884 -28.279 161.297 1.00 19.63 138 GLY C CA 1
ATOM 6077 C C . GLY C 1 158 ? 1.455 -26.825 161.096 1.00 19.95 138 GLY C C 1
ATOM 6078 O O . GLY C 1 158 ? 0.402 -26.567 160.533 1.00 19.09 138 GLY C O 1
ATOM 6079 N N . TRP C 1 159 ? 2.289 -25.859 161.514 1.00 18.10 139 TRP C N 1
ATOM 6080 C CA . TRP C 1 159 ? 1.944 -24.435 161.261 1.00 17.34 139 TRP C CA 1
ATOM 6081 C C . TRP C 1 159 ? 1.813 -24.122 159.784 1.00 17.38 139 TRP C C 1
ATOM 6082 O O . TRP C 1 159 ? 2.600 -24.618 158.980 1.00 17.61 139 TRP C O 1
ATOM 6093 N N . LYS C 1 160 ? 0.899 -23.245 159.434 1.00 16.99 140 LYS C N 1
ATOM 6094 C CA . LYS C 1 160 ? 0.691 -22.850 158.069 1.00 19.04 140 LYS C CA 1
ATOM 6095 C C . LYS C 1 160 ? 0.790 -21.345 157.813 1.00 18.93 140 LYS C C 1
ATOM 6096 O O . LYS C 1 160 ? 0.141 -20.585 158.458 1.00 18.24 140 LYS C O 1
ATOM 6102 N N . LEU C 1 161 ? 1.591 -20.962 156.844 1.00 18.50 141 LEU C N 1
ATOM 6103 C CA . LEU C 1 161 ? 1.692 -19.567 156.427 1.00 19.91 141 LEU C CA 1
ATOM 6104 C C . LEU C 1 161 ? 0.856 -19.297 155.159 1.00 20.71 141 LEU C C 1
ATOM 6105 O O . LEU C 1 161 ? 1.032 -19.962 154.110 1.00 20.38 141 LEU C O 1
ATOM 6110 N N . ASN C 1 162 ? -0.107 -18.385 155.238 1.00 19.33 142 ASN C N 1
ATOM 6111 C CA . ASN C 1 162 ? -0.886 -18.067 154.050 1.00 19.03 142 ASN C CA 1
ATOM 6112 C C . ASN C 1 162 ? -0.430 -16.754 153.448 1.00 19.06 142 ASN C C 1
ATOM 6113 O O . ASN C 1 162 ? 0.521 -16.147 153.948 1.00 16.64 142 ASN C O 1
ATOM 6118 N N . THR C 1 163 ? -1.137 -16.316 152.395 1.00 19.17 143 THR C N 1
ATOM 6119 C CA . THR C 1 163 ? -0.766 -15.120 151.669 1.00 21.37 143 THR C CA 1
ATOM 6120 C C . THR C 1 163 ? -0.812 -13.830 152.505 1.00 20.72 143 THR C C 1
ATOM 6121 O O . THR C 1 163 ? 0.129 -13.041 152.440 1.00 20.43 143 THR C O 1
ATOM 6125 N N . LYS C 1 164 ? -1.840 -13.669 153.345 1.00 20.58 144 LYS C N 1
ATOM 6126 C CA . LYS C 1 164 ? -1.873 -12.487 154.250 1.00 19.65 144 LYS C CA 1
ATOM 6127 C C . LYS C 1 164 ? -0.725 -12.482 155.273 1.00 19.40 144 LYS C C 1
ATOM 6128 O O . LYS C 1 164 ? -0.072 -11.446 155.491 1.00 18.26 144 LYS C O 1
ATOM 6134 N N . ALA C 1 165 ? -0.492 -13.632 155.918 1.00 18.84 145 ALA C N 1
ATOM 6135 C CA . ALA C 1 165 ? 0.576 -13.737 156.897 1.00 18.87 145 ALA C CA 1
ATOM 6136 C C . ALA C 1 165 ? 1.933 -13.403 156.243 1.00 18.38 145 ALA C C 1
ATOM 6137 O O . ALA C 1 165 ? 2.738 -12.678 156.798 1.00 15.30 145 ALA C O 1
ATOM 6139 N N . ALA C 1 166 ? 2.176 -13.921 155.033 1.00 19.63 146 ALA C N 1
ATOM 6140 C CA . ALA C 1 166 ? 3.435 -13.588 154.341 1.00 17.24 146 ALA C CA 1
ATOM 6141 C C . ALA C 1 166 ? 3.531 -12.074 154.104 1.00 18.17 146 ALA C C 1
ATOM 6142 O O . ALA C 1 166 ? 4.619 -11.432 154.292 1.00 18.19 146 ALA C O 1
ATOM 6144 N N . GLU C 1 167 ? 2.411 -11.465 153.694 1.00 18.37 147 GLU C N 1
ATOM 6145 C CA . GLU C 1 167 ? 2.426 -10.063 153.337 1.00 18.84 147 GLU C CA 1
ATOM 6146 C C . GLU C 1 167 ? 2.749 -9.267 154.573 1.00 18.53 147 GLU C C 1
ATOM 6147 O O . GLU C 1 167 ? 3.533 -8.328 154.536 1.00 17.60 147 GLU C O 1
ATOM 6153 N N . LEU C 1 168 ? 2.076 -9.599 155.651 1.00 17.45 148 LEU C N 1
ATOM 6154 C CA . LEU C 1 168 ? 2.345 -8.934 156.965 1.00 16.69 148 LEU C CA 1
ATOM 6155 C C . LEU C 1 168 ? 3.815 -8.999 157.392 1.00 15.43 148 LEU C C 1
ATOM 6156 O O . LEU C 1 168 ? 4.447 -8.005 157.832 1.00 15.36 148 LEU C O 1
ATOM 6161 N N . ILE C 1 169 ? 4.391 -10.197 157.319 1.00 14.23 149 ILE C N 1
ATOM 6162 C CA . ILE C 1 169 ? 5.720 -10.379 157.822 1.00 13.89 149 ILE C CA 1
ATOM 6163 C C . ILE C 1 169 ? 6.687 -9.584 156.933 1.00 15.74 149 ILE C C 1
ATOM 6164 O O . ILE C 1 169 ? 7.594 -8.851 157.408 1.00 15.15 149 ILE C O 1
ATOM 6169 N N . TYR C 1 170 ? 6.447 -9.660 155.627 1.00 15.94 150 TYR C N 1
ATOM 6170 C CA . TYR C 1 170 ? 7.303 -8.902 154.711 1.00 16.87 150 TYR C CA 1
ATOM 6171 C C . TYR C 1 170 ? 7.209 -7.370 154.916 1.00 16.72 150 TYR C C 1
ATOM 6172 O O . TYR C 1 170 ? 8.228 -6.683 154.973 1.00 16.75 150 TYR C O 1
ATOM 6181 N N . ALA C 1 171 ? 5.990 -6.888 155.141 1.00 16.22 151 ALA C N 1
ATOM 6182 C CA . ALA C 1 171 ? 5.774 -5.474 155.507 1.00 16.50 151 ALA C CA 1
ATOM 6183 C C . ALA C 1 171 ? 6.561 -5.089 156.748 1.00 15.58 151 ALA C C 1
ATOM 6184 O O . ALA C 1 171 ? 7.247 -4.029 156.801 1.00 15.95 151 ALA C O 1
ATOM 6186 N N . GLY C 1 172 ? 6.550 -5.963 157.744 1.00 15.82 152 GLY C N 1
ATOM 6187 C CA . GLY C 1 172 ? 7.305 -5.678 158.968 1.00 15.38 152 GLY C CA 1
ATOM 6188 C C . GLY C 1 172 ? 8.799 -5.581 158.713 1.00 16.63 152 GLY C C 1
ATOM 6189 O O . GLY C 1 172 ? 9.534 -4.650 159.193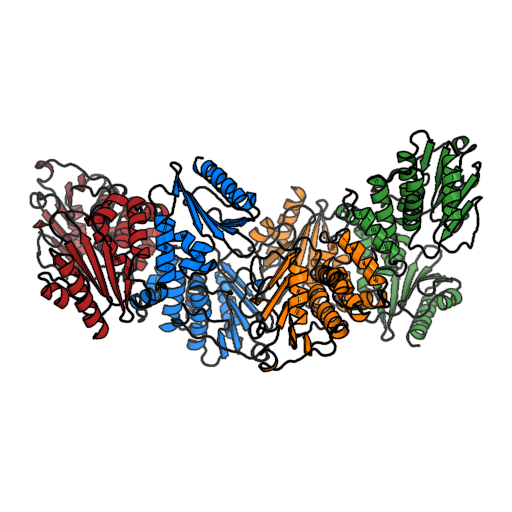 1.00 15.28 152 GLY C O 1
ATOM 6190 N N . ILE C 1 173 ? 9.346 -6.583 158.035 1.00 15.08 153 ILE C N 1
ATOM 6191 C CA . ILE C 1 173 ? 10.800 -6.649 157.865 1.00 15.68 153 ILE C CA 1
ATOM 6192 C C . ILE C 1 173 ? 11.297 -5.455 157.058 1.00 16.53 153 ILE C C 1
ATOM 6193 O O . ILE C 1 173 ? 12.291 -4.811 157.392 1.00 16.09 153 ILE C O 1
ATOM 6198 N N . VAL C 1 174 ? 10.572 -5.181 155.978 1.00 17.81 154 VAL C N 1
ATOM 6199 C CA . VAL C 1 174 ? 10.871 -4.063 155.099 1.00 19.91 154 VAL C CA 1
ATOM 6200 C C . VAL C 1 174 ? 10.655 -2.746 155.828 1.00 18.99 154 VAL C C 1
ATOM 6201 O O . VAL C 1 174 ? 11.466 -1.828 155.711 1.00 17.53 154 VAL C O 1
ATOM 6205 N N . GLY C 1 175 ? 9.564 -2.649 156.584 1.00 19.29 155 GLY C N 1
ATOM 6206 C CA . GLY C 1 175 ? 9.320 -1.432 157.337 1.00 18.34 155 GLY C CA 1
ATOM 6207 C C . GLY C 1 175 ? 10.418 -1.104 158.334 1.00 19.75 155 GLY C C 1
ATOM 6208 O O . GLY C 1 175 ? 10.835 0.048 158.452 1.00 21.19 155 GLY C O 1
ATOM 6209 N N . ASP C 1 176 ? 10.885 -2.119 159.055 1.00 17.66 156 ASP C N 1
ATOM 6210 C CA . ASP C 1 176 ? 11.921 -1.935 160.077 1.00 16.88 156 ASP C CA 1
ATOM 6211 C C . ASP C 1 176 ? 13.360 -1.784 159.568 1.00 17.42 156 ASP C C 1
ATOM 6212 O O . ASP C 1 176 ? 14.239 -1.391 160.339 1.00 16.79 156 ASP C O 1
ATOM 6217 N N . THR C 1 177 ? 13.666 -2.258 158.334 1.00 16.66 157 THR C N 1
ATOM 6218 C CA . THR C 1 177 ? 15.031 -2.144 157.843 1.00 14.86 157 THR C CA 1
ATOM 6219 C C . THR C 1 177 ? 15.147 -1.032 156.820 1.00 15.35 157 THR C C 1
ATOM 6220 O O . THR C 1 177 ? 16.216 -0.943 156.153 1.00 17.33 157 THR C O 1
ATOM 6224 N N . GLY C 1 178 ? 14.103 -0.209 156.682 1.00 16.23 158 GLY C N 1
ATOM 6225 C CA . GLY C 1 178 ? 13.992 0.801 155.606 1.00 17.60 158 GLY C CA 1
ATOM 6226 C C . GLY C 1 178 ? 14.268 0.162 154.231 1.00 18.52 158 GLY C C 1
ATOM 6227 O O . GLY C 1 178 ? 15.001 0.712 153.397 1.00 18.85 158 GLY C O 1
ATOM 6228 N N . ARG C 1 179 ? 13.605 -0.962 153.986 1.00 18.00 159 ARG C N 1
ATOM 6229 C CA . ARG C 1 179 ? 13.773 -1.754 152.781 1.00 15.98 159 ARG C CA 1
ATOM 6230 C C . ARG C 1 179 ? 15.241 -2.136 152.562 1.00 17.42 159 ARG C C 1
ATOM 6231 O O . ARG C 1 179 ? 15.818 -1.853 151.491 1.00 18.30 159 ARG C O 1
ATOM 6239 N N . PHE C 1 180 ? 15.821 -2.828 153.551 1.00 16.31 160 PHE C N 1
ATOM 6240 C CA . PHE C 1 180 ? 17.151 -3.471 153.442 1.00 17.12 160 PHE C CA 1
ATOM 6241 C C . PHE C 1 180 ? 18.263 -2.417 153.361 1.00 16.25 160 PHE C C 1
ATOM 6242 O O . PHE C 1 180 ? 19.332 -2.645 152.786 1.00 16.39 160 PHE C O 1
ATOM 6250 N N . LEU C 1 181 ? 17.969 -1.260 153.949 1.00 15.50 161 LEU C N 1
ATOM 6251 C CA . LEU C 1 181 ? 18.916 -0.157 154.002 1.00 16.14 161 LEU C CA 1
ATOM 6252 C C . LEU C 1 181 ? 19.733 -0.182 155.308 1.00 18.25 161 LEU C C 1
ATOM 6253 O O . LEU C 1 181 ? 20.953 -0.056 155.261 1.00 19.73 161 LEU C O 1
ATOM 6258 N N . PHE C 1 182 ? 19.065 -0.361 156.439 1.00 18.89 162 PHE C N 1
ATOM 6259 C CA . PHE C 1 182 ? 19.634 -0.058 157.764 1.00 21.16 162 PHE C CA 1
ATOM 6260 C C . PHE C 1 182 ? 20.555 -1.204 158.199 1.00 21.41 162 PHE C C 1
ATOM 6261 O O . PHE C 1 182 ? 20.432 -2.333 157.664 1.00 20.14 162 PHE C O 1
ATOM 6269 N N . PRO C 1 183 ? 21.495 -0.942 159.145 1.00 22.44 163 PRO C N 1
ATOM 6270 C CA . PRO C 1 183 ? 22.445 -2.032 159.458 1.00 22.82 163 PRO C CA 1
ATOM 6271 C C . PRO C 1 183 ? 21.841 -3.178 160.246 1.00 22.86 163 PRO C C 1
ATOM 6272 O O . PRO C 1 183 ? 22.547 -4.157 160.499 1.00 21.23 163 PRO C O 1
ATOM 6276 N N . ASN C 1 184 ? 20.552 -3.107 160.601 1.00 22.35 164 ASN C N 1
ATOM 6277 C CA . ASN C 1 184 ? 19.879 -4.310 161.191 1.00 22.99 164 ASN C CA 1
ATOM 6278 C C . ASN C 1 184 ? 19.586 -5.399 160.150 1.00 22.64 164 ASN C C 1
ATOM 6279 O O . ASN C 1 184 ? 19.275 -6.499 160.536 1.00 21.42 164 ASN C O 1
ATOM 6284 N N . THR C 1 185 ? 19.729 -5.083 158.839 1.00 21.13 165 THR C N 1
ATOM 6285 C CA . THR C 1 185 ? 19.537 -6.049 157.755 1.00 20.46 165 THR C CA 1
ATOM 6286 C C . THR C 1 185 ? 20.701 -7.034 157.775 1.00 21.33 165 THR C C 1
ATOM 6287 O O . THR C 1 185 ? 21.820 -6.593 157.837 1.00 21.51 165 THR C O 1
ATOM 6291 N N . THR C 1 186 ? 20.447 -8.345 157.696 1.00 21.12 166 THR C N 1
ATOM 6292 C CA . THR C 1 186 ? 21.487 -9.336 157.734 1.00 19.61 166 THR C CA 1
ATOM 6293 C C . THR C 1 186 ? 21.236 -10.265 156.576 1.00 19.33 166 THR C C 1
ATOM 6294 O O . THR C 1 186 ? 20.243 -10.102 155.859 1.00 18.28 166 THR C O 1
ATOM 6298 N N . GLU C 1 187 ? 22.110 -11.248 156.388 1.00 17.59 167 GLU C N 1
ATOM 6299 C CA . GLU C 1 187 ? 21.931 -12.227 155.321 1.00 19.62 167 GLU C CA 1
ATOM 6300 C C . GLU C 1 187 ? 20.601 -12.958 155.478 1.00 20.80 167 GLU C C 1
ATOM 6301 O O . GLU C 1 187 ? 19.902 -13.220 154.499 1.00 20.78 167 GLU C O 1
ATOM 6307 N N . LYS C 1 188 ? 20.261 -13.283 156.721 1.00 20.32 168 LYS C N 1
ATOM 6308 C CA . LYS C 1 188 ? 19.010 -13.967 157.042 1.00 20.92 168 LYS C CA 1
ATOM 6309 C C . LYS C 1 188 ? 17.821 -13.165 156.584 1.00 19.04 168 LYS C C 1
ATOM 6310 O O . LYS C 1 188 ? 16.921 -13.680 156.028 1.00 19.99 168 LYS C O 1
ATOM 6316 N N . THR C 1 189 ? 17.857 -11.889 156.894 1.00 18.66 169 THR C N 1
ATOM 6317 C CA . THR C 1 189 ? 16.781 -10.986 156.555 1.00 18.30 169 THR C CA 1
ATOM 6318 C C . THR C 1 189 ? 16.468 -11.055 155.075 1.00 18.55 169 THR C C 1
ATOM 6319 O O . THR C 1 189 ? 15.267 -11.199 154.643 1.00 18.91 169 THR C O 1
ATOM 6323 N N . LEU C 1 190 ? 17.529 -10.942 154.266 1.00 17.35 170 LEU C N 1
ATOM 6324 C CA . LEU C 1 190 ? 17.314 -10.962 152.817 1.00 16.93 170 LEU C CA 1
ATOM 6325 C C . LEU C 1 190 ? 16.858 -12.350 152.321 1.00 15.66 170 LEU C C 1
ATOM 6326 O O . LEU C 1 190 ? 16.008 -12.472 151.442 1.00 14.57 170 LEU C O 1
ATOM 6331 N N . LYS C 1 191 ? 17.402 -13.397 152.910 1.00 16.58 171 LYS C N 1
ATOM 6332 C CA . LYS C 1 191 ? 16.960 -14.738 152.520 1.00 18.42 171 LYS C CA 1
ATOM 6333 C C . LYS C 1 191 ? 15.461 -14.928 152.790 1.00 19.00 171 LYS C C 1
ATOM 6334 O O . LYS C 1 191 ? 14.680 -15.366 151.914 1.00 17.56 171 LYS C O 1
ATOM 6340 N N . TYR C 1 192 ? 15.007 -14.541 153.992 1.00 17.57 172 TYR C N 1
ATOM 6341 C CA . TYR C 1 192 ? 13.605 -14.714 154.289 1.00 17.37 172 TYR C CA 1
ATOM 6342 C C . TYR C 1 192 ? 12.745 -13.849 153.367 1.00 17.13 172 TYR C C 1
ATOM 6343 O O . TYR C 1 192 ? 11.663 -14.224 152.994 1.00 14.77 172 TYR C O 1
ATOM 6352 N N . ALA C 1 193 ? 13.223 -12.651 153.004 1.00 17.82 173 ALA C N 1
ATOM 6353 C CA . ALA C 1 193 ? 12.346 -11.786 152.193 1.00 16.25 173 ALA C CA 1
ATOM 6354 C C . ALA C 1 193 ? 12.075 -12.481 150.834 1.00 15.80 173 ALA C C 1
ATOM 6355 O O . ALA C 1 193 ? 11.017 -12.322 150.197 1.00 14.94 173 ALA C O 1
ATOM 6357 N N . GLY C 1 194 ? 13.101 -13.153 150.341 1.00 17.36 174 GLY C N 1
ATOM 6358 C CA . GLY C 1 194 ? 13.031 -13.847 149.034 1.00 18.14 174 GLY C CA 1
ATOM 6359 C C . GLY C 1 194 ? 12.104 -15.039 149.156 1.00 16.89 174 GLY C C 1
ATOM 6360 O O . GLY C 1 194 ? 11.377 -15.314 148.226 1.00 18.09 174 GLY C O 1
ATOM 6361 N N . GLU C 1 195 ? 12.085 -15.704 150.309 1.00 17.72 175 GLU C N 1
ATOM 6362 C CA . GLU C 1 195 ? 11.013 -16.735 150.600 1.00 17.93 175 GLU C CA 1
ATOM 6363 C C . GLU C 1 195 ? 9.582 -16.138 150.669 1.00 18.03 175 GLU C C 1
ATOM 6364 O O . GLU C 1 195 ? 8.657 -16.708 150.116 1.00 16.81 175 GLU C O 1
ATOM 6370 N N . LEU C 1 196 ? 9.415 -14.979 151.316 1.00 15.76 176 LEU C N 1
ATOM 6371 C CA . LEU C 1 196 ? 8.100 -14.351 151.469 1.00 16.58 176 LEU C CA 1
ATOM 6372 C C . LEU C 1 196 ? 7.511 -13.801 150.170 1.00 18.03 176 LEU C C 1
ATOM 6373 O O . LEU C 1 196 ? 6.305 -13.904 149.915 1.00 18.32 176 LEU C O 1
ATOM 6378 N N . ILE C 1 197 ? 8.389 -13.216 149.364 1.00 17.84 177 ILE C N 1
ATOM 6379 C CA . ILE C 1 197 ? 7.952 -12.592 148.116 1.00 19.79 177 ILE C CA 1
ATOM 6380 C C . ILE C 1 197 ? 7.434 -13.620 147.093 1.00 20.58 177 ILE C C 1
ATOM 6381 O O . ILE C 1 197 ? 6.686 -13.251 146.139 1.00 20.30 177 ILE C O 1
ATOM 6386 N N . GLN C 1 198 ? 7.780 -14.902 147.289 1.00 20.26 178 GLN C N 1
ATOM 6387 C CA . GLN C 1 198 ? 7.085 -15.990 146.525 1.00 20.99 178 GLN C CA 1
ATOM 6388 C C . GLN C 1 198 ? 5.537 -16.130 146.736 1.00 22.23 178 GLN C C 1
ATOM 6389 O O . GLN C 1 198 ? 4.819 -16.721 145.880 1.00 22.39 178 GLN C O 1
ATOM 6395 N N . TYR C 1 199 ? 4.981 -15.594 147.843 1.00 21.66 179 TYR C N 1
ATOM 6396 C CA . TYR C 1 199 ? 3.521 -15.619 148.053 1.00 21.29 179 TYR C CA 1
ATOM 6397 C C . TYR C 1 199 ? 2.813 -14.606 147.185 1.00 22.41 179 TYR C C 1
ATOM 6398 O O . TYR C 1 199 ? 3.386 -13.493 146.886 1.00 20.90 179 TYR C O 1
ATOM 6407 N N . PRO C 1 200 ? 1.565 -14.937 146.780 1.00 21.58 180 PRO C N 1
ATOM 6408 C CA . PRO C 1 200 ? 1.013 -14.046 145.750 1.00 23.45 180 PRO C CA 1
ATOM 6409 C C . PRO C 1 200 ? 0.367 -12.750 146.306 1.00 23.80 180 PRO C C 1
ATOM 6410 O O . PRO C 1 200 ? -0.793 -12.533 146.083 1.00 23.88 180 PRO C O 1
ATOM 6414 N N . PHE C 1 201 ? 1.099 -11.911 147.045 1.00 23.61 181 PHE C N 1
ATOM 6415 C CA . PHE C 1 201 ? 0.592 -10.576 147.360 1.00 23.44 181 PHE C CA 1
ATOM 6416 C C . PHE C 1 201 ? 1.358 -9.588 146.484 1.00 23.13 181 PHE C C 1
ATOM 6417 O O . PHE C 1 201 ? 2.444 -9.898 145.980 1.00 21.57 181 PHE C O 1
ATOM 6425 N N . SER C 1 202 ? 0.797 -8.396 146.316 1.00 22.86 182 SER C N 1
ATOM 6426 C CA . SER C 1 202 ? 1.453 -7.383 145.496 1.00 23.43 182 SER C CA 1
ATOM 6427 C C . SER C 1 202 ? 2.447 -6.573 146.309 1.00 22.82 182 SER C C 1
ATOM 6428 O O . SER C 1 202 ? 2.050 -5.720 147.125 1.00 22.21 182 SER C O 1
ATOM 6431 N N . SER C 1 203 ? 3.739 -6.812 146.097 1.00 23.05 183 SER C N 1
ATOM 6432 C CA . SER C 1 203 ? 4.718 -6.035 146.818 1.00 25.10 183 SER C CA 1
ATOM 6433 C C . SER C 1 203 ? 4.755 -4.552 146.378 1.00 25.23 183 SER C C 1
ATOM 6434 O O . SER C 1 203 ? 4.891 -3.608 147.219 1.00 24.27 183 SER C O 1
ATOM 6437 N N . SER C 1 204 ? 4.576 -4.318 145.077 1.00 24.84 184 SER C N 1
ATOM 6438 C CA . SER C 1 204 ? 4.367 -2.943 144.560 1.00 26.42 184 SER C CA 1
ATOM 6439 C C . SER C 1 204 ? 3.262 -2.179 145.282 1.00 25.48 184 SER C C 1
ATOM 6440 O O . SER C 1 204 ? 3.435 -1.033 145.708 1.00 26.02 184 SER C O 1
ATOM 6443 N N . GLU C 1 205 ? 2.109 -2.831 145.399 1.00 25.20 185 GLU C N 1
ATOM 6444 C CA . GLU C 1 205 ? 0.955 -2.246 146.065 1.00 24.21 185 GLU C CA 1
ATOM 6445 C C . GLU C 1 205 ? 1.255 -2.020 147.539 1.00 23.04 185 GLU C C 1
ATOM 6446 O O . GLU C 1 205 ? 0.903 -0.982 148.100 1.00 21.28 185 GLU C O 1
ATOM 6452 N N . LEU C 1 206 ? 1.910 -2.993 148.163 1.00 22.10 186 LEU C N 1
ATOM 6453 C CA . LEU C 1 206 ? 2.292 -2.858 149.601 1.00 20.37 186 LEU C CA 1
ATOM 6454 C C . LEU C 1 206 ? 3.163 -1.587 149.785 1.00 19.09 186 LEU C C 1
ATOM 6455 O O . LEU C 1 206 ? 2.930 -0.755 150.681 1.00 18.55 186 LEU C O 1
ATOM 6460 N N . PHE C 1 207 ? 4.190 -1.467 148.950 1.00 18.03 187 PHE C N 1
ATOM 6461 C CA . PHE C 1 207 ? 5.119 -0.346 149.039 1.00 19.08 187 PHE C CA 1
ATOM 6462 C C . PHE C 1 207 ? 4.377 0.976 148.900 1.00 18.43 187 PHE C C 1
ATOM 6463 O O . PHE C 1 207 ? 4.564 1.897 149.695 1.00 16.44 187 PHE C O 1
ATOM 6471 N N . ASN C 1 208 ? 3.532 1.057 147.879 1.00 18.19 188 ASN C N 1
ATOM 6472 C CA . ASN C 1 208 ? 2.720 2.258 147.626 1.00 19.62 188 ASN C CA 1
ATOM 6473 C C . ASN C 1 208 ? 1.947 2.684 148.887 1.00 19.54 188 ASN C C 1
ATOM 6474 O O . ASN C 1 208 ? 1.866 3.870 149.219 1.00 19.29 188 ASN C O 1
ATOM 6479 N N . GLN C 1 209 ? 1.355 1.708 149.577 1.00 18.16 189 GLN C N 1
ATOM 6480 C CA . GLN C 1 209 ? 0.590 2.022 150.772 1.00 19.40 189 GLN C CA 1
ATOM 6481 C C . GLN C 1 209 ? 1.481 2.360 151.954 1.00 18.72 189 GLN C C 1
ATOM 6482 O O . GLN C 1 209 ? 1.160 3.241 152.687 1.00 16.79 189 GLN C O 1
ATOM 6488 N N . LEU C 1 210 ? 2.618 1.668 152.119 1.00 19.01 190 LEU C N 1
ATOM 6489 C CA . LEU C 1 210 ? 3.534 1.991 153.250 1.00 19.20 190 LEU C CA 1
ATOM 6490 C C . LEU C 1 210 ? 4.166 3.369 153.168 1.00 19.63 190 LEU C C 1
ATOM 6491 O O . LEU C 1 210 ? 4.332 4.052 154.190 1.00 17.93 190 LEU C O 1
ATOM 6496 N N . TYR C 1 211 ? 4.467 3.805 151.928 1.00 16.79 191 TYR C N 1
ATOM 6497 C CA . TYR C 1 211 ? 5.213 5.031 151.709 1.00 18.41 191 TYR C CA 1
ATOM 6498 C C . TYR C 1 211 ? 4.366 6.267 151.503 1.00 17.79 191 TYR C C 1
ATOM 6499 O O . TYR C 1 211 ? 4.902 7.371 151.444 1.00 18.12 191 TYR C O 1
ATOM 6508 N N . GLU C 1 212 ? 3.058 6.098 151.364 1.00 17.99 192 GLU C N 1
ATOM 6509 C CA . GLU C 1 212 ? 2.140 7.207 151.105 1.00 19.10 192 GLU C CA 1
ATOM 6510 C C . GLU C 1 212 ? 2.242 8.233 152.194 1.00 19.83 192 GLU C C 1
ATOM 6511 O O . GLU C 1 212 ? 2.111 7.888 153.385 1.00 19.97 192 GLU C O 1
ATOM 6517 N N . THR C 1 213 ? 2.475 9.483 151.812 1.00 19.73 193 THR C N 1
ATOM 6518 C CA . THR C 1 213 ? 2.731 10.550 152.757 1.00 19.20 193 THR C CA 1
ATOM 6519 C C . THR C 1 213 ? 1.735 11.691 152.563 1.00 19.79 193 THR C C 1
ATOM 6520 O O . THR C 1 213 ? 1.512 12.163 151.425 1.00 17.13 193 THR C O 1
ATOM 6524 N N . LYS C 1 214 ? 1.163 12.182 153.686 1.00 19.28 194 LYS C N 1
ATOM 6525 C CA . LYS C 1 214 ? 0.259 13.313 153.588 1.00 21.16 194 LYS C CA 1
ATOM 6526 C C . LYS C 1 214 ? 0.947 14.510 152.983 1.00 21.35 194 LYS C C 1
ATOM 6527 O O . LYS C 1 214 ? 2.104 14.863 153.319 1.00 20.87 194 LYS C O 1
ATOM 6533 N N . LEU C 1 215 ? 0.234 15.192 152.098 1.00 20.28 195 LEU C N 1
ATOM 6534 C CA . LEU C 1 215 ? 0.820 16.362 151.453 1.00 21.52 195 LEU C CA 1
ATOM 6535 C C . LEU C 1 215 ? 1.473 17.398 152.431 1.00 21.83 195 LEU C C 1
ATOM 6536 O O . LEU C 1 215 ? 2.549 17.961 152.157 1.00 21.56 195 LEU C O 1
ATOM 6541 N N . ASN C 1 216 ? 0.815 17.677 153.539 1.00 22.42 196 ASN C N 1
ATOM 6542 C CA . ASN C 1 216 ? 1.352 18.716 154.394 1.00 23.52 196 ASN C CA 1
ATOM 6543 C C . ASN C 1 216 ? 2.680 18.289 155.061 1.00 22.50 196 ASN C C 1
ATOM 6544 O O . ASN C 1 216 ? 3.560 19.141 155.234 1.00 23.20 196 ASN C O 1
ATOM 6549 N N . VAL C 1 217 ? 2.864 16.999 155.354 1.00 21.12 197 VAL C N 1
ATOM 6550 C CA . VAL C 1 217 ? 4.171 16.449 155.858 1.00 20.11 197 VAL C CA 1
ATOM 6551 C C . VAL C 1 217 ? 5.193 16.555 154.770 1.00 19.80 197 VAL C C 1
ATOM 6552 O O . VAL C 1 217 ? 6.330 16.949 155.024 1.00 18.22 197 VAL C O 1
ATOM 6556 N N . VAL C 1 218 ? 4.777 16.276 153.520 1.00 18.28 198 VAL C N 1
ATOM 6557 C CA . VAL C 1 218 ? 5.680 16.557 152.368 1.00 18.39 198 VAL C CA 1
ATOM 6558 C C . VAL C 1 218 ? 6.175 18.001 152.250 1.00 18.89 198 VAL C C 1
ATOM 6559 O O . VAL C 1 218 ? 7.369 18.252 151.976 1.00 17.49 198 VAL C O 1
ATOM 6563 N N . LYS C 1 219 ? 5.253 18.952 152.397 1.00 19.66 199 LYS C N 1
ATOM 6564 C CA . LYS C 1 219 ? 5.644 20.360 152.333 1.00 20.64 199 LYS C CA 1
ATOM 6565 C C . LYS C 1 219 ? 6.545 20.725 153.500 1.00 19.75 199 LYS C C 1
ATOM 6566 O O . LYS C 1 219 ? 7.495 21.448 153.305 1.00 20.79 199 LYS C O 1
ATOM 6572 N N . LEU C 1 220 ? 6.226 20.223 154.691 1.00 20.77 200 LEU C N 1
ATOM 6573 C CA . LEU C 1 220 ? 7.136 20.380 155.860 1.00 20.84 200 LEU C CA 1
ATOM 6574 C C . LEU C 1 220 ? 8.537 19.825 155.537 1.00 18.72 200 LEU C C 1
ATOM 6575 O O . LEU C 1 220 ? 9.524 20.476 155.773 1.00 19.77 200 LEU C O 1
ATOM 6580 N N . ASN C 1 221 ? 8.612 18.644 154.951 1.00 18.87 201 ASN C N 1
ATOM 6581 C CA . ASN C 1 221 ? 9.908 18.074 154.578 1.00 17.74 201 ASN C CA 1
ATOM 6582 C C . ASN C 1 221 ? 10.615 19.007 153.567 1.00 16.97 201 ASN C C 1
ATOM 6583 O O . ASN C 1 221 ? 11.839 19.117 153.566 1.00 17.02 201 ASN C O 1
ATOM 6588 N N . GLY C 1 222 ? 9.853 19.718 152.739 1.00 15.70 202 GLY C N 1
ATOM 6589 C CA . GLY C 1 222 ? 10.491 20.623 151.809 1.00 17.33 202 GLY C CA 1
ATOM 6590 C C . GLY C 1 222 ? 11.029 21.861 152.507 1.00 19.13 202 GLY C C 1
ATOM 6591 O O . GLY C 1 222 ? 12.074 22.396 152.113 1.00 16.77 202 GLY C O 1
ATOM 6592 N N . PHE C 1 223 ? 10.273 22.339 153.504 1.00 18.90 203 PHE C N 1
ATOM 6593 C CA . PHE C 1 223 ? 10.803 23.408 154.392 1.00 21.02 203 PHE C CA 1
ATOM 6594 C C . PHE C 1 223 ? 12.106 22.909 155.054 1.00 19.99 203 PHE C C 1
ATOM 6595 O O . PHE C 1 223 ? 13.119 23.602 155.007 1.00 20.60 203 PHE C O 1
ATOM 6603 N N . ILE C 1 224 ? 12.086 21.703 155.605 1.00 21.89 204 ILE C N 1
ATOM 6604 C CA . ILE C 1 224 ? 13.275 21.108 156.244 1.00 21.40 204 ILE C CA 1
ATOM 6605 C C . ILE C 1 224 ? 14.459 21.121 155.245 1.00 23.10 204 ILE C C 1
ATOM 6606 O O . ILE C 1 224 ? 15.513 21.700 155.561 1.00 23.46 204 ILE C O 1
ATOM 6611 N N . PHE C 1 225 ? 14.273 20.581 154.025 1.00 21.05 205 PHE C N 1
ATOM 6612 C CA . PHE C 1 225 ? 15.357 20.496 153.049 1.00 21.65 205 PHE C CA 1
ATOM 6613 C C . PHE C 1 225 ? 15.880 21.848 152.613 1.00 23.82 205 PHE C C 1
ATOM 6614 O O . PHE C 1 225 ? 17.071 22.040 152.442 1.00 23.57 205 PHE C O 1
ATOM 6622 N N . GLN C 1 226 ? 15.074 22.751 152.412 1.00 23.28 206 GLN C N 1
ATOM 6623 C CA . GLN C 1 226 ? 15.497 24.118 152.094 1.00 25.41 206 GLN C CA 1
ATOM 6624 C C . GLN C 1 226 ? 16.113 24.819 153.285 1.00 25.35 206 GLN C C 1
ATOM 6625 O O . GLN C 1 226 ? 16.900 25.714 153.104 1.00 24.12 206 GLN C O 1
ATOM 6631 N N . ASN C 1 227 ? 15.724 24.515 154.443 1.00 27.07 207 ASN C N 1
ATOM 6632 C CA . ASN C 1 227 ? 16.288 25.240 155.600 1.00 29.58 207 ASN C CA 1
ATOM 6633 C C . ASN C 1 227 ? 17.391 24.584 156.433 1.00 30.56 207 ASN C C 1
ATOM 6634 O O . ASN C 1 227 ? 17.726 25.095 157.488 1.00 30.71 207 ASN C O 1
ATOM 6639 N N . VAL C 1 228 ? 17.953 23.469 155.960 1.00 29.74 208 VAL C N 1
ATOM 6640 C CA . VAL C 1 228 ? 19.069 22.841 156.645 1.00 29.75 208 VAL C CA 1
ATOM 6641 C C . VAL C 1 228 ? 20.352 23.723 156.551 1.00 29.68 208 VAL C C 1
ATOM 6642 O O . VAL C 1 228 ? 20.652 24.326 155.491 1.00 27.55 208 VAL C O 1
ATOM 6646 N N . SER C 1 229 ? 21.094 23.775 157.669 1.00 27.68 209 SER C N 1
ATOM 6647 C CA . SER C 1 229 ? 22.401 24.434 157.763 1.00 29.03 209 SER C CA 1
ATOM 6648 C C . SER C 1 229 ? 23.449 23.366 157.793 1.00 28.00 209 SER C C 1
ATOM 6649 O O . SER C 1 229 ? 23.339 22.485 158.634 1.00 29.28 209 SER C O 1
ATOM 6652 N N . LEU C 1 230 ? 24.446 23.405 156.916 1.00 27.78 210 LEU C N 1
ATOM 6653 C CA . LEU C 1 230 ? 25.505 22.392 156.941 1.00 28.30 210 LEU C CA 1
ATOM 6654 C C . LEU C 1 230 ? 26.867 23.084 157.101 1.00 28.47 210 LEU C C 1
ATOM 6655 O O . LEU C 1 230 ? 27.242 23.917 156.298 1.00 28.22 210 LEU C O 1
ATOM 6660 N N . SER C 1 231 ? 27.590 22.772 158.157 1.00 29.69 211 SER C N 1
ATOM 6661 C CA . SER C 1 231 ? 28.881 23.441 158.394 1.00 30.46 211 SER C CA 1
ATOM 6662 C C . SER C 1 231 ? 29.962 22.723 157.594 1.00 31.35 211 SER C C 1
ATOM 6663 O O . SER C 1 231 ? 29.723 21.628 157.084 1.00 30.94 211 SER C O 1
ATOM 6666 N N . GLU C 1 232 ? 31.145 23.323 157.515 1.00 33.42 212 GLU C N 1
ATOM 6667 C CA . GLU C 1 232 ? 32.276 22.693 156.846 1.00 33.52 212 GLU C CA 1
ATOM 6668 C C . GLU C 1 232 ? 32.640 21.381 157.535 1.00 34.12 212 GLU C C 1
ATOM 6669 O O . GLU C 1 232 ? 33.072 20.428 156.886 1.00 34.48 212 GLU C O 1
ATOM 6675 N N . ASN C 1 233 ? 32.462 21.339 158.852 1.00 33.05 213 ASN C N 1
ATOM 6676 C CA . ASN C 1 233 ? 32.747 20.135 159.628 1.00 33.29 213 ASN C CA 1
ATOM 6677 C C . ASN C 1 233 ? 31.667 19.041 159.488 1.00 31.55 213 ASN C C 1
ATOM 6678 O O . ASN C 1 233 ? 31.794 17.943 160.056 1.00 32.00 213 ASN C O 1
ATOM 6683 N N . GLY C 1 234 ? 30.615 19.310 158.712 1.00 30.70 214 GLY C N 1
ATOM 6684 C CA . GLY C 1 234 ? 29.599 18.271 158.479 1.00 26.52 214 GLY C CA 1
ATOM 6685 C C . GLY C 1 234 ? 28.528 18.244 159.559 1.00 25.39 214 GLY C C 1
ATOM 6686 O O . GLY C 1 234 ? 27.791 17.240 159.702 1.00 25.61 214 GLY C O 1
ATOM 6687 N N . ALA C 1 235 ? 28.435 19.325 160.335 1.00 23.38 215 ALA C N 1
ATOM 6688 C CA . ALA C 1 235 ? 27.354 19.464 161.345 1.00 22.01 215 ALA C CA 1
ATOM 6689 C C . ALA C 1 235 ? 26.155 20.123 160.715 1.00 20.75 215 ALA C C 1
ATOM 6690 O O . ALA C 1 235 ? 26.320 21.135 160.093 1.00 22.83 215 ALA C O 1
ATOM 6692 N N . ALA C 1 236 ? 24.960 19.548 160.842 1.00 22.23 216 ALA C N 1
ATOM 6693 C CA . ALA C 1 236 ? 23.752 20.166 160.264 1.00 22.62 216 ALA C CA 1
ATOM 6694 C C . ALA C 1 236 ? 22.710 20.341 161.321 1.00 22.19 216 ALA C C 1
ATOM 6695 O O . ALA C 1 236 ? 22.683 19.617 162.334 1.00 20.59 216 ALA C O 1
ATOM 6697 N N . SER C 1 237 ? 21.822 21.284 161.083 1.00 22.05 217 SER C N 1
ATOM 6698 C CA . SER C 1 237 ? 20.729 21.473 162.007 1.00 22.46 217 SER C CA 1
ATOM 6699 C C . SER C 1 237 ? 19.522 22.081 161.301 1.00 21.73 217 SER C C 1
ATOM 6700 O O . SER C 1 237 ? 19.663 22.788 160.282 1.00 22.25 217 SER C O 1
ATOM 6703 N N . VAL C 1 238 ? 18.368 21.820 161.886 1.00 20.65 218 VAL C N 1
ATOM 6704 C CA . VAL C 1 238 ? 17.096 22.376 161.454 1.00 21.13 218 VAL C CA 1
ATOM 6705 C C . VAL C 1 238 ? 16.311 22.796 162.676 1.00 20.79 218 VAL C C 1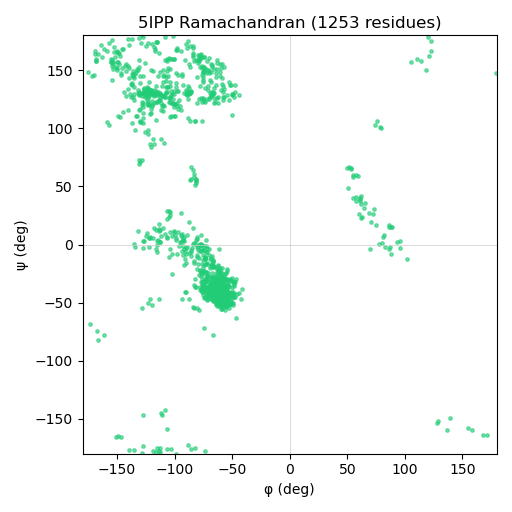
ATOM 6706 O O . VAL C 1 238 ? 16.235 22.023 163.635 1.00 20.04 218 VAL C O 1
ATOM 6710 N N . PHE C 1 239 ? 15.670 23.984 162.602 1.00 20.92 219 PHE C N 1
ATOM 6711 C CA . PHE C 1 239 ? 14.810 24.473 163.670 1.00 20.94 219 PHE C CA 1
ATOM 6712 C C . PHE C 1 239 ? 13.398 24.468 163.119 1.00 21.30 219 PHE C C 1
ATOM 6713 O O . PHE C 1 239 ? 13.129 25.008 162.049 1.00 19.61 219 PHE C O 1
ATOM 6721 N N . ILE C 1 240 ? 12.519 23.768 163.837 1.00 20.09 220 ILE C N 1
ATOM 6722 C CA . ILE C 1 240 ? 11.081 23.708 163.533 1.00 20.86 220 ILE C CA 1
ATOM 6723 C C . ILE C 1 240 ? 10.288 24.282 164.728 1.00 23.33 220 ILE C C 1
ATOM 6724 O O . ILE C 1 240 ? 9.907 23.558 165.665 1.00 22.85 220 ILE C O 1
ATOM 6729 N N . LYS C 1 241 ? 10.039 25.596 164.652 1.00 23.66 221 LYS C N 1
ATOM 6730 C CA . LYS C 1 241 ? 9.275 26.343 165.689 1.00 25.00 221 LYS C CA 1
ATOM 6731 C C . LYS C 1 241 ? 7.776 26.315 165.465 1.00 25.73 221 LYS C C 1
ATOM 6732 O O . LYS C 1 241 ? 7.273 25.795 164.442 1.00 23.76 221 LYS C O 1
ATOM 6738 N N . LYS C 1 242 ? 7.036 26.798 166.459 1.00 27.42 222 LYS C N 1
ATOM 6739 C CA . LYS C 1 242 ? 5.580 26.707 166.445 1.00 28.00 222 LYS C CA 1
ATOM 6740 C C . LYS C 1 242 ? 5.014 27.287 165.159 1.00 27.62 222 LYS C C 1
ATOM 6741 O O . LYS C 1 242 ? 4.115 26.715 164.541 1.00 29.41 222 LYS C O 1
ATOM 6747 N N . ASP C 1 243 ? 5.556 28.431 164.767 1.00 28.04 223 ASP C N 1
ATOM 6748 C CA . ASP C 1 243 ? 5.145 29.120 163.548 1.00 28.51 223 ASP C CA 1
ATOM 6749 C C . ASP C 1 243 ? 5.144 28.202 162.327 1.00 29.03 223 ASP C C 1
ATOM 6750 O O . ASP C 1 243 ? 4.232 28.256 161.503 1.00 28.73 223 ASP C O 1
ATOM 6755 N N . THR C 1 244 ? 6.170 27.364 162.212 1.00 27.28 224 THR C N 1
ATOM 6756 C CA . THR C 1 244 ? 6.305 26.481 161.055 1.00 26.57 224 THR C CA 1
ATOM 6757 C C . THR C 1 244 ? 5.282 25.349 161.147 1.00 26.05 224 THR C C 1
ATOM 6758 O O . THR C 1 244 ? 4.621 25.035 160.141 1.00 26.81 224 THR C O 1
ATOM 6762 N N . LEU C 1 245 ? 5.149 24.749 162.339 1.00 25.46 225 LEU C N 1
ATOM 6763 C CA . LEU C 1 245 ? 4.195 23.649 162.583 1.00 24.85 225 LEU C CA 1
ATOM 6764 C C . LEU C 1 245 ? 2.735 24.093 162.207 1.00 26.56 225 LEU C C 1
ATOM 6765 O O . LEU C 1 245 ? 2.028 23.410 161.458 1.00 25.38 225 LEU C O 1
ATOM 6770 N N . GLU C 1 246 ? 2.347 25.281 162.693 1.00 28.00 226 GLU C N 1
ATOM 6771 C CA . GLU C 1 246 ? 1.070 25.957 162.326 1.00 30.65 226 GLU C CA 1
ATOM 6772 C C . GLU C 1 246 ? 0.919 26.260 160.852 1.00 30.44 226 GLU C C 1
ATOM 6773 O O . GLU C 1 246 ? -0.139 26.010 160.307 1.00 31.53 226 GLU C O 1
ATOM 6779 N N . LYS C 1 247 ? 1.944 26.818 160.213 1.00 30.02 227 LYS C N 1
ATOM 6780 C CA . LYS C 1 247 ? 1.878 27.025 158.777 1.00 30.25 227 LYS C CA 1
ATOM 6781 C C . LYS C 1 247 ? 1.548 25.714 158.003 1.00 30.41 227 LYS C C 1
ATOM 6782 O O . LYS C 1 247 ? 0.651 25.685 157.156 1.00 29.19 227 LYS C O 1
ATOM 6788 N N . PHE C 1 248 ? 2.241 24.624 158.315 1.00 29.25 228 PHE C N 1
ATOM 6789 C CA . PHE C 1 248 ? 2.077 23.392 157.504 1.00 30.08 228 PHE C CA 1
ATOM 6790 C C . PHE C 1 248 ? 0.959 22.477 158.033 1.00 29.64 228 PHE C C 1
ATOM 6791 O O . PHE C 1 248 ? 0.571 21.503 157.371 1.00 30.82 228 PHE C O 1
ATOM 6799 N N . GLY C 1 249 ? 0.411 22.813 159.202 1.00 28.88 229 GLY C N 1
ATOM 6800 C CA . GLY C 1 249 ? -0.612 21.939 159.834 1.00 28.42 229 GLY C CA 1
ATOM 6801 C C . GLY C 1 249 ? -0.075 20.577 160.264 1.00 28.51 229 GLY C C 1
ATOM 6802 O O . GLY C 1 249 ? -0.762 19.530 160.203 1.00 27.83 229 GLY C O 1
ATOM 6803 N N . THR C 1 250 ? 1.166 20.568 160.727 1.00 27.47 230 THR C N 1
ATOM 6804 C CA . THR C 1 250 ? 1.792 19.304 161.035 1.00 26.31 230 THR C CA 1
ATOM 6805 C C . THR C 1 250 ? 2.019 19.268 162.515 1.00 26.04 230 THR C C 1
ATOM 6806 O O . THR C 1 250 ? 2.323 20.303 163.102 1.00 25.62 230 THR C O 1
ATOM 6810 N N . THR C 1 251 ? 1.894 18.090 163.111 1.00 25.51 231 THR C N 1
ATOM 6811 C CA . THR C 1 251 ? 2.188 17.936 164.553 1.00 26.25 231 THR C CA 1
ATOM 6812 C C . THR C 1 251 ? 3.722 17.954 164.830 1.00 26.58 231 THR C C 1
ATOM 6813 O O . THR C 1 251 ? 4.558 17.730 163.907 1.00 25.48 231 THR C O 1
ATOM 6817 N N . ALA C 1 252 ? 4.088 18.208 166.101 1.00 25.00 232 ALA C N 1
ATOM 6818 C CA . ALA C 1 252 ? 5.479 18.162 166.491 1.00 26.05 232 ALA C CA 1
ATOM 6819 C C . ALA C 1 252 ? 6.042 16.772 166.206 1.00 25.65 232 ALA C C 1
ATOM 6820 O O . ALA C 1 252 ? 7.165 16.614 165.749 1.00 26.10 232 ALA C O 1
ATOM 6822 N N . SER C 1 253 ? 5.188 15.787 166.439 1.00 27.02 233 SER C N 1
ATOM 6823 C CA . SER C 1 253 ? 5.600 14.438 166.226 1.00 26.13 233 SER C CA 1
ATOM 6824 C C . SER C 1 253 ? 5.815 14.135 164.752 1.00 25.29 233 SER C C 1
ATOM 6825 O O . SER C 1 253 ? 6.718 13.475 164.367 1.00 23.64 233 SER C O 1
ATOM 6828 N N . GLU C 1 254 ? 5.028 14.656 163.913 1.00 24.06 234 GLU C N 1
ATOM 6829 C CA . GLU C 1 254 ? 5.278 14.535 162.489 1.00 24.99 234 GLU C CA 1
ATOM 6830 C C . GLU C 1 254 ? 6.610 15.121 162.099 1.00 24.63 234 GLU C C 1
ATOM 6831 O O . GLU C 1 254 ? 7.360 14.495 161.361 1.00 24.34 234 GLU C O 1
ATOM 6837 N N . ALA C 1 255 ? 6.916 16.324 162.576 1.00 23.56 235 ALA C N 1
ATOM 6838 C CA . ALA C 1 255 ? 8.188 16.935 162.257 1.00 23.56 235 ALA C CA 1
ATOM 6839 C C . ALA C 1 255 ? 9.387 16.071 162.734 1.00 23.76 235 ALA C C 1
ATOM 6840 O O . ALA C 1 255 ? 10.359 15.876 161.983 1.00 22.94 235 ALA C O 1
ATOM 6842 N N . SER C 1 256 ? 9.310 15.573 163.976 1.00 23.00 236 SER C N 1
ATOM 6843 C CA . SER C 1 256 ? 10.392 14.782 164.573 1.00 24.96 236 SER C CA 1
ATOM 6844 C C . SER C 1 256 ? 10.656 13.538 163.737 1.00 25.27 236 SER C C 1
ATOM 6845 O O . SER C 1 256 ? 11.777 13.130 163.592 1.00 26.28 236 SER C O 1
ATOM 6848 N N . GLN C 1 257 ? 9.596 12.957 163.186 1.00 26.06 237 GLN C N 1
ATOM 6849 C CA . GLN C 1 257 ? 9.715 11.742 162.385 1.00 26.73 237 GLN C CA 1
ATOM 6850 C C . GLN C 1 257 ? 10.566 11.947 161.133 1.00 25.82 237 GLN C C 1
ATOM 6851 O O . GLN C 1 257 ? 11.111 10.990 160.582 1.00 25.57 237 GLN C O 1
ATOM 6857 N N . LEU C 1 258 ? 10.676 13.194 160.686 1.00 22.77 238 LEU C N 1
ATOM 6858 C CA . LEU C 1 258 ? 11.441 13.511 159.476 1.00 20.59 238 LEU C CA 1
ATOM 6859 C C . LEU C 1 258 ? 12.944 13.662 159.733 1.00 19.33 238 LEU C C 1
ATOM 6860 O O . LEU C 1 258 ? 13.719 13.928 158.792 1.00 17.59 238 LEU C O 1
ATOM 6865 N N . VAL C 1 259 ? 13.394 13.475 160.977 1.00 19.38 239 VAL C N 1
ATOM 6866 C CA . VAL C 1 259 ? 14.848 13.664 161.248 1.00 18.02 239 VAL C CA 1
ATOM 6867 C C . VAL C 1 259 ? 15.734 12.756 160.405 1.00 18.34 239 VAL C C 1
ATOM 6868 O O . VAL C 1 259 ? 16.829 13.135 160.075 1.00 18.74 239 VAL C O 1
ATOM 6872 N N . GLY C 1 260 ? 15.245 11.582 159.986 1.00 18.51 240 GLY C N 1
ATOM 6873 C CA . GLY C 1 260 ? 16.108 10.658 159.251 1.00 18.62 240 GLY C CA 1
ATOM 6874 C C . GLY C 1 260 ? 16.342 11.109 157.805 1.00 19.47 240 GLY C C 1
ATOM 6875 O O . GLY C 1 260 ? 17.252 10.612 157.146 1.00 18.98 240 GLY C O 1
ATOM 6876 N N . THR C 1 261 ? 15.556 12.071 157.301 1.00 18.73 241 THR C N 1
ATOM 6877 C CA . THR C 1 261 ? 15.631 12.425 155.855 1.00 20.15 241 THR C CA 1
ATOM 6878 C C . THR C 1 261 ? 16.849 13.209 155.376 1.00 20.21 241 THR C C 1
ATOM 6879 O O . THR C 1 261 ? 17.008 13.352 154.167 1.00 19.60 241 THR C O 1
ATOM 6883 N N . LEU C 1 262 ? 17.680 13.755 156.279 1.00 18.65 242 LEU C N 1
ATOM 6884 C CA . LEU C 1 262 ? 18.911 14.466 155.857 1.00 19.92 242 LEU C CA 1
ATOM 6885 C C . LEU C 1 262 ? 20.083 13.542 155.529 1.00 18.20 242 LEU C C 1
ATOM 6886 O O . LEU C 1 262 ? 21.195 13.984 155.240 1.00 18.29 242 LEU C O 1
ATOM 6891 N N . GLY C 1 263 ? 19.867 12.266 155.704 1.00 19.22 243 GLY C N 1
ATOM 6892 C CA . GLY C 1 263 ? 20.962 11.272 155.754 1.00 18.55 243 GLY C CA 1
ATOM 6893 C C . GLY C 1 263 ? 21.817 11.151 154.473 1.00 20.29 243 GLY C C 1
ATOM 6894 O O . GLY C 1 263 ? 22.948 10.745 154.560 1.00 21.43 243 GLY C O 1
ATOM 6895 N N . ASN C 1 264 ? 21.324 11.549 153.304 1.00 19.27 244 ASN C N 1
ATOM 6896 C CA . ASN C 1 264 ? 22.169 11.462 152.091 1.00 20.73 244 ASN C CA 1
ATOM 6897 C C . ASN C 1 264 ? 22.798 12.799 151.665 1.00 20.07 244 ASN C C 1
ATOM 6898 O O . ASN C 1 264 ? 23.320 12.877 150.542 1.00 18.80 244 ASN C O 1
ATOM 6903 N N . ILE C 1 265 ? 22.738 13.838 152.517 1.00 18.12 245 ILE C N 1
ATOM 6904 C CA . ILE C 1 265 ? 23.322 15.147 152.096 1.00 19.57 245 ILE C CA 1
ATOM 6905 C C . ILE C 1 265 ? 24.811 14.999 152.011 1.00 18.84 245 ILE C C 1
ATOM 6906 O O . ILE C 1 265 ? 25.417 14.536 152.968 1.00 18.98 245 ILE C O 1
ATOM 6911 N N . SER C 1 266 ? 25.398 15.380 150.880 1.00 19.72 246 SER C N 1
ATOM 6912 C CA . SER C 1 266 ? 26.845 15.175 150.700 1.00 20.10 246 SER C CA 1
ATOM 6913 C C . SER C 1 266 ? 27.633 15.893 151.804 1.00 20.73 246 SER C C 1
ATOM 6914 O O . SER C 1 266 ? 27.355 17.058 152.065 1.00 21.50 246 SER C O 1
ATOM 6917 N N . GLY C 1 267 ? 28.586 15.212 152.460 1.00 20.63 247 GLY C N 1
ATOM 6918 C CA . GLY C 1 267 ? 29.442 15.851 153.503 1.00 22.39 247 GLY C CA 1
ATOM 6919 C C . GLY C 1 267 ? 28.829 15.838 154.932 1.00 23.26 247 GLY C C 1
ATOM 6920 O O . GLY C 1 267 ? 29.491 16.280 155.917 1.00 22.95 247 GLY C O 1
ATOM 6921 N N . ILE C 1 268 ? 27.593 15.349 155.066 1.00 21.05 248 ILE C N 1
ATOM 6922 C CA . ILE C 1 268 ? 26.893 15.354 156.382 1.00 21.86 248 ILE C CA 1
ATOM 6923 C C . ILE C 1 268 ? 27.511 14.326 157.348 1.00 23.64 248 ILE C C 1
ATOM 6924 O O . ILE C 1 268 ? 27.858 13.221 156.939 1.00 22.60 248 ILE C O 1
ATOM 6929 N N . ARG C 1 269 ? 27.706 14.704 158.617 1.00 23.50 249 ARG C N 1
ATOM 6930 C CA . ARG C 1 269 ? 28.289 13.786 159.592 1.00 23.43 249 ARG C CA 1
ATOM 6931 C C . ARG C 1 269 ? 27.359 13.532 160.796 1.00 22.02 249 ARG C C 1
ATOM 6932 O O . ARG C 1 269 ? 27.142 12.413 161.224 1.00 20.44 249 ARG C O 1
ATOM 6940 N N . ALA C 1 270 ? 26.809 14.587 161.357 1.00 22.09 250 ALA C N 1
ATOM 6941 C CA . ALA C 1 270 ? 25.836 14.426 162.423 1.00 21.51 250 ALA C CA 1
ATOM 6942 C C . ALA C 1 270 ? 24.907 15.611 162.368 1.00 20.67 250 ALA C C 1
ATOM 6943 O O . ALA C 1 270 ? 25.278 16.668 161.893 1.00 21.67 250 ALA C O 1
ATOM 6945 N N . TRP C 1 271 ? 23.672 15.427 162.826 1.00 20.36 251 TRP C N 1
ATOM 6946 C CA . TRP C 1 271 ? 22.735 16.531 162.733 1.00 19.08 251 TRP C CA 1
ATOM 6947 C C . TRP C 1 271 ? 21.747 16.501 163.833 1.00 18.91 251 TRP C C 1
ATOM 6948 O O . TRP C 1 271 ? 21.572 15.462 164.537 1.00 18.60 251 TRP C O 1
ATOM 6959 N N . VAL C 1 272 ? 21.091 17.647 163.979 1.00 18.34 252 VAL C N 1
ATOM 6960 C CA . VAL C 1 272 ? 20.100 17.798 165.002 1.00 19.10 252 VAL C CA 1
ATOM 6961 C C . VAL C 1 272 ? 18.864 18.580 164.506 1.00 18.31 252 VAL C C 1
ATOM 6962 O O . VAL C 1 272 ? 18.978 19.498 163.686 1.00 19.79 252 VAL C O 1
ATOM 6966 N N . PHE C 1 273 ? 17.694 18.164 164.988 1.00 18.50 253 PHE C N 1
ATOM 6967 C CA . PHE C 1 273 ? 16.414 18.879 164.814 1.00 17.42 253 PHE C CA 1
ATOM 6968 C C . PHE C 1 273 ? 16.020 19.409 166.159 1.00 18.16 253 PHE C C 1
ATOM 6969 O O . PHE C 1 273 ? 16.051 18.701 167.169 1.00 18.94 253 PHE C O 1
ATOM 6977 N N . PHE C 1 274 ? 15.569 20.640 166.146 1.00 19.15 254 PHE C N 1
ATOM 6978 C CA . PHE C 1 274 ? 14.861 21.241 167.256 1.00 20.39 254 PHE C CA 1
ATOM 6979 C C . PHE C 1 274 ? 13.412 21.447 166.861 1.00 19.82 254 PHE C C 1
ATOM 6980 O O . PHE C 1 274 ? 13.126 22.185 165.928 1.00 20.08 254 PHE C O 1
ATOM 6988 N N . VAL C 1 275 ? 12.519 20.798 167.598 1.00 20.60 255 VAL C N 1
ATOM 6989 C CA . VAL C 1 275 ? 11.066 20.866 167.335 1.00 21.20 255 VAL C CA 1
ATOM 6990 C C . VAL C 1 275 ? 10.344 21.437 168.580 1.00 21.48 255 VAL C C 1
ATOM 6991 O O . VAL C 1 275 ? 10.283 20.777 169.630 1.00 20.25 255 VAL C O 1
ATOM 6995 N N . GLU C 1 276 ? 9.774 22.631 168.461 1.00 22.70 256 GLU C N 1
ATOM 6996 C CA . GLU C 1 276 ? 9.116 23.271 169.601 1.00 23.50 256 GLU C CA 1
ATOM 6997 C C . GLU C 1 276 ? 7.745 22.682 169.959 1.00 24.92 256 GLU C C 1
ATOM 6998 O O . GLU C 1 276 ? 6.855 22.596 169.112 1.00 25.85 256 GLU C O 1
ATOM 7004 N N . GLU C 1 277 ? 7.586 22.289 171.222 1.00 25.15 257 GLU C N 1
ATOM 7005 C CA . GLU C 1 277 ? 6.275 21.843 171.765 1.00 26.18 257 GLU C CA 1
ATOM 7006 C C . GLU C 1 277 ? 5.824 22.880 172.811 1.00 26.94 257 GLU C C 1
ATOM 7007 O O . GLU C 1 277 ? 6.490 23.885 173.028 1.00 24.99 257 GLU C O 1
ATOM 7013 N N . ASP C 1 278 ? 4.687 22.630 173.442 1.00 28.37 258 ASP C N 1
ATOM 7014 C CA . ASP C 1 278 ? 4.084 23.564 174.365 1.00 31.51 258 ASP C CA 1
ATOM 7015 C C . ASP C 1 278 ? 4.936 23.829 175.572 1.00 32.04 258 ASP C C 1
ATOM 7016 O O . ASP C 1 278 ? 5.076 24.973 175.963 1.00 31.70 258 ASP C O 1
ATOM 7021 N N . ASP C 1 279 ? 5.524 22.774 176.140 1.00 32.48 259 ASP C N 1
ATOM 7022 C CA . ASP C 1 279 ? 6.213 22.871 177.417 1.00 33.07 259 ASP C CA 1
ATOM 7023 C C . ASP C 1 279 ? 7.706 22.446 177.373 1.00 32.62 259 ASP C C 1
ATOM 7024 O O . ASP C 1 279 ? 8.374 22.384 178.418 1.00 32.99 259 ASP C O 1
ATOM 7029 N N . GLN C 1 280 ? 8.221 22.157 176.169 1.00 30.10 260 GLN C N 1
ATOM 7030 C CA . GLN C 1 280 ? 9.602 21.768 175.968 1.00 28.49 260 GLN C CA 1
ATOM 7031 C C . GLN C 1 280 ? 9.979 21.919 174.494 1.00 26.99 260 GLN C C 1
ATOM 7032 O O . GLN C 1 280 ? 9.091 22.004 173.624 1.00 26.22 260 GLN C O 1
ATOM 7038 N N . ILE C 1 281 ? 11.290 21.978 174.237 1.00 24.70 261 ILE C N 1
ATOM 7039 C CA . ILE C 1 281 ? 11.824 21.845 172.866 1.00 23.95 261 ILE C CA 1
ATOM 7040 C C . ILE C 1 281 ? 12.365 20.400 172.723 1.00 24.14 261 ILE C C 1
ATOM 7041 O O . ILE C 1 281 ? 13.276 19.996 173.501 1.00 22.78 261 ILE C O 1
ATOM 7046 N N . ARG C 1 282 ? 11.867 19.627 171.765 1.00 24.15 262 ARG C N 1
ATOM 7047 C CA . ARG C 1 282 ? 12.381 18.269 171.573 1.00 23.71 262 ARG C CA 1
ATOM 7048 C C . ARG C 1 282 ? 13.605 18.269 170.655 1.00 24.00 262 ARG C C 1
ATOM 7049 O O . ARG C 1 282 ? 13.568 18.866 169.580 1.00 23.70 262 ARG C O 1
ATOM 7057 N N . VAL C 1 283 ? 14.688 17.614 171.051 1.00 20.57 263 VAL C N 1
ATOM 7058 C CA . VAL C 1 283 ? 15.877 17.593 170.200 1.00 21.58 263 VAL C CA 1
ATOM 7059 C C . VAL C 1 283 ? 16.141 16.194 169.656 1.00 22.02 263 VAL C C 1
ATOM 7060 O O . VAL C 1 283 ? 16.275 15.248 170.431 1.00 20.57 263 VAL C O 1
ATOM 7064 N N . ARG C 1 284 ? 16.270 16.053 168.342 1.00 22.28 264 ARG C N 1
ATOM 7065 C CA . ARG C 1 284 ? 16.597 14.750 167.765 1.00 22.85 264 ARG C CA 1
ATOM 7066 C C . ARG C 1 284 ? 18.011 14.729 167.184 1.00 21.66 264 ARG C C 1
ATOM 7067 O O . ARG C 1 284 ? 18.321 15.505 166.280 1.00 21.33 264 ARG C O 1
ATOM 7075 N N . PHE C 1 285 ? 18.869 13.845 167.694 1.00 21.05 265 PHE C N 1
ATOM 7076 C CA . PHE C 1 285 ? 20.213 13.760 167.174 1.00 21.19 265 PHE C CA 1
ATOM 7077 C C . PHE C 1 285 ? 20.340 12.547 166.286 1.00 20.36 265 PHE C C 1
ATOM 7078 O O . PHE C 1 285 ? 19.907 11.476 166.655 1.00 21.01 265 PHE C O 1
ATOM 7086 N N . ARG C 1 286 ? 20.991 12.702 165.136 1.00 20.09 266 ARG C N 1
ATOM 7087 C CA . ARG C 1 286 ? 21.304 11.569 164.263 1.00 19.67 266 ARG C CA 1
ATOM 7088 C C . ARG C 1 286 ? 22.735 11.706 163.745 1.00 19.38 266 ARG C C 1
ATOM 7089 O O . ARG C 1 286 ? 23.205 12.824 163.533 1.00 18.66 266 ARG C O 1
ATOM 7097 N N . SER C 1 287 ? 23.437 10.591 163.542 1.00 20.51 267 SER C N 1
ATOM 7098 C CA . SER C 1 287 ? 24.848 10.700 163.101 1.00 21.82 267 SER C CA 1
ATOM 7099 C C . SER C 1 287 ? 25.166 9.640 162.060 1.00 22.66 267 SER C C 1
ATOM 7100 O O . SER C 1 287 ? 24.608 8.538 162.145 1.00 22.42 267 SER C O 1
ATOM 7103 N N . LYS C 1 288 ? 26.123 9.912 161.176 1.00 24.28 268 LYS C N 1
ATOM 7104 C CA . LYS C 1 288 ? 26.608 8.907 160.230 1.00 26.59 268 LYS C CA 1
ATOM 7105 C C . LYS C 1 288 ? 27.874 8.184 160.719 1.00 28.17 268 LYS C C 1
ATOM 7106 O O . LYS C 1 288 ? 28.386 7.290 160.045 1.00 27.80 268 LYS C O 1
ATOM 7112 N N . GLY C 1 289 ? 28.370 8.578 161.890 1.00 27.77 269 GLY C N 1
ATOM 7113 C CA . GLY C 1 289 ? 29.558 7.998 162.485 1.00 28.01 269 GLY C CA 1
ATOM 7114 C C . GLY C 1 289 ? 29.837 8.508 163.886 1.00 26.93 269 GLY C C 1
ATOM 7115 O O . GLY C 1 289 ? 29.729 7.752 164.851 1.00 27.26 269 GLY C O 1
ATOM 7116 N N . PRO C 1 290 ? 30.198 9.784 164.010 1.00 27.43 270 PRO C N 1
ATOM 7117 C CA . PRO C 1 290 ? 30.518 10.334 165.343 1.00 27.59 270 PRO C CA 1
ATOM 7118 C C . PRO C 1 290 ? 29.463 10.000 166.418 1.00 27.67 270 PRO C C 1
ATOM 7119 O O . PRO C 1 290 ? 28.286 10.266 166.236 1.00 27.95 270 PRO C O 1
ATOM 7123 N N . VAL C 1 291 ? 29.884 9.431 167.546 1.00 27.77 271 VAL C N 1
ATOM 7124 C CA . VAL C 1 291 ? 28.946 8.999 168.587 1.00 27.87 271 VAL C CA 1
ATOM 7125 C C . VAL C 1 291 ? 28.271 10.245 169.204 1.00 26.58 271 VAL C C 1
ATOM 7126 O O . VAL C 1 291 ? 28.960 11.228 169.501 1.00 26.47 271 VAL C O 1
ATOM 7130 N N . ILE C 1 292 ? 26.929 10.242 169.295 1.00 24.68 272 ILE C N 1
ATOM 7131 C CA . ILE C 1 292 ? 26.195 11.449 169.789 1.00 23.27 272 ILE C CA 1
ATOM 7132 C C . ILE C 1 292 ? 25.344 11.177 171.036 1.00 21.47 272 ILE C C 1
ATOM 7133 O O . ILE C 1 292 ? 24.573 12.017 171.469 1.00 19.59 272 ILE C O 1
ATOM 7138 N N . ASN C 1 293 ? 25.433 9.989 171.597 1.00 20.94 273 ASN C N 1
ATOM 7139 C CA . ASN C 1 293 ? 24.608 9.744 172.787 1.00 22.01 273 ASN C CA 1
ATOM 7140 C C . ASN C 1 293 ? 25.158 10.371 174.078 1.00 21.27 273 ASN C C 1
ATOM 7141 O O . ASN C 1 293 ? 24.405 10.643 175.015 1.00 22.18 273 ASN C O 1
ATOM 7146 N N . GLY C 1 294 ? 26.455 10.629 174.093 1.00 23.99 274 GLY C N 1
ATOM 7147 C CA . GLY C 1 294 ? 27.104 11.468 175.147 1.00 23.31 274 GLY C CA 1
ATOM 7148 C C . GLY C 1 294 ? 26.605 12.922 175.074 1.00 24.30 274 GLY C C 1
ATOM 7149 O O . GLY C 1 294 ? 26.241 13.533 176.107 1.00 24.30 274 GLY C O 1
ATOM 7150 N N . LEU C 1 295 ? 26.587 13.500 173.856 1.00 23.90 275 LEU C N 1
ATOM 7151 C CA . LEU C 1 295 ? 26.053 14.860 173.683 1.00 24.49 275 LEU C CA 1
ATOM 7152 C C . LEU C 1 295 ? 24.610 14.874 174.164 1.00 23.13 275 LEU C C 1
ATOM 7153 O O . LEU C 1 295 ? 24.141 15.846 174.835 1.00 22.37 275 LEU C O 1
ATOM 7158 N N . ALA C 1 296 ? 23.875 13.808 173.867 1.00 23.07 276 ALA C N 1
ATOM 7159 C CA . ALA C 1 296 ? 22.476 13.833 174.309 1.00 23.83 276 ALA C CA 1
ATOM 7160 C C . ALA C 1 296 ? 22.419 13.752 175.863 1.00 25.25 276 ALA C C 1
ATOM 7161 O O . ALA C 1 296 ? 21.614 14.458 176.507 1.00 27.55 276 ALA C O 1
ATOM 7163 N N . ARG C 1 297 ? 23.238 12.866 176.436 1.00 24.41 277 ARG C N 1
ATOM 7164 C CA . ARG C 1 297 ? 23.376 12.808 177.882 1.00 25.36 277 ARG C CA 1
ATOM 7165 C C . ARG C 1 297 ? 23.784 14.184 178.459 1.00 25.83 277 ARG C C 1
ATOM 7166 O O . ARG C 1 297 ? 23.134 14.684 179.381 1.00 27.11 277 ARG C O 1
ATOM 7174 N N . LYS C 1 298 ? 24.793 14.815 177.871 1.00 24.97 278 LYS C N 1
ATOM 7175 C CA . LYS C 1 298 ? 25.236 16.095 178.396 1.00 25.62 278 LYS C CA 1
ATOM 7176 C C . LYS C 1 298 ? 24.047 17.022 178.631 1.00 27.62 278 LYS C C 1
ATOM 7177 O O . LYS C 1 298 ? 24.086 17.830 179.563 1.00 26.59 278 LYS C O 1
ATOM 7183 N N . TYR C 1 299 ? 23.015 16.914 177.781 1.00 26.71 279 TYR C N 1
ATOM 7184 C CA . TYR C 1 299 ? 21.830 17.758 177.850 1.00 27.20 279 TYR C CA 1
ATOM 7185 C C . TYR C 1 299 ? 20.627 17.044 178.431 1.00 27.80 279 TYR C C 1
ATOM 7186 O O . TYR C 1 299 ? 19.491 17.360 178.125 1.00 29.10 279 TYR C O 1
ATOM 7195 N N . ASN C 1 300 ? 20.912 16.034 179.247 1.00 29.85 280 ASN C N 1
ATOM 7196 C CA . ASN C 1 300 ? 19.918 15.315 180.065 1.00 30.70 280 ASN C CA 1
ATOM 7197 C C . ASN C 1 300 ? 19.024 14.343 179.321 1.00 31.06 280 ASN C C 1
ATOM 7198 O O . ASN C 1 300 ? 17.964 13.935 179.857 1.00 29.78 280 ASN C O 1
ATOM 7203 N N . GLY C 1 301 ? 19.433 13.961 178.098 1.00 30.29 281 GLY C N 1
ATOM 7204 C CA . GLY C 1 301 ? 18.701 12.902 177.349 1.00 30.54 281 GLY C CA 1
ATOM 7205 C C . GLY C 1 301 ? 19.529 11.635 177.224 1.00 31.30 281 GLY C C 1
ATOM 7206 O O . GLY C 1 301 ? 20.353 11.321 178.118 1.00 31.36 281 GLY C O 1
ATOM 7207 N N . GLY C 1 302 ? 19.376 10.922 176.107 1.00 30.47 282 GLY C N 1
ATOM 7208 C CA . GLY C 1 302 ? 20.203 9.743 175.847 1.00 30.57 282 GLY C CA 1
ATOM 7209 C C . GLY C 1 302 ? 19.701 9.001 174.627 1.00 30.55 282 GLY C C 1
ATOM 7210 O O . GLY C 1 302 ? 18.928 9.558 173.846 1.00 27.03 282 GLY C O 1
ATOM 7211 N N . GLY C 1 303 ? 20.136 7.747 174.467 1.00 30.71 283 GLY C N 1
ATOM 7212 C CA . GLY C 1 303 ? 19.749 6.939 173.296 1.00 31.10 283 GLY C CA 1
ATOM 7213 C C . GLY C 1 303 ? 20.934 6.187 172.718 1.00 31.43 283 GLY C C 1
ATOM 7214 O O . GLY C 1 303 ? 21.925 5.975 173.416 1.00 29.88 283 GLY C O 1
ATOM 7215 N N . HIS C 1 304 ? 20.845 5.765 171.452 1.00 32.45 284 HIS C N 1
ATOM 7216 C CA . HIS C 1 304 ? 21.955 5.017 170.794 1.00 34.13 284 HIS C CA 1
ATOM 7217 C C . HIS C 1 304 ? 23.069 5.931 170.319 1.00 32.83 284 HIS C C 1
ATOM 7218 O O . HIS C 1 304 ? 22.851 7.108 170.134 1.00 33.22 284 HIS C O 1
ATOM 7225 N N . PRO C 1 305 ? 24.279 5.386 170.112 1.00 32.31 285 PRO C N 1
ATOM 7226 C CA . PRO C 1 305 ? 25.437 6.134 169.641 1.00 30.89 285 PRO C CA 1
ATOM 7227 C C . PRO C 1 305 ? 25.103 6.982 168.401 1.00 28.81 285 PRO C C 1
ATOM 7228 O O . PRO C 1 305 ? 25.668 8.037 168.228 1.00 27.69 285 PRO C O 1
ATOM 7232 N N . LEU C 1 306 ? 24.187 6.496 167.566 1.00 27.73 286 LEU C N 1
ATOM 7233 C CA . LEU C 1 306 ? 23.866 7.152 166.274 1.00 27.76 286 LEU C CA 1
ATOM 7234 C C . LEU C 1 306 ? 22.442 7.768 166.175 1.00 25.58 286 LEU C C 1
ATOM 7235 O O . LEU C 1 306 ? 22.044 8.249 165.100 1.00 26.19 286 LEU C O 1
ATOM 7240 N N . ALA C 1 307 ? 21.665 7.689 167.259 1.00 25.62 287 ALA C N 1
ATOM 7241 C CA . ALA C 1 307 ? 20.274 8.119 167.289 1.00 23.64 287 ALA C CA 1
ATOM 7242 C C . ALA C 1 307 ? 19.923 8.413 168.762 1.00 24.92 287 ALA C C 1
ATOM 7243 O O . ALA C 1 307 ? 19.718 7.483 169.535 1.00 24.58 287 ALA C O 1
ATOM 7245 N N . SER C 1 308 ? 19.868 9.697 169.148 1.00 23.26 288 SER C N 1
ATOM 7246 C CA . SER C 1 308 ? 19.528 10.048 170.508 1.00 24.84 288 SER C CA 1
ATOM 7247 C C . SER C 1 308 ? 18.565 11.216 170.563 1.00 25.46 288 SER C C 1
ATOM 7248 O O . SER C 1 308 ? 18.207 11.797 169.517 1.00 23.56 288 SER C O 1
ATOM 7251 N N . GLY C 1 309 ? 18.135 11.573 171.785 1.00 25.00 289 GLY C N 1
ATOM 7252 C CA . GLY C 1 309 ? 17.231 12.689 171.930 1.00 23.95 289 GLY C CA 1
ATOM 7253 C C . GLY C 1 309 ? 17.409 13.320 173.303 1.00 25.43 289 GLY C C 1
ATOM 7254 O O . GLY C 1 309 ? 18.023 12.711 174.222 1.00 24.38 289 GLY C O 1
ATOM 7255 N N . ALA C 1 310 ? 16.846 14.525 173.435 1.00 24.72 290 ALA C N 1
ATOM 7256 C CA . ALA C 1 310 ? 16.779 15.265 174.695 1.00 25.62 290 ALA C CA 1
ATOM 7257 C C . ALA C 1 310 ? 15.604 16.200 174.663 1.00 26.62 290 ALA C C 1
ATOM 7258 O O . ALA C 1 310 ? 14.920 16.333 173.640 1.00 25.43 290 ALA C O 1
ATOM 7260 N N . SER C 1 311 ? 15.390 16.867 175.792 1.00 27.28 291 SER C N 1
ATOM 7261 C CA . SER C 1 311 ? 14.428 17.965 175.885 1.00 28.42 291 SER C CA 1
ATOM 7262 C C . SER C 1 311 ? 15.065 19.149 176.557 1.00 27.48 291 SER C C 1
ATOM 7263 O O . SER C 1 311 ? 15.709 19.022 177.596 1.00 28.34 291 SER C O 1
ATOM 7266 N N . ILE C 1 312 ? 14.915 20.304 175.952 1.00 25.84 292 ILE C N 1
ATOM 7267 C CA . ILE C 1 312 ? 15.499 21.522 176.477 1.00 26.15 292 ILE C CA 1
ATOM 7268 C C . ILE C 1 312 ? 14.382 22.564 176.653 1.00 27.92 292 ILE C C 1
ATOM 7269 O O . ILE C 1 312 ? 13.221 22.312 176.227 1.00 28.21 292 ILE C O 1
ATOM 7274 N N . TYR C 1 313 ? 14.694 23.703 177.300 1.00 29.74 293 TYR C N 1
ATOM 7275 C CA . TYR C 1 313 ? 13.650 24.647 177.697 1.00 30.11 293 TYR C CA 1
ATOM 7276 C C . TYR C 1 313 ? 13.961 26.086 177.318 1.00 31.76 293 TYR C C 1
ATOM 7277 O O . TYR C 1 313 ? 13.261 27.003 177.769 1.00 31.62 293 TYR C O 1
ATOM 7286 N N . SER C 1 314 ? 14.985 26.297 176.485 1.00 30.89 294 SER C N 1
ATOM 7287 C CA . SER C 1 314 ? 15.208 27.610 175.897 1.00 32.35 294 SER C CA 1
ATOM 7288 C C . SER C 1 314 ? 15.982 27.548 174.566 1.00 31.57 294 SER C C 1
ATOM 7289 O O . SER C 1 314 ? 16.738 26.594 174.337 1.00 31.78 294 SER C O 1
ATOM 7292 N N . TRP C 1 315 ? 15.834 28.573 173.725 1.00 31.32 295 TRP C N 1
ATOM 7293 C CA . TRP C 1 315 ? 16.586 28.629 172.460 1.00 32.35 295 TRP C CA 1
ATOM 7294 C C . TRP C 1 315 ? 18.080 28.854 172.701 1.00 32.36 295 TRP C C 1
ATOM 7295 O O . TRP C 1 315 ? 18.910 28.569 171.810 1.00 31.06 295 TRP C O 1
ATOM 7306 N N . ASP C 1 316 ? 18.409 29.376 173.901 1.00 32.42 296 ASP C N 1
ATOM 7307 C CA . ASP C 1 316 ? 19.791 29.623 174.254 1.00 32.03 296 ASP C CA 1
ATOM 7308 C C . ASP C 1 316 ? 20.512 28.316 174.433 1.00 30.27 296 ASP C C 1
ATOM 7309 O O . ASP C 1 316 ? 21.684 28.191 174.064 1.00 30.75 296 ASP C O 1
ATOM 7314 N N . GLU C 1 317 ? 19.821 27.367 175.044 1.00 28.38 297 GLU C N 1
ATOM 7315 C CA . GLU C 1 317 ? 20.320 26.022 175.183 1.00 27.79 297 GLU C CA 1
ATOM 7316 C C . GLU C 1 317 ? 20.460 25.295 173.817 1.00 27.44 297 GLU C C 1
ATOM 7317 O O . GLU C 1 317 ? 21.370 24.499 173.634 1.00 26.58 297 GLU C O 1
ATOM 7323 N N . ALA C 1 318 ? 19.567 25.569 172.851 1.00 26.66 298 ALA C N 1
ATOM 7324 C CA . ALA C 1 318 ? 19.739 25.022 171.489 1.00 26.57 298 ALA C CA 1
ATOM 7325 C C . ALA C 1 318 ? 21.009 25.507 170.844 1.00 26.77 298 ALA C C 1
ATOM 7326 O O . ALA C 1 318 ? 21.710 24.738 170.199 1.00 27.04 298 ALA C O 1
ATOM 7328 N N . ASP C 1 319 ? 21.351 26.782 171.029 1.00 28.70 299 ASP C N 1
ATOM 7329 C CA . ASP C 1 319 ? 22.617 27.259 170.487 1.00 29.24 299 ASP C CA 1
ATOM 7330 C C . ASP C 1 319 ? 23.809 26.619 171.186 1.00 28.72 299 ASP C C 1
ATOM 7331 O O . ASP C 1 319 ? 24.831 26.393 170.533 1.00 27.55 299 ASP C O 1
ATOM 7336 N N . ARG C 1 320 ? 23.667 26.295 172.467 1.00 28.49 300 ARG C N 1
ATOM 7337 C CA . ARG C 1 320 ? 24.696 25.551 173.181 1.00 27.81 300 ARG C CA 1
ATOM 7338 C C . ARG C 1 320 ? 24.929 24.218 172.476 1.00 26.15 300 ARG C C 1
ATOM 7339 O O . ARG C 1 320 ? 26.058 23.884 172.115 1.00 25.32 300 ARG C O 1
ATOM 7347 N N . ILE C 1 321 ? 23.851 23.465 172.278 1.00 25.62 301 ILE C N 1
ATOM 7348 C CA . ILE C 1 321 ? 23.909 22.207 171.526 1.00 24.31 301 ILE C CA 1
ATOM 7349 C C . ILE C 1 321 ? 24.624 22.315 170.177 1.00 25.32 301 ILE C C 1
ATOM 7350 O O . ILE C 1 321 ? 25.537 21.485 169.872 1.00 25.45 301 ILE C O 1
ATOM 7355 N N . LEU C 1 322 ? 24.293 23.376 169.418 1.00 26.01 302 LEU C N 1
ATOM 7356 C CA . LEU C 1 322 ? 24.839 23.642 168.079 1.00 27.04 302 LEU C CA 1
ATOM 7357 C C . LEU C 1 322 ? 26.355 23.862 168.047 1.00 27.31 302 LEU C C 1
ATOM 7358 O O . LEU C 1 322 ? 27.036 23.274 167.195 1.00 25.82 302 LEU C O 1
ATOM 7363 N N . ALA C 1 323 ? 26.862 24.676 169.004 1.00 26.46 303 ALA C N 1
ATOM 7364 C CA . ALA C 1 323 ? 28.291 24.749 169.335 1.00 27.91 303 ALA C CA 1
ATOM 7365 C C . ALA C 1 323 ? 28.929 23.374 169.610 1.00 26.21 303 ALA C C 1
ATOM 7366 O O . ALA C 1 323 ? 29.984 23.048 169.052 1.00 29.62 303 ALA C O 1
ATOM 7368 N N . ASP C 1 324 ? 28.310 22.596 170.482 1.00 25.29 304 ASP C N 1
ATOM 7369 C CA . ASP C 1 324 ? 28.876 21.343 170.921 1.00 25.21 304 ASP C CA 1
ATOM 7370 C C . ASP C 1 324 ? 28.921 20.325 169.771 1.00 25.69 304 ASP C C 1
ATOM 7371 O O . ASP C 1 324 ? 29.908 19.591 169.582 1.00 25.22 304 ASP C O 1
ATOM 7376 N N . LEU C 1 325 ? 27.845 20.297 168.997 1.00 24.77 305 LEU C N 1
ATOM 7377 C CA . LEU C 1 325 ? 27.805 19.487 167.807 1.00 24.26 305 LEU C CA 1
ATOM 7378 C C . LEU C 1 325 ? 28.887 19.916 166.773 1.00 25.35 305 LEU C C 1
ATOM 7379 O O . LEU C 1 325 ? 29.513 19.038 166.169 1.00 25.62 305 LEU C O 1
ATOM 7384 N N . GLU C 1 326 ? 29.115 21.213 166.599 1.00 26.88 306 GLU C N 1
ATOM 7385 C CA . GLU C 1 326 ? 30.169 21.670 165.697 1.00 29.22 306 GLU C CA 1
ATOM 7386 C C . GLU C 1 326 ? 31.520 21.095 166.125 1.00 30.74 306 GLU C C 1
ATOM 7387 O O . GLU C 1 326 ? 32.315 20.648 165.298 1.00 30.65 306 GLU C O 1
ATOM 7393 N N . THR C 1 327 ? 31.759 21.115 167.432 1.00 32.76 307 THR C N 1
ATOM 7394 C CA . THR C 1 327 ? 32.997 20.572 168.056 1.00 33.76 307 THR C CA 1
ATOM 7395 C C . THR C 1 327 ? 33.141 19.064 167.965 1.00 32.52 307 THR C C 1
ATOM 7396 O O . THR C 1 327 ? 34.197 18.541 167.568 1.00 34.17 307 THR C O 1
ATOM 7400 N N . LEU C 1 328 ? 32.075 18.363 168.292 1.00 31.67 308 LEU C N 1
ATOM 7401 C CA . LEU C 1 328 ? 32.026 16.942 168.128 1.00 30.82 308 LEU C CA 1
ATOM 7402 C C . LEU C 1 328 ? 32.311 16.483 166.685 1.00 31.13 308 LEU C C 1
ATOM 7403 O O . LEU C 1 328 ? 32.975 15.471 166.463 1.00 31.74 308 LEU C O 1
ATOM 7408 N N . CYS C 1 329 ? 31.807 17.212 165.698 1.00 30.34 309 CYS C N 1
ATOM 7409 C CA . CYS C 1 329 ? 32.085 16.905 164.320 1.00 32.17 309 CYS C CA 1
ATOM 7410 C C . CYS C 1 329 ? 33.500 17.278 163.890 1.00 34.62 309 CYS C C 1
ATOM 7411 O O . CYS C 1 329 ? 34.095 16.557 163.117 1.00 36.59 309 CYS C O 1
ATOM 7414 N N . LYS C 1 330 ? 34.031 18.391 164.384 1.00 36.99 310 LYS C N 1
ATOM 7415 C CA . LYS C 1 330 ? 35.380 18.803 164.000 1.00 38.91 310 LYS C CA 1
ATOM 7416 C C . LYS C 1 330 ? 36.420 17.766 164.416 1.00 39.98 310 LYS C C 1
ATOM 7417 O O . LYS C 1 330 ? 37.406 17.543 163.712 1.00 40.53 310 LYS C O 1
ATOM 7423 N N . GLU C 1 331 ? 36.193 17.137 165.564 1.00 30.00 311 GLU C N 1
ATOM 7424 C CA . GLU C 1 331 ? 37.102 16.125 166.087 1.00 30.00 311 GLU C CA 1
ATOM 7425 C C . GLU C 1 331 ? 36.642 14.721 165.707 1.00 30.00 311 GLU C C 1
ATOM 7426 O O . GLU C 1 331 ? 36.960 13.747 166.389 1.00 30.00 311 GLU C O 1
ATOM 7432 N N . SER D 1 17 ? 5.946 29.334 65.462 1.00 51.76 -4 SER D N 1
ATOM 7433 C CA . SER D 1 17 ? 6.152 28.899 66.825 1.00 51.68 -4 SER D CA 1
ATOM 7434 C C . SER D 1 17 ? 5.181 27.782 67.143 1.00 52.06 -4 SER D C 1
ATOM 7435 O O . SER D 1 17 ? 4.024 27.831 66.813 1.00 51.92 -4 SER D O 1
ATOM 7438 N N . MET D 1 18 ? 5.705 26.746 67.788 1.00 51.96 -3 MET D N 1
ATOM 7439 C CA . MET D 1 18 ? 4.902 25.595 68.173 1.00 49.98 -3 MET D CA 1
ATOM 7440 C C . MET D 1 18 ? 4.359 25.787 69.582 1.00 48.53 -3 MET D C 1
ATOM 7441 O O . MET D 1 18 ? 3.413 25.115 69.990 1.00 48.49 -3 MET D O 1
ATOM 7446 N N . ALA D 1 19 ? 4.964 26.711 70.322 1.00 47.19 -2 ALA D N 1
ATOM 7447 C CA . ALA D 1 19 ? 4.540 26.995 71.688 1.00 43.97 -2 ALA D CA 1
ATOM 7448 C C . ALA D 1 19 ? 3.175 27.675 71.711 1.00 41.50 -2 ALA D C 1
ATOM 7449 O O . ALA D 1 19 ? 2.365 27.432 72.606 1.00 42.01 -2 ALA D O 1
ATOM 7451 N N . SER D 1 20 ? 2.935 28.542 70.731 1.00 37.86 -1 SER D N 1
ATOM 7452 C CA . SER D 1 20 ? 1.720 29.355 70.673 1.00 34.69 -1 SER D CA 1
ATOM 7453 C C . SER D 1 20 ? 0.518 28.604 70.107 1.00 32.22 -1 SER D C 1
ATOM 7454 O O . SER D 1 20 ? -0.569 29.164 69.972 1.00 30.48 -1 SER D O 1
ATOM 7457 N N . MET D 1 21 ? 0.727 27.341 69.758 1.00 29.35 1 MET D N 1
ATOM 7458 C CA . MET D 1 21 ? -0.328 26.495 69.224 1.00 27.47 1 MET D CA 1
ATOM 7459 C C . MET D 1 21 ? -1.357 26.241 70.346 1.00 25.07 1 MET D C 1
ATOM 7460 O O . MET D 1 21 ? -2.527 25.993 70.053 1.00 23.74 1 MET D O 1
ATOM 7465 N N . LYS D 1 22 ? -0.935 26.268 71.623 1.00 23.94 2 LYS D N 1
ATOM 7466 C CA . LYS D 1 22 ? -1.868 25.903 72.726 1.00 23.22 2 LYS D CA 1
ATOM 7467 C C . LYS D 1 22 ? -3.154 26.695 72.614 1.00 23.11 2 LYS D C 1
ATOM 7468 O O . LYS D 1 22 ? -4.212 26.086 72.676 1.00 21.17 2 LYS D O 1
ATOM 7474 N N . THR D 1 23 ? -3.084 28.029 72.482 1.00 21.76 3 THR D N 1
ATOM 7475 C CA . THR D 1 23 ? -4.333 28.754 72.387 1.00 23.11 3 THR D CA 1
ATOM 7476 C C . THR D 1 23 ? -5.059 28.431 71.077 1.00 22.40 3 THR D C 1
ATOM 7477 O O . THR D 1 23 ? -6.254 28.552 71.067 1.00 22.69 3 THR D O 1
ATOM 7481 N N . GLU D 1 24 ? -4.379 27.992 69.992 1.00 21.29 4 GLU D N 1
ATOM 7482 C CA . GLU D 1 24 ? -5.163 27.640 68.787 1.00 20.02 4 GLU D CA 1
ATOM 7483 C C . GLU D 1 24 ? -5.978 26.392 69.028 1.00 18.24 4 GLU D C 1
ATOM 7484 O O . GLU D 1 24 ? -7.124 26.288 68.593 1.00 16.44 4 GLU D O 1
ATOM 7490 N N . LEU D 1 25 ? -5.382 25.447 69.749 1.00 15.51 5 LEU D N 1
ATOM 7491 C CA . LEU D 1 25 ? -6.061 24.213 70.116 1.00 17.02 5 LEU D CA 1
ATOM 7492 C C . LEU D 1 25 ? -7.269 24.507 70.997 1.00 14.14 5 LEU D C 1
ATOM 7493 O O . LEU D 1 25 ? -8.353 23.966 70.776 1.00 14.11 5 LEU D O 1
ATOM 7498 N N . ILE D 1 26 ? -7.083 25.366 71.996 1.00 15.06 6 ILE D N 1
ATOM 7499 C CA . ILE D 1 26 ? -8.224 25.745 72.916 1.00 15.07 6 ILE D CA 1
ATOM 7500 C C . ILE D 1 26 ? -9.386 26.417 72.152 1.00 15.80 6 ILE D C 1
ATOM 7501 O O . ILE D 1 26 ? -10.570 26.068 72.330 1.00 12.48 6 ILE D O 1
ATOM 7506 N N . ARG D 1 27 ? -9.039 27.377 71.301 1.00 16.18 7 ARG D N 1
ATOM 7507 C CA . ARG D 1 27 ? -10.031 28.111 70.525 1.00 18.60 7 ARG D CA 1
ATOM 7508 C C . ARG D 1 27 ? -10.833 27.193 69.607 1.00 18.61 7 ARG D C 1
ATOM 7509 O O . ARG D 1 27 ? -12.047 27.345 69.472 1.00 19.28 7 ARG D O 1
ATOM 7517 N N . THR D 1 28 ? -10.150 26.243 68.976 1.00 18.27 8 THR D N 1
ATOM 7518 C CA . THR D 1 28 ? -10.807 25.316 68.041 1.00 18.48 8 THR D CA 1
ATOM 7519 C C . THR D 1 28 ? -11.712 24.367 68.834 1.00 17.77 8 THR D C 1
ATOM 7520 O O . THR D 1 28 ? -12.872 24.093 68.440 1.00 17.49 8 THR D O 1
ATOM 7524 N N . ILE D 1 29 ? -11.204 23.850 69.969 1.00 16.55 9 ILE D N 1
ATOM 7525 C CA . ILE D 1 29 ? -12.012 23.004 70.803 1.00 16.63 9 ILE D CA 1
ATOM 7526 C C . ILE D 1 29 ? -13.317 23.711 71.177 1.00 18.50 9 ILE D C 1
ATOM 7527 O O . ILE D 1 29 ? -14.352 23.104 71.150 1.00 19.19 9 ILE D O 1
ATOM 7532 N N . SER D 1 30 ? -13.272 25.000 71.544 1.00 20.30 10 SER D N 1
ATOM 7533 C CA . SER D 1 30 ? -14.514 25.669 71.990 1.00 21.23 10 SER D CA 1
ATOM 7534 C C . SER D 1 30 ? -15.563 25.749 70.822 1.00 22.49 10 SER D C 1
ATOM 7535 O O . SER D 1 30 ? -16.769 25.766 71.080 1.00 22.20 10 SER D O 1
ATOM 7538 N N . LEU D 1 31 ? -15.110 25.767 69.563 1.00 22.27 11 LEU D N 1
ATOM 7539 C CA . LEU D 1 31 ? -16.032 25.890 68.415 1.00 24.10 11 LEU D CA 1
ATOM 7540 C C . LEU D 1 31 ? -16.886 24.677 68.090 1.00 24.16 11 LEU D C 1
ATOM 7541 O O . LEU D 1 31 ? -17.928 24.839 67.472 1.00 25.55 11 LEU D O 1
ATOM 7546 N N . TYR D 1 32 ? -16.430 23.457 68.421 1.00 22.31 12 TYR D N 1
ATOM 7547 C CA . TYR D 1 32 ? -17.095 22.248 67.923 1.00 21.65 12 TYR D CA 1
ATOM 7548 C C . TYR D 1 32 ? -18.009 21.600 68.964 1.00 21.62 12 TYR D C 1
ATOM 7549 O O . TYR D 1 32 ? -17.584 21.385 70.091 1.00 21.46 12 TYR D O 1
ATOM 7558 N N . ASP D 1 33 ? -19.243 21.259 68.563 1.00 22.77 13 ASP D N 1
ATOM 7559 C CA . ASP D 1 33 ? -20.219 20.568 69.397 1.00 23.69 13 ASP D CA 1
ATOM 7560 C C . ASP D 1 33 ? -19.921 19.118 69.723 1.00 20.67 13 ASP D C 1
ATOM 7561 O O . ASP D 1 33 ? -20.318 18.645 70.746 1.00 20.97 13 ASP D O 1
ATOM 7566 N N . THR D 1 34 ? -19.320 18.395 68.797 1.00 21.01 14 THR D N 1
ATOM 7567 C CA . THR D 1 34 ? -18.962 17.012 69.008 1.00 18.85 14 THR D CA 1
ATOM 7568 C C . THR D 1 34 ? -17.440 16.951 68.846 1.00 17.53 14 THR D C 1
ATOM 7569 O O . THR D 1 34 ? -16.899 17.506 67.897 1.00 16.03 14 THR D O 1
ATOM 7573 N N . ILE D 1 35 ? -16.768 16.297 69.810 1.00 17.59 15 ILE D N 1
ATOM 7574 C CA . ILE D 1 35 ? -15.318 16.094 69.796 1.00 17.65 15 ILE D CA 1
ATOM 7575 C C . ILE D 1 35 ? -15.025 14.605 70.098 1.00 16.61 15 ILE D C 1
ATOM 7576 O O . ILE D 1 35 ? -15.573 14.031 71.051 1.00 16.25 15 ILE D O 1
ATOM 7581 N N . ILE D 1 36 ? -14.190 13.984 69.282 1.00 17.05 16 ILE D N 1
ATOM 7582 C CA . ILE D 1 36 ? -13.930 12.578 69.389 1.00 15.48 16 ILE D CA 1
ATOM 7583 C C . ILE D 1 36 ? -12.442 12.379 69.498 1.00 16.34 16 ILE D C 1
ATOM 7584 O O . ILE D 1 36 ? -11.635 12.865 68.654 1.00 14.06 16 ILE D O 1
ATOM 7589 N N . LEU D 1 37 ? -12.030 11.643 70.532 1.00 15.37 17 LEU D N 1
ATOM 7590 C CA . LEU D 1 37 ? -10.568 11.555 70.815 1.00 14.85 17 LEU D CA 1
ATOM 7591 C C . LEU D 1 37 ? -10.031 10.144 70.616 1.00 12.64 17 LEU D C 1
ATOM 7592 O O . LEU D 1 37 ? -10.592 9.185 71.131 1.00 13.48 17 LEU D O 1
ATOM 7597 N N . HIS D 1 38 ? -8.925 10.033 69.883 1.00 13.06 18 HIS D N 1
ATOM 7598 C CA . HIS D 1 38 ? -8.278 8.757 69.637 1.00 13.11 18 HIS D CA 1
ATOM 7599 C C . HIS D 1 38 ? -6.914 8.758 70.328 1.00 13.99 18 HIS D C 1
ATOM 7600 O O . HIS D 1 38 ? -6.366 9.840 70.666 1.00 14.24 18 HIS D O 1
ATOM 7607 N N . ARG D 1 39 ? -6.355 7.554 70.451 1.00 12.64 19 ARG D N 1
ATOM 7608 C CA . ARG D 1 39 ? -4.967 7.318 70.836 1.00 12.51 19 ARG D CA 1
ATOM 7609 C C . ARG D 1 39 ? -4.398 6.178 69.977 1.00 12.98 19 ARG D C 1
ATOM 7610 O O . ARG D 1 39 ? -5.079 5.671 69.086 1.00 14.23 19 ARG D O 1
ATOM 7618 N N . HIS D 1 40 ? -3.156 5.779 70.246 1.00 12.95 20 HIS D N 1
ATOM 7619 C CA . HIS D 1 40 ? -2.487 4.679 69.495 1.00 15.03 20 HIS D CA 1
ATOM 7620 C C . HIS D 1 40 ? -3.014 3.270 69.814 1.00 14.88 20 HIS D C 1
ATOM 7621 O O . HIS D 1 40 ? -3.506 2.966 70.925 1.00 14.98 20 HIS D O 1
ATOM 7628 N N . VAL D 1 41 ? -2.918 2.373 68.823 1.00 15.84 21 VAL D N 1
ATOM 7629 C CA . VAL D 1 41 ? -3.232 0.958 69.086 1.00 15.26 21 VAL D CA 1
ATOM 7630 C C . VAL D 1 41 ? -2.361 0.370 70.148 1.00 14.74 21 VAL D C 1
ATOM 7631 O O . VAL D 1 41 ? -1.218 0.835 70.349 1.00 15.48 21 VAL D O 1
ATOM 7635 N N . ARG D 1 42 ? -2.907 -0.645 70.849 1.00 16.66 22 ARG D N 1
ATOM 7636 C CA . ARG D 1 42 ? -2.258 -1.272 72.001 1.00 16.75 22 ARG D CA 1
ATOM 7637 C C . ARG D 1 42 ? -1.794 -0.177 72.998 1.00 16.08 22 ARG D C 1
ATOM 7638 O O . ARG D 1 42 ? -0.585 0.049 73.209 1.00 15.27 22 ARG D O 1
ATOM 7646 N N . PRO D 1 43 ? -2.756 0.526 73.586 1.00 16.35 23 PRO D N 1
ATOM 7647 C CA . PRO D 1 43 ? -2.458 1.697 74.424 1.00 16.11 23 PRO D CA 1
ATOM 7648 C C . PRO D 1 43 ? -1.663 1.384 75.694 1.00 17.33 23 PRO D C 1
ATOM 7649 O O . PRO D 1 43 ? -1.803 0.300 76.259 1.00 16.02 23 PRO D O 1
ATOM 7653 N N . ASP D 1 44 ? -0.835 2.328 76.116 1.00 15.91 24 ASP D N 1
ATOM 7654 C CA . ASP D 1 44 ? -0.129 2.207 77.375 1.00 16.07 24 ASP D CA 1
ATOM 7655 C C . ASP D 1 44 ? -0.782 3.173 78.345 1.00 15.96 24 ASP D C 1
ATOM 7656 O O . ASP D 1 44 ? -1.928 3.579 78.152 1.00 15.71 24 ASP D O 1
ATOM 7661 N N . PRO D 1 45 ? -0.051 3.545 79.385 1.00 15.04 25 PRO D N 1
ATOM 7662 C CA . PRO D 1 45 ? -0.535 4.533 80.325 1.00 14.80 25 PRO D CA 1
ATOM 7663 C C . PRO D 1 45 ? -0.546 5.967 79.733 1.00 15.21 25 PRO D C 1
ATOM 7664 O O . PRO D 1 45 ? -1.513 6.643 79.915 1.00 16.30 25 PRO D O 1
ATOM 7668 N N . ASP D 1 46 ? 0.491 6.368 79.021 1.00 13.69 26 ASP D N 1
ATOM 7669 C CA . ASP D 1 46 ? 0.450 7.742 78.448 1.00 15.52 26 ASP D CA 1
ATOM 7670 C C . ASP D 1 46 ? -0.730 7.892 77.463 1.00 13.18 26 ASP D C 1
ATOM 7671 O O . ASP D 1 46 ? -1.385 8.939 77.412 1.00 12.99 26 ASP D O 1
ATOM 7676 N N . ALA D 1 47 ? -1.019 6.824 76.728 1.00 13.21 27 ALA D N 1
ATOM 7677 C CA . ALA D 1 47 ? -2.154 6.809 75.813 1.00 14.04 27 ALA D CA 1
ATOM 7678 C C . ALA D 1 47 ? -3.461 7.156 76.527 1.00 13.39 27 ALA D C 1
ATOM 7679 O O . ALA D 1 47 ? -4.185 8.057 76.104 1.00 12.89 27 ALA D O 1
ATOM 7681 N N . TYR D 1 48 ? -3.759 6.439 77.608 1.00 13.53 28 TYR D N 1
ATOM 7682 C CA . TYR D 1 48 ? -4.980 6.662 78.351 1.00 13.70 28 TYR D CA 1
ATOM 7683 C C . TYR D 1 48 ? -4.909 8.030 79.050 1.00 13.89 28 TYR D C 1
ATOM 7684 O O . TYR D 1 48 ? -5.888 8.775 79.074 1.00 14.25 28 TYR D O 1
ATOM 7693 N N . GLY D 1 49 ? -3.723 8.365 79.601 1.00 15.46 29 GLY D N 1
ATOM 7694 C CA . GLY D 1 49 ? -3.629 9.596 80.387 1.00 15.89 29 GLY D CA 1
ATOM 7695 C C . GLY D 1 49 ? -3.942 10.813 79.513 1.00 16.61 29 GLY D C 1
ATOM 7696 O O . GLY D 1 49 ? -4.670 11.777 79.928 1.00 16.87 29 GLY D O 1
ATOM 7697 N N . SER D 1 50 ? -3.412 10.812 78.294 1.00 13.49 30 SER D N 1
ATOM 7698 C CA . SER D 1 50 ? -3.591 12.006 77.426 1.00 13.14 30 SER D CA 1
ATOM 7699 C C . SER D 1 50 ? -5.002 12.021 76.792 1.00 14.27 30 SER D C 1
ATOM 7700 O O . SER D 1 50 ? -5.776 12.916 77.051 1.00 15.40 30 SER D O 1
ATOM 7703 N N . GLN D 1 51 ? -5.382 10.952 76.070 1.00 14.38 31 GLN D N 1
ATOM 7704 C CA . GLN D 1 51 ? -6.719 10.844 75.472 1.00 15.07 31 GLN D CA 1
ATOM 7705 C C . GLN D 1 51 ? -7.832 11.000 76.566 1.00 14.92 31 GLN D C 1
ATOM 7706 O O . GLN D 1 51 ? -8.739 11.844 76.441 1.00 14.64 31 GLN D O 1
ATOM 7712 N N . CYS D 1 52 ? -7.798 10.159 77.608 1.00 15.21 32 CYS D N 1
ATOM 7713 C CA . CYS D 1 52 ? -8.888 10.175 78.616 1.00 13.11 32 CYS D CA 1
ATOM 7714 C C . CYS D 1 52 ? -8.798 11.365 79.549 1.00 15.64 32 CYS D C 1
ATOM 7715 O O . CYS D 1 52 ? -9.851 11.870 79.994 1.00 17.67 32 CYS D O 1
ATOM 7718 N N . GLY D 1 53 ? -7.572 11.808 79.866 1.00 14.96 33 GLY D N 1
ATOM 7719 C CA . GLY D 1 53 ? -7.366 13.044 80.684 1.00 16.17 33 GLY D CA 1
ATOM 7720 C C . GLY D 1 53 ? -8.014 14.206 79.983 1.00 15.34 33 GLY D C 1
ATOM 7721 O O . GLY D 1 53 ? -8.830 14.927 80.579 1.00 15.28 33 GLY D O 1
ATOM 7722 N N . LEU D 1 54 ? -7.687 14.367 78.712 1.00 13.71 34 LEU D N 1
ATOM 7723 C CA . LEU D 1 54 ? -8.250 15.460 77.928 1.00 14.53 34 LEU D CA 1
ATOM 7724 C C . LEU D 1 54 ? -9.779 15.262 77.775 1.00 14.15 34 LEU D C 1
ATOM 7725 O O . LEU D 1 54 ? -10.561 16.204 77.928 1.00 14.73 34 LEU D O 1
ATOM 7730 N N . THR D 1 55 ? -10.221 14.042 77.517 1.00 14.74 35 THR D N 1
ATOM 7731 C CA . THR D 1 55 ? -11.643 13.807 77.373 1.00 13.55 35 THR D CA 1
ATOM 7732 C C . THR D 1 55 ? -12.378 14.241 78.657 1.00 14.47 35 THR D C 1
ATOM 7733 O O . THR D 1 55 ? -13.446 14.887 78.599 1.00 14.42 35 THR D O 1
ATOM 7737 N N . GLU D 1 56 ? -11.834 13.883 79.807 1.00 13.91 36 GLU D N 1
ATOM 7738 C CA . GLU D 1 56 ? -12.472 14.248 81.103 1.00 14.22 36 GLU D CA 1
ATOM 7739 C C . GLU D 1 56 ? -12.393 15.746 81.390 1.00 16.01 36 GLU D C 1
ATOM 7740 O O . GLU D 1 56 ? -13.323 16.286 82.021 1.00 15.88 36 GLU D O 1
ATOM 7746 N N . ILE D 1 57 ? -11.298 16.429 80.997 1.00 14.82 37 ILE D N 1
ATOM 7747 C CA . ILE D 1 57 ? -11.279 17.908 81.130 1.00 15.91 37 ILE D CA 1
ATOM 7748 C C . ILE D 1 57 ? -12.436 18.481 80.305 1.00 17.22 37 ILE D C 1
ATOM 7749 O O . ILE D 1 57 ? -13.190 19.390 80.730 1.00 16.24 37 ILE D O 1
ATOM 7754 N N . LEU D 1 58 ? -12.585 17.946 79.095 1.00 16.87 38 LEU D N 1
ATOM 7755 C CA . LEU D 1 58 ? -13.619 18.475 78.171 1.00 17.96 38 LEU D CA 1
ATOM 7756 C C . LEU D 1 58 ? -15.082 18.252 78.628 1.00 17.39 38 LEU D C 1
ATOM 7757 O O . LEU D 1 58 ? -15.911 19.156 78.486 1.00 18.01 38 LEU D O 1
ATOM 7762 N N . ARG D 1 59 ? -15.360 17.104 79.244 1.00 18.46 39 ARG D N 1
ATOM 7763 C CA . ARG D 1 59 ? -16.656 16.763 79.773 1.00 18.39 39 ARG D CA 1
ATOM 7764 C C . ARG D 1 59 ? -16.960 17.656 80.946 1.00 19.33 39 ARG D C 1
ATOM 7765 O O . ARG D 1 59 ? -18.071 18.118 81.057 1.00 20.47 39 ARG D O 1
ATOM 7773 N N . GLU D 1 60 ? -15.954 17.968 81.774 1.00 18.33 40 GLU D N 1
ATOM 7774 C CA . GLU D 1 60 ? -16.199 18.808 82.951 1.00 20.02 40 GLU D CA 1
ATOM 7775 C C . GLU D 1 60 ? -16.414 20.264 82.533 1.00 20.39 40 GLU D C 1
ATOM 7776 O O . GLU D 1 60 ? -17.236 20.986 83.102 1.00 21.77 40 GLU D O 1
ATOM 7782 N N . THR D 1 61 ? -15.679 20.673 81.512 1.00 19.83 41 THR D N 1
ATOM 7783 C CA . THR D 1 61 ? -15.645 22.047 81.074 1.00 20.66 41 THR D CA 1
ATOM 7784 C C . THR D 1 61 ? -16.884 22.378 80.255 1.00 21.36 41 THR D C 1
ATOM 7785 O O . THR D 1 61 ? -17.442 23.454 80.446 1.00 18.09 41 THR D O 1
ATOM 7789 N N . TYR D 1 62 ? -17.324 21.433 79.419 1.00 21.14 42 TYR D N 1
ATOM 7790 C CA . TYR D 1 62 ? -18.375 21.630 78.435 1.00 22.47 42 TYR D CA 1
ATOM 7791 C C . TYR D 1 62 ? -19.428 20.535 78.534 1.00 24.18 42 TYR D C 1
ATOM 7792 O O . TYR D 1 62 ? -19.518 19.654 77.670 1.00 24.21 42 TYR D O 1
ATOM 7801 N N . PRO D 1 63 ? -20.231 20.553 79.608 1.00 26.01 43 PRO D N 1
ATOM 7802 C CA . PRO D 1 63 ? -21.195 19.485 79.753 1.00 27.18 43 PRO D CA 1
ATOM 7803 C C . PRO D 1 63 ? -22.242 19.418 78.618 1.00 27.44 43 PRO D C 1
ATOM 7804 O O . PRO D 1 63 ? -22.842 18.383 78.407 1.00 29.29 43 PRO D O 1
ATOM 7808 N N . GLU D 1 64 ? -22.370 20.510 77.873 1.00 25.90 44 GLU D N 1
ATOM 7809 C CA . GLU D 1 64 ? -23.266 20.562 76.727 1.00 26.07 44 GLU D CA 1
ATOM 7810 C C . GLU D 1 64 ? -22.713 19.825 75.504 1.00 24.67 44 GLU D C 1
ATOM 7811 O O . GLU D 1 64 ? -23.484 19.308 74.696 1.00 24.02 44 GLU D O 1
ATOM 7817 N N . LYS D 1 65 ? -21.389 19.776 75.358 1.00 23.56 45 LYS D N 1
ATOM 7818 C CA . LYS D 1 65 ? -20.800 19.118 74.164 1.00 21.85 45 LYS D CA 1
ATOM 7819 C C . LYS D 1 65 ? -20.977 17.598 74.193 1.00 21.31 45 LYS D C 1
ATOM 7820 O O . LYS D 1 65 ? -21.189 17.000 75.269 1.00 19.65 45 LYS D O 1
ATOM 7826 N N . ASN D 1 66 ? -20.846 16.985 73.013 1.00 20.67 46 ASN D N 1
ATOM 7827 C CA . ASN D 1 66 ? -20.832 15.540 72.894 1.00 20.69 46 ASN D CA 1
ATOM 7828 C C . ASN D 1 66 ? -19.386 15.128 72.760 1.00 18.71 46 ASN D C 1
ATOM 7829 O O . ASN D 1 66 ? -18.775 15.371 71.701 1.00 18.06 46 ASN D O 1
ATOM 7834 N N . ILE D 1 67 ? -18.857 14.478 73.778 1.00 18.92 47 ILE D N 1
ATOM 7835 C CA . ILE D 1 67 ? -17.420 14.195 73.813 1.00 19.15 47 ILE D CA 1
ATOM 7836 C C . ILE D 1 67 ? -17.238 12.681 73.925 1.00 19.20 47 ILE D C 1
ATOM 7837 O O . ILE D 1 67 ? -17.786 12.078 74.845 1.00 19.76 47 ILE D O 1
ATOM 7842 N N . PHE D 1 68 ? -16.442 12.051 73.048 1.00 15.91 48 PHE D N 1
ATOM 7843 C CA . PHE D 1 68 ? -16.288 10.614 73.153 1.00 16.19 48 PHE D CA 1
ATOM 7844 C C . PHE D 1 68 ? -14.821 10.223 73.099 1.00 16.63 48 PHE D C 1
ATOM 7845 O O . PHE D 1 68 ? -14.027 10.840 72.389 1.00 15.04 48 PHE D O 1
ATOM 7853 N N . ALA D 1 69 ? -14.457 9.121 73.766 1.00 16.13 49 ALA D N 1
ATOM 7854 C CA . ALA D 1 69 ? -13.107 8.607 73.653 1.00 14.91 49 ALA D CA 1
ATOM 7855 C C . ALA D 1 69 ? -13.191 7.159 73.024 1.00 15.12 49 ALA D C 1
ATOM 7856 O O . ALA D 1 69 ? -13.861 6.273 73.610 1.00 15.38 49 ALA D O 1
ATOM 7858 N N . VAL D 1 70 ? -12.536 6.919 71.891 1.00 14.56 50 VAL D N 1
ATOM 7859 C CA . VAL D 1 70 ? -12.785 5.645 71.141 1.00 17.11 50 VAL D CA 1
ATOM 7860 C C . VAL D 1 70 ? -11.547 4.797 71.103 1.00 17.66 50 VAL D C 1
ATOM 7861 O O . VAL D 1 70 ? -10.476 5.273 71.510 1.00 18.18 50 VAL D O 1
ATOM 7865 N N . GLY D 1 71 ? -11.665 3.568 70.556 1.00 17.64 51 GLY D N 1
ATOM 7866 C CA . GLY D 1 71 ? -10.524 2.653 70.465 1.00 19.95 51 GLY D CA 1
ATOM 7867 C C . GLY D 1 71 ? -10.806 1.353 71.221 1.00 20.82 51 GLY D C 1
ATOM 7868 O O . GLY D 1 71 ? -11.840 1.196 71.829 1.00 20.29 51 GLY D O 1
ATOM 7869 N N . THR D 1 72 ? -9.870 0.446 71.185 1.00 20.65 52 THR D N 1
ATOM 7870 C CA . THR D 1 72 ? -10.081 -0.812 71.884 1.00 23.06 52 THR D CA 1
ATOM 7871 C C . THR D 1 72 ? -9.416 -0.750 73.258 1.00 23.08 52 THR D C 1
ATOM 7872 O O . THR D 1 72 ? -8.264 -0.356 73.342 1.00 22.49 52 THR D O 1
ATOM 7876 N N . PRO D 1 73 ? -10.121 -1.144 74.336 1.00 24.53 53 PRO D N 1
ATOM 7877 C CA . PRO D 1 73 ? -9.429 -1.042 75.656 1.00 24.91 53 PRO D CA 1
ATOM 7878 C C . PRO D 1 73 ? -8.203 -1.907 75.790 1.00 24.95 53 PRO D C 1
ATOM 7879 O O . PRO D 1 73 ? -8.079 -2.867 75.024 1.00 26.95 53 PRO D O 1
ATOM 7883 N N . GLU D 1 74 ? -7.269 -1.555 76.683 1.00 22.16 54 GLU D N 1
ATOM 7884 C CA . GLU D 1 74 ? -6.260 -2.463 77.146 1.00 22.66 54 GLU D CA 1
ATOM 7885 C C . GLU D 1 74 ? -6.752 -3.055 78.490 1.00 23.86 54 GLU D C 1
ATOM 7886 O O . GLU D 1 74 ? -6.975 -2.293 79.440 1.00 23.05 54 GLU D O 1
ATOM 7892 N N . PRO D 1 75 ? -6.982 -4.403 78.551 1.00 24.53 55 PRO D N 1
ATOM 7893 C CA . PRO D 1 75 ? -7.472 -5.012 79.793 1.00 25.40 55 PRO D CA 1
ATOM 7894 C C . PRO D 1 75 ? -6.736 -4.559 81.059 1.00 24.55 55 PRO D C 1
ATOM 7895 O O . PRO D 1 75 ? -7.383 -4.324 82.063 1.00 25.61 55 PRO D O 1
ATOM 7899 N N . SER D 1 76 ? -5.397 -4.455 81.014 1.00 23.85 56 SER D N 1
ATOM 7900 C CA . SER D 1 76 ? -4.666 -4.094 82.213 1.00 25.36 56 SER D CA 1
ATOM 7901 C C . SER D 1 76 ? -4.788 -2.600 82.602 1.00 24.92 56 SER D C 1
ATOM 7902 O O . SER D 1 76 ? -4.230 -2.187 83.643 1.00 24.93 56 SER D O 1
ATOM 7905 N N . LEU D 1 77 ? -5.519 -1.821 81.792 1.00 22.97 57 LEU D N 1
ATOM 7906 C CA . LEU D 1 77 ? -5.647 -0.346 81.999 1.00 22.92 57 LEU D CA 1
ATOM 7907 C C . LEU D 1 77 ? -7.088 0.125 82.033 1.00 22.85 57 LEU D C 1
ATOM 7908 O O . LEU D 1 77 ? -7.320 1.347 82.228 1.00 22.57 57 LEU D O 1
ATOM 7913 N N . SER D 1 78 ? -8.028 -0.790 81.812 1.00 22.05 58 SER D N 1
ATOM 7914 C CA . SER D 1 78 ? -9.443 -0.449 81.759 1.00 23.87 58 SER D CA 1
ATOM 7915 C C . SER D 1 78 ? -9.874 0.260 83.033 1.00 21.50 58 SER D C 1
ATOM 7916 O O . SER D 1 78 ? -10.674 1.194 82.995 1.00 21.78 58 SER D O 1
ATOM 7919 N N . PHE D 1 79 ? -9.339 -0.190 84.162 1.00 22.61 59 PHE D N 1
ATOM 7920 C CA . PHE D 1 79 ? -9.669 0.427 85.458 1.00 21.58 59 PHE D CA 1
ATOM 7921 C C . PHE D 1 79 ? -9.589 1.941 85.364 1.00 20.83 59 PHE D C 1
ATOM 7922 O O . PHE D 1 79 ? -10.315 2.621 86.080 1.00 20.92 59 PHE D O 1
ATOM 7930 N N . LEU D 1 80 ? -8.720 2.477 84.489 1.00 19.77 60 LEU D N 1
ATOM 7931 C CA . LEU D 1 80 ? -8.563 3.938 84.426 1.00 18.90 60 LEU D CA 1
ATOM 7932 C C . LEU D 1 80 ? -9.791 4.665 83.917 1.00 19.78 60 LEU D C 1
ATOM 7933 O O . LEU D 1 80 ? -10.111 5.731 84.451 1.00 20.79 60 LEU D O 1
ATOM 7938 N N . TYR D 1 81 ? -10.456 4.116 82.885 1.00 18.60 61 TYR D N 1
ATOM 7939 C CA . TYR D 1 81 ? -11.539 4.854 82.184 1.00 19.15 61 TYR D CA 1
ATOM 7940 C C . TYR D 1 81 ? -12.284 3.949 81.223 1.00 20.77 61 TYR D C 1
ATOM 7941 O O . TYR D 1 81 ? -11.660 3.069 80.664 1.00 21.83 61 TYR D O 1
ATOM 7950 N N . SER D 1 82 ? -13.591 4.121 81.021 1.00 21.19 62 SER D N 1
ATOM 7951 C CA . SER D 1 82 ? -14.306 3.263 80.050 1.00 23.11 62 SER D CA 1
ATOM 7952 C C . SER D 1 82 ? -14.297 4.013 78.727 1.00 22.54 62 SER D C 1
ATOM 7953 O O . SER D 1 82 ? -14.428 5.231 78.734 1.00 22.29 62 SER D O 1
ATOM 7956 N N . LEU D 1 83 ? -14.237 3.284 77.626 1.00 19.82 63 LEU D N 1
ATOM 7957 C CA . LEU D 1 83 ? -14.322 3.907 76.301 1.00 21.69 63 LEU D CA 1
ATOM 7958 C C . LEU D 1 83 ? -15.780 3.915 75.746 1.00 21.68 63 LEU D C 1
ATOM 7959 O O . LEU D 1 83 ? -16.647 3.233 76.276 1.00 20.49 63 LEU D O 1
ATOM 7964 N N . ASP D 1 84 ? -16.002 4.694 74.688 1.00 19.82 64 ASP D N 1
ATOM 7965 C CA . ASP D 1 84 ? -17.297 4.878 74.031 1.00 19.90 64 ASP D CA 1
ATOM 7966 C C . ASP D 1 84 ? -17.350 4.161 72.720 1.00 20.69 64 ASP D C 1
ATOM 7967 O O . ASP D 1 84 ? -16.335 4.122 72.007 1.00 20.11 64 ASP D O 1
ATOM 7972 N N . GLU D 1 85 ? -18.535 3.630 72.387 1.00 20.70 65 GLU D N 1
ATOM 7973 C CA . GLU D 1 85 ? -18.761 3.064 71.021 1.00 23.01 65 GLU D CA 1
ATOM 7974 C C . GLU D 1 85 ? -19.574 4.090 70.247 1.00 24.23 65 GLU D C 1
ATOM 7975 O O . GLU D 1 85 ? -20.521 4.652 70.780 1.00 25.04 65 GLU D O 1
ATOM 7981 N N . VAL D 1 86 ? -19.159 4.413 69.032 1.00 24.31 66 VAL D N 1
ATOM 7982 C CA . VAL D 1 86 ? -19.707 5.584 68.332 1.00 25.00 66 VAL D CA 1
ATOM 7983 C C . VAL D 1 86 ? -20.013 5.170 66.898 1.00 23.87 66 VAL D C 1
ATOM 7984 O O . VAL D 1 86 ? -19.166 4.534 66.287 1.00 22.03 66 VAL D O 1
ATOM 7988 N N . ASP D 1 87 ? -21.177 5.550 66.357 1.00 24.74 67 ASP D N 1
ATOM 7989 C CA . ASP D 1 87 ? -21.538 5.244 64.941 1.00 26.02 67 ASP D CA 1
ATOM 7990 C C . ASP D 1 87 ? -20.655 6.022 64.019 1.00 24.73 67 ASP D C 1
ATOM 7991 O O . ASP D 1 87 ? -20.206 7.114 64.382 1.00 25.41 67 ASP D O 1
ATOM 7996 N N . ASN D 1 88 ? -20.491 5.512 62.792 1.00 23.99 68 ASN D N 1
ATOM 7997 C CA . ASN D 1 88 ? -19.798 6.256 61.731 1.00 22.50 68 ASN D CA 1
ATOM 7998 C C . ASN D 1 88 ? -20.348 7.675 61.586 1.00 22.70 68 ASN D C 1
ATOM 7999 O O . ASN D 1 88 ? -19.609 8.669 61.381 1.00 20.68 68 ASN D O 1
ATOM 8004 N N . GLU D 1 89 ? -21.678 7.766 61.627 1.00 22.49 69 GLU D N 1
ATOM 8005 C CA . GLU D 1 89 ? -22.379 9.012 61.348 1.00 23.16 69 GLU D CA 1
ATOM 8006 C C . GLU D 1 89 ? -22.070 10.114 62.387 1.00 22.99 69 GLU D C 1
ATOM 8007 O O . GLU D 1 89 ? -22.160 11.294 62.055 1.00 22.93 69 GLU D O 1
ATOM 8013 N N . THR D 1 90 ? -21.769 9.713 63.638 1.00 21.62 70 THR D N 1
ATOM 8014 C CA . THR D 1 90 ? -21.354 10.688 64.693 1.00 22.28 70 THR D CA 1
ATOM 8015 C C . THR D 1 90 ? -20.147 11.564 64.257 1.00 19.53 70 THR D C 1
ATOM 8016 O O . THR D 1 90 ? -20.031 12.734 64.671 1.00 19.51 70 THR D O 1
ATOM 8020 N N . TYR D 1 91 ? -19.261 11.041 63.423 1.00 19.51 71 TYR D N 1
ATOM 8021 C CA . TYR D 1 91 ? -18.100 11.839 62.953 1.00 19.91 71 TYR D CA 1
ATOM 8022 C C . TYR D 1 91 ? -18.441 13.094 62.154 1.00 20.67 71 TYR D C 1
ATOM 8023 O O . TYR D 1 91 ? -17.650 14.059 62.073 1.00 19.29 71 TYR D O 1
ATOM 8032 N N . GLU D 1 92 ? -19.600 13.093 61.507 1.00 19.05 72 GLU D N 1
ATOM 8033 C CA . GLU D 1 92 ? -19.864 14.192 60.581 1.00 20.28 72 GLU D CA 1
ATOM 8034 C C . GLU D 1 92 ? -19.894 15.516 61.304 1.00 18.45 72 GLU D C 1
ATOM 8035 O O . GLU D 1 92 ? -20.682 15.726 62.192 1.00 19.38 72 GLU D O 1
ATOM 8041 N N . GLY D 1 93 ? -19.045 16.449 60.918 1.00 20.36 73 GLY D N 1
ATOM 8042 C CA . GLY D 1 93 ? -19.131 17.759 61.566 1.00 19.22 73 GLY D CA 1
ATOM 8043 C C . GLY D 1 93 ? -18.295 17.794 62.855 1.00 19.77 73 GLY D C 1
ATOM 8044 O O . GLY D 1 93 ? -18.159 18.831 63.457 1.00 21.14 73 GLY D O 1
ATOM 8045 N N . ALA D 1 94 ? -17.675 16.677 63.229 1.00 18.80 74 ALA D N 1
ATOM 8046 C CA . ALA D 1 94 ? -16.930 16.644 64.510 1.00 17.95 74 ALA D CA 1
ATOM 8047 C C . ALA D 1 94 ? -15.498 17.110 64.394 1.00 17.46 74 ALA D C 1
ATOM 8048 O O . ALA D 1 94 ? -14.861 16.932 63.353 1.00 16.97 74 ALA D O 1
ATOM 8050 N N . LEU D 1 95 ? -14.977 17.573 65.544 1.00 17.36 75 LEU D N 1
ATOM 8051 C CA . LEU D 1 95 ? -13.565 17.714 65.774 1.00 17.48 75 LEU D CA 1
ATOM 8052 C C . LEU D 1 95 ? -12.994 16.405 66.344 1.00 14.95 75 LEU D C 1
ATOM 8053 O O . LEU D 1 95 ? -13.500 15.839 67.363 1.00 14.05 75 LEU D O 1
ATOM 8058 N N . VAL D 1 96 ? -11.975 15.909 65.664 1.00 13.78 76 VAL D N 1
ATOM 8059 C CA . VAL D 1 96 ? -11.309 14.654 66.050 1.00 14.16 76 VAL D CA 1
ATOM 8060 C C . VAL D 1 96 ? -9.933 15.033 66.598 1.00 15.55 76 VAL D C 1
ATOM 8061 O O . VAL D 1 96 ? -9.171 15.775 65.950 1.00 16.68 76 VAL D O 1
ATOM 8065 N N . ILE D 1 97 ? -9.602 14.534 67.783 1.00 13.81 77 ILE D N 1
ATOM 8066 C CA . ILE D 1 97 ? -8.315 14.850 68.394 1.00 14.36 77 ILE D CA 1
ATOM 8067 C C . ILE D 1 97 ? -7.500 13.593 68.669 1.00 13.45 77 ILE D C 1
ATOM 8068 O O . ILE D 1 97 ? -7.862 12.787 69.526 1.00 16.55 77 ILE D O 1
ATOM 8073 N N . VAL D 1 98 ? -6.397 13.426 67.944 1.00 13.74 78 VAL D N 1
ATOM 8074 C CA . VAL D 1 98 ? -5.539 12.269 68.159 1.00 13.57 78 VAL D CA 1
ATOM 8075 C C . VAL D 1 98 ? -4.341 12.592 69.113 1.00 13.47 78 VAL D C 1
ATOM 8076 O O . VAL D 1 98 ? -3.471 13.483 68.844 1.00 15.08 78 VAL D O 1
ATOM 8080 N N . CYS D 1 99 ? -4.244 11.812 70.174 1.00 13.39 79 CYS D N 1
ATOM 8081 C CA . CYS D 1 99 ? -3.189 11.988 71.190 1.00 13.24 79 CYS D CA 1
ATOM 8082 C C . CYS D 1 99 ? -2.199 10.844 71.122 1.00 14.04 79 CYS D C 1
ATOM 8083 O O . CYS D 1 99 ? -2.587 9.708 70.863 1.00 14.04 79 CYS D O 1
ATOM 8086 N N . ASP D 1 100 ? -0.914 11.183 71.267 1.00 14.05 80 ASP D N 1
ATOM 8087 C CA . ASP D 1 100 ? 0.135 10.236 71.534 1.00 15.62 80 ASP D CA 1
ATOM 8088 C C . ASP D 1 100 ? 0.271 9.218 70.424 1.00 17.16 80 ASP D C 1
ATOM 8089 O O . ASP D 1 100 ? 0.617 8.049 70.676 1.00 17.26 80 ASP D O 1
ATOM 8094 N N . THR D 1 101 ? 0.122 9.665 69.180 1.00 17.63 81 THR D N 1
ATOM 8095 C CA . THR D 1 101 ? 0.323 8.744 68.073 1.00 18.03 81 THR D CA 1
ATOM 8096 C C . THR D 1 101 ? 1.208 9.388 66.972 1.00 18.92 81 THR D C 1
ATOM 8097 O O . THR D 1 101 ? 0.720 10.290 66.258 1.00 18.55 81 THR D O 1
ATOM 8101 N N . ALA D 1 102 ? 2.439 8.896 66.817 1.00 19.47 82 ALA D N 1
ATOM 8102 C CA . ALA D 1 102 ? 3.383 9.507 65.890 1.00 22.61 82 ALA D CA 1
ATOM 8103 C C . ALA D 1 102 ? 2.997 9.295 64.419 1.00 22.55 82 ALA D C 1
ATOM 8104 O O . ALA D 1 102 ? 3.120 10.232 63.624 1.00 23.66 82 ALA D O 1
ATOM 8106 N N . ASN D 1 103 ? 2.480 8.112 64.082 1.00 22.84 83 ASN D N 1
ATOM 8107 C CA . ASN D 1 103 ? 2.111 7.774 62.682 1.00 24.13 83 ASN D CA 1
ATOM 8108 C C . ASN D 1 103 ? 0.653 7.359 62.533 1.00 22.02 83 ASN D C 1
ATOM 8109 O O . ASN D 1 103 ? 0.128 6.562 63.321 1.00 21.34 83 ASN D O 1
ATOM 8114 N N . GLN D 1 104 ? -0.002 7.905 61.514 1.00 21.27 84 GLN D N 1
ATOM 8115 C CA . GLN D 1 104 ? -1.432 7.700 61.304 1.00 21.92 84 GLN D CA 1
ATOM 8116 C C . GLN D 1 104 ? -1.874 6.236 61.288 1.00 21.13 84 GLN D C 1
ATOM 8117 O O . GLN D 1 104 ? -3.000 5.924 61.676 1.00 21.13 84 GLN D O 1
ATOM 8123 N N . GLU D 1 105 ? -1.002 5.341 60.833 1.00 20.63 85 GLU D N 1
ATOM 8124 C CA . GLU D 1 105 ? -1.385 3.949 60.669 1.00 21.50 85 GLU D CA 1
ATOM 8125 C C . GLU D 1 105 ? -1.525 3.235 62.009 1.00 19.97 85 GLU D C 1
ATOM 8126 O O . GLU D 1 105 ? -2.131 2.226 62.113 1.00 18.77 85 GLU D O 1
ATOM 8132 N N . ARG D 1 106 ? -0.966 3.856 63.040 1.00 19.72 86 ARG D N 1
ATOM 8133 C CA . ARG D 1 106 ? -1.050 3.327 64.391 1.00 18.20 86 ARG D CA 1
ATOM 8134 C C . ARG D 1 106 ? -2.246 3.884 65.160 1.00 17.55 86 ARG D C 1
ATOM 8135 O O . ARG D 1 106 ? -2.491 3.476 66.296 1.00 16.20 86 ARG D O 1
ATOM 8143 N N . ILE D 1 107 ? -2.994 4.809 64.560 1.00 16.18 87 ILE D N 1
ATOM 8144 C CA . ILE D 1 107 ? -4.135 5.364 65.266 1.00 17.27 87 ILE D CA 1
ATOM 8145 C C . ILE D 1 107 ? -5.199 4.306 65.498 1.00 18.21 87 ILE D C 1
ATOM 8146 O O . ILE D 1 107 ? -5.594 3.621 64.538 1.00 18.77 87 ILE D O 1
ATOM 8151 N N . ASP D 1 108 ? -5.611 4.134 66.753 1.00 16.77 88 ASP D N 1
ATOM 8152 C CA . ASP D 1 108 ? -6.657 3.176 67.081 1.00 17.98 88 ASP D CA 1
ATOM 8153 C C . ASP D 1 108 ? -7.980 3.751 66.629 1.00 16.91 88 ASP D C 1
ATOM 8154 O O . ASP D 1 108 ? -8.373 4.852 67.014 1.00 16.31 88 ASP D O 1
ATOM 8159 N N . ASP D 1 109 ? -8.652 2.981 65.793 1.00 16.91 89 ASP D N 1
ATOM 8160 C CA . ASP D 1 109 ? -9.857 3.413 65.098 1.00 17.51 89 ASP D CA 1
ATOM 8161 C C . ASP D 1 109 ? -9.490 4.354 63.960 1.00 18.21 89 ASP D C 1
ATOM 8162 O O . ASP D 1 109 ? -9.127 5.512 64.168 1.00 15.73 89 ASP D O 1
ATOM 8167 N N . GLN D 1 110 ? -9.591 3.819 62.753 1.00 17.18 90 GLN D N 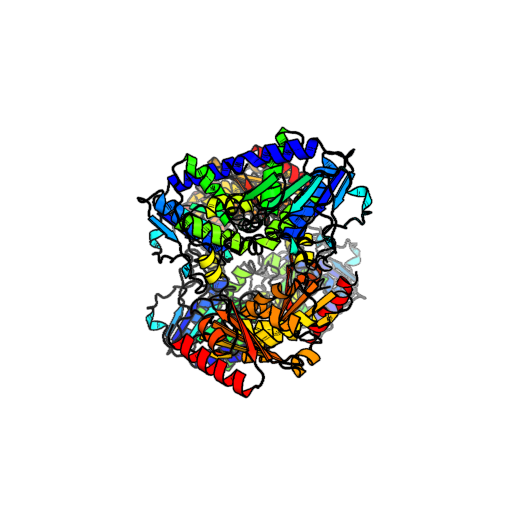1
ATOM 8168 C CA . GLN D 1 110 ? -9.205 4.480 61.545 1.00 18.70 90 GLN D CA 1
ATOM 8169 C C . GLN D 1 110 ? -10.236 5.484 61.008 1.00 18.34 90 GLN D C 1
ATOM 8170 O O . GLN D 1 110 ? -10.025 6.053 59.955 1.00 18.41 90 GLN D O 1
ATOM 8176 N N . ARG D 1 111 ? -11.305 5.752 61.758 1.00 18.45 91 ARG D N 1
ATOM 8177 C CA . ARG D 1 111 ? -12.235 6.807 61.378 1.00 19.11 91 ARG D CA 1
ATOM 8178 C C . ARG D 1 111 ? -11.773 8.257 61.596 1.00 18.76 91 ARG D C 1
ATOM 8179 O O . ARG D 1 111 ? -12.469 9.197 61.183 1.00 19.96 91 ARG D O 1
ATOM 8187 N N . TYR D 1 112 ? -10.615 8.413 62.199 1.00 17.82 92 TYR D N 1
ATOM 8188 C CA . TYR D 1 112 ? -10.092 9.692 62.659 1.00 18.29 92 TYR D CA 1
ATOM 8189 C C . TYR D 1 112 ? -10.128 10.816 61.551 1.00 18.61 92 TYR D C 1
ATOM 8190 O O . TYR D 1 112 ? -10.342 11.940 61.868 1.00 19.50 92 TYR D O 1
ATOM 8199 N N . PRO D 1 113 ? -9.986 10.478 60.263 1.00 19.88 93 PRO D N 1
ATOM 8200 C CA . PRO D 1 113 ? -9.998 11.608 59.319 1.00 19.74 93 PRO D CA 1
ATOM 8201 C C . PRO D 1 113 ? -11.396 11.926 58.727 1.00 21.29 93 PRO D C 1
ATOM 8202 O O . PRO D 1 113 ? -11.518 12.815 57.865 1.00 21.18 93 PRO D O 1
ATOM 8206 N N . SER D 1 114 ? -12.434 11.293 59.248 1.00 19.85 94 SER D N 1
ATOM 8207 C CA . SER D 1 114 ? -13.790 11.471 58.698 1.00 20.89 94 SER D CA 1
ATOM 8208 C C . SER D 1 114 ? -14.628 12.592 59.375 1.00 20.94 94 SER D C 1
ATOM 8209 O O . SER D 1 114 ? -15.794 12.800 59.034 1.00 18.40 94 SER D O 1
ATOM 8212 N N . GLY D 1 115 ? -14.055 13.327 60.307 1.00 19.12 95 GLY D N 1
ATOM 8213 C CA . GLY D 1 115 ? -14.701 14.492 60.876 1.00 19.78 95 GLY D CA 1
ATOM 8214 C C . GLY D 1 115 ? -14.472 15.753 60.059 1.00 19.70 95 GLY D C 1
ATOM 8215 O O . GLY D 1 115 ? -13.892 15.680 59.025 1.00 19.13 95 GLY D O 1
ATOM 8216 N N . ALA D 1 116 ? -14.958 16.886 60.558 1.00 19.81 96 ALA D N 1
ATOM 8217 C CA . ALA D 1 116 ? -14.773 18.212 59.954 1.00 20.93 96 ALA D CA 1
ATOM 8218 C C . ALA D 1 116 ? -13.329 18.751 60.130 1.00 21.79 96 ALA D C 1
ATOM 8219 O O . ALA D 1 116 ? -12.839 19.482 59.277 1.00 21.05 96 ALA D O 1
ATOM 8221 N N . LYS D 1 117 ? -12.675 18.379 61.246 1.00 20.09 97 LYS D N 1
ATOM 8222 C CA . LYS D 1 117 ? -11.338 18.913 61.610 1.00 22.34 97 LYS D CA 1
ATOM 8223 C C . LYS D 1 117 ? -10.541 17.817 62.326 1.00 20.95 97 LYS D C 1
ATOM 8224 O O . LYS D 1 117 ? -11.120 16.924 62.959 1.00 20.77 97 LYS D O 1
ATOM 8230 N N . LEU D 1 118 ? -9.230 17.851 62.123 1.00 20.82 98 LEU D N 1
ATOM 8231 C CA . LEU D 1 118 ? -8.349 16.857 62.711 1.00 20.69 98 LEU D CA 1
ATOM 8232 C C . LEU D 1 118 ? -7.189 17.548 63.469 1.00 20.80 98 LEU D C 1
ATOM 8233 O O . LEU D 1 118 ? -6.501 18.400 62.881 1.00 21.27 98 LEU D O 1
ATOM 8238 N N . MET D 1 119 ? -6.982 17.173 64.743 1.00 18.91 99 MET D N 1
ATOM 8239 C CA . MET D 1 119 ? -6.017 17.861 65.601 1.00 17.74 99 MET D CA 1
ATOM 8240 C C . MET D 1 119 ? -5.048 16.801 66.096 1.00 17.27 99 MET D C 1
ATOM 8241 O O . MET D 1 119 ? -5.496 15.732 66.608 1.00 15.88 99 MET D O 1
ATOM 8246 N N . LYS D 1 120 ? -3.752 17.114 65.944 1.00 14.77 100 LYS D N 1
ATOM 8247 C CA . LYS D 1 120 ? -2.662 16.198 66.425 1.00 14.76 100 LYS D CA 1
ATOM 8248 C C . LYS D 1 120 ? -1.933 16.725 67.658 1.00 14.52 100 LYS D C 1
ATOM 8249 O O . LYS D 1 120 ? -1.433 17.870 67.629 1.00 14.00 100 LYS D O 1
ATOM 8255 N N . ILE D 1 121 ? -1.859 15.902 68.713 1.00 14.05 101 ILE D N 1
ATOM 8256 C CA . ILE D 1 121 ? -1.132 16.294 69.923 1.00 14.29 101 ILE D CA 1
ATOM 8257 C C . ILE D 1 121 ? -0.210 15.152 70.271 1.00 15.24 101 ILE D C 1
ATOM 8258 O O . ILE D 1 121 ? -0.674 14.028 70.541 1.00 16.83 101 ILE D O 1
ATOM 8263 N N . ASP D 1 122 ? 1.080 15.421 70.235 1.00 16.34 102 ASP D N 1
ATOM 8264 C CA . ASP D 1 122 ? 2.073 14.334 70.442 1.00 17.23 102 ASP D CA 1
ATOM 8265 C C . ASP D 1 122 ? 3.406 14.843 70.958 1.00 18.88 102 ASP D C 1
ATOM 8266 O O . ASP D 1 122 ? 3.733 16.041 70.791 1.00 18.51 102 ASP D O 1
ATOM 8271 N N . ALA D 1 123 ? 4.163 13.945 71.608 1.00 18.10 103 ALA D N 1
ATOM 8272 C CA . ALA D 1 123 ? 5.445 14.280 72.130 1.00 19.69 103 ALA D CA 1
ATOM 8273 C C . ALA D 1 123 ? 6.557 13.510 71.376 1.00 21.97 103 ALA D C 1
ATOM 8274 O O . ALA D 1 123 ? 7.675 13.463 71.854 1.00 23.73 103 ALA D O 1
ATOM 8276 N N . HIS D 1 124 ? 6.248 12.867 70.249 1.00 21.88 104 HIS D N 1
ATOM 8277 C CA . HIS D 1 124 ? 7.286 12.119 69.502 1.00 23.38 104 HIS D CA 1
ATOM 8278 C C . HIS D 1 124 ? 7.672 12.947 68.298 1.00 21.89 104 HIS D C 1
ATOM 8279 O O . HIS D 1 124 ? 6.940 13.868 67.946 1.00 21.86 104 HIS D O 1
ATOM 8286 N N . PRO D 1 125 ? 8.856 12.685 67.722 1.00 22.66 105 PRO D N 1
ATOM 8287 C CA . PRO D 1 125 ? 9.270 13.493 66.562 1.00 21.71 105 PRO D CA 1
ATOM 8288 C C . PRO D 1 125 ? 8.175 13.492 65.471 1.00 22.56 105 PRO D C 1
ATOM 8289 O O . PRO D 1 125 ? 7.529 12.471 65.222 1.00 20.92 105 PRO D O 1
ATOM 8293 N N . ASN D 1 126 ? 7.978 14.670 64.871 1.00 23.57 106 ASN D N 1
ATOM 8294 C CA . ASN D 1 126 ? 6.934 14.936 63.888 1.00 24.55 106 ASN D CA 1
ATOM 8295 C C . ASN D 1 126 ? 7.326 14.451 62.464 1.00 25.41 106 ASN D C 1
ATOM 8296 O O . ASN D 1 126 ? 7.278 15.238 61.510 1.00 26.02 106 ASN D O 1
ATOM 8301 N N . GLU D 1 127 ? 7.648 13.167 62.342 1.00 26.83 107 GLU D N 1
ATOM 8302 C CA . GLU D 1 127 ? 7.953 12.570 61.049 1.00 28.74 107 GLU D CA 1
ATOM 8303 C C . GLU D 1 127 ? 6.709 12.467 60.166 1.00 29.55 107 GLU D C 1
ATOM 8304 O O . GLU D 1 127 ? 6.777 12.707 58.960 1.00 30.51 107 GLU D O 1
ATOM 8310 N N . ASP D 1 128 ? 5.575 12.110 60.765 1.00 28.49 108 ASP D N 1
ATOM 8311 C CA . ASP D 1 128 ? 4.299 11.960 59.987 1.00 29.97 108 ASP D CA 1
ATOM 8312 C C . ASP D 1 128 ? 3.419 13.134 60.413 1.00 29.23 108 ASP D C 1
ATOM 8313 O O . ASP D 1 128 ? 2.635 13.032 61.375 1.00 28.88 108 ASP D O 1
ATOM 8318 N N . PRO D 1 129 ? 3.573 14.272 59.745 1.00 29.85 109 PRO D N 1
ATOM 8319 C CA . PRO D 1 129 ? 2.924 15.478 60.249 1.00 29.84 109 PRO D CA 1
ATOM 8320 C C . PRO D 1 129 ? 1.450 15.686 59.877 1.00 29.74 109 PRO D C 1
ATOM 8321 O O . PRO D 1 129 ? 1.115 16.756 59.284 1.00 31.66 109 PRO D O 1
ATOM 8325 N N . TYR D 1 130 ? 0.568 14.769 60.279 1.00 26.80 110 TYR D N 1
ATOM 8326 C CA . TYR D 1 130 ? -0.853 14.839 59.978 1.00 25.39 110 TYR D CA 1
ATOM 8327 C C . TYR D 1 130 ? -1.730 15.873 60.747 1.00 25.05 110 TYR D C 1
ATOM 8328 O O . TYR D 1 130 ? -1.390 16.342 61.836 1.00 23.63 110 TYR D O 1
ATOM 8337 N N . GLY D 1 131 ? -2.899 16.165 60.190 1.00 25.05 111 GLY D N 1
ATOM 8338 C CA . GLY D 1 131 ? -3.903 17.024 60.874 1.00 24.03 111 GLY D CA 1
ATOM 8339 C C . GLY D 1 131 ? -4.013 18.446 60.312 1.00 24.64 111 GLY D C 1
ATOM 8340 O O . GLY D 1 131 ? -3.071 18.962 59.711 1.00 23.01 111 GLY D O 1
ATOM 8341 N N . ASP D 1 132 ? -5.164 19.076 60.545 1.00 25.11 112 ASP D N 1
ATOM 8342 C CA . ASP D 1 132 ? -5.371 20.506 60.242 1.00 25.31 112 ASP D CA 1
ATOM 8343 C C . ASP D 1 132 ? -4.608 21.382 61.246 1.00 25.60 112 ASP D C 1
ATOM 8344 O O . ASP D 1 132 ? -4.057 22.446 60.859 1.00 23.59 112 ASP D O 1
ATOM 8349 N N . LEU D 1 133 ? -4.587 20.940 62.499 1.00 22.28 113 LEU D N 1
ATOM 8350 C CA . LEU D 1 133 ? -3.829 21.592 63.554 1.00 23.67 113 LEU D CA 1
ATOM 8351 C C . LEU D 1 133 ? -2.825 20.592 64.111 1.00 22.23 113 LEU D C 1
ATOM 8352 O O . LEU D 1 133 ? -3.068 19.385 64.100 1.00 20.48 113 LEU D O 1
ATOM 8357 N N . LEU D 1 134 ? -1.696 21.096 64.592 1.00 21.19 114 LEU D N 1
ATOM 8358 C CA . LEU D 1 134 ? -0.631 20.249 65.071 1.00 20.90 114 LEU D CA 1
ATOM 8359 C C . LEU D 1 134 ? 0.076 20.867 66.267 1.00 21.86 114 LEU D C 1
ATOM 8360 O O . LEU D 1 134 ? 0.454 22.038 66.231 1.00 22.00 114 LEU D O 1
ATOM 8365 N N . TRP D 1 135 ? 0.260 20.094 67.326 1.00 17.70 115 TRP D N 1
ATOM 8366 C CA . TRP D 1 135 ? 1.039 20.557 68.452 1.00 18.12 115 TRP D CA 1
ATOM 8367 C C . TRP D 1 135 ? 1.920 19.408 68.886 1.00 18.32 115 TRP D C 1
ATOM 8368 O O . TRP D 1 135 ? 1.437 18.440 69.506 1.00 18.07 115 TRP D O 1
ATOM 8379 N N . VAL D 1 136 ? 3.206 19.467 68.565 1.00 19.02 116 VAL D N 1
ATOM 8380 C CA . VAL D 1 136 ? 4.126 18.404 68.958 1.00 19.07 116 VAL D CA 1
ATOM 8381 C C . VAL D 1 136 ? 5.203 19.049 69.769 1.00 20.92 116 VAL D C 1
ATOM 8382 O O . VAL D 1 136 ? 5.749 20.084 69.389 1.00 20.70 116 VAL D O 1
ATOM 8386 N N . ASP D 1 137 ? 5.500 18.450 70.905 1.00 20.02 117 ASP D N 1
ATOM 8387 C CA . ASP D 1 137 ? 6.526 19.040 71.764 1.00 21.17 117 ASP D CA 1
ATOM 8388 C C . ASP D 1 137 ? 7.454 17.906 72.234 1.00 22.04 117 ASP D C 1
ATOM 8389 O O . ASP D 1 137 ? 7.135 17.192 73.190 1.00 21.59 117 ASP D O 1
ATOM 8394 N N . THR D 1 138 ? 8.603 17.755 71.578 1.00 24.71 118 THR D N 1
ATOM 8395 C CA . THR D 1 138 ? 9.523 16.649 71.897 1.00 26.77 118 THR D CA 1
ATOM 8396 C C . THR D 1 138 ? 10.268 16.832 73.196 1.00 27.23 118 THR D C 1
ATOM 8397 O O . THR D 1 138 ? 10.845 15.868 73.706 1.00 28.08 118 THR D O 1
ATOM 8401 N N . SER D 1 139 ? 10.187 18.022 73.777 1.00 27.36 119 SER D N 1
ATOM 8402 C CA . SER D 1 139 ? 10.772 18.269 75.100 1.00 26.67 119 SER D CA 1
ATOM 8403 C C . SER D 1 139 ? 9.902 17.771 76.256 1.00 26.54 119 SER D C 1
ATOM 8404 O O . SER D 1 139 ? 10.366 17.633 77.379 1.00 26.76 119 SER D O 1
ATOM 8407 N N . ALA D 1 140 ? 8.629 17.499 75.986 1.00 25.50 120 ALA D N 1
ATOM 8408 C CA . ALA D 1 140 ? 7.741 16.991 77.009 1.00 23.93 120 ALA D CA 1
ATOM 8409 C C . ALA D 1 140 ? 8.078 15.565 77.406 1.00 21.50 120 ALA D C 1
ATOM 8410 O O . ALA D 1 140 ? 8.482 14.827 76.558 1.00 21.71 120 ALA D O 1
ATOM 8412 N N . SER D 1 141 ? 7.829 15.191 78.670 1.00 19.07 121 SER D N 1
ATOM 8413 C CA . SER D 1 141 ? 8.016 13.817 79.175 1.00 19.78 121 SER D CA 1
ATOM 8414 C C . SER D 1 141 ? 7.097 12.861 78.401 1.00 18.74 121 SER D C 1
ATOM 8415 O O . SER D 1 141 ? 7.461 11.726 78.108 1.00 19.19 121 SER D O 1
ATOM 8418 N N . SER D 1 142 ? 5.894 13.346 78.118 1.00 17.70 122 SER D N 1
ATOM 8419 C CA . SER D 1 142 ? 4.804 12.476 77.770 1.00 17.25 122 SER D CA 1
ATOM 8420 C C . SER D 1 142 ? 3.715 13.365 77.241 1.00 16.04 122 SER D C 1
ATOM 8421 O O . SER D 1 142 ? 3.710 14.567 77.504 1.00 15.60 122 SER D O 1
ATOM 8424 N N . VAL D 1 143 ? 2.809 12.800 76.456 1.00 15.57 123 VAL D N 1
ATOM 8425 C CA . VAL D 1 143 ? 1.596 13.549 76.038 1.00 14.25 123 VAL D CA 1
ATOM 8426 C C . VAL D 1 143 ? 0.711 13.888 77.229 1.00 13.94 123 VAL D C 1
ATOM 8427 O O . VAL D 1 143 ? 0.116 14.931 77.228 1.00 13.45 123 VAL D O 1
ATOM 8431 N N . SER D 1 144 ? 0.725 13.083 78.295 1.00 14.01 124 SER D N 1
ATOM 8432 C CA . SER D 1 144 ? -0.071 13.415 79.500 1.00 15.08 124 SER D CA 1
ATOM 8433 C C . SER D 1 144 ? 0.414 14.765 80.102 1.00 16.45 124 SER D C 1
ATOM 8434 O O . SER D 1 144 ? -0.398 15.620 80.513 1.00 14.16 124 SER D O 1
ATOM 8437 N N . GLU D 1 145 ? 1.727 14.943 80.148 1.00 16.24 125 GLU D N 1
ATOM 8438 C CA . GLU D 1 145 ? 2.286 16.221 80.565 1.00 16.27 125 GLU D CA 1
ATOM 8439 C C . GLU D 1 145 ? 1.871 17.367 79.646 1.00 16.07 125 GLU D C 1
ATOM 8440 O O . GLU D 1 145 ? 1.530 18.440 80.135 1.00 15.79 125 GLU D O 1
ATOM 8446 N N . MET D 1 146 ? 1.909 17.141 78.346 1.00 15.06 126 MET D N 1
ATOM 8447 C CA . MET D 1 146 ? 1.334 18.136 77.394 1.00 15.94 126 MET D CA 1
ATOM 8448 C C . MET D 1 146 ? -0.101 18.484 77.694 1.00 15.28 126 MET D C 1
ATOM 8449 O O . MET D 1 146 ? -0.495 19.686 77.640 1.00 16.21 126 MET D O 1
ATOM 8454 N N . ILE D 1 147 ? -0.906 17.478 78.060 1.00 14.96 127 ILE D N 1
ATOM 8455 C CA . ILE D 1 147 ? -2.341 17.770 78.359 1.00 14.94 127 ILE D CA 1
ATOM 8456 C C . ILE D 1 147 ? -2.422 18.668 79.619 1.00 16.09 127 ILE D C 1
ATOM 8457 O O . ILE D 1 147 ? -3.258 19.662 79.677 1.00 14.58 127 ILE D O 1
ATOM 8462 N N . TYR D 1 148 ? -1.566 18.381 80.624 1.00 14.88 128 TYR D N 1
ATOM 8463 C CA . TYR D 1 148 ? -1.630 19.277 81.794 1.00 13.66 128 TYR D CA 1
ATOM 8464 C C . TYR D 1 148 ? -1.214 20.722 81.389 1.00 15.35 128 TYR D C 1
ATOM 8465 O O . TYR D 1 148 ? -1.841 21.681 81.781 1.00 15.52 128 TYR D O 1
ATOM 8474 N N . GLU D 1 149 ? -0.178 20.881 80.589 1.00 14.97 129 GLU D N 1
ATOM 8475 C CA . GLU D 1 149 ? 0.231 22.224 80.169 1.00 19.15 129 GLU D CA 1
ATOM 8476 C C . GLU D 1 149 ? -0.810 22.912 79.273 1.00 18.31 129 GLU D C 1
ATOM 8477 O O . GLU D 1 149 ? -0.982 24.143 79.289 1.00 16.87 129 GLU D O 1
ATOM 8483 N N . LEU D 1 150 ? -1.513 22.131 78.461 1.00 18.08 130 LEU D N 1
ATOM 8484 C CA . LEU D 1 150 ? -2.668 22.651 77.715 1.00 17.80 130 LEU D CA 1
ATOM 8485 C C . LEU D 1 150 ? -3.788 23.121 78.647 1.00 18.18 130 LEU D C 1
ATOM 8486 O O . LEU D 1 150 ? -4.434 24.192 78.461 1.00 18.06 130 LEU D O 1
ATOM 8491 N N . TYR D 1 151 ? -3.985 22.372 79.726 1.00 18.36 131 TYR D N 1
ATOM 8492 C CA . TYR D 1 151 ? -4.947 22.795 80.738 1.00 15.79 131 TYR D CA 1
ATOM 8493 C C . TYR D 1 151 ? -4.465 24.061 81.479 1.00 17.66 131 TYR D C 1
ATOM 8494 O O . TYR D 1 151 ? -5.295 24.934 81.853 1.00 17.72 131 TYR D O 1
ATOM 8503 N N . LEU D 1 152 ? -3.156 24.193 81.733 1.00 17.11 132 LEU D N 1
ATOM 8504 C CA . LEU D 1 152 ? -2.717 25.408 82.428 1.00 16.56 132 LEU D CA 1
ATOM 8505 C C . LEU D 1 152 ? -3.052 26.660 81.576 1.00 17.12 132 LEU D C 1
ATOM 8506 O O . LEU D 1 152 ? -3.411 27.683 82.156 1.00 18.16 132 LEU D O 1
ATOM 8511 N N . GLU D 1 153 ? -2.944 26.592 80.252 1.00 16.52 133 GLU D N 1
ATOM 8512 C CA . GLU D 1 153 ? -3.327 27.744 79.433 1.00 19.20 133 GLU D CA 1
ATOM 8513 C C . GLU D 1 153 ? -4.844 27.811 79.297 1.00 19.56 133 GLU D C 1
ATOM 8514 O O . GLU D 1 153 ? -5.430 28.894 79.287 1.00 20.76 133 GLU D O 1
ATOM 8520 N N . GLY D 1 154 ? -5.476 26.645 79.200 1.00 19.21 134 GLY D N 1
ATOM 8521 C CA . GLY D 1 154 ? -6.929 26.563 79.177 1.00 20.47 134 GLY D CA 1
ATOM 8522 C C . GLY D 1 154 ? -7.697 27.104 80.363 1.00 21.87 134 GLY D C 1
ATOM 8523 O O . GLY D 1 154 ? -8.828 27.566 80.207 1.00 20.57 134 GLY D O 1
ATOM 8524 N N . LYS D 1 155 ? -7.100 27.059 81.552 1.00 21.42 135 LYS D N 1
ATOM 8525 C CA . LYS D 1 155 ? -7.733 27.566 82.739 1.00 24.54 135 LYS D CA 1
ATOM 8526 C C . LYS D 1 155 ? -8.157 29.063 82.617 1.00 24.78 135 LYS D C 1
ATOM 8527 O O . LYS D 1 155 ? -9.224 29.439 83.067 1.00 26.75 135 LYS D O 1
ATOM 8533 N N . GLU D 1 156 ? -7.332 29.865 81.953 1.00 26.84 136 GLU D N 1
ATOM 8534 C CA . GLU D 1 156 ? -7.669 31.263 81.700 1.00 29.64 136 GLU D CA 1
ATOM 8535 C C . GLU D 1 156 ? -8.844 31.400 80.728 1.00 29.61 136 GLU D C 1
ATOM 8536 O O . GLU D 1 156 ? -9.478 32.453 80.655 1.00 31.46 136 GLU D O 1
ATOM 8542 N N . HIS D 1 157 ? -9.128 30.333 79.986 1.00 27.25 137 HIS D N 1
ATOM 8543 C CA . HIS D 1 157 ? -10.229 30.330 79.001 1.00 26.76 137 HIS D CA 1
ATOM 8544 C C . HIS D 1 157 ? -11.390 29.486 79.527 1.00 26.64 137 HIS D C 1
ATOM 8545 O O . HIS D 1 157 ? -12.215 29.031 78.759 1.00 26.33 137 HIS D O 1
ATOM 8552 N N . GLY D 1 158 ? -11.461 29.286 80.848 1.00 24.77 138 GLY D N 1
ATOM 8553 C CA . GLY D 1 158 ? -12.603 28.547 81.399 1.00 23.41 138 GLY D CA 1
ATOM 8554 C C . GLY D 1 158 ? -12.419 27.044 81.649 1.00 23.49 138 GLY D C 1
ATOM 8555 O O . GLY D 1 158 ? -13.301 26.396 82.180 1.00 23.14 138 GLY D O 1
ATOM 8556 N N . TRP D 1 159 ? -11.270 26.449 81.300 1.00 21.37 139 TRP D N 1
ATOM 8557 C CA . TRP D 1 159 ? -11.187 24.996 81.471 1.00 20.45 139 TRP D CA 1
ATOM 8558 C C . TRP D 1 159 ? -11.135 24.626 82.955 1.00 21.18 139 TRP D C 1
ATOM 8559 O O . TRP D 1 159 ? -10.609 25.385 83.763 1.00 20.50 139 TRP D O 1
ATOM 8570 N N . LYS D 1 160 ? -11.698 23.475 83.280 1.00 21.54 140 LYS D N 1
ATOM 8571 C CA . LYS D 1 160 ? -11.850 22.969 84.629 1.00 22.26 140 LYS D CA 1
ATOM 8572 C C . LYS D 1 160 ? -11.199 21.572 84.731 1.00 21.79 140 LYS D C 1
ATOM 8573 O O . LYS D 1 160 ? -11.520 20.672 83.973 1.00 20.43 140 LYS D O 1
ATOM 8579 N N . LEU D 1 161 ? -10.342 21.378 85.718 1.00 22.60 141 LEU D N 1
ATOM 8580 C CA . LEU D 1 161 ? -9.751 20.079 85.957 1.00 21.38 141 LEU D CA 1
ATOM 8581 C C . LEU D 1 161 ? -10.430 19.427 87.158 1.00 22.98 141 LEU D C 1
ATOM 8582 O O . LEU D 1 161 ? -10.464 20.020 88.238 1.00 24.27 141 LEU D O 1
ATOM 8587 N N . ASN D 1 162 ? -10.931 18.203 87.024 1.00 21.91 142 ASN D N 1
ATOM 8588 C CA . ASN D 1 162 ? -11.508 17.529 88.199 1.00 22.17 142 ASN D CA 1
ATOM 8589 C C . ASN D 1 162 ? -10.621 16.376 88.711 1.00 21.96 142 ASN D C 1
ATOM 8590 O O . ASN D 1 162 ? -9.538 16.088 88.165 1.00 21.10 142 ASN D O 1
ATOM 8595 N N . THR D 1 163 ? -11.062 15.746 89.783 1.00 20.28 143 THR D N 1
ATOM 8596 C CA . THR D 1 163 ? -10.266 14.639 90.376 1.00 21.66 143 THR D CA 1
ATOM 8597 C C . THR D 1 163 ? -9.916 13.487 89.414 1.00 20.64 143 THR D C 1
ATOM 8598 O O . THR D 1 163 ? -8.807 12.968 89.407 1.00 20.11 143 THR D O 1
ATOM 8602 N N . LYS D 1 164 ? -10.880 13.080 88.617 1.00 20.01 144 LYS D N 1
ATOM 8603 C CA . LYS D 1 164 ? -10.644 11.971 87.701 1.00 19.88 144 LYS D CA 1
ATOM 8604 C C . LYS D 1 164 ? -9.674 12.377 86.627 1.00 17.61 144 LYS D C 1
ATOM 8605 O O . LYS D 1 164 ? -8.859 11.577 86.225 1.00 18.49 144 LYS D O 1
ATOM 8611 N N . ALA D 1 165 ? -9.860 13.564 86.051 1.00 17.06 145 ALA D N 1
ATOM 8612 C CA . ALA D 1 165 ? -8.916 14.003 85.028 1.00 16.13 145 ALA D CA 1
ATOM 8613 C C . ALA D 1 165 ? -7.519 14.096 85.634 1.00 16.98 145 ALA D C 1
ATOM 8614 O O . ALA D 1 165 ? -6.544 13.735 84.977 1.00 15.51 145 ALA D O 1
ATOM 8616 N N . ALA D 1 166 ? -7.404 14.610 86.857 1.00 15.77 146 ALA D N 1
ATOM 8617 C CA . ALA D 1 166 ? -6.053 14.717 87.482 1.00 14.79 146 ALA D CA 1
ATOM 8618 C C . ALA D 1 166 ? -5.402 13.303 87.672 1.00 15.23 146 ALA D C 1
ATOM 8619 O O . ALA D 1 166 ? -4.234 13.084 87.334 1.00 14.92 146 ALA D O 1
ATOM 8621 N N . GLU D 1 167 ? -6.196 12.350 88.171 1.00 15.58 147 GLU D N 1
ATOM 8622 C CA . GLU D 1 167 ? -5.732 10.988 88.352 1.00 16.03 147 GLU D CA 1
ATOM 8623 C C . GLU D 1 167 ? -5.261 10.421 87.011 1.00 16.84 147 GLU D C 1
ATOM 8624 O O . GLU D 1 167 ? -4.218 9.745 86.966 1.00 15.74 147 GLU D O 1
ATOM 8630 N N . LEU D 1 168 ? -6.083 10.610 85.950 1.00 14.23 148 LEU D N 1
ATOM 8631 C CA . LEU D 1 168 ? -5.676 10.166 84.602 1.00 13.82 148 LEU D CA 1
ATOM 8632 C C . LEU D 1 168 ? -4.352 10.718 84.156 1.00 13.15 148 LEU D C 1
ATOM 8633 O O . LEU D 1 168 ? -3.487 9.957 83.632 1.00 15.88 148 LEU D O 1
ATOM 8638 N N . ILE D 1 169 ? -4.186 12.043 84.269 1.00 13.25 149 ILE D N 1
ATOM 8639 C CA . ILE D 1 169 ? -2.942 12.698 83.739 1.00 14.72 149 ILE D CA 1
ATOM 8640 C C . ILE D 1 169 ? -1.710 12.193 84.555 1.00 14.56 149 ILE D C 1
ATOM 8641 O O . ILE D 1 169 ? -0.655 11.879 84.019 1.00 13.87 149 ILE D O 1
ATOM 8646 N N . TYR D 1 170 ? -1.930 12.045 85.859 1.00 15.02 150 TYR D N 1
ATOM 8647 C CA . TYR D 1 170 ? -0.850 11.540 86.761 1.00 15.73 150 TYR D CA 1
ATOM 8648 C C . TYR D 1 170 ? -0.489 10.094 86.408 1.00 14.17 150 TYR D C 1
ATOM 8649 O O . TYR D 1 170 ? 0.682 9.727 86.435 1.00 15.64 150 TYR D O 1
ATOM 8658 N N . ALA D 1 171 ? -1.494 9.286 86.080 1.00 13.77 151 ALA D N 1
ATOM 8659 C CA . ALA D 1 171 ? -1.274 7.894 85.723 1.00 13.66 151 ALA D CA 1
ATOM 8660 C C . ALA D 1 171 ? -0.438 7.853 84.459 1.00 14.04 151 ALA D C 1
ATOM 8661 O O . ALA D 1 171 ? 0.537 7.066 84.305 1.00 12.99 151 ALA D O 1
ATOM 8663 N N . GLY D 1 172 ? -0.829 8.684 83.509 1.00 13.72 152 GLY D N 1
ATOM 8664 C CA . GLY D 1 172 ? 0.000 8.767 82.248 1.00 14.67 152 GLY D CA 1
ATOM 8665 C C . GLY D 1 172 ? 1.439 9.161 82.504 1.00 16.94 152 GLY D C 1
ATOM 8666 O O . GLY D 1 172 ? 2.359 8.536 81.964 1.00 16.65 152 GLY D O 1
ATOM 8667 N N . ILE D 1 173 ? 1.655 10.198 83.302 1.00 16.48 153 ILE D N 1
ATOM 8668 C CA . ILE D 1 173 ? 2.999 10.700 83.615 1.00 18.06 153 ILE D CA 1
ATOM 8669 C C . ILE D 1 173 ? 3.831 9.608 84.345 1.00 17.53 153 ILE D C 1
ATOM 8670 O O . ILE D 1 173 ? 4.975 9.342 83.981 1.00 17.09 153 ILE D O 1
ATOM 8675 N N . VAL D 1 174 ? 3.234 9.038 85.379 1.00 17.11 154 VAL D N 1
ATOM 8676 C CA . VAL D 1 174 ? 3.916 7.970 86.180 1.00 19.28 154 VAL D CA 1
ATOM 8677 C C . VAL D 1 174 ? 4.221 6.739 85.277 1.00 18.99 154 VAL D C 1
ATOM 8678 O O . VAL D 1 174 ? 5.347 6.239 85.245 1.00 18.95 154 VAL D O 1
ATOM 8682 N N . GLY D 1 175 ? 3.250 6.322 84.470 1.00 18.51 155 GLY D N 1
ATOM 8683 C CA . GLY D 1 175 ? 3.505 5.235 83.504 1.00 18.38 155 GLY D CA 1
ATOM 8684 C C . GLY D 1 175 ? 4.588 5.507 82.520 1.00 19.03 155 GLY D C 1
ATOM 8685 O O . GLY D 1 175 ? 5.472 4.695 82.341 1.00 19.30 155 GLY D O 1
ATOM 8686 N N . ASP D 1 176 ? 4.550 6.667 81.872 1.00 19.30 156 ASP D N 1
ATOM 8687 C CA . ASP D 1 176 ? 5.497 6.956 80.849 1.00 18.39 156 ASP D CA 1
ATOM 8688 C C . ASP D 1 176 ? 6.930 7.206 81.323 1.00 18.55 156 ASP D C 1
ATOM 8689 O O . ASP D 1 176 ? 7.838 7.019 80.557 1.00 19.09 156 ASP D O 1
ATOM 8694 N N . THR D 1 177 ? 7.128 7.677 82.555 1.00 17.69 157 THR D N 1
ATOM 8695 C CA . THR D 1 177 ? 8.439 7.991 83.086 1.00 16.57 157 THR D CA 1
ATOM 8696 C C . THR D 1 177 ? 8.990 6.855 83.977 1.00 17.05 157 THR D C 1
ATOM 8697 O O . THR D 1 177 ? 10.032 7.011 84.571 1.00 17.34 157 THR D O 1
ATOM 8701 N N . GLY D 1 178 ? 8.269 5.743 84.076 1.00 16.27 158 GLY D N 1
ATOM 8702 C CA . GLY D 1 178 ? 8.674 4.652 84.986 1.00 18.05 158 GLY D CA 1
ATOM 8703 C C . GLY D 1 178 ? 8.651 5.224 86.399 1.00 17.72 158 GLY D C 1
ATOM 8704 O O . GLY D 1 178 ? 9.544 4.888 87.243 1.00 16.67 158 GLY D O 1
ATOM 8705 N N . ARG D 1 179 ? 7.610 6.010 86.686 1.00 15.19 159 ARG D N 1
ATOM 8706 C CA . ARG D 1 179 ? 7.505 6.704 87.978 1.00 17.06 159 ARG D CA 1
ATOM 8707 C C . ARG D 1 179 ? 8.778 7.596 88.297 1.00 17.07 159 ARG D C 1
ATOM 8708 O O . ARG D 1 179 ? 9.527 7.404 89.336 1.00 17.68 159 ARG D O 1
ATOM 8716 N N . PHE D 1 180 ? 9.023 8.546 87.401 1.00 15.87 160 PHE D N 1
ATOM 8717 C CA . PHE D 1 180 ? 10.100 9.507 87.520 1.00 18.10 160 PHE D CA 1
ATOM 8718 C C . PHE D 1 180 ? 11.505 8.880 87.526 1.00 18.93 160 PHE D C 1
ATOM 8719 O O . PHE D 1 180 ? 12.461 9.516 88.006 1.00 19.00 160 PHE D O 1
ATOM 8727 N N . LEU D 1 181 ? 11.639 7.672 86.970 1.00 18.57 161 LEU D N 1
ATOM 8728 C CA . LEU D 1 181 ? 12.940 7.030 86.861 1.00 19.85 161 LEU D CA 1
ATOM 8729 C C . LEU D 1 181 ? 13.610 7.402 85.532 1.00 21.75 161 LEU D C 1
ATOM 8730 O O . LEU D 1 181 ? 14.807 7.605 85.495 1.00 22.32 161 LEU D O 1
ATOM 8735 N N . PHE D 1 182 ? 12.837 7.441 84.436 1.00 20.93 162 PHE D N 1
ATOM 8736 C CA . PHE D 1 182 ? 13.426 7.543 83.096 1.00 22.73 162 PHE D CA 1
ATOM 8737 C C . PHE D 1 182 ? 13.887 8.959 82.750 1.00 22.76 162 PHE D C 1
ATOM 8738 O O . PHE D 1 182 ? 13.443 9.926 83.351 1.00 22.45 162 PHE D O 1
ATOM 8746 N N . PRO D 1 183 ? 14.790 9.080 81.771 1.00 24.12 163 PRO D N 1
ATOM 8747 C CA . PRO D 1 183 ? 15.321 10.436 81.586 1.00 25.37 163 PRO D CA 1
ATOM 8748 C C . PRO D 1 183 ? 14.367 11.384 80.742 1.00 24.18 163 PRO D C 1
ATOM 8749 O O . PRO D 1 183 ? 14.722 12.520 80.479 1.00 22.95 163 PRO D O 1
ATOM 8753 N N . ASN D 1 184 ? 13.167 10.926 80.374 1.00 23.25 164 ASN D N 1
ATOM 8754 C CA . ASN D 1 184 ? 12.183 11.864 79.827 1.00 22.61 164 ASN D CA 1
ATOM 8755 C C . ASN D 1 184 ? 11.638 12.713 80.964 1.00 22.03 164 ASN D C 1
ATOM 8756 O O . ASN D 1 184 ? 11.012 13.720 80.701 1.00 22.83 164 ASN D O 1
ATOM 8761 N N . THR D 1 185 ? 11.920 12.328 82.226 1.00 21.32 165 THR D N 1
ATOM 8762 C CA . THR D 1 185 ? 11.487 13.067 83.432 1.00 21.47 165 THR D CA 1
ATOM 8763 C C . THR D 1 185 ? 12.220 14.389 83.558 1.00 21.06 165 THR D C 1
ATOM 8764 O O . THR D 1 185 ? 13.419 14.402 83.547 1.00 23.40 165 THR D O 1
ATOM 8768 N N . THR D 1 186 ? 11.519 15.502 83.704 1.00 21.17 166 THR D N 1
ATOM 8769 C CA . THR D 1 186 ? 12.218 16.764 83.852 1.00 19.37 166 THR D CA 1
ATOM 8770 C C . THR D 1 186 ? 11.706 17.478 85.078 1.00 19.64 166 THR D C 1
ATOM 8771 O O . THR D 1 186 ? 10.770 17.027 85.785 1.00 16.36 166 THR D O 1
ATOM 8775 N N . GLU D 1 187 ? 12.295 18.644 85.332 1.00 19.54 167 GLU D N 1
ATOM 8776 C CA . GLU D 1 187 ? 11.866 19.419 86.446 1.00 21.46 167 GLU D CA 1
ATOM 8777 C C . GLU D 1 187 ? 10.392 19.844 86.293 1.00 20.46 167 GLU D C 1
ATOM 8778 O O . GLU D 1 187 ? 9.637 19.968 87.278 1.00 20.06 167 GLU D O 1
ATOM 8784 N N . LYS D 1 188 ? 9.960 19.996 85.046 1.00 19.75 168 LYS D N 1
ATOM 8785 C CA . LYS D 1 188 ? 8.560 20.292 84.756 1.00 20.62 168 LYS D CA 1
ATOM 8786 C C . LYS D 1 188 ? 7.637 19.125 85.122 1.00 19.24 168 LYS D C 1
ATOM 8787 O O . LYS D 1 188 ? 6.532 19.331 85.623 1.00 19.38 168 LYS D O 1
ATOM 8793 N N . THR D 1 189 ? 8.097 17.902 84.867 1.00 18.35 169 THR D N 1
ATOM 8794 C CA . THR D 1 189 ? 7.307 16.692 85.140 1.00 17.39 169 THR D CA 1
ATOM 8795 C C . THR D 1 189 ? 7.030 16.534 86.626 1.00 17.85 169 THR D C 1
ATOM 8796 O O . THR D 1 189 ? 5.880 16.250 87.033 1.00 19.83 169 THR D O 1
ATOM 8800 N N . LEU D 1 190 ? 8.054 16.821 87.449 1.00 16.43 170 LEU D N 1
ATOM 8801 C CA . LEU D 1 190 ? 7.942 16.612 88.896 1.00 18.02 170 LEU D CA 1
ATOM 8802 C C . LEU D 1 190 ? 7.058 17.729 89.489 1.00 18.06 170 LEU D C 1
ATOM 8803 O O . LEU D 1 190 ? 6.170 17.503 90.358 1.00 18.36 170 LEU D O 1
ATOM 8808 N N . LYS D 1 191 ? 7.262 18.940 88.988 1.00 19.04 171 LYS D N 1
ATOM 8809 C CA . LYS D 1 191 ? 6.391 20.059 89.455 1.00 18.30 171 LYS D CA 1
ATOM 8810 C C . LYS D 1 191 ? 4.928 19.824 89.169 1.00 18.70 171 LYS D C 1
ATOM 8811 O O . LYS D 1 191 ? 4.074 19.993 90.040 1.00 18.87 171 LYS D O 1
ATOM 8817 N N . TYR D 1 192 ? 4.632 19.354 87.956 1.00 17.26 172 TYR D N 1
ATOM 8818 C CA . TYR D 1 192 ? 3.233 19.080 87.608 1.00 16.80 172 TYR D CA 1
ATOM 8819 C C . TYR D 1 192 ? 2.657 17.943 88.425 1.00 15.76 172 TYR D C 1
ATOM 8820 O O . TYR D 1 192 ? 1.490 17.996 88.880 1.00 15.82 172 TYR D O 1
ATOM 8829 N N . ALA D 1 193 ? 3.486 16.925 88.655 1.00 16.98 173 ALA D N 1
ATOM 8830 C CA . ALA D 1 193 ? 3.061 15.802 89.446 1.00 17.14 173 ALA D CA 1
ATOM 8831 C C . ALA D 1 193 ? 2.664 16.302 90.871 1.00 16.64 173 ALA D C 1
ATOM 8832 O O . ALA D 1 193 ? 1.684 15.859 91.483 1.00 15.76 173 ALA D O 1
ATOM 8834 N N . GLY D 1 194 ? 3.427 17.243 91.402 1.00 16.94 174 GLY D N 1
ATOM 8835 C CA . GLY D 1 194 ? 3.056 17.735 92.719 1.00 18.75 174 GLY D CA 1
ATOM 8836 C C . GLY D 1 194 ? 1.766 18.526 92.715 1.00 18.43 174 GLY D C 1
ATOM 8837 O O . GLY D 1 194 ? 0.955 18.463 93.687 1.00 17.41 174 GLY D O 1
ATOM 8838 N N . GLU D 1 195 ? 1.529 19.237 91.604 1.00 17.28 175 GLU D N 1
ATOM 8839 C CA . GLU D 1 195 ? 0.232 19.913 91.475 1.00 18.18 175 GLU D CA 1
ATOM 8840 C C . GLU D 1 195 ? -0.928 18.900 91.322 1.00 18.54 175 GLU D C 1
ATOM 8841 O O . GLU D 1 195 ? -1.969 19.094 91.945 1.00 17.74 175 GLU D O 1
ATOM 8847 N N . LEU D 1 196 ? -0.724 17.819 90.538 1.00 16.65 176 LEU D N 1
ATOM 8848 C CA . LEU D 1 196 ? -1.784 16.794 90.367 1.00 17.88 176 LEU D CA 1
ATOM 8849 C C . LEU D 1 196 ? -2.149 16.006 91.617 1.00 17.46 176 LEU D C 1
ATOM 8850 O O . LEU D 1 196 ? -3.322 15.706 91.837 1.00 17.67 176 LEU D O 1
ATOM 8855 N N . ILE D 1 197 ? -1.144 15.625 92.402 1.00 17.47 177 ILE D N 1
ATOM 8856 C CA . ILE D 1 197 ? -1.365 14.775 93.605 1.00 20.18 177 ILE D CA 1
ATOM 8857 C C . ILE D 1 197 ? -2.182 15.503 94.717 1.00 21.98 177 ILE D C 1
ATOM 8858 O O . ILE D 1 197 ? -2.707 14.878 95.632 1.00 21.19 177 ILE D O 1
ATOM 8863 N N . GLN D 1 198 ? -2.332 16.823 94.591 1.00 22.78 178 GLN D N 1
ATOM 8864 C CA . GLN D 1 198 ? -3.198 17.605 95.462 1.00 22.85 178 GLN D CA 1
ATOM 8865 C C . GLN D 1 198 ? -4.649 17.246 95.254 1.00 24.30 178 GLN D C 1
ATOM 8866 O O . GLN D 1 198 ? -5.467 17.519 96.146 1.00 23.40 178 GLN D O 1
ATOM 8872 N N . TYR D 1 199 ? -4.993 16.624 94.108 1.00 21.50 179 TYR D N 1
ATOM 8873 C CA . TYR D 1 199 ? -6.369 16.178 93.922 1.00 23.49 179 TYR D CA 1
ATOM 8874 C C . TYR D 1 199 ? -6.658 14.984 94.782 1.00 24.08 179 TYR D C 1
ATOM 8875 O O . TYR D 1 199 ? -5.745 14.216 95.049 1.00 25.41 179 TYR D O 1
ATOM 8884 N N . PRO D 1 200 ? -7.905 14.860 95.257 1.00 23.89 180 PRO D N 1
ATOM 8885 C CA . PRO D 1 200 ? -8.121 13.785 96.229 1.00 25.37 180 PRO D CA 1
ATOM 8886 C C . PRO D 1 200 ? -8.321 12.432 95.556 1.00 25.68 180 PRO D C 1
ATOM 8887 O O . PRO D 1 200 ? -9.345 11.794 95.773 1.00 27.17 180 PRO D O 1
ATOM 8891 N N . PHE D 1 201 ? -7.403 11.981 94.689 1.00 23.36 181 PHE D N 1
ATOM 8892 C CA . PHE D 1 201 ? -7.506 10.567 94.275 1.00 22.47 181 PHE D CA 1
ATOM 8893 C C . PHE D 1 201 ? -6.483 9.782 95.095 1.00 21.50 181 PHE D C 1
ATOM 8894 O O . PHE D 1 201 ? -5.556 10.348 95.611 1.00 21.34 181 PHE D O 1
ATOM 8902 N N . SER D 1 202 ? -6.664 8.476 95.211 1.00 22.60 182 SER D N 1
ATOM 8903 C CA . SER D 1 202 ? -5.692 7.639 95.884 1.00 22.75 182 SER D CA 1
ATOM 8904 C C . SER D 1 202 ? -4.563 7.280 94.973 1.00 23.08 182 SER D C 1
ATOM 8905 O O . SER D 1 202 ? -4.690 6.362 94.164 1.00 22.57 182 SER D O 1
ATOM 8908 N N . SER D 1 203 ? -3.406 7.888 95.203 1.00 22.76 183 SER D N 1
ATOM 8909 C CA . SER D 1 203 ? -2.181 7.473 94.531 1.00 24.59 183 SER D CA 1
ATOM 8910 C C . SER D 1 203 ? -1.771 6.027 94.856 1.00 24.01 183 SER D C 1
ATOM 8911 O O . SER D 1 203 ? -1.145 5.366 94.028 1.00 22.73 183 SER D O 1
ATOM 8914 N N . SER D 1 204 ? -2.112 5.534 96.049 1.00 24.76 184 SER D N 1
ATOM 8915 C CA . SER D 1 204 ? -1.702 4.194 96.442 1.00 24.84 184 SER D CA 1
ATOM 8916 C C . SER D 1 204 ? -2.494 3.179 95.651 1.00 23.29 184 SER D C 1
ATOM 8917 O O . SER D 1 204 ? -1.936 2.212 95.095 1.00 22.30 184 SER D O 1
ATOM 8920 N N . GLU D 1 205 ? -3.796 3.359 95.582 1.00 22.33 185 GLU D N 1
ATOM 8921 C CA . GLU D 1 205 ? -4.651 2.513 94.785 1.00 21.96 185 GLU D CA 1
ATOM 8922 C C . GLU D 1 205 ? -4.277 2.569 93.306 1.00 20.29 185 GLU D C 1
ATOM 8923 O O . GLU D 1 205 ? -4.270 1.569 92.678 1.00 20.58 185 GLU D O 1
ATOM 8929 N N . LEU D 1 206 ? -4.002 3.756 92.784 1.00 19.03 186 LEU D N 1
ATOM 8930 C CA . LEU D 1 206 ? -3.525 3.882 91.386 1.00 17.97 186 LEU D CA 1
ATOM 8931 C C . LEU D 1 206 ? -2.268 2.992 91.170 1.00 16.56 186 LEU D C 1
ATOM 8932 O O . LEU D 1 206 ? -2.216 2.149 90.255 1.00 16.75 186 LEU D O 1
ATOM 8937 N N . PHE D 1 207 ? -1.262 3.150 92.036 1.00 17.96 187 PHE D N 1
ATOM 8938 C CA . PHE D 1 207 ? -0.068 2.338 91.923 1.00 18.68 187 PHE D CA 1
ATOM 8939 C C . PHE D 1 207 ? -0.432 0.838 92.054 1.00 19.59 187 PHE D C 1
ATOM 8940 O O . PHE D 1 207 ? 0.114 0.010 91.292 1.00 18.68 187 PHE D O 1
ATOM 8948 N N . ASN D 1 208 ? -1.328 0.458 92.984 1.00 19.33 188 ASN D N 1
ATOM 8949 C CA . ASN D 1 208 ? -1.611 -0.998 93.132 1.00 19.58 188 ASN D CA 1
ATOM 8950 C C . ASN D 1 208 ? -2.157 -1.536 91.832 1.00 19.35 188 ASN D C 1
ATOM 8951 O O . ASN D 1 208 ? -1.858 -2.639 91.453 1.00 17.65 188 ASN D O 1
ATOM 8956 N N . GLN D 1 209 ? -3.009 -0.770 91.145 1.00 17.89 189 GLN D N 1
ATOM 8957 C CA . GLN D 1 209 ? -3.596 -1.286 89.917 1.00 18.33 189 GLN D CA 1
ATOM 8958 C C . GLN D 1 209 ? -2.628 -1.258 88.743 1.00 18.32 189 GLN D C 1
ATOM 8959 O O . GLN D 1 209 ? -2.626 -2.172 87.937 1.00 17.90 189 GLN D O 1
ATOM 8965 N N . LEU D 1 210 ? -1.835 -0.189 88.620 1.00 17.52 190 LEU D N 1
ATOM 8966 C CA . LEU D 1 210 ? -0.822 -0.116 87.534 1.00 17.90 190 LEU D CA 1
ATOM 8967 C C . LEU D 1 210 ? 0.191 -1.243 87.605 1.00 17.51 190 LEU D C 1
ATOM 8968 O O . LEU D 1 210 ? 0.646 -1.776 86.571 1.00 16.90 190 LEU D O 1
ATOM 8973 N N . TYR D 1 211 ? 0.553 -1.629 88.835 1.00 16.75 191 TYR D N 1
ATOM 8974 C CA . TYR D 1 211 ? 1.679 -2.600 89.011 1.00 17.89 191 TYR D CA 1
ATOM 8975 C C . TYR D 1 211 ? 1.258 -4.036 89.348 1.00 18.10 191 TYR D C 1
ATOM 8976 O O . TYR D 1 211 ? 2.092 -4.927 89.453 1.00 19.70 191 TYR D O 1
ATOM 8985 N N . GLU D 1 212 ? -0.039 -4.264 89.528 1.00 18.86 192 GLU D N 1
ATOM 8986 C CA . GLU D 1 212 ? -0.544 -5.595 89.837 1.00 18.68 192 GLU D CA 1
ATOM 8987 C C . GLU D 1 212 ? 0.031 -6.592 88.839 1.00 19.16 192 GLU D C 1
ATOM 8988 O O . GLU D 1 212 ? -0.066 -6.356 87.620 1.00 17.01 192 GLU D O 1
ATOM 8994 N N . THR D 1 213 ? 0.607 -7.710 89.350 1.00 19.08 193 THR D N 1
ATOM 8995 C CA . THR D 1 213 ? 1.295 -8.697 88.538 1.00 20.07 193 THR D CA 1
ATOM 8996 C C . THR D 1 213 ? 0.776 -10.079 88.946 1.00 20.46 193 THR D C 1
ATOM 8997 O O . THR D 1 213 ? 0.708 -10.378 90.147 1.00 20.01 193 THR D O 1
ATOM 9001 N N . LYS D 1 214 ? 0.430 -10.920 87.967 1.00 20.23 194 LYS D N 1
ATOM 9002 C CA . LYS D 1 214 ? -0.066 -12.285 88.259 1.00 21.62 194 LYS D CA 1
ATOM 9003 C C . LYS D 1 214 ? 0.951 -13.086 89.041 1.00 20.60 194 LYS D C 1
ATOM 9004 O O . LYS D 1 214 ? 2.164 -12.972 88.788 1.00 19.55 194 LYS D O 1
ATOM 9010 N N . LEU D 1 215 ? 0.488 -13.922 89.976 1.00 20.21 195 LEU D N 1
ATOM 9011 C CA . LEU D 1 215 ? 1.470 -14.636 90.815 1.00 20.48 195 LEU D CA 1
ATOM 9012 C C . LEU D 1 215 ? 2.348 -15.599 89.946 1.00 20.83 195 LEU D C 1
ATOM 9013 O O . LEU D 1 215 ? 3.500 -15.838 90.255 1.00 21.13 195 LEU D O 1
ATOM 9018 N N . ASN D 1 216 ? 1.786 -16.176 88.884 1.00 20.12 196 ASN D N 1
ATOM 9019 C CA . ASN D 1 216 ? 2.623 -17.091 88.018 1.00 21.63 196 ASN D CA 1
ATOM 9020 C C . ASN D 1 216 ? 3.830 -16.388 87.357 1.00 20.85 196 ASN D C 1
ATOM 9021 O O . ASN D 1 216 ? 4.944 -16.969 87.221 1.00 19.79 196 ASN D O 1
ATOM 9026 N N . VAL D 1 217 ? 3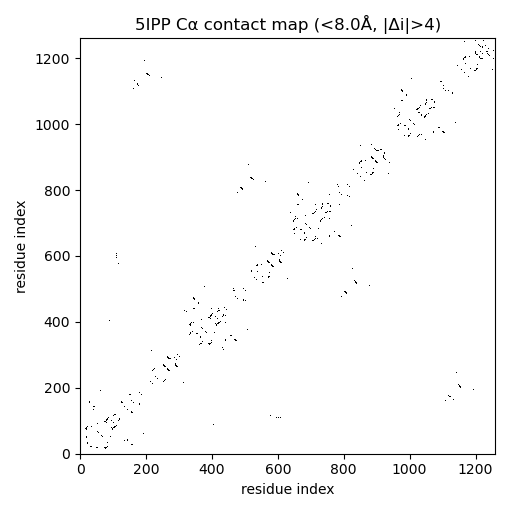.596 -15.136 86.934 1.00 20.15 197 VAL D N 1
ATOM 9027 C CA . VAL D 1 217 ? 4.645 -14.270 86.366 1.00 20.42 197 VAL D CA 1
ATOM 9028 C C . VAL D 1 217 ? 5.654 -13.926 87.438 1.00 20.13 197 VAL D C 1
ATOM 9029 O O . VAL D 1 217 ? 6.850 -13.905 87.162 1.00 21.22 197 VAL D O 1
ATOM 9033 N N . VAL D 1 218 ? 5.198 -13.658 88.675 1.00 19.29 198 VAL D N 1
ATOM 9034 C CA . VAL D 1 218 ? 6.128 -13.371 89.747 1.00 18.42 198 VAL D CA 1
ATOM 9035 C C . VAL D 1 218 ? 6.975 -14.624 89.964 1.00 19.37 198 VAL D C 1
ATOM 9036 O O . VAL D 1 218 ? 8.212 -14.561 90.148 1.00 19.90 198 VAL D O 1
ATOM 9040 N N . LYS D 1 219 ? 6.336 -15.789 89.917 1.00 19.15 199 LYS D N 1
ATOM 9041 C CA . LYS D 1 219 ? 7.105 -16.984 90.213 1.00 19.15 199 LYS D CA 1
ATOM 9042 C C . LYS D 1 219 ? 8.094 -17.262 89.067 1.00 18.36 199 LYS D C 1
ATOM 9043 O O . LYS D 1 219 ? 9.211 -17.687 89.302 1.00 18.50 199 LYS D O 1
ATOM 9049 N N . LEU D 1 220 ? 7.679 -17.050 87.845 1.00 18.30 200 LEU D N 1
ATOM 9050 C CA . LEU D 1 220 ? 8.687 -17.113 86.732 1.00 19.38 200 LEU D CA 1
ATOM 9051 C C . LEU D 1 220 ? 9.858 -16.144 86.920 1.00 18.84 200 LEU D C 1
ATOM 9052 O O . LEU D 1 220 ? 11.050 -16.506 86.758 1.00 19.63 200 LEU D O 1
ATOM 9057 N N . ASN D 1 221 ? 9.515 -14.906 87.302 1.00 18.33 201 ASN D N 1
ATOM 9058 C CA . ASN D 1 221 ? 10.553 -13.947 87.677 1.00 18.62 201 ASN D CA 1
ATOM 9059 C C . ASN D 1 221 ? 11.486 -14.464 88.759 1.00 18.10 201 ASN D C 1
ATOM 9060 O O . ASN D 1 221 ? 12.702 -14.249 88.717 1.00 19.01 201 ASN D O 1
ATOM 9065 N N . GLY D 1 222 ? 10.960 -15.244 89.687 1.00 18.97 202 GLY D N 1
ATOM 9066 C CA . GLY D 1 222 ? 11.828 -15.808 90.743 1.00 18.11 202 GLY D CA 1
ATOM 9067 C C . GLY D 1 222 ? 12.725 -16.892 90.173 1.00 18.19 202 GLY D C 1
ATOM 9068 O O . GLY D 1 222 ? 13.875 -17.013 90.527 1.00 19.05 202 GLY D O 1
ATOM 9069 N N . PHE D 1 223 ? 12.204 -17.683 89.249 1.00 20.58 203 PHE D N 1
ATOM 9070 C CA . PHE D 1 223 ? 13.065 -18.658 88.557 1.00 22.33 203 PHE D CA 1
ATOM 9071 C C . PHE D 1 223 ? 14.225 -17.912 87.816 1.00 22.13 203 PHE D C 1
ATOM 9072 O O . PHE D 1 223 ? 15.395 -18.284 87.890 1.00 23.52 203 PHE D O 1
ATOM 9080 N N . ILE D 1 224 ? 13.892 -16.786 87.212 1.00 21.99 204 ILE D N 1
ATOM 9081 C CA . ILE D 1 224 ? 14.863 -16.034 86.407 1.00 23.28 204 ILE D CA 1
ATOM 9082 C C . ILE D 1 224 ? 15.926 -15.498 87.359 1.00 22.95 204 ILE D C 1
ATOM 9083 O O . ILE D 1 224 ? 17.110 -15.658 87.079 1.00 24.94 204 ILE D O 1
ATOM 9088 N N . PHE D 1 225 ? 15.528 -14.946 88.515 1.00 20.83 205 PHE D N 1
ATOM 9089 C CA . PHE D 1 225 ? 16.482 -14.407 89.489 1.00 22.05 205 PHE D CA 1
ATOM 9090 C C . PHE D 1 225 ? 17.302 -15.500 90.140 1.00 23.34 205 PHE D C 1
ATOM 9091 O O . PHE D 1 225 ? 18.478 -15.314 90.437 1.00 23.90 205 PHE D O 1
ATOM 9099 N N . GLN D 1 226 ? 16.685 -16.640 90.401 1.00 23.71 206 GLN D N 1
ATOM 9100 C CA . GLN D 1 226 ? 17.475 -17.763 90.956 1.00 25.74 206 GLN D CA 1
ATOM 9101 C C . GLN D 1 226 ? 18.453 -18.353 89.964 1.00 27.23 206 GLN D C 1
ATOM 9102 O O . GLN D 1 226 ? 19.482 -18.851 90.367 1.00 29.06 206 GLN D O 1
ATOM 9108 N N . ASN D 1 227 ? 18.123 -18.327 88.675 1.00 28.51 207 ASN D N 1
ATOM 9109 C CA . ASN D 1 227 ? 18.888 -19.069 87.688 1.00 30.21 207 ASN D CA 1
ATOM 9110 C C . ASN D 1 227 ? 19.789 -18.241 86.774 1.00 30.79 207 ASN D C 1
ATOM 9111 O O . ASN D 1 227 ? 20.380 -18.753 85.863 1.00 32.72 207 ASN D O 1
ATOM 9116 N N . VAL D 1 228 ? 19.914 -16.948 87.018 1.00 30.69 208 VAL D N 1
ATOM 9117 C CA . VAL D 1 228 ? 20.841 -16.154 86.258 1.00 28.55 208 VAL D CA 1
ATOM 9118 C C . VAL D 1 228 ? 22.308 -16.605 86.501 1.00 28.71 208 VAL D C 1
ATOM 9119 O O . VAL D 1 228 ? 22.696 -16.905 87.639 1.00 28.84 208 VAL D O 1
ATOM 9123 N N . SER D 1 229 ? 23.097 -16.685 85.427 1.00 28.15 209 SER D N 1
ATOM 9124 C CA . SER D 1 229 ? 24.548 -16.915 85.545 1.00 30.14 209 SER D CA 1
ATOM 9125 C C . SER D 1 229 ? 25.234 -15.617 85.226 1.00 29.28 209 SER D C 1
ATOM 9126 O O . SER D 1 229 ? 24.910 -15.012 84.207 1.00 29.21 209 SER D O 1
ATOM 9129 N N . LEU D 1 230 ? 26.163 -15.203 86.069 1.00 27.88 210 LEU D N 1
ATOM 9130 C CA . LEU D 1 230 ? 26.922 -13.960 85.842 1.00 29.25 210 LEU D CA 1
ATOM 9131 C C . LEU D 1 230 ? 28.438 -14.233 85.820 1.00 29.40 210 LEU D C 1
ATOM 9132 O O . LEU D 1 230 ? 28.967 -14.792 86.750 1.00 28.30 210 LEU D O 1
ATOM 9137 N N . SER D 1 231 ? 29.114 -13.815 84.754 1.00 29.86 211 SER D N 1
ATOM 9138 C CA . SER D 1 231 ? 30.548 -14.071 84.613 1.00 31.59 211 SER D CA 1
ATOM 9139 C C . SER D 1 231 ? 31.422 -12.956 85.191 1.00 31.42 211 SER D C 1
ATOM 9140 O O . SER D 1 231 ? 30.987 -11.811 85.316 1.00 30.95 211 SER D O 1
ATOM 9143 N N . GLU D 1 232 ? 32.672 -13.280 85.504 1.00 33.23 212 GLU D N 1
ATOM 9144 C CA . GLU D 1 232 ? 33.634 -12.307 86.007 1.00 34.11 212 GLU D CA 1
ATOM 9145 C C . GLU D 1 232 ? 33.772 -11.123 85.096 1.00 34.21 212 GLU D C 1
ATOM 9146 O O . GLU D 1 232 ? 34.182 -10.076 85.513 1.00 34.68 212 GLU D O 1
ATOM 9152 N N . ASN D 1 233 ? 33.426 -11.320 83.848 1.00 33.90 213 ASN D N 1
ATOM 9153 C CA . ASN D 1 233 ? 33.327 -10.200 82.877 1.00 34.02 213 ASN D CA 1
ATOM 9154 C C . ASN D 1 233 ? 32.010 -9.412 82.829 1.00 32.32 213 ASN D C 1
ATOM 9155 O O . ASN D 1 233 ? 31.909 -8.430 82.062 1.00 30.73 213 ASN D O 1
ATOM 9160 N N . GLY D 1 234 ? 31.014 -9.835 83.621 1.00 29.20 214 GLY D N 1
ATOM 9161 C CA . GLY D 1 234 ? 29.758 -9.101 83.683 1.00 27.36 214 GLY D CA 1
ATOM 9162 C C . GLY D 1 234 ? 28.776 -9.516 82.587 1.00 26.04 214 GLY D C 1
ATOM 9163 O O . GLY D 1 234 ? 27.792 -8.841 82.367 1.00 26.65 214 GLY D O 1
ATOM 9164 N N . ALA D 1 235 ? 29.008 -10.656 81.930 1.00 24.66 215 ALA D N 1
ATOM 9165 C CA . ALA D 1 235 ? 28.013 -11.214 81.005 1.00 22.72 215 ALA D CA 1
ATOM 9166 C C . ALA D 1 235 ? 27.034 -12.125 81.755 1.00 22.52 215 ALA D C 1
ATOM 9167 O O . ALA D 1 235 ? 27.450 -12.936 82.578 1.00 22.25 215 ALA D O 1
ATOM 9169 N N . ALA D 1 236 ? 25.733 -12.010 81.458 1.00 21.71 216 ALA D N 1
ATOM 9170 C CA . ALA D 1 236 ? 24.754 -12.759 82.207 1.00 20.51 216 ALA D CA 1
ATOM 9171 C C . ALA D 1 236 ? 23.845 -13.388 81.176 1.00 21.16 216 ALA D C 1
ATOM 9172 O O . ALA D 1 236 ? 23.688 -12.870 80.084 1.00 19.42 216 ALA D O 1
ATOM 9174 N N . SER D 1 237 ? 23.259 -14.540 81.507 1.00 22.06 217 SER D N 1
ATOM 9175 C CA . SER D 1 237 ? 22.281 -15.159 80.622 1.00 21.29 217 SER D CA 1
ATOM 9176 C C . SER D 1 237 ? 21.226 -15.939 81.416 1.00 21.00 217 SER D C 1
ATOM 9177 O O . SER D 1 237 ? 21.488 -16.375 82.539 1.00 22.45 217 SER D O 1
ATOM 9180 N N . VAL D 1 238 ? 20.056 -16.111 80.813 1.00 21.37 218 VAL D N 1
ATOM 9181 C CA . VAL D 1 238 ? 18.974 -16.902 81.385 1.00 21.44 218 VAL D CA 1
ATOM 9182 C C . VAL D 1 238 ? 18.398 -17.668 80.235 1.00 22.56 218 VAL D C 1
ATOM 9183 O O . VAL D 1 238 ? 18.083 -17.112 79.200 1.00 22.60 218 VAL D O 1
ATOM 9187 N N . PHE D 1 239 ? 18.273 -18.967 80.440 1.00 22.28 219 PHE D N 1
ATOM 9188 C CA . PHE D 1 239 ? 17.628 -19.871 79.545 1.00 22.34 219 PHE D CA 1
ATOM 9189 C C . PHE D 1 239 ? 16.264 -20.229 80.118 1.00 23.73 219 PHE D C 1
ATOM 9190 O O . PHE D 1 239 ? 16.158 -20.681 81.292 1.00 22.67 219 PHE D O 1
ATOM 9198 N N . ILE D 1 240 ? 15.225 -20.029 79.308 1.00 22.46 220 ILE D N 1
ATOM 9199 C CA . ILE D 1 240 ? 13.873 -20.311 79.717 1.00 23.25 220 ILE D CA 1
ATOM 9200 C C . ILE D 1 240 ? 13.310 -21.235 78.675 1.00 23.37 220 ILE D C 1
ATOM 9201 O O . ILE D 1 240 ? 12.896 -20.810 77.615 1.00 22.01 220 ILE D O 1
ATOM 9206 N N . LYS D 1 241 ? 13.357 -22.533 78.962 1.00 23.56 221 LYS D N 1
ATOM 9207 C CA . LYS D 1 241 ? 12.850 -23.548 78.038 1.00 24.47 221 LYS D CA 1
ATOM 9208 C C . LYS D 1 241 ? 11.368 -23.866 78.240 1.00 24.69 221 LYS D C 1
ATOM 9209 O O . LYS D 1 241 ? 10.737 -23.435 79.231 1.00 24.02 221 LYS D O 1
ATOM 9215 N N . LYS D 1 242 ? 10.814 -24.608 77.282 1.00 24.56 222 LYS D N 1
ATOM 9216 C CA . LYS D 1 242 ? 9.388 -24.945 77.286 1.00 27.14 222 LYS D CA 1
ATOM 9217 C C . LYS D 1 242 ? 8.946 -25.626 78.599 1.00 26.70 222 LYS D C 1
ATOM 9218 O O . LYS D 1 242 ? 7.879 -25.347 79.075 1.00 26.70 222 LYS D O 1
ATOM 9224 N N . ASP D 1 243 ? 9.781 -26.439 79.238 1.00 27.14 223 ASP D N 1
ATOM 9225 C CA . ASP D 1 243 ? 9.362 -27.046 80.512 1.00 28.21 223 ASP D CA 1
ATOM 9226 C C . ASP D 1 243 ? 9.162 -26.022 81.655 1.00 26.99 223 ASP D C 1
ATOM 9227 O O . ASP D 1 243 ? 8.208 -26.125 82.484 1.00 25.94 223 ASP D O 1
ATOM 9232 N N . THR D 1 244 ? 10.004 -25.002 81.657 1.00 25.75 224 THR D N 1
ATOM 9233 C CA . THR D 1 244 ? 9.887 -23.912 82.625 1.00 24.91 224 THR D CA 1
ATOM 9234 C C . THR D 1 244 ? 8.632 -23.128 82.362 1.00 24.62 224 THR D C 1
ATOM 9235 O O . THR D 1 244 ? 7.904 -22.837 83.318 1.00 24.52 224 THR D O 1
ATOM 9239 N N . LEU D 1 245 ? 8.345 -22.806 81.078 1.00 23.35 225 LEU D N 1
ATOM 9240 C CA . LEU D 1 245 ? 7.100 -22.102 80.741 1.00 23.78 225 LEU D CA 1
ATOM 9241 C C . LEU D 1 245 ? 5.839 -22.892 81.197 1.00 24.83 225 LEU D C 1
ATOM 9242 O O . LEU D 1 245 ? 4.818 -22.345 81.736 1.00 24.17 225 LEU D O 1
ATOM 9247 N N . GLU D 1 246 ? 5.887 -24.191 80.967 1.00 26.57 226 GLU D N 1
ATOM 9248 C CA . GLU D 1 246 ? 4.766 -25.031 81.392 1.00 28.49 226 GLU D CA 1
ATOM 9249 C C . GLU D 1 246 ? 4.702 -25.156 82.904 1.00 28.61 226 GLU D C 1
ATOM 9250 O O . GLU D 1 246 ? 3.630 -25.063 83.478 1.00 30.67 226 GLU D O 1
ATOM 9256 N N . LYS D 1 247 ? 5.831 -25.321 83.578 1.00 28.29 227 LYS D N 1
ATOM 9257 C CA . LYS D 1 247 ? 5.789 -25.387 85.032 1.00 28.33 227 LYS D CA 1
ATOM 9258 C C . LYS D 1 247 ? 5.021 -24.170 85.633 1.00 29.35 227 LYS D C 1
ATOM 9259 O O . LYS D 1 247 ? 4.194 -24.347 86.534 1.00 28.60 227 LYS D O 1
ATOM 9265 N N . PHE D 1 248 ? 5.285 -22.939 85.139 1.00 27.57 228 PHE D N 1
ATOM 9266 C CA . PHE D 1 248 ? 4.649 -21.750 85.720 1.00 27.25 228 PHE D CA 1
ATOM 9267 C C . PHE D 1 248 ? 3.357 -21.365 85.070 1.00 26.75 228 PHE D C 1
ATOM 9268 O O . PHE D 1 248 ? 2.673 -20.449 85.542 1.00 28.78 228 PHE D O 1
ATOM 9276 N N . GLY D 1 249 ? 2.988 -22.060 83.983 1.00 26.21 229 GLY D N 1
ATOM 9277 C CA . GLY D 1 249 ? 1.910 -21.591 83.128 1.00 25.76 229 GLY D CA 1
ATOM 9278 C C . GLY D 1 249 ? 2.042 -20.158 82.561 1.00 25.80 229 GLY D C 1
ATOM 9279 O O . GLY D 1 249 ? 1.043 -19.426 82.408 1.00 26.67 229 GLY D O 1
ATOM 9280 N N . THR D 1 250 ? 3.254 -19.775 82.166 1.00 25.62 230 THR D N 1
ATOM 9281 C CA . THR D 1 250 ? 3.489 -18.424 81.600 1.00 23.38 230 THR D CA 1
ATOM 9282 C C . THR D 1 250 ? 3.700 -18.559 80.082 1.00 23.81 230 THR D C 1
ATOM 9283 O O . THR D 1 250 ? 4.203 -19.586 79.634 1.00 22.51 230 THR D O 1
ATOM 9287 N N . THR D 1 251 ? 3.318 -17.544 79.292 1.00 22.66 231 THR D N 1
ATOM 9288 C CA . THR D 1 251 ? 3.642 -17.576 77.870 1.00 22.79 231 THR D CA 1
ATOM 9289 C C . THR D 1 251 ? 5.088 -17.221 77.640 1.00 22.20 231 THR D C 1
ATOM 9290 O O . THR D 1 251 ? 5.779 -16.657 78.542 1.00 19.51 231 THR D O 1
ATOM 9294 N N . ALA D 1 252 ? 5.555 -17.539 76.437 1.00 20.80 232 ALA D N 1
ATOM 9295 C CA . ALA D 1 252 ? 6.908 -17.147 76.001 1.00 22.69 232 ALA D CA 1
ATOM 9296 C C . ALA D 1 252 ? 7.059 -15.637 76.068 1.00 22.55 232 ALA D C 1
ATOM 9297 O O . ALA D 1 252 ? 8.062 -15.102 76.531 1.00 22.37 232 ALA D O 1
ATOM 9299 N N . SER D 1 253 ? 6.035 -14.950 75.597 1.00 22.25 233 SER D N 1
ATOM 9300 C CA . SER D 1 253 ? 5.990 -13.485 75.648 1.00 24.40 233 SER D CA 1
ATOM 9301 C C . SER D 1 253 ? 6.106 -12.904 77.086 1.00 23.28 233 SER D C 1
ATOM 9302 O O . SER D 1 253 ? 6.855 -11.972 77.348 1.00 20.69 233 SER D O 1
ATOM 9305 N N . GLU D 1 254 ? 5.361 -13.474 78.025 1.00 22.63 234 GLU D N 1
ATOM 9306 C CA . GLU D 1 254 ? 5.552 -13.106 79.428 1.00 21.32 234 GLU D CA 1
ATOM 9307 C C . GLU D 1 254 ? 7.008 -13.229 79.875 1.00 22.48 234 GLU D C 1
ATOM 9308 O O . GLU D 1 254 ? 7.514 -12.302 80.570 1.00 21.28 234 GLU D O 1
ATOM 9314 N N . ALA D 1 255 ? 7.693 -14.332 79.494 1.00 21.00 235 ALA D N 1
ATOM 9315 C CA . ALA D 1 255 ? 9.074 -14.508 79.898 1.00 21.07 235 ALA D CA 1
ATOM 9316 C C . ALA D 1 255 ? 9.990 -13.450 79.236 1.00 21.32 235 ALA D C 1
ATOM 9317 O O . ALA D 1 255 ? 10.836 -12.850 79.901 1.00 21.09 235 ALA D O 1
ATOM 9319 N N . SER D 1 256 ? 9.822 -13.218 77.940 1.00 20.03 236 SER D N 1
ATOM 9320 C CA . SER D 1 256 ? 10.638 -12.219 77.275 1.00 21.23 236 SER D CA 1
ATOM 9321 C C . SER D 1 256 ? 10.508 -10.818 77.826 1.00 20.42 236 SER D C 1
ATOM 9322 O O . SER D 1 256 ? 11.513 -10.058 77.783 1.00 21.34 236 SER D O 1
ATOM 9325 N N . GLN D 1 257 ? 9.337 -10.486 78.314 1.00 19.43 237 GLN D N 1
ATOM 9326 C CA . GLN D 1 257 ? 9.062 -9.197 78.883 1.00 20.29 237 GLN D CA 1
ATOM 9327 C C . GLN D 1 257 ? 9.849 -8.963 80.165 1.00 21.12 237 GLN D C 1
ATOM 9328 O O . GLN D 1 257 ? 9.877 -7.877 80.612 1.00 20.77 237 GLN D O 1
ATOM 9334 N N . LEU D 1 258 ? 10.432 -9.995 80.753 1.00 19.56 238 LEU D N 1
ATOM 9335 C CA . LEU D 1 258 ? 11.131 -9.813 82.040 1.00 20.65 238 LEU D CA 1
ATOM 9336 C C . LEU D 1 258 ? 12.636 -9.631 81.858 1.00 20.26 238 LEU D C 1
ATOM 9337 O O . LEU D 1 258 ? 13.403 -9.683 82.841 1.00 18.56 238 LEU D O 1
ATOM 9342 N N . VAL D 1 259 ? 13.060 -9.433 80.603 1.00 19.34 239 VAL D N 1
ATOM 9343 C CA . VAL D 1 259 ? 14.498 -9.328 80.284 1.00 17.98 239 VAL D CA 1
ATOM 9344 C C . VAL D 1 259 ? 15.091 -8.120 80.996 1.00 18.75 239 VAL D C 1
ATOM 9345 O O . VAL D 1 259 ? 16.204 -8.173 81.419 1.00 17.40 239 VAL D O 1
ATOM 9349 N N . GLY D 1 260 ? 14.302 -7.055 81.191 1.00 18.78 240 GLY D N 1
ATOM 9350 C CA . GLY D 1 260 ? 14.857 -5.850 81.780 1.00 19.05 240 GLY D CA 1
ATOM 9351 C C . GLY D 1 260 ? 15.127 -5.966 83.296 1.00 20.07 240 GLY D C 1
ATOM 9352 O O . GLY D 1 260 ? 15.737 -5.054 83.897 1.00 20.42 240 GLY D O 1
ATOM 9353 N N . THR D 1 261 ? 14.610 -7.022 83.919 1.00 19.32 241 THR D N 1
ATOM 9354 C CA . THR D 1 261 ? 14.617 -7.121 85.401 1.00 19.31 241 THR D CA 1
ATOM 9355 C C . THR D 1 261 ? 15.969 -7.511 85.975 1.00 19.42 241 THR D C 1
ATOM 9356 O O . THR D 1 261 ? 16.146 -7.545 87.199 1.00 20.32 241 THR D O 1
ATOM 9360 N N . LEU D 1 262 ? 16.938 -7.775 85.114 1.00 17.88 242 LEU D N 1
ATOM 9361 C CA . LEU D 1 262 ? 18.248 -8.061 85.609 1.00 17.48 242 LEU D CA 1
ATOM 9362 C C . LEU D 1 262 ? 19.139 -6.852 85.797 1.00 17.21 242 LEU D C 1
ATOM 9363 O O . LEU D 1 262 ? 20.289 -7.006 86.225 1.00 17.69 242 LEU D O 1
ATOM 9368 N N . GLY D 1 263 ? 18.665 -5.669 85.451 1.00 18.75 243 GLY D N 1
ATOM 9369 C CA . GLY D 1 263 ? 19.569 -4.478 85.224 1.00 17.58 243 GLY D CA 1
ATOM 9370 C C . GLY D 1 263 ? 20.111 -3.838 86.472 1.00 19.07 243 GLY D C 1
ATOM 9371 O O . GLY D 1 263 ? 20.905 -2.920 86.369 1.00 19.24 243 GLY D O 1
ATOM 9372 N N . ASN D 1 264 ? 19.680 -4.301 87.662 1.00 18.15 244 ASN D N 1
ATOM 9373 C CA . ASN D 1 264 ? 20.239 -3.804 88.930 1.00 18.35 244 ASN D CA 1
ATOM 9374 C C . ASN D 1 264 ? 21.162 -4.778 89.649 1.00 17.55 244 ASN D C 1
ATOM 9375 O O . ASN D 1 264 ? 21.654 -4.505 90.755 1.00 18.18 244 ASN D O 1
ATOM 9380 N N . ILE D 1 265 ? 21.449 -5.910 89.012 1.00 18.22 245 ILE D N 1
ATOM 9381 C CA . ILE D 1 265 ? 22.470 -6.860 89.554 1.00 18.15 245 ILE D CA 1
ATOM 9382 C C . ILE D 1 265 ? 23.835 -6.230 89.605 1.00 18.16 245 ILE D C 1
ATOM 9383 O O . ILE D 1 265 ? 24.322 -5.730 88.582 1.00 19.53 245 ILE D O 1
ATOM 9388 N N . SER D 1 266 ? 24.469 -6.254 90.778 1.00 18.23 246 SER D N 1
ATOM 9389 C CA . SER D 1 266 ? 25.831 -5.746 90.934 1.00 20.02 246 SER D CA 1
ATOM 9390 C C . SER D 1 266 ? 26.824 -6.331 89.941 1.00 19.05 246 SER D C 1
ATOM 9391 O O . SER D 1 266 ? 26.948 -7.525 89.832 1.00 20.90 246 SER D O 1
ATOM 9394 N N . GLY D 1 267 ? 27.504 -5.478 89.193 1.00 21.43 247 GLY D N 1
ATOM 9395 C CA . GLY D 1 267 ? 28.550 -5.875 88.238 1.00 20.63 247 GLY D CA 1
ATOM 9396 C C . GLY D 1 267 ? 28.049 -6.379 86.885 1.00 23.65 247 GLY D C 1
ATOM 9397 O O . GLY D 1 267 ? 28.832 -6.850 86.056 1.00 24.73 247 GLY D O 1
ATOM 9398 N N . ILE D 1 268 ? 26.746 -6.293 86.626 1.00 22.88 248 ILE D N 1
ATOM 9399 C CA . ILE D 1 268 ? 26.210 -6.790 85.369 1.00 21.44 248 ILE D CA 1
ATOM 9400 C C . ILE D 1 268 ? 26.587 -5.770 84.279 1.00 22.18 248 ILE D C 1
ATOM 9401 O O . ILE D 1 268 ? 26.560 -4.567 84.514 1.00 21.85 248 ILE D O 1
ATOM 9406 N N . ARG D 1 269 ? 26.942 -6.260 83.092 1.00 21.39 249 ARG D N 1
ATOM 9407 C CA . ARG D 1 269 ? 27.308 -5.372 81.978 1.00 22.36 249 ARG D CA 1
ATOM 9408 C C . ARG D 1 269 ? 26.394 -5.560 80.779 1.00 21.73 249 ARG D C 1
ATOM 9409 O O . ARG D 1 269 ? 25.790 -4.597 80.277 1.00 20.86 249 ARG D O 1
ATOM 9417 N N . ALA D 1 270 ? 26.245 -6.817 80.356 1.00 20.74 250 ALA D N 1
ATOM 9418 C CA . ALA D 1 270 ? 25.278 -7.110 79.334 1.00 19.85 250 ALA D CA 1
ATOM 9419 C C . ALA D 1 270 ? 24.742 -8.477 79.530 1.00 18.59 250 ALA D C 1
ATOM 9420 O O . ALA D 1 270 ? 25.393 -9.325 80.171 1.00 18.55 250 ALA D O 1
ATOM 9422 N N . TRP D 1 271 ? 23.533 -8.702 78.983 1.00 18.26 251 TRP D N 1
ATOM 9423 C CA . TRP D 1 271 ? 22.938 -9.975 79.204 1.00 17.98 251 TRP D CA 1
ATOM 9424 C C . TRP D 1 271 ? 22.025 -10.444 78.087 1.00 17.30 251 TRP D C 1
ATOM 9425 O O . TRP D 1 271 ? 21.634 -9.652 77.168 1.00 16.74 251 TRP D O 1
ATOM 9436 N N . VAL D 1 272 ? 21.693 -11.737 78.145 1.00 16.26 252 VAL D N 1
ATOM 9437 C CA . VAL D 1 272 ? 20.840 -12.357 77.124 1.00 17.81 252 VAL D CA 1
ATOM 9438 C C . VAL D 1 272 ? 19.780 -13.293 77.722 1.00 19.90 252 VAL D C 1
ATOM 9439 O O . VAL D 1 272 ? 20.074 -14.029 78.686 1.00 18.32 252 VAL D O 1
ATOM 9443 N N . PHE D 1 273 ? 18.560 -13.239 77.178 1.00 17.75 253 PHE D N 1
ATOM 9444 C CA . PHE D 1 273 ? 17.512 -14.232 77.480 1.00 19.83 253 PHE D CA 1
ATOM 9445 C C . PHE D 1 273 ? 17.351 -15.106 76.262 1.00 19.41 253 PHE D C 1
ATOM 9446 O O . PHE D 1 273 ? 17.259 -14.579 75.153 1.00 19.55 253 PHE D O 1
ATOM 9454 N N . PHE D 1 274 ? 17.345 -16.424 76.484 1.00 19.25 254 PHE D N 1
ATOM 9455 C CA . PHE D 1 274 ? 16.865 -17.366 75.461 1.00 20.69 254 PHE D CA 1
ATOM 9456 C C . PHE D 1 274 ? 15.567 -17.938 75.891 1.00 20.45 254 PHE D C 1
ATOM 9457 O O . PHE D 1 274 ? 15.492 -18.549 76.981 1.00 21.53 254 PHE D O 1
ATOM 9465 N N . VAL D 1 275 ? 14.511 -17.707 75.104 1.00 22.21 255 VAL D N 1
ATOM 9466 C CA . VAL D 1 275 ? 13.178 -18.161 75.486 1.00 20.98 255 VAL D CA 1
ATOM 9467 C C . VAL D 1 275 ? 12.711 -19.066 74.351 1.00 21.57 255 VAL D C 1
ATOM 9468 O O . VAL D 1 275 ? 12.581 -18.626 73.183 1.00 22.58 255 VAL D O 1
ATOM 9472 N N . GLU D 1 276 ? 12.433 -20.320 74.693 1.00 21.36 256 GLU D N 1
ATOM 9473 C CA . GLU D 1 276 ? 12.017 -21.328 73.706 1.00 21.55 256 GLU D CA 1
ATOM 9474 C C . GLU D 1 276 ? 10.568 -21.126 73.320 1.00 21.71 256 GLU D C 1
ATOM 9475 O O . GLU D 1 276 ? 9.666 -21.030 74.172 1.00 23.29 256 GLU D O 1
ATOM 9481 N N . GLU D 1 277 ? 10.318 -21.010 72.028 1.00 21.87 257 GLU D N 1
ATOM 9482 C CA . GLU D 1 277 ? 8.964 -20.924 71.505 1.00 23.28 257 GLU D CA 1
ATOM 9483 C C . GLU D 1 277 ? 8.729 -22.119 70.561 1.00 24.76 257 GLU D C 1
ATOM 9484 O O . GLU D 1 277 ? 9.667 -22.902 70.372 1.00 25.53 257 GLU D O 1
ATOM 9490 N N . ASP D 1 278 ? 7.551 -22.199 69.925 1.00 25.73 258 ASP D N 1
ATOM 9491 C CA . ASP D 1 278 ? 7.210 -23.324 69.009 1.00 27.61 258 ASP D CA 1
ATOM 9492 C C . ASP D 1 278 ? 8.094 -23.393 67.816 1.00 28.14 258 ASP D C 1
ATOM 9493 O O . ASP D 1 278 ? 8.473 -24.493 67.439 1.00 28.10 258 ASP D O 1
ATOM 9498 N N . ASP D 1 279 ? 8.471 -22.228 67.244 1.00 27.45 259 ASP D N 1
ATOM 9499 C CA . ASP D 1 279 ? 9.102 -22.180 65.933 1.00 26.58 259 ASP D CA 1
ATOM 9500 C C . ASP D 1 279 ? 10.514 -21.672 65.946 1.00 25.39 259 ASP D C 1
ATOM 9501 O O . ASP D 1 279 ? 11.191 -21.665 64.908 1.00 25.28 259 ASP D O 1
ATOM 9506 N N . GLN D 1 280 ? 10.959 -21.206 67.103 1.00 22.95 260 GLN D N 1
ATOM 9507 C CA . GLN D 1 280 ? 12.250 -20.596 67.249 1.00 22.72 260 GLN D CA 1
ATOM 9508 C C . GLN D 1 280 ? 12.691 -20.508 68.729 1.00 20.99 260 GLN D C 1
ATOM 9509 O O . GLN D 1 280 ? 11.905 -20.745 69.634 1.00 21.48 260 GLN D O 1
ATOM 9515 N N . ILE D 1 281 ? 13.938 -20.118 68.952 1.00 19.31 261 ILE D N 1
ATOM 9516 C CA . ILE D 1 281 ? 14.354 -19.683 70.247 1.00 19.18 261 ILE D CA 1
ATOM 9517 C C . ILE D 1 281 ? 14.442 -18.156 70.116 1.00 20.15 261 ILE D C 1
ATOM 9518 O O . ILE D 1 281 ? 15.161 -17.647 69.248 1.00 20.16 261 ILE D O 1
ATOM 9523 N N . ARG D 1 282 ? 13.689 -17.439 70.962 1.00 20.30 262 ARG D N 1
ATOM 9524 C CA . ARG D 1 282 ? 13.626 -15.973 70.867 1.00 19.44 262 ARG D CA 1
ATOM 9525 C C . ARG D 1 282 ? 14.799 -15.496 71.688 1.00 19.66 262 ARG D C 1
ATOM 9526 O O . ARG D 1 282 ? 14.918 -15.940 72.832 1.00 19.97 262 ARG D O 1
ATOM 9534 N N . VAL D 1 283 ? 15.638 -14.578 71.143 1.00 18.07 263 VAL D N 1
ATOM 9535 C CA . VAL D 1 283 ? 16.793 -14.093 71.825 1.00 16.67 263 VAL D CA 1
ATOM 9536 C C . VAL D 1 283 ? 16.594 -12.582 72.113 1.00 17.12 263 VAL D C 1
ATOM 9537 O O . VAL D 1 283 ? 16.288 -11.814 71.203 1.00 16.93 263 VAL D O 1
ATOM 9541 N N . ARG D 1 284 ? 16.817 -12.168 73.351 1.00 17.86 264 ARG D N 1
ATOM 9542 C CA . ARG D 1 284 ? 16.794 -10.724 73.603 1.00 18.43 264 ARG D CA 1
ATOM 9543 C C . ARG D 1 284 ? 18.041 -10.339 74.297 1.00 17.55 264 ARG D C 1
ATOM 9544 O O . ARG D 1 284 ? 18.454 -10.993 75.289 1.00 18.26 264 ARG D O 1
ATOM 9552 N N . PHE D 1 285 ? 18.669 -9.299 73.762 1.00 16.26 265 PHE D N 1
ATOM 9553 C CA . PHE D 1 285 ? 19.937 -8.731 74.268 1.00 16.82 265 PHE D CA 1
ATOM 9554 C C . PHE D 1 285 ? 19.722 -7.377 75.026 1.00 17.81 265 PHE D C 1
ATOM 9555 O O . PHE D 1 285 ? 19.009 -6.482 74.545 1.00 18.67 265 PHE D O 1
ATOM 9563 N N . ARG D 1 286 ? 20.365 -7.212 76.178 1.00 17.43 266 ARG D N 1
ATOM 9564 C CA . ARG D 1 286 ? 20.290 -5.943 76.909 1.00 17.65 266 ARG D CA 1
ATOM 9565 C C . ARG D 1 286 ? 21.672 -5.536 77.412 1.00 17.17 266 ARG D C 1
ATOM 9566 O O . ARG D 1 286 ? 22.497 -6.404 77.699 1.00 16.63 266 ARG D O 1
ATOM 9574 N N . SER D 1 287 ? 21.946 -4.235 77.522 1.00 17.71 267 SER D N 1
ATOM 9575 C CA . SER D 1 287 ? 23.282 -3.846 77.973 1.00 18.37 267 SER D CA 1
ATOM 9576 C C . SER D 1 287 ? 23.240 -2.585 78.816 1.00 18.93 267 SER D C 1
ATOM 9577 O O . SER D 1 287 ? 22.382 -1.764 78.651 1.00 17.90 267 SER D O 1
ATOM 9580 N N . LYS D 1 288 ? 24.181 -2.458 79.713 1.00 22.24 268 LYS D N 1
ATOM 9581 C CA . LYS D 1 288 ? 24.276 -1.184 80.449 1.00 24.97 268 LYS D CA 1
ATOM 9582 C C . LYS D 1 288 ? 25.487 -0.407 80.010 1.00 26.71 268 LYS D C 1
ATOM 9583 O O . LYS D 1 288 ? 25.809 0.634 80.634 1.00 27.54 268 LYS D O 1
ATOM 9589 N N . GLY D 1 289 ? 26.146 -0.870 78.951 1.00 26.63 269 GLY D N 1
ATOM 9590 C CA . GLY D 1 289 ? 27.312 -0.195 78.409 1.00 27.67 269 GLY D CA 1
ATOM 9591 C C . GLY D 1 289 ? 27.711 -0.694 77.030 1.00 25.32 269 GLY D C 1
ATOM 9592 O O . GLY D 1 289 ? 27.372 -0.085 76.016 1.00 25.35 269 GLY D O 1
ATOM 9593 N N . PRO D 1 290 ? 28.437 -1.808 76.998 1.00 26.06 270 PRO D N 1
ATOM 9594 C CA . PRO D 1 290 ? 28.937 -2.405 75.728 1.00 25.81 270 PRO D CA 1
ATOM 9595 C C . PRO D 1 290 ? 27.799 -2.519 74.683 1.00 24.85 270 PRO D C 1
ATOM 9596 O O . PRO D 1 290 ? 26.704 -2.957 75.008 1.00 23.36 270 PRO D O 1
ATOM 9600 N N . VAL D 1 291 ? 28.038 -2.027 73.470 1.00 22.74 271 VAL D N 1
ATOM 9601 C CA . VAL D 1 291 ? 27.074 -2.018 72.385 1.00 22.72 271 VAL D CA 1
ATOM 9602 C C . VAL D 1 291 ? 26.796 -3.505 71.998 1.00 21.87 271 VAL D C 1
ATOM 9603 O O . VAL D 1 291 ? 27.745 -4.292 71.882 1.00 21.40 271 VAL D O 1
ATOM 9607 N N . ILE D 1 292 ? 25.526 -3.899 71.899 1.00 21.01 272 ILE D N 1
ATOM 9608 C CA . ILE D 1 292 ? 25.198 -5.309 71.632 1.00 20.94 272 ILE D CA 1
ATOM 9609 C C . ILE D 1 292 ? 24.388 -5.490 70.361 1.00 20.83 272 ILE D C 1
ATOM 9610 O O . ILE D 1 292 ? 23.951 -6.593 70.044 1.00 21.26 272 ILE D O 1
ATOM 9615 N N . ASN D 1 293 ? 24.198 -4.419 69.604 1.00 19.99 273 ASN D N 1
ATOM 9616 C CA . ASN D 1 293 ? 23.501 -4.562 68.342 1.00 20.43 273 ASN D CA 1
ATOM 9617 C C . ASN D 1 293 ? 24.303 -5.230 67.188 1.00 21.92 273 ASN D C 1
ATOM 9618 O O . ASN D 1 293 ? 23.696 -5.862 66.284 1.00 20.45 273 ASN D O 1
ATOM 9623 N N . GLY D 1 294 ? 25.643 -5.161 67.304 1.00 22.44 274 GLY D N 1
ATOM 9624 C CA . GLY D 1 294 ? 26.560 -5.816 66.352 1.00 22.77 274 GLY D CA 1
ATOM 9625 C C . GLY D 1 294 ? 26.447 -7.315 66.588 1.00 23.92 274 GLY D C 1
ATOM 9626 O O . GLY D 1 294 ? 26.441 -8.135 65.619 1.00 23.71 274 GLY D O 1
ATOM 9627 N N . LEU D 1 295 ? 26.377 -7.695 67.866 1.00 22.34 275 LEU D N 1
ATOM 9628 C CA . LEU D 1 295 ? 26.242 -9.114 68.211 1.00 22.21 275 LEU D CA 1
ATOM 9629 C C . LEU D 1 295 ? 24.893 -9.663 67.711 1.00 23.19 275 LEU D C 1
ATOM 9630 O O . LEU D 1 295 ? 24.833 -10.750 67.045 1.00 23.34 275 LEU D O 1
ATOM 9635 N N . ALA D 1 296 ? 23.827 -8.875 67.899 1.00 20.70 276 ALA D N 1
ATOM 9636 C CA . ALA D 1 296 ? 22.560 -9.288 67.412 1.00 21.13 276 ALA D CA 1
ATOM 9637 C C . ALA D 1 296 ? 22.600 -9.451 65.893 1.00 21.36 276 ALA D C 1
ATOM 9638 O O . ALA D 1 296 ? 22.015 -10.379 65.347 1.00 19.72 276 ALA D O 1
ATOM 9640 N N . ARG D 1 297 ? 23.235 -8.488 65.214 1.00 23.15 277 ARG D N 1
ATOM 9641 C CA . ARG D 1 297 ? 23.305 -8.535 63.752 1.00 25.01 277 ARG D CA 1
ATOM 9642 C C . ARG D 1 297 ? 24.070 -9.736 63.251 1.00 24.98 277 ARG D C 1
ATOM 9643 O O . ARG D 1 297 ? 23.665 -10.328 62.247 1.00 28.40 277 ARG D O 1
ATOM 9651 N N . LYS D 1 298 ? 25.132 -10.111 63.953 1.00 26.17 278 LYS D N 1
ATOM 9652 C CA . LYS D 1 298 ? 25.872 -11.309 63.678 1.00 26.73 278 LYS D CA 1
ATOM 9653 C C . LYS D 1 298 ? 24.988 -12.556 63.699 1.00 28.77 278 LYS D C 1
ATOM 9654 O O . LYS D 1 298 ? 25.249 -13.506 62.924 1.00 28.72 278 LYS D O 1
ATOM 9660 N N . TYR D 1 299 ? 23.915 -12.562 64.502 1.00 26.73 279 TYR D N 1
ATOM 9661 C CA . TYR D 1 299 ? 23.019 -13.724 64.531 1.00 25.57 279 TYR D CA 1
ATOM 9662 C C . TYR D 1 299 ? 21.721 -13.454 63.794 1.00 24.92 279 TYR D C 1
ATOM 9663 O O . TYR D 1 299 ? 20.683 -14.028 64.130 1.00 27.28 279 TYR D O 1
ATOM 9672 N N . ASN D 1 300 ? 21.750 -12.582 62.791 1.00 23.95 280 ASN D N 1
ATOM 9673 C CA . ASN D 1 300 ? 20.575 -12.352 61.940 1.00 24.45 280 ASN D CA 1
ATOM 9674 C C . ASN D 1 300 ? 19.414 -11.571 62.576 1.00 23.75 280 ASN D C 1
ATOM 9675 O O . ASN D 1 300 ? 18.261 -11.716 62.169 1.00 22.96 280 ASN D O 1
ATOM 9680 N N . GLY D 1 301 ? 19.732 -10.744 63.564 1.00 23.03 281 GLY D N 1
ATOM 9681 C CA . GLY D 1 301 ? 18.784 -9.855 64.210 1.00 20.97 281 GLY D CA 1
ATOM 9682 C C . GLY D 1 301 ? 19.373 -8.457 64.184 1.00 23.18 281 GLY D C 1
ATOM 9683 O O . GLY D 1 301 ? 20.072 -8.070 63.206 1.00 20.33 281 GLY D O 1
ATOM 9684 N N . GLY D 1 302 ? 19.078 -7.670 65.234 1.00 21.61 282 GLY D N 1
ATOM 9685 C CA . GLY D 1 302 ? 19.581 -6.280 65.291 1.00 22.30 282 GLY D CA 1
ATOM 9686 C C . GLY D 1 302 ? 18.699 -5.486 66.244 1.00 21.79 282 GLY D C 1
ATOM 9687 O O . GLY D 1 302 ? 17.971 -6.074 67.073 1.00 20.32 282 GLY D O 1
ATOM 9688 N N . GLY D 1 303 ? 18.713 -4.159 66.112 1.00 21.69 283 GLY D N 1
ATOM 9689 C CA . GLY D 1 303 ? 17.969 -3.294 67.021 1.00 20.93 283 GLY D CA 1
ATOM 9690 C C . GLY D 1 303 ? 18.900 -2.219 67.587 1.00 23.11 283 GLY D C 1
ATOM 9691 O O . GLY D 1 303 ? 19.890 -1.844 66.954 1.00 21.23 283 GLY D O 1
ATOM 9692 N N . HIS D 1 304 ? 18.567 -1.719 68.773 1.00 22.15 284 HIS D N 1
ATOM 9693 C CA . HIS D 1 304 ? 19.322 -0.630 69.422 1.00 22.36 284 HIS D CA 1
ATOM 9694 C C . HIS D 1 304 ? 20.606 -1.080 70.112 1.00 22.10 284 HIS D C 1
ATOM 9695 O O . HIS D 1 304 ? 20.738 -2.240 70.488 1.00 21.84 284 HIS D O 1
ATOM 9702 N N . PRO D 1 305 ? 21.568 -0.153 70.285 1.00 22.57 285 PRO D N 1
ATOM 9703 C CA . PRO D 1 305 ? 22.840 -0.440 70.889 1.00 21.16 285 PRO D CA 1
ATOM 9704 C C . PRO D 1 305 ? 22.700 -1.170 72.224 1.00 20.14 285 PRO D C 1
ATOM 9705 O O . PRO D 1 305 ? 23.542 -1.997 72.526 1.00 19.18 285 PRO D O 1
ATOM 9709 N N . LEU D 1 306 ? 21.685 -0.846 73.031 1.00 18.43 286 LEU D N 1
ATOM 9710 C CA . LEU D 1 306 ? 21.605 -1.489 74.368 1.00 18.05 286 LEU D CA 1
ATOM 9711 C C . LEU D 1 306 ? 20.375 -2.376 74.509 1.00 17.96 286 LEU D C 1
ATOM 9712 O O . LEU D 1 306 ? 20.085 -2.848 75.604 1.00 17.81 286 LEU D O 1
ATOM 9717 N N . ALA D 1 307 ? 19.580 -2.519 73.445 1.00 16.89 287 ALA D N 1
ATOM 9718 C CA . ALA D 1 307 ? 18.437 -3.458 73.474 1.00 16.73 287 ALA D CA 1
ATOM 9719 C C . ALA D 1 307 ? 18.255 -3.947 72.038 1.00 16.27 287 ALA D C 1
ATOM 9720 O O . ALA D 1 307 ? 17.824 -3.158 71.144 1.00 16.65 287 ALA D O 1
ATOM 9722 N N . SER D 1 308 ? 18.570 -5.227 71.815 1.00 16.53 288 SER D N 1
ATOM 9723 C CA . SER D 1 308 ? 18.413 -5.819 70.494 1.00 16.97 288 SER D CA 1
ATOM 9724 C C . SER D 1 308 ? 17.895 -7.223 70.641 1.00 16.98 288 SER D C 1
ATOM 9725 O O . SER D 1 308 ? 17.700 -7.735 71.770 1.00 14.78 288 SER D O 1
ATOM 9728 N N . GLY D 1 309 ? 17.645 -7.838 69.492 1.00 17.04 289 GLY D N 1
ATOM 9729 C CA . GLY D 1 309 ? 17.061 -9.200 69.520 1.00 18.13 289 GLY D CA 1
ATOM 9730 C C . GLY D 1 309 ? 17.442 -9.977 68.272 1.00 18.75 289 GLY D C 1
ATOM 9731 O O . GLY D 1 309 ? 17.937 -9.403 67.314 1.00 17.68 289 GLY D O 1
ATOM 9732 N N . ALA D 1 310 ? 17.147 -11.285 68.290 1.00 18.20 290 ALA D N 1
ATOM 9733 C CA . ALA D 1 310 ? 17.388 -12.211 67.161 1.00 19.72 290 ALA D CA 1
ATOM 9734 C C . ALA D 1 310 ? 16.501 -13.470 67.373 1.00 20.58 290 ALA D C 1
ATOM 9735 O O . ALA D 1 310 ? 15.885 -13.671 68.477 1.00 19.05 290 ALA D O 1
ATOM 9737 N N . SER D 1 311 ? 16.400 -14.301 66.332 1.00 19.92 291 SER D N 1
ATOM 9738 C CA . SER D 1 311 ? 15.677 -15.557 66.519 1.00 22.92 291 SER D CA 1
ATOM 9739 C C . SER D 1 311 ? 16.669 -16.622 66.061 1.00 24.66 291 SER D C 1
ATOM 9740 O O . SER D 1 311 ? 17.317 -16.428 65.029 1.00 24.91 291 SER D O 1
ATOM 9743 N N . ILE D 1 312 ? 16.822 -17.705 66.828 1.00 24.74 292 ILE D N 1
ATOM 9744 C CA . ILE D 1 312 ? 17.736 -18.780 66.455 1.00 25.31 292 ILE D CA 1
ATOM 9745 C C . ILE D 1 312 ? 16.970 -20.111 66.515 1.00 26.50 292 ILE D C 1
ATOM 9746 O O . ILE D 1 312 ? 15.780 -20.127 66.875 1.00 24.55 292 ILE D O 1
ATOM 9751 N N . TYR D 1 313 ? 17.663 -21.216 66.218 1.00 27.53 293 TYR D N 1
ATOM 9752 C CA . TYR D 1 313 ? 16.985 -22.488 65.928 1.00 28.42 293 TYR D CA 1
ATOM 9753 C C . TYR D 1 313 ? 17.600 -23.693 66.619 1.00 30.39 293 TYR D C 1
ATOM 9754 O O . TYR D 1 313 ? 17.129 -24.801 66.447 1.00 32.88 293 TYR D O 1
ATOM 9763 N N . SER D 1 314 ? 18.653 -23.482 67.398 1.00 31.17 294 SER D N 1
ATOM 9764 C CA . SER D 1 314 ? 19.304 -24.599 68.074 1.00 31.20 294 SER D CA 1
ATOM 9765 C C . SER D 1 314 ? 20.021 -24.162 69.343 1.00 31.03 294 SER D C 1
ATOM 9766 O O . SER D 1 314 ? 20.624 -23.091 69.387 1.00 30.11 294 SER D O 1
ATOM 9769 N N . TRP D 1 315 ? 19.955 -24.997 70.376 1.00 30.97 295 TRP D N 1
ATOM 9770 C CA . TRP D 1 315 ? 20.648 -24.686 71.633 1.00 30.79 295 TRP D CA 1
ATOM 9771 C C . TRP D 1 315 ? 22.162 -24.555 71.434 1.00 31.23 295 TRP D C 1
ATOM 9772 O O . TRP D 1 315 ? 22.812 -23.739 72.090 1.00 29.57 295 TRP D O 1
ATOM 9783 N N . ASP D 1 316 ? 22.690 -25.272 70.449 1.00 31.33 296 ASP D N 1
ATOM 9784 C CA . ASP D 1 316 ? 24.066 -25.066 70.016 1.00 30.80 296 ASP D CA 1
ATOM 9785 C C . ASP D 1 316 ? 24.305 -23.599 69.640 1.00 30.38 296 ASP D C 1
ATOM 9786 O O . ASP D 1 316 ? 25.314 -23.011 70.029 1.00 29.39 296 ASP D O 1
ATOM 9791 N N . GLU D 1 317 ? 23.375 -23.012 68.886 1.00 28.26 297 GLU D N 1
ATOM 9792 C CA . GLU D 1 317 ? 23.487 -21.596 68.476 1.00 30.11 297 GLU D CA 1
ATOM 9793 C C . GLU D 1 317 ? 23.422 -20.676 69.698 1.00 29.39 297 GLU D C 1
ATOM 9794 O O . GLU D 1 317 ? 24.158 -19.692 69.774 1.00 29.90 297 GLU D O 1
ATOM 9800 N N . ALA D 1 318 ? 22.554 -20.999 70.656 1.00 27.84 298 ALA D N 1
ATOM 9801 C CA . ALA D 1 318 ? 22.520 -20.249 71.911 1.00 27.48 298 ALA D CA 1
ATOM 9802 C C . ALA D 1 318 ? 23.911 -20.172 72.563 1.00 28.25 298 ALA D C 1
ATOM 9803 O O . ALA D 1 318 ? 24.371 -19.096 72.944 1.00 26.54 298 ALA D O 1
ATOM 9805 N N . ASP D 1 319 ? 24.594 -21.302 72.671 1.00 29.06 299 ASP D N 1
ATOM 9806 C CA . ASP D 1 319 ? 25.869 -21.432 73.361 1.00 28.59 299 ASP D CA 1
ATOM 9807 C C . ASP D 1 319 ? 27.020 -20.600 72.781 1.00 27.79 299 ASP D C 1
ATOM 9808 O O . ASP D 1 319 ? 27.805 -20.022 73.425 1.00 28.08 299 ASP D O 1
ATOM 9813 N N . ARG D 1 320 ? 26.999 -20.546 71.452 1.00 27.30 300 ARG D N 1
ATOM 9814 C CA . ARG D 1 320 ? 27.880 -19.681 70.687 1.00 27.17 300 ARG D CA 1
ATOM 9815 C C . ARG D 1 320 ? 27.579 -18.220 71.004 1.00 27.00 300 ARG D C 1
ATOM 9816 O O . ARG D 1 320 ? 28.489 -17.455 71.325 1.00 26.20 300 ARG D O 1
ATOM 9824 N N . ILE D 1 321 ? 26.308 -17.826 70.924 1.00 24.76 301 ILE D N 1
ATOM 9825 C CA . ILE D 1 321 ? 25.954 -16.437 71.284 1.00 24.75 301 ILE D CA 1
ATOM 9826 C C . ILE D 1 321 ? 26.537 -16.064 72.633 1.00 25.05 301 ILE D C 1
ATOM 9827 O O . ILE D 1 321 ? 27.100 -14.995 72.805 1.00 25.28 301 ILE D O 1
ATOM 9832 N N . LEU D 1 322 ? 26.382 -16.968 73.586 1.00 26.38 302 LEU D N 1
ATOM 9833 C CA . LEU D 1 322 ? 26.882 -16.768 74.936 1.00 27.24 302 LEU D CA 1
ATOM 9834 C C . LEU D 1 322 ? 28.405 -16.577 74.962 1.00 27.02 302 LEU D C 1
ATOM 9835 O O . LEU D 1 322 ? 28.906 -15.733 75.705 1.00 24.44 302 LEU D O 1
ATOM 9840 N N . ALA D 1 323 ? 29.153 -17.371 74.176 1.00 26.60 303 ALA D N 1
ATOM 9841 C CA . ALA D 1 323 ? 30.621 -17.219 74.161 1.00 26.92 303 ALA D CA 1
ATOM 9842 C C . ALA D 1 323 ? 30.989 -15.882 73.531 1.00 25.97 303 ALA D C 1
ATOM 9843 O O . ALA D 1 323 ? 31.950 -15.229 73.990 1.00 27.19 303 ALA D O 1
ATOM 9845 N N . ASP D 1 324 ? 30.266 -15.497 72.469 1.00 26.43 304 ASP D N 1
ATOM 9846 C CA . ASP D 1 324 ? 30.445 -14.186 71.854 1.00 26.35 304 ASP D CA 1
ATOM 9847 C C . ASP D 1 324 ? 30.113 -13.024 72.833 1.00 26.71 304 ASP D C 1
ATOM 9848 O O . ASP D 1 324 ? 30.757 -11.970 72.833 1.00 26.17 304 ASP D O 1
ATOM 9853 N N . LEU D 1 325 ? 29.108 -13.218 73.678 1.00 26.06 305 LEU D N 1
ATOM 9854 C CA . LEU D 1 325 ? 28.767 -12.192 74.643 1.00 24.76 305 LEU D CA 1
ATOM 9855 C C . LEU D 1 325 ? 29.877 -12.055 75.707 1.00 26.16 305 LEU D C 1
ATOM 9856 O O . LEU D 1 325 ? 30.173 -10.933 76.132 1.00 25.67 305 LEU D O 1
ATOM 9861 N N . GLU D 1 326 ? 30.447 -13.177 76.136 1.00 27.09 306 GLU D N 1
ATOM 9862 C CA . GLU D 1 326 ? 31.527 -13.157 77.113 1.00 29.47 306 GLU D CA 1
ATOM 9863 C C . GLU D 1 326 ? 32.688 -12.362 76.539 1.00 29.54 306 GLU D C 1
ATOM 9864 O O . GLU D 1 326 ? 33.203 -11.441 77.172 1.00 29.27 306 GLU D O 1
ATOM 9870 N N . THR D 1 327 ? 33.086 -12.725 75.325 1.00 29.59 307 THR D N 1
ATOM 9871 C CA . THR D 1 327 ? 34.114 -11.981 74.588 1.00 30.22 307 THR D CA 1
ATOM 9872 C C . THR D 1 327 ? 33.800 -10.483 74.493 1.00 30.07 307 THR D C 1
ATOM 9873 O O . THR D 1 327 ? 34.664 -9.629 74.786 1.00 31.67 307 THR D O 1
ATOM 9877 N N . LEU D 1 328 ? 32.588 -10.147 74.094 1.00 28.56 308 LEU D N 1
ATOM 9878 C CA . LEU D 1 328 ? 32.224 -8.729 74.009 1.00 28.98 308 LEU D CA 1
ATOM 9879 C C . LEU D 1 328 ? 32.374 -8.012 75.368 1.00 29.31 308 LEU D C 1
ATOM 9880 O O . LEU D 1 328 ? 32.942 -6.916 75.436 1.00 29.70 308 LEU D O 1
ATOM 9885 N N . CYS D 1 329 ? 31.834 -8.605 76.439 1.00 28.58 309 CYS D N 1
ATOM 9886 C CA . CYS D 1 329 ? 32.007 -8.065 77.788 1.00 29.70 309 CYS D CA 1
ATOM 9887 C C . CYS D 1 329 ? 33.479 -7.993 78.271 1.00 32.20 309 CYS D C 1
ATOM 9888 O O . CYS D 1 329 ? 33.885 -7.011 78.926 1.00 31.39 309 CYS D O 1
ATOM 9891 N N . LYS D 1 330 ? 34.270 -9.002 77.922 1.00 34.36 310 LYS D N 1
ATOM 9892 C CA . LYS D 1 330 ? 35.691 -9.002 78.251 1.00 36.99 310 LYS D CA 1
ATOM 9893 C C . LYS D 1 330 ? 36.401 -7.839 77.561 1.00 38.43 310 LYS D C 1
ATOM 9894 O O . LYS D 1 330 ? 37.298 -7.218 78.130 1.00 39.89 310 LYS D O 1
ATOM 9900 N N . GLU D 1 331 ? 35.988 -7.552 76.330 1.00 40.27 311 GLU D N 1
ATOM 9901 C CA . GLU D 1 331 ? 36.559 -6.442 75.542 1.00 42.33 311 GLU D CA 1
ATOM 9902 C C . GLU D 1 331 ? 36.129 -5.011 75.950 1.00 43.92 311 GLU D C 1
ATOM 9903 O O . GLU D 1 331 ? 36.932 -4.257 76.500 1.00 44.66 311 GLU D O 1
ATOM 9909 N N . HIS D 1 332 ? 34.878 -4.651 75.657 1.00 30.00 312 HIS D N 1
ATOM 9910 C CA . HIS D 1 332 ? 34.299 -3.363 75.995 1.00 30.00 312 HIS D CA 1
ATOM 9911 C C . HIS D 1 332 ? 33.567 -3.320 77.282 1.00 30.00 312 HIS D C 1
ATOM 9912 O O . HIS D 1 332 ? 34.147 -3.546 78.324 1.00 30.00 312 HIS D O 1
#

Foldseek 3Di:
DLVVLLVVVLVVLVPAQEEEEWEFAPDFLLQQLQRVLLLQLCCVQCVRHHYFYDADDDVLCCVLDDGDDDDLVSQEQYEYEYEAHLDLVRIGPNCQVVHPFYEYQHQDDNPPVDTPRYDYHVLAQGSLLVNVVSVVVCVVVRTDGALSSLLSSLSSLCRSCVHVPHPSRDPSSVVSNVVSVPHPDDPVVSVVSNVDDDPLLVVLLVVQVVAWDADQLQEIEDEADPVNCVVSVHDLVSNLVCPCVCPPPPSHAKYWYFGDDDQWTKIKIAGPDQFCQVLQVVQVWGDGRGIIIHTHGDVVVVVVSSVVRSVSSND/DALVCLVVVLVVLVPAQEEEEWEFPPDFLLRQLQRVLLQVLSCVQCVRGHYFYDADDDPLCCVLDPGDDDDLVSQERYEYEYEAHQELVRIGPNSQVVHPFYEYQHQDPNPDDDTPYYHYHVLALGSLLVNVVSVVVCVVVRTDGALSSLLSSLSSLCRSCVHVPHPSRDPSSVVVNVVSPVHPDDVVVSVCSNPPDDPLLVVLLVVQVVAWDADPLQEIEDEAEPVNCVVSVHDLVSNVVCLCVCVPPPSHAKYWYWGDDPQWTKIKIAGPDAFCQVLQVVQVWGDGRGITIHTHHDVVVVVVSSVVSSVSSVPD/DVVLLVVVLVVLVPAQEEEEWEFAPDFLLQQLQRVLLLVLCCVQCVRGHYFYDADDDPLCCVLDDGDDDDLVSQEQYEYEYEAHLDLVGIGPNSRVVHPWYEYQHQDPNPPVDTPRYDYHVLALGSLLVNVVSVVVCVVVRTDGALSSLLSSLSSLCRSCVRQPHVSRDPSSVVVNVVSVPHPDDPVVSCCSNPDDDVLLVVLLVVQVVAWDADQLQEIEEEAEPVNCVVSVHDLVSNLVCVCVCVPPPSHAKYWYWGDDDQWTKIKIAGPDQFCQVVQVVQPWGDGRGIIIHTHGDVVVVVVSSVVSSVSSND/DLVVLLVVVLVVLVPAQEEEEWEFPPDFLLRQLQRVLLQVLCCVQCVRGHYFYDADDDVLCCVLDPGDDDDLVSQEQYEYEYEADQALVRIGDNSQVVHPWYEYQHQDDNPPPDTPYYRYHVLALGSLLVNVVSVVVCVVVRTDGALSSLLSSLSSLCRSCVHVPHPSRDPSSVVSNVVSPVHPDDPVVSVCSNPPDDVLLVVLVVVQVVPWDADPLQEIEEEAEPVNCVVSVHDLVSNVVCLCVCVPPPSHAKYWYFGDDDQWTKIKIAGPDQFCQVLQVVQVWGDGRGIIIHTHHDVVVVVVSSVVRSVSSVPD

Solvent-accessible surface area: 52622 Å² total; per-residue (Å²): 117,75,67,68,22,30,60,57,0,4,121,4,0,54,108,40,113,22,0,0,0,0,0,31,19,154,14,51,30,2,0,0,0,0,0,0,0,0,0,28,0,0,78,81,24,29,111,128,27,75,8,51,0,2,20,97,68,52,117,72,10,51,65,1,22,92,33,38,182,21,100,111,134,37,4,141,48,0,0,0,0,0,0,5,2,38,55,53,83,62,0,13,32,14,66,6,59,62,20,57,41,19,0,0,0,0,13,78,83,13,63,33,24,12,6,34,4,12,2,26,14,87,83,8,6,2,0,0,1,0,0,9,18,0,14,60,60,0,109,136,94,43,3,133,17,36,49,75,0,0,29,0,0,0,0,0,0,1,28,42,0,18,24,1,52,100,109,49,13,39,63,61,0,0,90,10,0,2,62,0,33,118,58,119,27,44,24,66,114,2,6,69,72,32,65,95,42,103,49,36,17,14,51,0,19,0,41,0,21,40,70,2,72,53,35,174,40,2,5,2,16,1,61,0,80,102,101,12,16,118,148,19,55,9,84,18,75,32,0,15,144,18,4,48,54,0,14,65,6,34,55,13,118,0,10,0,0,0,0,44,38,122,57,15,11,26,0,63,0,66,10,74,36,38,90,0,44,45,13,0,177,134,18,142,24,28,45,127,70,77,33,6,18,8,30,0,155,48,76,97,37,0,84,133,0,43,58,37,4,61,73,47,7,146,167,133,50,76,64,35,35,53,75,0,5,143,8,0,51,110,43,106,22,0,0,0,0,0,18,19,113,12,56,29,3,0,0,0,0,0,0,0,0,0,27,0,0,72,78,19,32,112,128,23,73,11,51,0,2,21,90,67,49,116,72,10,54,62,0,25,94,33,39,185,18,95,108,137,43,1,152,44,0,0,0,0,0,0,7,1,32,19,57,16,38,2,18,35,101,63,14,83,62,21,60,73,20,0,0,0,0,14,78,85,22,117,12,61,12,34,90,35,18,3,11,34,86,87,8,7,2,0,0,0,0,0,8,18,0,7,65,52,0,118,146,92,43,6,118,18,34,45,69,0,0,30,0,0,0,0,0,0,1,28,44,0,19,25,2,57,95,120,48,16,38,65,59,0,0,96,14,0,2,63,0,33,114,58,116,24,62,22,46,89,4,7,43,72,33,64,96,43,106,44,40,20,13,46,0,20,0,39,0,25,39,70,1,75,48,43,177,36,3,6,1,5,1,60,0,78,112,103,12,15,114,148,19,54,9,78,21,62,28,0,7,126,19,0,38,49,0,16,67,4,32,55,12,103,0,10,0,0,0,0,49,38,123,38,8,11,42,0,90,0,74,8,91,43,15,88,0,16,41,13,0,115,130,23,113,4,0,15,134,64,86,40,13,9,1,12,5,119,51,70,96,44,0,81,126,0,53,62,41,0,53,69,25,3,150,122,136,114,71,87,61,27,60,60,0,2,122,7,0,52,108,42,115,23,0,0,0,0,0,35,48,172,12,52,30,3,0,0,0,0,0,0,0,0,0,28,0,0,77,73,17,30,104,129,27,77,8,49,0,2,19,95,65,48,117,74,10,50,61,0,25,92,33,38,184,21,107,111,64,39,2,136,49,0,0,0,0,0,0,5,2,33,71,61,157,129,3,15,38,100,68,12,81,66,20,55,81,21,0,0,0,0,14,76,79,61,151,31,88,15,27,84,23,48,2,28,20,86,86,11,6,1,0,0,4,1,0,8,22,0,11,64,58,0,118,132,90,45,5,111,18,34,49,69,0,0,26,0,0,0,0,0,0,1,29,45,0,19,23,2,52,101,110,49,13,43,62,82,0,0,95,9,0,2,61,0,34,119,58,118,31,48,26,57,115,3,6,66,70,32,65,92,41,106,46,41,17,13,51,0,15,0,37,0,23,40,80,8,67,52,40,186,41,1,11,2,11,1,59,0,77,89,98,14,17,127,151,22,56,8,82,19,65,30,0,15,136,19,5,48,52,0,13,74,6,34,57,14,130,0,10,0,0,0,0,41,46,115,123,47,11,80,0,62,0,68,9,78,39,43,92,0,46,45,13,0,172,133,21,146,23,29,49,128,63,79,33,7,15,8,30,5,162,51,74,98,57,0,82,129,0,53,58,34,3,86,72,42,9,157,167,123,77,73,71,32,42,52,77,0,5,138,7,0,53,112,44,109,24,0,0,0,0,0,15,33,188,10,53,28,3,0,0,0,0,0,0,0,0,0,28,0,0,78,74,17,32,111,128,25,74,9,54,0,2,20,90,68,48,114,74,10,55,62,0,24,96,33,40,183,18,93,103,134,43,2,152,43,0,1,0,0,0,0,7,2,33,47,60,124,92,2,16,36,102,61,15,83,62,20,60,73,19,0,0,0,0,15,78,94,61,166,33,85,13,36,86,31,28,4,12,30,86,82,12,6,2,0,0,3,2,0,10,21,0,14,62,54,0,124,142,94,46,6,117,19,32,48,67,0,0,24,0,0,0,0,0,0,1,28,45,0,20,25,3,57,96,123,48,13,42,64,62,0,0,98,14,0,2,62,0,32,116,58,117,29,58,21,48,88,3,6,40,73,34,62,97,44,107,43,40,20,13,58,0,19,0,38,0,23,39,71,2,68,50,31,185,39,2,2,1,5,2,63,0,75,110,106,13,15,113,148,21,57,9,79,22,75,34,0,7,137,20,5,50,52,0,12,69,6,35,55,10,106,0,11,0,0,0,0,46,46,136,128,36,10,92,1,82,0,50,9,90,41,14,90,0,14,42,12,0,136,136,19,145,30,22,43,134,65,81,36,7,22,11,32,5,164,48,75,98,48,0,83,126,0,36,60,38,0,53,74,26,2,156,124,133

CATH classification: 3.90.1640.10 (+1 more: 3.10.310.30)

InterPro domains:
  IPR001667 DDH domain [PF01368] (15-153)
  IPR003156 DHHA1 domain [PF02272] (227-311)
  IPR038763 DHH phosphoesterase superfamily [SSF64182] (12-299)
  IPR051319 Bifunctional oligoribonuclease/pAp-phosphatase and c-di-AMP PDE [PTHR47618] (3-312)

Organism: Bacillus subtilis (strain 168) (NCBI:txid224308)

Nearest PDB structures (foldseek):
  5j21-assembly1_A  TM=9.911E-01  e=1.177E-59  Bacillus subtilis subsp. subtilis str. 168
  5izo-assembly2_B  TM=9.137E-01  e=3.436E-61  Bacillus subtilis subsp. subtilis str. 168
  5j21-assembly2_B  TM=9.170E-01  e=4.332E-61  Bacillus subtilis subsp. subtilis str. 168
  5izo-assembly1_A  TM=9.873E-01  e=2.360E-47  Bacillus subtilis subsp. subtilis str. 168
  3dev-assembly1_B  TM=9.403E-01  e=2.362E-39  Staphylococcus haemolyticus JCSC1435

B-factor: mean 24.29, std 8.64, range [9.55, 74.15]